Protein AF-0000000082840022 (afdb_homodimer)

Sequence (1026 aa):
MAEKKKILVIGAGASGLPCLRHSQFYPNVDVVCFEKSNDIGGLWNYKPYETELSSVMKSTVINTSKEMTAYSDFPPEDDMANFMHNTEMCRYLKNYAKHHGLLEYIKFNHSVNSIRRDENYAQNGKWIVNYTNEKRETKEEVFDGILLCSGHHAIPYIPKKWPGQDEFKGRIIHAHSYKDHKGYEDKITVVVGIGNSGGDCAVELSRISKQVYLVTRRGSWIFSRLAARGEPLDLSVNTKFSMDYLKFVPLPIVNFVLEQSLNAKFDHERYGLKPKHPVTAAHPTLNDELPNRIASGTVRVKPGIREFTENGIIFDDGSVVDHVDEVILATGYSFNFNIVEDGDLIKVKENDMDAYKYMFPVTTCDHNTIGIIGLVQPTGSIMPLSEMQARVFFEAFVGNIELPSKEEMQKDIDAKKEEMRNRYVASRRHTIQVNYLDYIHELGELIGANPNMKHLWTTDPRLAMKVYFGPCLPYAFRLNGPNPWEGARQAIMDSEFRTIRSTNPKLQRKSRNMAEKKKILVIGAGASGLPCLRHSQFYPNVDVVCFEKSNDIGGLWNYKPYETELSSVMKSTVINTSKEMTAYSDFPPEDDMANFMHNTEMCRYLKNYAKHHGLLEYIKFNHSVNSIRRDENYAQNGKWIVNYTNEKRETKEEVFDGILLCSGHHAIPYIPKKWPGQDEFKGRIIHAHSYKDHKGYEDKITVVVGIGNSGGDCAVELSRISKQVYLVTRRGSWIFSRLAARGEPLDLSVNTKFSMDYLKFVPLPIVNFVLEQSLNAKFDHERYGLKPKHPVTAAHPTLNDELPNRIASGTVRVKPGIREFTENGIIFDDGSVVDHVDEVILATGYSFNFNIVEDGDLIKVKENDMDAYKYMFPVTTCDHNTIGIIGLVQPTGSIMPLSEMQARVFFEAFVGNIELPSKEEMQKDIDAKKEEMRNRYVASRRHTIQVNYLDYIHELGELIGANPNMKHLWTTDPRLAMKVYFGPCLPYAFRLNGPNPWEGARQAIMDSEFRTIRSTNPKLQRKSRN

Solvent-accessible surface area (backbone atoms only — not comparable to full-atom values): 52936 Å² total; per-residue (Å²): 127,83,81,56,42,38,33,38,32,36,24,44,15,71,32,19,49,43,40,57,59,56,43,68,78,37,88,56,49,40,68,38,28,37,17,58,49,88,65,66,28,43,41,43,38,64,52,93,59,90,66,71,64,38,42,43,38,75,70,41,55,51,82,49,33,42,67,53,39,21,51,46,86,49,76,70,61,43,71,46,26,38,22,29,29,34,69,53,47,27,48,52,49,51,48,52,33,60,74,69,60,43,64,83,38,50,40,53,32,19,36,78,63,34,33,40,73,32,97,56,23,96,81,66,36,28,34,35,37,35,29,31,40,72,84,71,43,79,46,74,51,76,28,47,27,40,36,49,17,72,69,55,68,46,37,75,40,78,73,80,82,50,54,46,47,91,57,34,70,45,48,76,44,45,50,78,68,48,39,66,70,79,89,42,65,65,29,31,34,37,29,37,28,62,43,50,67,19,44,50,49,42,52,59,41,28,66,48,25,67,37,23,36,40,24,34,75,58,46,51,60,66,37,51,52,52,31,72,36,49,35,51,30,62,55,73,59,43,18,47,46,49,58,61,53,51,74,74,46,60,64,70,59,54,35,50,55,50,49,50,53,44,28,42,56,36,28,36,62,55,49,60,24,53,40,94,64,60,63,82,24,47,86,71,19,63,48,74,56,50,67,59,35,26,38,28,46,30,32,40,81,38,52,39,78,53,31,33,37,54,42,27,41,33,28,66,86,67,53,71,47,74,66,38,44,35,35,35,38,30,63,55,53,40,56,77,42,46,41,37,55,72,22,70,66,51,52,54,57,76,49,33,67,66,27,37,95,50,28,34,43,59,79,45,56,92,61,52,34,50,36,41,33,51,66,59,48,42,65,58,43,53,42,31,44,11,37,48,46,35,51,46,49,53,37,40,67,75,59,77,39,81,78,74,53,61,68,55,33,49,51,52,38,50,50,52,52,51,51,44,61,72,50,31,58,92,50,67,80,59,55,40,67,40,48,38,70,61,49,48,48,53,52,19,55,72,62,46,16,47,62,59,59,72,58,28,54,74,76,37,49,71,59,32,48,44,52,36,69,29,40,61,40,39,23,51,43,15,69,33,52,67,81,50,40,92,61,17,64,59,54,60,73,42,43,63,56,33,57,41,28,25,38,12,80,81,62,70,84,77,77,82,121,128,84,80,56,41,37,33,38,32,36,25,44,15,72,34,20,48,42,38,56,59,55,42,70,78,38,88,58,48,40,68,39,28,36,18,58,48,87,66,66,28,41,41,42,36,66,53,93,60,90,64,71,63,38,43,43,39,74,70,40,54,50,83,48,34,41,67,55,39,20,50,46,85,49,76,70,60,44,72,46,24,39,22,28,30,34,71,53,48,27,48,51,50,50,48,51,33,60,76,71,58,44,62,85,40,51,40,54,31,18,39,79,62,34,32,39,72,34,96,55,22,95,79,68,38,27,33,36,36,35,29,32,40,73,84,71,43,79,47,73,49,79,27,47,26,39,36,48,17,72,67,56,67,44,38,75,41,78,74,81,81,50,54,46,46,90,57,34,70,42,49,76,44,45,50,79,68,48,38,65,70,81,89,42,64,64,29,30,34,37,28,37,28,62,44,50,68,18,45,51,50,40,53,60,42,28,65,49,24,65,35,24,36,39,23,32,75,56,46,51,60,66,36,52,52,51,32,72,36,50,36,52,30,63,54,72,58,44,18,49,47,49,58,60,52,51,73,74,48,60,64,69,58,53,33,50,54,50,49,51,56,43,27,44,56,36,28,36,64,54,48,61,23,52,39,93,63,60,61,81,23,47,87,71,20,64,50,74,55,50,66,58,34,26,38,29,47,30,32,38,80,40,53,39,78,52,31,34,36,53,44,27,41,32,28,66,86,66,53,72,47,74,64,37,43,36,34,35,38,30,64,56,53,40,56,75,41,46,41,37,56,72,22,68,67,51,52,55,57,76,50,32,65,66,27,37,94,49,26,35,44,61,80,44,57,91,62,51,34,50,37,41,30,50,65,59,48,41,65,58,42,53,42,32,44,12,38,49,44,34,52,46,49,51,38,40,66,75,59,78,38,82,75,74,53,60,67,55,35,50,52,52,37,52,49,51,52,51,52,42,61,72,49,31,59,92,50,67,81,56,55,42,67,41,49,38,70,61,48,47,47,53,52,20,56,72,61,47,17,48,61,58,59,72,59,28,53,72,76,38,48,70,57,33,49,44,51,36,70,28,42,60,41,39,25,50,43,15,69,33,52,66,80,50,40,93,60,17,65,59,52,60,72,44,44,64,56,33,56,40,28,26,37,11,80,82,64,68,84,77,76,82,121

Radius of gyration: 32.86 Å; Cα contacts (8 Å, |Δi|>4): 2160; chains: 2; bounding box: 70×108×83 Å

Foldseek 3Di:
DPAAFEEEEEAQALLRLLLLLLQVQPPSHHYAYEHQAADHHFQLPADLADDLGHHDAQFDWALAFQQQQDAQFQRDDLQAARTHGSVSSSVSSVCSCVVSVRVVRYAYNKAWQAKEADPVCLPQVKIWTWIQHNVRDIDIDIGSFYEYERDFFRFDDDDDAAAANVLAPAAEEALSRHHAQPPQAQAEEEEEDQAQSSVVVLQRNLVGYVAYEYEDAFFFQEAECADPPRFGPQFQQAFLQNVVVVVPPDPVVVQVVVQVVSVVVPNCVVLVRDGPATRQQDDHHYDDCNVVSSVVRSYHYAYAFNHDHHAWTAGPVGDIDGRHRYYYYHPGTGDADCSYVHRPQWPADLNATQAQLQWFHLSSLSQSRYTYAQSADEPTHSSNLSSLSSNLSVCVNVPVAPDDHSVVSRVRRVVVQVVQPVRYDDHSRRRRYDYPNVSSVVSLVRQVQAAPLVVCCVPPVPLSCLRRNTHVGSNRSQCDTPNHHPCSSVSSVCVVSSNVCNVPVVDDDPPDD/DPAAFEEEEEAQALLRLLLLLLQVQPPSHHYAYEHQAADHHFQLPADQADDLGHHDAQFDWALAFQQQQDAQFQRDDLQAAGTHGSVSSSVSSVCSCVVSVRVVRYAYNKAWQAKEADPVCLPQVKIWTWIQHNVRDTDIDIGSFYEYERDFFRFDDDDDAAAANVLAPAAEEALSRHHAQPPQAQAEEEEEDQAQSSVVVLQRNLVGYVAYEYEDAFFFQEAECADPPRFGPQFQQAFLQNVVVVVPPDPVVVQVVVQVVSVVVPNCVVLVRDGPDTRQQDDHHYDDCNVVSSVVRSYHYAYAFNHDHHAWTAGPVGDIDGRHRYYYYHPGTGDADCSYVHRPQWPADLLATQAQLQWFHLSSLSQSRYTYAQSADEPTHSSNLSSLSSVLSVCVNVPVAPDDHSVVSRVRRVVVQVVQPVRYDDHSRRRRYDYPNVSSVVSLVRQVQAAPLVVCCVPPVPLSCLRRNTHVGSNRSQCDTPNHHPCSSVSSVCVVSSNVCNVPVVDDDPPDD

Secondary structure (DSSP, 8-state):
-PPPEEEEEE--STTHHHHHHHHTT-TTEEEEEEESSSSS-GGGS--SS--SS----TT-B-SS-HHHHSBTTBPPPTTS-SS-BHHHHHHHHHHHHHHTT-GGGEEES-EEEEEEE-TTHHHH--EEEEEE-TTS-EEEEEESEEEE---S-SEEPPPPPPTTGGG--SEEEEGGG---STT-TT-EEEEE--SHHHHHHHHHHTTTSSEEEEE-SS--PEEPSB-GGG-BHHHHH-BHHHHHHHTTS-HHHHHHHHHHHHHHHS-TTTTT---SS-GGGSPPEE-SSHHHHHHTTSEEEE--EEEE-SS-EEETTS-EE-S--EEEE---EE---TTBGGGTSS-EETTEE-EETTTEEGGGTTT--EEE-S--EEES-SHHHHHHHHHHHHHHHTTSS-PPPHHHHHHHHHHHHHHHHHHS-SSTTSSSEEEHHHHHHHHHHHHT-S--HHHHHHH-HHHHHHHHHSB--GGGGGSSSSS--TTHHHHHHTHHHHHHHTT-TT-------/-PPPEEEEEE--STTHHHHHHHHTT-TTEEEEEEESSSSS-GGGS--SS--SS----TT-B-SS-HHHHSBTTBPPPTTS-SS-BHHHHHHHHHHHHHHTT-GGGEEES-EEEEEEE-TTHHHH--EEEEEE-TTS-EEEEEESEEEE---S-SEEPPPPPPTTGGG--SEEEEGGG---STT-TT-EEEEE--SHHHHHHHHHHTTTSSEEEEE-SS--PEEPSB-GGG-BHHHHH-BHHHHHHHTTS-HHHHHHHHHHHHHHHS-TTTTT---SS-GGGSPPEE-SSHHHHHHTTSEEEE--EEEE-SS-EEETTS-EE-S--EEEE---EE---TTBGGGTSS-EETTEE-EETTTEEGGGTTT--EEE-S--EEES-SHHHHHHHHHHHHHHHTTSS-PPPHHHHHHHHHHHHHHHHHHS-SSTTSSSEEEHHHHHHHHHHHHT-S--HHHHHHH-HHHHHHHHHSB--GGGGGSSSSS--TTHHHHHHTHHHHHHHTT-TT-------

pLDDT: mean 96.15, std 5.89, range [28.88, 98.88]

InterPro domains:
  IPR000960 Flavin monooxygenase FMO [PIRSF000332] (4-507)
  IPR000960 Flavin monooxygenase FMO [PR00370] (5-21)
  IPR000960 Flavin monooxygenase FMO [PR00370] (30-54)
  IPR000960 Flavin monooxygenase FMO [PR00370] (57-75)
  IPR000960 Flavin monooxygenase FMO [PR00370] (81-96)
  IPR000960 Flavin monooxygenase FMO [PR00370] (106-118)
  IPR000960 Flavin monooxygenase FMO [PR00370] (143-159)
  IPR000960 Flavin monooxygenase FMO [PR00370] (173-187)
  IPR000960 Flavin monooxygenase FMO [PR00370] (200-215)
  IPR000960 Flavin monooxygenase FMO [PR00370] (298-315)
  IPR000960 Flavin monooxygenase FMO [PR00370] (317-344)
  IPR000960 Flavin monooxygenase FMO [PR00370] (367-384)
  IPR000960 Flavin monooxygenase FMO [PR00370] (384-397)
  IPR002257 Flavin monooxygenase (FMO) 5 [PR01125] (89-101)
  IPR002257 Flavin monooxygenase (FMO) 5 [PR01125] (208-218)
  IPR002257 Flavin monooxygenase (FMO) 5 [PR01125] (276-287)
  IPR002257 Flavin monooxygenase (FMO) 5 [PR01125] (405-424)
  IPR002257 Flavin monooxygenase (FMO) 5 [PR01125] (424-435)
  IPR020946 Flavin monooxygenase-like [PF00743] (4-510)
  IPR036188 FAD/NAD(P)-binding domain superfamily [G3DSA:3.50.50.60] (4-186)

Nearest PDB structures (foldseek):
  6sek-assembly1_B  TM=9.794E-01  e=1.180E-64  synthetic construct
  6sf0-assembly2_C-2  TM=9.563E-01  e=5.142E-61  synthetic construct
  6sem-assembly2_A  TM=9.657E-01  e=5.773E-60  synthetic construct
  7al4-assembly1_A  TM=9.546E-01  e=7.723E-57  Felis catus
  7al4-assembly2_C  TM=9.491E-01  e=1.360E-55  Felis catus

Organism: NCBI:txid2654633

Structure (mmCIF, N/CA/C/O backbone):
data_AF-0000000082840022-model_v1
#
loop_
_entity.id
_entity.type
_entity.pdbx_description
1 polymer 'Flavin-containing monooxygenase'
#
loop_
_atom_site.group_PDB
_atom_site.id
_atom_site.type_symbol
_atom_site.label_atom_id
_atom_site.label_alt_id
_atom_site.label_comp_id
_atom_site.label_asym_id
_atom_site.label_entity_id
_atom_site.label_seq_id
_atom_site.pdbx_PDB_ins_code
_atom_site.Cartn_x
_atom_site.Cartn_y
_atom_site.Cartn_z
_atom_site.occupancy
_atom_site.B_iso_or_equiv
_atom_site.auth_seq_id
_atom_site.auth_comp_id
_atom_site.auth_asym_id
_atom_site.auth_atom_id
_atom_site.pdbx_PDB_model_num
ATOM 1 N N . MET A 1 1 ? 14.453 -48.906 -33.969 1 42.19 1 MET A N 1
ATOM 2 C CA . MET A 1 1 ? 14.383 -48 -32.812 1 42.19 1 MET A CA 1
ATOM 3 C C . MET A 1 1 ? 12.969 -47.938 -32.25 1 42.19 1 MET A C 1
ATOM 5 O O . MET A 1 1 ? 11.992 -47.969 -33 1 42.19 1 MET A O 1
ATOM 9 N N . ALA A 1 2 ? 12.727 -48.344 -31.031 1 60.53 2 ALA A N 1
ATOM 10 C CA . ALA A 1 2 ? 11.367 -48.438 -30.516 1 60.53 2 ALA A CA 1
ATOM 11 C C . ALA A 1 2 ? 10.578 -47.156 -30.781 1 60.53 2 ALA A C 1
ATOM 13 O O . ALA A 1 2 ? 11.133 -46.062 -30.734 1 60.53 2 ALA A O 1
ATOM 14 N N . GLU A 1 3 ? 9.43 -47.281 -31.328 1 82.25 3 GLU A N 1
ATOM 15 C CA . GLU A 1 3 ? 8.578 -46.156 -31.734 1 82.25 3 GLU A CA 1
ATOM 16 C C . GLU A 1 3 ? 8.305 -45.219 -30.562 1 82.25 3 GLU A C 1
ATOM 18 O O . GLU A 1 3 ? 7.969 -45.688 -29.469 1 82.25 3 GLU A O 1
ATOM 23 N N . LYS A 1 4 ? 8.695 -43.938 -30.641 1 92.38 4 LYS A N 1
ATOM 24 C CA . LYS A 1 4 ? 8.492 -42.938 -29.609 1 92.38 4 LYS A CA 1
ATOM 25 C C . LYS A 1 4 ? 7.008 -42.656 -29.391 1 92.38 4 LYS A C 1
ATOM 27 O O . LYS A 1 4 ? 6.219 -42.719 -30.328 1 92.38 4 LYS A O 1
ATOM 32 N N . LYS A 1 5 ? 6.652 -42.531 -28.203 1 97 5 LYS A N 1
ATOM 33 C CA . LYS A 1 5 ? 5.293 -42.156 -27.844 1 97 5 LYS A CA 1
ATOM 34 C C . LYS A 1 5 ? 5.098 -40.625 -27.969 1 97 5 LYS A C 1
ATOM 36 O O . LYS A 1 5 ? 5.902 -39.844 -27.469 1 97 5 LYS A O 1
ATOM 41 N N . LYS A 1 6 ? 4.059 -40.281 -28.688 1 98.19 6 LYS A N 1
ATOM 42 C CA . LYS A 1 6 ? 3.789 -38.875 -28.953 1 98.19 6 LYS A CA 1
ATOM 43 C C . LYS A 1 6 ? 2.846 -38.281 -27.906 1 98.19 6 LYS A C 1
ATOM 45 O O . LYS A 1 6 ? 1.733 -38.781 -27.719 1 98.19 6 LYS A O 1
ATOM 50 N N . ILE A 1 7 ? 3.295 -37.25 -27.312 1 98.62 7 ILE A N 1
ATOM 51 C CA . ILE A 1 7 ? 2.492 -36.594 -26.297 1 98.62 7 ILE A CA 1
ATOM 52 C C . ILE A 1 7 ? 2.135 -35.188 -26.75 1 98.62 7 ILE A C 1
ATOM 54 O O . ILE A 1 7 ? 2.973 -34.469 -27.312 1 98.62 7 ILE A O 1
ATOM 58 N N . LEU A 1 8 ? 0.866 -34.719 -26.516 1 98.88 8 LEU A N 1
ATOM 59 C CA . LEU A 1 8 ? 0.416 -33.375 -26.766 1 98.88 8 LEU A CA 1
ATOM 60 C C . LEU A 1 8 ? 0.244 -32.594 -25.469 1 98.88 8 LEU A C 1
ATOM 62 O O . LEU A 1 8 ? -0.421 -33.062 -24.547 1 98.88 8 LEU A O 1
ATOM 66 N N . VAL A 1 9 ? 0.918 -31.516 -25.375 1 98.88 9 VAL A N 1
ATOM 67 C CA . VAL A 1 9 ? 0.68 -30.547 -24.312 1 98.88 9 VAL A CA 1
ATOM 68 C C . VAL A 1 9 ? -0.197 -29.406 -24.828 1 98.88 9 VAL A C 1
ATOM 70 O O . VAL A 1 9 ? 0.099 -28.812 -25.875 1 98.88 9 VAL A O 1
ATOM 73 N N . ILE A 1 10 ? -1.279 -29.141 -24.172 1 98.75 10 ILE A N 1
ATOM 74 C CA . ILE A 1 10 ? -2.191 -28.094 -24.609 1 98.75 10 ILE A CA 1
ATOM 75 C C . ILE A 1 10 ? -2.016 -26.859 -23.719 1 98.75 10 ILE A C 1
ATOM 77 O O . ILE A 1 10 ? -2.516 -26.812 -22.594 1 98.75 10 ILE A O 1
ATOM 81 N N . GLY A 1 11 ? -1.392 -25.812 -24.25 1 98.25 11 GLY A N 1
ATOM 82 C CA . GLY A 1 11 ? -1.111 -24.594 -23.516 1 98.25 11 GLY A CA 1
ATOM 83 C C . GLY A 1 11 ? 0.346 -24.453 -23.109 1 98.25 11 GLY A C 1
ATOM 84 O O . GLY A 1 11 ? 0.922 -25.359 -22.516 1 98.25 11 GLY A O 1
ATOM 85 N N . ALA A 1 12 ? 0.933 -23.328 -23.453 1 98.44 12 ALA A N 1
ATOM 86 C CA . ALA A 1 12 ? 2.336 -23.062 -23.156 1 98.44 12 ALA A CA 1
ATOM 87 C C . ALA A 1 12 ? 2.471 -22.016 -22.047 1 98.44 12 ALA A C 1
ATOM 89 O O . ALA A 1 12 ? 3.26 -21.078 -22.172 1 98.44 12 ALA A O 1
ATOM 90 N N . GLY A 1 13 ? 1.615 -22.172 -21.016 1 97.69 13 GLY A N 1
ATOM 91 C CA . GLY A 1 13 ? 1.712 -21.328 -19.844 1 97.69 13 GLY A CA 1
ATOM 92 C C . GLY A 1 13 ? 2.59 -21.922 -18.75 1 97.69 13 GLY A C 1
ATOM 93 O O . GLY A 1 13 ? 3.492 -22.703 -19.031 1 97.69 13 GLY A O 1
ATOM 94 N N . ALA A 1 14 ? 2.322 -21.516 -17.531 1 97.75 14 ALA A N 1
ATOM 95 C CA . ALA A 1 14 ? 3.131 -21.906 -16.375 1 97.75 14 ALA A CA 1
ATOM 96 C C . ALA A 1 14 ? 3.078 -23.406 -16.141 1 97.75 14 ALA A C 1
ATOM 98 O O . ALA A 1 14 ? 4.02 -23.984 -15.602 1 97.75 14 ALA A O 1
ATOM 99 N N . SER A 1 15 ? 1.992 -24.062 -16.531 1 98.44 15 SER A N 1
ATOM 100 C CA . SER A 1 15 ? 1.85 -25.484 -16.297 1 98.44 15 SER A CA 1
ATOM 101 C C . SER A 1 15 ? 2.363 -26.281 -17.5 1 98.44 15 SER A C 1
ATOM 103 O O . SER A 1 15 ? 2.834 -27.422 -17.344 1 98.44 15 SER A O 1
ATOM 105 N N . GLY A 1 16 ? 2.273 -25.719 -18.703 1 98.75 16 GLY A N 1
ATOM 106 C CA . GLY A 1 16 ? 2.686 -26.422 -19.906 1 98.75 16 GLY A CA 1
ATOM 107 C C . GLY A 1 16 ? 4.191 -26.469 -20.078 1 98.75 16 GLY A C 1
ATOM 108 O O . GLY A 1 16 ? 4.738 -27.484 -20.516 1 98.75 16 GLY A O 1
ATOM 109 N N . LEU A 1 17 ? 4.879 -25.422 -19.75 1 98.88 17 LEU A N 1
ATOM 110 C CA . LEU A 1 17 ? 6.32 -25.328 -19.969 1 98.88 17 LEU A CA 1
ATOM 111 C C . LEU A 1 17 ? 7.066 -26.391 -19.188 1 98.88 17 LEU A C 1
ATOM 113 O O . LEU A 1 17 ? 7.938 -27.078 -19.734 1 98.88 17 LEU A O 1
ATOM 117 N N . PRO A 1 18 ? 6.734 -26.625 -17.922 1 98.62 18 PRO A N 1
ATOM 118 C CA . PRO A 1 18 ? 7.441 -27.703 -17.234 1 98.62 18 PRO A CA 1
ATOM 119 C C . PRO A 1 18 ? 7.121 -29.094 -17.781 1 98.62 18 PRO A C 1
ATOM 121 O O . PRO A 1 18 ? 7.938 -30 -17.688 1 98.62 18 PRO A O 1
ATOM 124 N N . CYS A 1 19 ? 5.934 -29.25 -18.391 1 98.81 19 CYS A N 1
ATOM 125 C CA . CYS A 1 19 ? 5.637 -30.516 -19.047 1 98.81 19 CYS A CA 1
ATOM 126 C C . CYS A 1 19 ? 6.609 -30.766 -20.203 1 98.81 19 CYS A C 1
ATOM 128 O O . CYS A 1 19 ? 7.102 -31.875 -20.375 1 98.81 19 CYS A O 1
ATOM 130 N N . LEU A 1 20 ? 6.848 -29.719 -20.969 1 98.81 20 LEU A N 1
ATOM 131 C CA . LEU A 1 20 ? 7.82 -29.828 -22.062 1 98.81 20 LEU A CA 1
ATOM 132 C C . LEU A 1 20 ? 9.203 -30.156 -21.5 1 98.81 20 LEU A C 1
ATOM 134 O O . LEU A 1 20 ? 9.891 -31.031 -22.016 1 98.81 20 LEU A O 1
ATOM 138 N N . ARG A 1 21 ? 9.633 -29.438 -20.5 1 98.62 21 ARG A N 1
ATOM 139 C CA . ARG A 1 21 ? 10.938 -29.625 -19.875 1 98.62 21 ARG A CA 1
ATOM 140 C C . ARG A 1 21 ? 11.109 -31.062 -19.375 1 98.62 21 ARG A C 1
ATOM 142 O O . ARG A 1 21 ? 12.133 -31.703 -19.641 1 98.62 21 ARG A O 1
ATOM 149 N N . HIS A 1 22 ? 10.102 -31.625 -18.766 1 97.69 22 HIS A N 1
ATOM 150 C CA . HIS A 1 22 ? 10.25 -32.938 -18.125 1 97.69 22 HIS A CA 1
ATOM 151 C C . HIS A 1 22 ? 10.148 -34.062 -19.156 1 97.69 22 HIS A C 1
ATOM 153 O O . HIS A 1 22 ? 10.711 -35.156 -18.953 1 97.69 22 HIS A O 1
ATOM 159 N N . SER A 1 23 ? 9.484 -33.812 -20.281 1 98 23 SER A N 1
ATOM 160 C CA . SER A 1 23 ? 9.453 -34.812 -21.359 1 98 23 SER A CA 1
ATOM 161 C C . SER A 1 23 ? 10.852 -35.094 -21.875 1 98 23 SER A C 1
ATOM 163 O O . SER A 1 23 ? 11.125 -36.219 -22.359 1 98 23 SER A O 1
ATOM 165 N N . GLN A 1 24 ? 11.703 -34.125 -21.734 1 97.5 24 GLN A N 1
ATOM 166 C CA . GLN A 1 24 ? 13.055 -34.25 -22.266 1 97.5 24 GLN A CA 1
ATOM 167 C C . GLN A 1 24 ? 13.844 -35.344 -21.531 1 97.5 24 GLN A C 1
ATOM 169 O O . GLN A 1 24 ? 14.852 -35.844 -22.047 1 97.5 24 GLN A O 1
ATOM 174 N N . PHE A 1 25 ? 13.398 -35.656 -20.359 1 97.38 25 PHE A N 1
ATOM 175 C CA . PHE A 1 25 ? 14.148 -36.625 -19.562 1 97.38 25 PHE A CA 1
ATOM 176 C C . PHE A 1 25 ? 13.852 -38.062 -20.016 1 97.38 25 PHE A C 1
ATOM 178 O O . PHE A 1 25 ? 14.523 -39 -19.594 1 97.38 25 PHE A O 1
ATOM 185 N N . TYR A 1 26 ? 12.906 -38.25 -20.969 1 96.94 26 TYR A N 1
ATOM 186 C CA . TYR A 1 26 ? 12.492 -39.594 -21.406 1 96.94 26 TYR A CA 1
ATOM 187 C C . TYR A 1 26 ? 12.672 -39.75 -22.906 1 96.94 26 TYR A C 1
ATOM 189 O O . TYR A 1 26 ? 11.812 -39.312 -23.688 1 96.94 26 TYR A O 1
ATOM 197 N N . PRO A 1 27 ? 13.688 -40.438 -23.281 1 93.62 27 PRO A N 1
ATOM 198 C CA . PRO A 1 27 ? 14.055 -40.562 -24.703 1 93.62 27 PRO A CA 1
ATOM 199 C C . PRO A 1 27 ? 12.953 -41.156 -25.562 1 93.62 27 PRO A C 1
ATOM 201 O O . PRO A 1 27 ? 12.914 -40.938 -26.766 1 93.62 27 PRO A O 1
ATOM 204 N N . ASN A 1 28 ? 12.086 -41.906 -24.984 1 94.5 28 ASN A N 1
ATOM 205 C CA . ASN A 1 28 ? 11.039 -42.562 -25.766 1 94.5 28 ASN A CA 1
ATOM 206 C C . ASN A 1 28 ? 9.789 -41.688 -25.875 1 94.5 28 ASN A C 1
ATOM 208 O O . ASN A 1 28 ? 8.742 -42.188 -26.312 1 94.5 28 ASN A O 1
ATOM 212 N N . VAL A 1 29 ? 9.891 -40.469 -25.5 1 97.25 29 VAL A N 1
ATOM 213 C CA . VAL A 1 29 ? 8.742 -39.562 -25.547 1 97.25 29 VAL A CA 1
ATOM 214 C C . VAL A 1 29 ? 9.023 -38.438 -26.531 1 97.25 29 VAL A C 1
ATOM 216 O O . VAL A 1 29 ? 10.102 -37.844 -26.516 1 97.25 29 VAL A O 1
ATOM 219 N N . ASP A 1 30 ? 8.156 -38.25 -27.422 1 97.44 30 ASP A N 1
ATOM 220 C CA . ASP A 1 30 ? 8.125 -37.094 -28.297 1 97.44 30 ASP A CA 1
ATOM 221 C C . ASP A 1 30 ? 6.984 -36.156 -27.922 1 97.44 30 ASP A C 1
ATOM 223 O O . ASP A 1 30 ? 5.836 -36.562 -27.812 1 97.44 30 ASP A O 1
ATOM 227 N N . VAL A 1 31 ? 7.332 -34.875 -27.797 1 98.44 31 VAL A N 1
ATOM 228 C CA . VAL A 1 31 ? 6.309 -33.969 -27.281 1 98.44 31 VAL A CA 1
ATOM 229 C C . VAL A 1 31 ? 6.074 -32.844 -28.281 1 98.44 31 VAL A C 1
ATOM 231 O O . VAL A 1 31 ? 6.988 -32.438 -29 1 98.44 31 VAL A O 1
ATOM 234 N N . VAL A 1 32 ? 4.883 -32.406 -28.406 1 98.75 32 VAL A N 1
ATOM 235 C CA . VAL A 1 32 ? 4.496 -31.203 -29.109 1 98.75 32 VAL A CA 1
ATOM 236 C C . VAL A 1 32 ? 3.504 -30.406 -28.266 1 98.75 32 VAL A C 1
ATOM 238 O O . VAL A 1 32 ? 2.684 -30.984 -27.547 1 98.75 32 VAL A O 1
ATOM 241 N N . CYS A 1 33 ? 3.648 -29.141 -28.281 1 98.88 33 CYS A N 1
ATOM 242 C CA . CYS A 1 33 ? 2.748 -28.25 -27.547 1 98.88 33 CYS A CA 1
ATOM 243 C C . CYS A 1 33 ? 1.938 -27.391 -28.5 1 98.88 33 CYS A C 1
ATOM 245 O O . CYS A 1 33 ? 2.496 -26.766 -29.406 1 98.88 33 CYS A O 1
ATOM 247 N N . PHE A 1 34 ? 0.63 -27.391 -28.391 1 98.88 34 PHE A N 1
ATOM 248 C CA . PHE A 1 34 ? -0.229 -26.453 -29.109 1 98.88 34 PHE A CA 1
ATOM 249 C C . PHE A 1 34 ? -0.588 -25.281 -28.219 1 98.88 34 PHE A C 1
ATOM 251 O O . PHE A 1 34 ? -1.17 -25.453 -27.156 1 98.88 34 PHE A O 1
ATOM 258 N N . GLU A 1 35 ? -0.2 -24.141 -28.578 1 98.56 35 GLU A N 1
ATOM 259 C CA . GLU A 1 35 ? -0.511 -22.891 -27.906 1 98.56 35 GLU A CA 1
ATOM 260 C C . GLU A 1 35 ? -1.433 -22.016 -28.766 1 98.56 35 GLU A C 1
ATOM 262 O O . GLU A 1 35 ? -1.092 -21.672 -29.891 1 98.56 35 GLU A O 1
ATOM 267 N N . LYS A 1 36 ? -2.557 -21.75 -28.125 1 96.56 36 LYS A N 1
ATOM 268 C CA . LYS A 1 36 ? -3.584 -20.984 -28.844 1 96.56 36 LYS A CA 1
ATOM 269 C C . LYS A 1 36 ? -3.088 -19.594 -29.203 1 96.56 36 LYS A C 1
ATOM 271 O O . LYS A 1 36 ? -3.447 -19.047 -30.25 1 96.56 36 LYS A O 1
ATOM 276 N N . SER A 1 37 ? -2.344 -18.984 -28.375 1 96 37 SER A N 1
ATOM 277 C CA . SER A 1 37 ? -1.846 -17.625 -28.594 1 96 37 SER A CA 1
ATOM 278 C C . SER A 1 37 ? -0.543 -17.641 -29.375 1 96 37 SER A C 1
ATOM 280 O O . SER A 1 37 ? -0.093 -18.688 -29.828 1 96 37 SER A O 1
ATOM 282 N N . ASN A 1 38 ? 0.108 -16.469 -29.562 1 96.69 38 ASN A N 1
ATOM 283 C CA . ASN A 1 38 ? 1.311 -16.328 -30.375 1 96.69 38 ASN A CA 1
ATOM 284 C C . ASN A 1 38 ? 2.562 -16.219 -29.516 1 96.69 38 ASN A C 1
ATOM 286 O O . ASN A 1 38 ? 3.619 -15.805 -30 1 96.69 38 ASN A O 1
ATOM 290 N N . ASP A 1 39 ? 2.404 -16.469 -28.297 1 97.31 39 ASP A N 1
ATOM 291 C CA . ASP A 1 39 ? 3.529 -16.344 -27.375 1 97.31 39 ASP A CA 1
ATOM 292 C C . ASP A 1 39 ? 3.344 -17.234 -26.156 1 97.31 39 ASP A C 1
ATOM 294 O O . ASP A 1 39 ? 2.301 -17.875 -25.984 1 97.31 39 ASP A O 1
ATOM 298 N N . ILE A 1 40 ? 4.387 -17.438 -25.328 1 98 40 ILE A N 1
ATOM 299 C CA . ILE A 1 40 ? 4.305 -18.25 -24.125 1 98 40 ILE A CA 1
ATOM 300 C C . ILE A 1 40 ? 3.965 -17.375 -22.922 1 98 40 ILE A C 1
ATOM 302 O O . ILE A 1 40 ? 3.945 -16.156 -23.031 1 98 40 ILE A O 1
ATOM 306 N N . GLY A 1 41 ? 3.666 -18.016 -21.797 1 96.5 41 GLY A N 1
ATOM 307 C CA . GLY A 1 41 ? 3.473 -17.312 -20.547 1 96.5 41 GLY A CA 1
ATOM 308 C C . GLY A 1 41 ? 2.051 -17.406 -20.031 1 96.5 41 GLY A C 1
ATOM 309 O O . GLY A 1 41 ? 1.799 -17.156 -18.844 1 96.5 41 GLY A O 1
ATOM 310 N N . GLY A 1 42 ? 1.069 -17.797 -20.953 1 95.88 42 GLY A N 1
ATOM 311 C CA . GLY A 1 42 ? -0.309 -17.969 -20.516 1 95.88 42 GLY A CA 1
ATOM 312 C C . GLY A 1 42 ? -0.889 -16.734 -19.875 1 95.88 42 GLY A C 1
ATOM 313 O O . GLY A 1 42 ? -0.81 -15.641 -20.422 1 95.88 42 GLY A O 1
ATOM 314 N N . LEU A 1 43 ? -1.413 -16.938 -18.719 1 95.62 43 LEU A N 1
ATOM 315 C CA . LEU A 1 43 ? -2.096 -15.883 -17.953 1 95.62 43 LEU A CA 1
ATOM 316 C C . LEU A 1 43 ? -1.134 -14.758 -17.609 1 95.62 43 LEU A C 1
ATOM 318 O O . LEU A 1 43 ? -1.541 -13.594 -17.516 1 95.62 43 LEU A O 1
ATOM 322 N N . TRP A 1 44 ? 0.163 -15 -17.484 1 97.69 44 TRP A N 1
ATOM 323 C CA . TRP A 1 44 ? 1.149 -14.031 -17.031 1 97.69 44 TRP A CA 1
ATOM 324 C C . TRP A 1 44 ? 1.583 -13.117 -18.172 1 97.69 44 TRP A C 1
ATOM 326 O O . TRP A 1 44 ? 2.225 -12.086 -17.938 1 97.69 44 TRP A O 1
ATOM 336 N N . ASN A 1 45 ? 1.273 -13.547 -19.344 1 97 45 ASN A N 1
ATOM 337 C CA . ASN A 1 45 ? 1.5 -12.695 -20.5 1 97 45 ASN A CA 1
ATOM 338 C C . ASN A 1 45 ? 0.358 -11.703 -20.703 1 97 45 ASN A C 1
ATOM 340 O O . ASN A 1 45 ? -0.664 -12.031 -21.312 1 97 45 ASN A O 1
ATOM 344 N N . TYR A 1 46 ? 0.53 -10.508 -20.266 1 96.81 46 TYR A N 1
ATOM 345 C CA . TYR A 1 46 ? -0.49 -9.469 -20.25 1 96.81 46 TYR A CA 1
ATOM 346 C C . TYR A 1 46 ? -0.959 -9.148 -21.672 1 96.81 46 TYR A C 1
ATOM 348 O O . TYR A 1 46 ? -0.143 -9 -22.578 1 96.81 46 TYR A O 1
ATOM 356 N N . LYS A 1 47 ? -2.252 -9.109 -21.797 1 96 47 LYS A N 1
ATOM 357 C CA . LYS A 1 47 ? -2.906 -8.703 -23.047 1 96 47 LYS A CA 1
ATOM 358 C C . LYS A 1 47 ? -3.715 -7.426 -22.844 1 96 47 LYS A C 1
ATOM 360 O O . LYS A 1 47 ? -4.746 -7.434 -22.172 1 96 47 LYS A O 1
ATOM 365 N N . PRO A 1 48 ? -3.375 -6.27 -23.453 1 94.62 48 PRO A N 1
ATOM 366 C CA . PRO A 1 48 ? -4.008 -4.973 -23.203 1 94.62 48 PRO A CA 1
ATOM 367 C C . PRO A 1 48 ? -5.383 -4.848 -23.859 1 94.62 48 PRO A C 1
ATOM 369 O O . PRO A 1 48 ? -6.039 -3.811 -23.734 1 94.62 48 PRO A O 1
ATOM 372 N N . TYR A 1 49 ? -5.859 -5.895 -24.547 1 95.12 49 TYR A N 1
ATOM 373 C CA . TYR A 1 49 ? -7.133 -5.859 -25.266 1 95.12 49 TYR A CA 1
ATOM 374 C C . TYR A 1 49 ? -8.086 -6.918 -24.719 1 95.12 49 TYR A C 1
ATOM 376 O O . TYR A 1 49 ? -7.672 -7.84 -24.031 1 95.12 49 TYR A O 1
ATOM 384 N N . GLU A 1 50 ? -9.367 -6.738 -24.984 1 94.69 50 GLU A N 1
ATOM 385 C CA . GLU A 1 50 ? -10.367 -7.738 -24.609 1 94.69 50 GLU A CA 1
ATOM 386 C C . GLU A 1 50 ? -10.094 -9.07 -25.312 1 94.69 50 GLU A C 1
ATOM 388 O O . GLU A 1 50 ? -9.75 -9.102 -26.484 1 94.69 50 GLU A O 1
ATOM 393 N N . THR A 1 51 ? -10.078 -10.133 -24.594 1 94.44 51 THR A N 1
ATOM 394 C CA . THR A 1 51 ? -9.805 -11.469 -25.109 1 94.44 51 THR A CA 1
ATOM 395 C C . THR A 1 51 ? -10.484 -12.531 -24.25 1 94.44 51 THR A C 1
ATOM 397 O O . THR A 1 51 ? -10.844 -12.273 -23.094 1 94.44 51 THR A O 1
ATOM 400 N N . GLU A 1 52 ? -10.695 -13.672 -24.812 1 92.81 52 GLU A N 1
ATOM 401 C CA . GLU A 1 52 ? -11.234 -14.805 -24.062 1 92.81 52 GLU A CA 1
ATOM 402 C C . GLU A 1 52 ? -10.125 -15.555 -23.328 1 92.81 52 GLU A C 1
ATOM 404 O O . GLU A 1 52 ? -10.398 -16.375 -22.453 1 92.81 52 GLU A O 1
ATOM 409 N N . LEU A 1 53 ? -8.93 -15.25 -23.641 1 94.31 53 LEU A N 1
ATOM 410 C CA . LEU A 1 53 ? -7.789 -15.898 -23 1 94.31 53 LEU A CA 1
ATOM 411 C C . LEU A 1 53 ? -7.57 -15.352 -21.594 1 94.31 53 LEU A C 1
ATOM 413 O O . LEU A 1 53 ? -7.969 -14.219 -21.297 1 94.31 53 LEU A O 1
ATOM 417 N N . SER A 1 54 ? -7.062 -16.172 -20.766 1 94.44 54 SER A N 1
ATOM 418 C CA . SER A 1 54 ? -6.668 -15.703 -19.438 1 94.44 54 SER A CA 1
ATOM 419 C C . SER A 1 54 ? -5.574 -14.648 -19.531 1 94.44 54 SER A C 1
ATOM 421 O O . SER A 1 54 ? -4.645 -14.781 -20.344 1 94.44 54 SER A O 1
ATOM 423 N N . SER A 1 55 ? -5.738 -13.633 -18.766 1 95.56 55 SER A N 1
ATOM 424 C CA . SER A 1 55 ? -4.73 -12.586 -18.703 1 95.56 55 SER A CA 1
ATOM 425 C C . SER A 1 55 ? -4.758 -11.852 -17.375 1 95.56 55 SER A C 1
ATOM 427 O O . SER A 1 55 ? -5.832 -11.586 -16.828 1 95.56 55 SER A O 1
ATOM 429 N N . VAL A 1 56 ? -3.66 -11.578 -16.859 1 96.38 56 VAL A N 1
ATOM 430 C CA . VAL A 1 56 ? -3.539 -10.703 -15.703 1 96.38 56 VAL A CA 1
ATOM 431 C C . VAL A 1 56 ? -3.871 -9.273 -16.094 1 96.38 56 VAL A C 1
ATOM 433 O O . VAL A 1 56 ? -3.99 -8.961 -17.281 1 96.38 56 VAL A O 1
ATOM 436 N N . MET A 1 57 ? -4.07 -8.43 -15.031 1 96.06 57 MET A N 1
ATOM 437 C CA . MET A 1 57 ? -4.125 -6.988 -15.25 1 96.06 57 MET A CA 1
ATOM 438 C C . MET A 1 57 ? -2.725 -6.406 -15.406 1 96.06 57 MET A C 1
ATOM 440 O O . MET A 1 57 ? -1.737 -7.055 -15.047 1 96.06 57 MET A O 1
ATOM 444 N N . LYS A 1 58 ? -2.641 -5.246 -15.875 1 96.62 58 LYS A N 1
ATOM 445 C CA . LYS A 1 58 ? -1.36 -4.621 -16.188 1 96.62 58 LYS A CA 1
ATOM 446 C C . LYS A 1 58 ? -0.502 -4.469 -14.93 1 96.62 58 LYS A C 1
ATOM 448 O O . LYS A 1 58 ? 0.727 -4.523 -15.008 1 96.62 58 LYS A O 1
ATOM 453 N N . SER A 1 59 ? -1.147 -4.34 -13.789 1 95.38 59 SER A N 1
ATOM 454 C CA . SER A 1 59 ? -0.421 -4.016 -12.57 1 95.38 59 SER A CA 1
ATOM 455 C C . SER A 1 59 ? -0.259 -5.246 -11.68 1 95.38 59 SER A C 1
ATOM 457 O O . SER A 1 59 ? 0.222 -5.145 -10.555 1 95.38 59 SER A O 1
ATOM 459 N N . THR A 1 60 ? -0.554 -6.398 -12.117 1 97.19 60 THR A N 1
ATOM 460 C CA . THR A 1 60 ? -0.629 -7.582 -11.266 1 97.19 60 THR A CA 1
ATOM 461 C C . THR A 1 60 ? 0.755 -7.969 -10.758 1 97.19 60 THR A C 1
ATOM 463 O O . THR A 1 60 ? 1.712 -8.039 -11.531 1 97.19 60 THR A O 1
ATOM 466 N N . VAL A 1 61 ? 0.888 -8.133 -9.477 1 97.44 61 VAL A N 1
ATOM 467 C CA . VAL A 1 61 ? 2.041 -8.688 -8.781 1 97.44 61 VAL A CA 1
ATOM 468 C C . VAL A 1 61 ? 1.667 -10.023 -8.148 1 97.44 61 VAL A C 1
ATOM 470 O O . VAL A 1 61 ? 0.602 -10.156 -7.539 1 97.44 61 VAL A O 1
ATOM 473 N N . ILE A 1 62 ? 2.453 -11 -8.375 1 97.75 62 ILE A N 1
ATOM 474 C CA . ILE A 1 62 ? 2.164 -12.336 -7.859 1 97.75 62 ILE A CA 1
ATOM 475 C C . ILE A 1 62 ? 2.148 -12.305 -6.332 1 97.75 62 ILE A C 1
ATOM 477 O O . ILE A 1 62 ? 2.816 -11.477 -5.715 1 97.75 62 ILE A O 1
ATOM 481 N N . ASN A 1 63 ? 1.397 -13.227 -5.719 1 97.25 63 ASN A N 1
ATOM 482 C CA . ASN A 1 63 ? 1.21 -13.25 -4.273 1 97.25 63 ASN A CA 1
ATOM 483 C C . ASN A 1 63 ? 2.234 -14.148 -3.59 1 97.25 63 ASN A C 1
ATOM 485 O O . ASN A 1 63 ? 2.389 -14.102 -2.367 1 97.25 63 ASN A O 1
ATOM 489 N N . THR A 1 64 ? 2.943 -15 -4.344 1 97.81 64 THR A N 1
ATOM 490 C CA . THR A 1 64 ? 3.939 -15.898 -3.781 1 97.81 64 THR A CA 1
ATOM 491 C C . THR A 1 64 ? 5.348 -15.469 -4.176 1 97.81 64 THR A C 1
ATOM 493 O O . THR A 1 64 ? 5.547 -14.875 -5.238 1 97.81 64 THR A O 1
ATOM 496 N N . SER A 1 65 ? 6.312 -15.734 -3.324 1 98.44 65 SER A N 1
ATOM 497 C CA . SER A 1 65 ? 7.684 -15.273 -3.531 1 98.44 65 SER A CA 1
ATOM 498 C C . SER A 1 65 ? 8.336 -15.992 -4.707 1 98.44 65 SER A C 1
ATOM 500 O O . SER A 1 65 ? 7.938 -17.094 -5.062 1 98.44 65 SER A O 1
ATOM 502 N N . LYS A 1 66 ? 9.328 -15.328 -5.273 1 98.56 66 LYS A N 1
ATOM 503 C CA . LYS A 1 66 ? 10 -15.867 -6.449 1 98.56 66 LYS A CA 1
ATOM 504 C C . LYS A 1 66 ? 10.617 -17.234 -6.16 1 98.56 66 LYS A C 1
ATOM 506 O O . LYS A 1 66 ? 10.578 -18.125 -7.004 1 98.56 66 LYS A O 1
ATOM 511 N N . GLU A 1 67 ? 11.148 -17.453 -4.941 1 98.31 67 GLU A N 1
ATOM 512 C CA . GLU A 1 67 ? 11.805 -18.703 -4.594 1 98.31 67 GLU A CA 1
ATOM 513 C C . GLU A 1 67 ? 10.789 -19.844 -4.457 1 98.31 67 GLU A C 1
ATOM 515 O O . GLU A 1 67 ? 11.07 -20.984 -4.84 1 98.31 67 GLU A O 1
ATOM 520 N N . MET A 1 68 ? 9.609 -19.5 -3.932 1 98 68 MET A N 1
ATOM 521 C CA . MET A 1 68 ? 8.562 -20.5 -3.742 1 98 68 MET A CA 1
ATOM 522 C C . MET A 1 68 ? 7.848 -20.797 -5.055 1 98 68 MET A C 1
ATOM 524 O O . MET A 1 68 ? 7.199 -21.828 -5.195 1 98 68 MET A O 1
ATOM 528 N N . THR A 1 69 ? 7.988 -19.938 -6.008 1 98.44 69 THR A N 1
ATOM 529 C CA . THR A 1 69 ? 7.273 -20.047 -7.277 1 98.44 69 THR A CA 1
ATOM 530 C C . THR A 1 69 ? 8.172 -20.641 -8.359 1 98.44 69 THR A C 1
ATOM 532 O O . THR A 1 69 ? 7.691 -21.078 -9.406 1 98.44 69 THR A O 1
ATOM 535 N N . ALA A 1 70 ? 9.461 -20.812 -8.141 1 98.62 70 ALA A N 1
ATOM 536 C CA . ALA A 1 70 ? 10.438 -21.25 -9.133 1 98.62 70 ALA A CA 1
ATOM 537 C C . ALA A 1 70 ? 10.211 -22.703 -9.516 1 98.62 70 ALA A C 1
ATOM 539 O O . ALA A 1 70 ? 9.641 -23.484 -8.742 1 98.62 70 ALA A O 1
ATOM 540 N N . TYR A 1 71 ? 10.602 -23 -10.734 1 98.81 71 TYR A N 1
ATOM 541 C CA . TYR A 1 71 ? 10.688 -24.406 -11.109 1 98.81 71 TYR A CA 1
ATOM 542 C C . TYR A 1 71 ? 11.883 -25.078 -10.438 1 98.81 71 TYR A C 1
ATOM 544 O O . TYR A 1 71 ? 12.891 -24.422 -10.141 1 98.81 71 TYR A O 1
ATOM 552 N N . SER A 1 72 ? 11.789 -26.328 -10.211 1 98.69 72 SER A N 1
ATOM 553 C CA . SER A 1 72 ? 12.656 -27.062 -9.297 1 98.69 72 SER A CA 1
ATOM 554 C C . SER A 1 72 ? 14.102 -27.078 -9.789 1 98.69 72 SER A C 1
ATOM 556 O O . SER A 1 72 ? 15.023 -27.375 -9.031 1 98.69 72 SER A O 1
ATOM 558 N N . ASP A 1 73 ? 14.391 -26.797 -11.023 1 98.44 73 ASP A N 1
ATOM 559 C CA . ASP A 1 73 ? 15.758 -26.844 -11.531 1 98.44 73 ASP A CA 1
ATOM 560 C C . ASP A 1 73 ? 16.141 -25.516 -12.195 1 98.44 73 ASP A C 1
ATOM 562 O O . ASP A 1 73 ? 16.984 -25.484 -13.086 1 98.44 73 ASP A O 1
ATOM 566 N N . PHE A 1 74 ? 15.445 -24.422 -11.844 1 98.69 74 PHE A N 1
ATOM 567 C CA . PHE A 1 74 ? 15.703 -23.125 -12.461 1 98.69 74 PHE A CA 1
ATOM 568 C C . PHE A 1 74 ? 15.453 -22 -11.469 1 98.69 74 PHE A C 1
ATOM 570 O O . PHE A 1 74 ? 14.461 -21.281 -11.578 1 98.69 74 PHE A O 1
ATOM 577 N N . PRO A 1 75 ? 16.375 -21.734 -10.578 1 98.38 75 PRO A N 1
ATOM 578 C CA . PRO A 1 75 ? 16.219 -20.641 -9.617 1 98.38 75 PRO A CA 1
ATOM 579 C C . PRO A 1 75 ? 16.141 -19.281 -10.289 1 98.38 75 PRO A C 1
ATOM 581 O O . PRO A 1 75 ? 16.75 -19.062 -11.336 1 98.38 75 PRO A O 1
ATOM 584 N N . PRO A 1 76 ? 15.344 -18.359 -9.766 1 98.12 76 PRO A N 1
ATOM 585 C CA . PRO A 1 76 ? 15.297 -17.016 -10.32 1 98.12 76 PRO A CA 1
ATOM 586 C C . PRO A 1 76 ? 16.609 -16.266 -10.172 1 98.12 76 PRO A C 1
ATOM 588 O O . PRO A 1 76 ? 17.422 -16.594 -9.289 1 98.12 76 PRO A O 1
ATOM 591 N N . GLU A 1 77 ? 16.781 -15.281 -10.992 1 96.06 77 GLU A N 1
ATOM 592 C CA . GLU A 1 77 ? 17.938 -14.398 -10.859 1 96.06 77 GLU A CA 1
ATOM 593 C C . GLU A 1 77 ? 17.922 -13.648 -9.531 1 96.06 77 GLU A C 1
ATOM 595 O O . GLU A 1 77 ? 16.844 -13.375 -8.984 1 96.06 77 GLU A O 1
ATOM 600 N N . ASP A 1 78 ? 19.078 -13.297 -9.07 1 93.5 78 ASP A N 1
ATOM 601 C CA . ASP A 1 78 ? 19.188 -12.742 -7.723 1 93.5 78 ASP A CA 1
ATOM 602 C C . ASP A 1 78 ? 18.609 -11.336 -7.664 1 93.5 78 ASP A C 1
ATOM 604 O O . ASP A 1 78 ? 18.203 -10.859 -6.598 1 93.5 78 ASP A O 1
ATOM 608 N N . ASP A 1 79 ? 18.531 -10.641 -8.789 1 92.56 79 ASP A N 1
ATOM 609 C CA . ASP A 1 79 ? 18.031 -9.266 -8.773 1 92.56 79 ASP A CA 1
ATOM 610 C C . ASP A 1 79 ? 16.547 -9.227 -9.094 1 92.56 79 ASP A C 1
ATOM 612 O O . ASP A 1 79 ? 15.938 -8.148 -9.102 1 92.56 79 ASP A O 1
ATOM 616 N N . MET A 1 80 ? 15.953 -10.375 -9.406 1 96.94 80 MET A N 1
ATOM 617 C CA . MET A 1 80 ? 14.508 -10.414 -9.609 1 96.94 80 MET A CA 1
ATOM 618 C C . MET A 1 80 ? 13.773 -10.172 -8.297 1 96.94 80 MET A C 1
ATOM 620 O O . MET A 1 80 ? 14.219 -10.617 -7.234 1 96.94 80 MET A O 1
ATOM 624 N N . ALA A 1 81 ? 12.672 -9.547 -8.352 1 97.94 81 ALA A N 1
ATOM 625 C CA . ALA A 1 81 ? 11.906 -9.172 -7.168 1 97.94 81 ALA A CA 1
ATOM 626 C C . ALA A 1 81 ? 11.359 -10.406 -6.457 1 97.94 81 ALA A C 1
ATOM 628 O O . ALA A 1 81 ? 11.102 -11.438 -7.094 1 97.94 81 ALA A O 1
ATOM 629 N N . ASN A 1 82 ? 11.188 -10.32 -5.141 1 98.19 82 ASN A N 1
ATOM 630 C CA . ASN A 1 82 ? 10.594 -11.422 -4.383 1 98.19 82 ASN A CA 1
ATOM 631 C C . ASN A 1 82 ? 9.156 -11.68 -4.809 1 98.19 82 ASN A C 1
ATOM 633 O O . ASN A 1 82 ? 8.742 -12.836 -4.938 1 98.19 82 ASN A O 1
ATOM 637 N N . PHE A 1 83 ? 8.438 -10.602 -4.965 1 98.56 83 PHE A N 1
ATOM 638 C CA . PHE A 1 83 ? 7.105 -10.688 -5.559 1 98.56 83 PHE A CA 1
ATOM 639 C C . PHE A 1 83 ? 7.094 -10.07 -6.949 1 98.56 83 PHE A C 1
ATOM 641 O O . PHE A 1 83 ? 7.039 -8.844 -7.094 1 98.56 83 PHE A O 1
ATOM 648 N N . MET A 1 84 ? 7.055 -10.883 -7.91 1 98.31 84 MET A N 1
ATOM 649 C CA . MET A 1 84 ? 7.328 -10.461 -9.281 1 98.31 84 MET A CA 1
ATOM 650 C C . MET A 1 84 ? 6.098 -9.797 -9.898 1 98.31 84 MET A C 1
ATOM 652 O O . MET A 1 84 ? 4.996 -10.344 -9.836 1 98.31 84 MET A O 1
ATOM 656 N N . HIS A 1 85 ? 6.277 -8.617 -10.414 1 97.69 85 HIS A N 1
ATOM 657 C CA . HIS A 1 85 ? 5.32 -8.055 -11.359 1 97.69 85 HIS A CA 1
ATOM 658 C C . HIS A 1 85 ? 5.098 -9 -12.539 1 97.69 85 HIS A C 1
ATOM 660 O O . HIS A 1 85 ? 5.969 -9.812 -12.867 1 97.69 85 HIS A O 1
ATOM 666 N N . ASN A 1 86 ? 3.949 -8.898 -13.18 1 97.44 86 ASN A N 1
ATOM 667 C CA . ASN A 1 86 ? 3.637 -9.836 -14.258 1 97.44 86 ASN A CA 1
ATOM 668 C C . ASN A 1 86 ? 4.695 -9.797 -15.352 1 97.44 86 ASN A C 1
ATOM 670 O O . ASN A 1 86 ? 5 -10.828 -15.961 1 97.44 86 ASN A O 1
ATOM 674 N N . THR A 1 87 ? 5.316 -8.617 -15.594 1 96.5 87 THR A N 1
ATOM 675 C CA . THR A 1 87 ? 6.363 -8.523 -16.594 1 96.5 87 THR A CA 1
ATOM 676 C C . THR A 1 87 ? 7.578 -9.352 -16.188 1 96.5 87 THR A C 1
ATOM 678 O O . THR A 1 87 ? 8.211 -9.992 -17.031 1 96.5 87 THR A O 1
ATOM 681 N N . GLU A 1 88 ? 7.918 -9.344 -14.961 1 97.12 88 GLU A N 1
ATOM 682 C CA . GLU A 1 88 ? 9.039 -10.141 -14.469 1 97.12 88 GLU A CA 1
ATOM 683 C C . GLU A 1 88 ? 8.695 -11.625 -14.43 1 97.12 88 GLU A C 1
ATOM 685 O O . GLU A 1 88 ? 9.547 -12.469 -14.711 1 97.12 88 GLU A O 1
ATOM 690 N N . MET A 1 89 ? 7.477 -11.938 -14.094 1 97.88 89 MET A N 1
ATOM 691 C CA . MET A 1 89 ? 7.02 -13.32 -14.148 1 97.88 89 MET A CA 1
ATOM 692 C C . MET A 1 89 ? 7.121 -13.867 -15.57 1 97.88 89 MET A C 1
ATOM 694 O O . MET A 1 89 ? 7.59 -14.992 -15.773 1 97.88 89 MET A O 1
ATOM 698 N N . CYS A 1 90 ? 6.672 -13.078 -16.484 1 97.75 90 CYS A N 1
ATOM 699 C CA . CYS A 1 90 ? 6.754 -13.484 -17.875 1 97.75 90 CYS A CA 1
ATOM 700 C C . CYS A 1 90 ? 8.203 -13.664 -18.312 1 97.75 90 CYS A C 1
ATOM 702 O O . CYS A 1 90 ? 8.531 -14.609 -19.031 1 97.75 90 CYS A O 1
ATOM 704 N N . ARG A 1 91 ? 9.047 -12.797 -17.891 1 97.62 91 ARG A N 1
ATOM 705 C CA . ARG A 1 91 ? 10.469 -12.906 -18.188 1 97.62 91 ARG A CA 1
ATOM 706 C C . ARG A 1 91 ? 11.047 -14.203 -17.641 1 97.62 91 ARG A C 1
ATOM 708 O O . ARG A 1 91 ? 11.844 -14.875 -18.297 1 97.62 91 ARG A O 1
ATOM 715 N N . TYR A 1 92 ? 10.719 -14.523 -16.438 1 98.44 92 TYR A N 1
ATOM 716 C CA . TYR A 1 92 ? 11.172 -15.773 -15.836 1 98.44 92 TYR A CA 1
ATOM 717 C C . TYR A 1 92 ? 10.758 -16.969 -16.688 1 98.44 92 TYR A C 1
ATOM 719 O O . TYR A 1 92 ? 11.578 -17.844 -16.969 1 98.44 92 TYR A O 1
ATOM 727 N N . LEU A 1 93 ? 9.492 -17 -17.125 1 98.75 93 LEU A N 1
ATOM 728 C CA . LEU A 1 93 ? 8.977 -18.109 -17.922 1 98.75 93 LEU A CA 1
ATOM 729 C C . LEU A 1 93 ? 9.695 -18.188 -19.266 1 98.75 93 LEU A C 1
ATOM 731 O O . LEU A 1 93 ? 10.039 -19.266 -19.734 1 98.75 93 LEU A O 1
ATOM 735 N N . LYS A 1 94 ? 9.906 -17.078 -19.828 1 98.5 94 LYS A N 1
ATOM 736 C CA . LYS A 1 94 ? 10.594 -17.031 -21.109 1 98.5 94 LYS A CA 1
ATOM 737 C C . LYS A 1 94 ? 12.047 -17.469 -20.969 1 98.5 94 LYS A C 1
ATOM 739 O O . LYS A 1 94 ? 12.57 -18.188 -21.828 1 98.5 94 LYS A O 1
ATOM 744 N N . ASN A 1 95 ? 12.695 -17.031 -19.922 1 98.56 95 ASN A N 1
ATOM 745 C CA . ASN A 1 95 ? 14.055 -17.469 -19.656 1 98.56 95 ASN A CA 1
ATOM 746 C C . ASN A 1 95 ? 14.125 -18.984 -19.453 1 98.56 95 ASN A C 1
ATOM 748 O O . ASN A 1 95 ? 15.07 -19.641 -19.906 1 98.56 95 ASN A O 1
ATOM 752 N N . TYR A 1 96 ? 13.211 -19.5 -18.734 1 98.62 96 TYR A N 1
ATOM 753 C CA . TYR A 1 96 ? 13.133 -20.938 -18.516 1 98.62 96 TYR A CA 1
ATOM 754 C C . TYR A 1 96 ? 13.031 -21.688 -19.844 1 98.62 96 TYR A C 1
ATOM 756 O O . TYR A 1 96 ? 13.766 -22.656 -20.078 1 98.62 96 TYR A O 1
ATOM 764 N N . ALA A 1 97 ? 12.094 -21.234 -20.703 1 98.81 97 ALA A N 1
ATOM 765 C CA . ALA A 1 97 ? 11.875 -21.859 -22 1 98.81 97 ALA A CA 1
ATOM 766 C C . ALA A 1 97 ? 13.125 -21.766 -22.875 1 98.81 97 ALA A C 1
ATOM 768 O O . ALA A 1 97 ? 13.508 -22.75 -23.516 1 98.81 97 ALA A O 1
ATOM 769 N N . LYS A 1 98 ? 13.711 -20.609 -22.859 1 98.56 98 LYS A N 1
ATOM 770 C CA . LYS A 1 98 ? 14.922 -20.406 -23.656 1 98.56 98 LYS A CA 1
ATOM 771 C C . LYS A 1 98 ? 16.062 -21.281 -23.141 1 98.56 98 LYS A C 1
ATOM 773 O O . LYS A 1 98 ? 16.75 -21.938 -23.922 1 98.56 98 LYS A O 1
ATOM 778 N N . HIS A 1 99 ? 16.297 -21.25 -21.875 1 98.44 99 HIS A N 1
ATOM 779 C CA . HIS A 1 99 ? 17.391 -21.984 -21.234 1 98.44 99 HIS A CA 1
ATOM 780 C C . HIS A 1 99 ? 17.312 -23.469 -21.547 1 98.44 99 HIS A C 1
ATOM 782 O O . HIS A 1 99 ? 18.344 -24.125 -21.766 1 98.44 99 HIS A O 1
ATOM 788 N N . HIS A 1 100 ? 16.141 -24.062 -21.578 1 98.44 100 HIS A N 1
ATOM 789 C CA . HIS A 1 100 ? 15.984 -25.5 -21.75 1 98.44 100 HIS A CA 1
ATOM 790 C C . HIS A 1 100 ? 15.586 -25.859 -23.188 1 98.44 100 HIS A C 1
ATOM 792 O O . HIS A 1 100 ? 15.273 -27.016 -23.484 1 98.44 100 HIS A O 1
ATOM 798 N N . GLY A 1 101 ? 15.562 -24.859 -24.047 1 98.44 101 GLY A N 1
ATOM 799 C CA . GLY A 1 101 ? 15.266 -25.109 -25.453 1 98.44 101 GLY A CA 1
ATOM 800 C C . GLY A 1 101 ? 13.852 -25.594 -25.688 1 98.44 101 GLY A C 1
ATOM 801 O O . GLY A 1 101 ? 13.633 -26.5 -26.5 1 98.44 101 GLY A O 1
ATOM 802 N N . LEU A 1 102 ? 12.859 -25.016 -25.031 1 98.81 102 LEU A N 1
ATOM 803 C CA . LEU A 1 102 ? 11.5 -25.547 -25.062 1 98.81 102 LEU A CA 1
ATOM 804 C C . LEU A 1 102 ? 10.727 -24.984 -26.25 1 98.81 102 LEU A C 1
ATOM 806 O O . LEU A 1 102 ? 9.719 -25.562 -26.672 1 98.81 102 LEU A O 1
ATOM 810 N N . LEU A 1 103 ? 11.148 -23.906 -26.812 1 98.56 103 LEU A N 1
ATOM 811 C CA . LEU A 1 103 ? 10.406 -23.219 -27.875 1 98.56 103 LEU A CA 1
ATOM 812 C C . LEU A 1 103 ? 10.273 -24.109 -29.109 1 98.56 103 LEU A C 1
ATOM 814 O O . LEU A 1 103 ? 9.289 -24.016 -29.844 1 98.56 103 LEU A O 1
ATOM 818 N N . GLU A 1 104 ? 11.195 -24.984 -29.312 1 98.12 104 GLU A N 1
ATOM 819 C CA . GLU A 1 104 ? 11.203 -25.828 -30.5 1 98.12 104 GLU A CA 1
ATOM 820 C C . GLU A 1 104 ? 10.047 -26.828 -30.484 1 98.12 104 GLU A C 1
ATOM 822 O O . GLU A 1 104 ? 9.656 -27.359 -31.531 1 98.12 104 GLU A O 1
ATOM 827 N N . TYR A 1 105 ? 9.477 -27.047 -29.328 1 98.62 105 TYR A N 1
ATOM 828 C CA . TYR A 1 105 ? 8.398 -28.016 -29.188 1 98.62 105 TYR A CA 1
ATOM 829 C C . TYR A 1 105 ? 7.039 -27.359 -29.344 1 98.62 105 TYR A C 1
ATOM 831 O O . TYR A 1 105 ? 6.008 -28.031 -29.391 1 98.62 105 TYR A O 1
ATOM 839 N N . ILE A 1 106 ? 6.988 -26.047 -29.422 1 98.88 106 ILE A N 1
ATOM 840 C CA . ILE A 1 106 ? 5.73 -25.312 -29.312 1 98.88 106 ILE A CA 1
ATOM 841 C C . ILE A 1 106 ? 5.27 -24.859 -30.688 1 98.88 106 ILE A C 1
ATOM 843 O O . ILE A 1 106 ? 6.031 -24.25 -31.438 1 98.88 106 ILE A O 1
ATOM 847 N N . LYS A 1 107 ? 4.055 -25.219 -31.016 1 98.81 107 LYS A N 1
ATOM 848 C CA . LYS A 1 107 ? 3.363 -24.672 -32.188 1 98.81 107 LYS A CA 1
ATOM 849 C C . LYS A 1 107 ? 2.391 -23.562 -31.766 1 98.81 107 LYS A C 1
ATOM 851 O O . LYS A 1 107 ? 1.343 -23.844 -31.188 1 98.81 107 LYS A O 1
ATOM 856 N N . PHE A 1 108 ? 2.717 -22.344 -32.125 1 98.44 108 PHE A N 1
ATOM 857 C CA . PHE A 1 108 ? 1.893 -21.188 -31.766 1 98.44 108 PHE A CA 1
ATOM 858 C C . PHE A 1 108 ? 0.7 -21.078 -32.719 1 98.44 108 PHE A C 1
ATOM 860 O O . PHE A 1 108 ? 0.697 -21.672 -33.781 1 98.44 108 PHE A O 1
ATOM 867 N N . ASN A 1 109 ? -0.335 -20.359 -32.281 1 98.06 109 ASN A N 1
ATOM 868 C CA . ASN A 1 109 ? -1.549 -20.156 -33.062 1 98.06 109 ASN A CA 1
ATOM 869 C C . ASN A 1 109 ? -2.164 -21.484 -33.5 1 98.06 109 ASN A C 1
ATOM 871 O O . ASN A 1 109 ? -2.57 -21.641 -34.625 1 98.06 109 ASN A O 1
ATOM 875 N N . HIS A 1 110 ? -2.107 -22.438 -32.688 1 98.56 110 HIS A N 1
ATOM 876 C CA . HIS A 1 110 ? -2.768 -23.734 -32.812 1 98.56 110 HIS A CA 1
ATOM 877 C C . HIS A 1 110 ? -3.812 -23.938 -31.734 1 98.56 110 HIS A C 1
ATOM 879 O O . HIS A 1 110 ? -3.482 -23.938 -30.547 1 98.56 110 HIS A O 1
ATOM 885 N N . SER A 1 111 ? -5.027 -24.078 -32.094 1 97.88 111 SER A N 1
ATOM 886 C CA . SER A 1 111 ? -6.129 -24.219 -31.156 1 97.88 111 SER A CA 1
ATOM 887 C C . SER A 1 111 ? -6.738 -25.609 -31.219 1 97.88 111 SER A C 1
ATOM 889 O O . SER A 1 111 ? -7.168 -26.062 -32.281 1 97.88 111 SER A O 1
ATOM 891 N N . VAL A 1 112 ? -6.785 -26.25 -30.109 1 98.56 112 VAL A N 1
ATOM 892 C CA . VAL A 1 112 ? -7.438 -27.562 -30.047 1 98.56 112 VAL A CA 1
ATOM 893 C C . VAL A 1 112 ? -8.953 -27.375 -30 1 98.56 112 VAL A C 1
ATOM 895 O O . VAL A 1 112 ? -9.477 -26.641 -29.156 1 98.56 112 VAL A O 1
ATOM 898 N N . ASN A 1 113 ? -9.602 -28.062 -30.875 1 98.25 113 ASN A N 1
ATOM 899 C CA . ASN A 1 113 ? -11.055 -27.938 -30.969 1 98.25 113 ASN A CA 1
ATOM 900 C C . ASN A 1 113 ? -11.758 -29.062 -30.203 1 98.25 113 ASN A C 1
ATOM 902 O O . ASN A 1 113 ? -12.789 -28.828 -29.578 1 98.25 113 ASN A O 1
ATOM 906 N N . SER A 1 114 ? -11.211 -30.234 -30.359 1 98.5 114 SER A N 1
ATOM 907 C CA . SER A 1 114 ? -11.82 -31.391 -29.688 1 98.5 114 SER A CA 1
ATOM 908 C C . SER A 1 114 ? -10.82 -32.531 -29.547 1 98.5 114 SER A C 1
ATOM 910 O O . SER A 1 114 ? -9.852 -32.625 -30.297 1 98.5 114 SER A O 1
ATOM 912 N N . ILE A 1 115 ? -11.062 -33.281 -28.609 1 98.81 115 ILE A N 1
ATOM 913 C CA . ILE A 1 115 ? -10.305 -34.5 -28.297 1 98.81 115 ILE A CA 1
ATOM 914 C C . ILE A 1 115 ? -11.266 -35.656 -28.109 1 98.81 115 ILE A C 1
ATOM 916 O O . ILE A 1 115 ? -12.281 -35.562 -27.422 1 98.81 115 ILE A O 1
ATOM 920 N N . ARG A 1 116 ? -10.977 -36.781 -28.734 1 98.38 116 ARG A N 1
ATOM 921 C CA . ARG A 1 116 ? -11.789 -38 -28.547 1 98.38 116 ARG A CA 1
ATOM 922 C C . ARG A 1 116 ? -10.914 -39.219 -28.469 1 98.38 116 ARG A C 1
ATOM 924 O O . ARG A 1 116 ? -9.805 -39.25 -29.016 1 98.38 116 ARG A O 1
ATOM 931 N N . ARG A 1 117 ? -11.344 -40.219 -27.812 1 96.88 117 ARG A N 1
ATOM 932 C CA . ARG A 1 117 ? -10.672 -41.531 -27.766 1 96.88 117 ARG A CA 1
ATOM 933 C C . ARG A 1 117 ? -10.555 -42.125 -29.156 1 96.88 117 ARG A C 1
ATOM 935 O O . ARG A 1 117 ? -11.477 -42.031 -29.969 1 96.88 117 ARG A O 1
ATOM 942 N N . ASP A 1 118 ? -9.445 -42.656 -29.406 1 97.38 118 ASP A N 1
ATOM 943 C CA . ASP A 1 118 ? -9.227 -43.438 -30.609 1 97.38 118 ASP A CA 1
ATOM 944 C C . ASP A 1 118 ? -10.219 -44.594 -30.703 1 97.38 118 ASP A C 1
ATOM 946 O O . ASP A 1 118 ? -10.719 -45.062 -29.688 1 97.38 118 ASP A O 1
ATOM 950 N N . GLU A 1 119 ? -10.398 -45.094 -31.969 1 96.69 119 GLU A N 1
ATOM 951 C CA . GLU A 1 119 ? -11.305 -46.219 -32.188 1 96.69 119 GLU A CA 1
ATOM 952 C C . GLU A 1 119 ? -10.828 -47.469 -31.422 1 96.69 119 GLU A C 1
ATOM 954 O O . GLU A 1 119 ? -11.641 -48.25 -30.953 1 96.69 119 GLU A O 1
ATOM 959 N N . ASN A 1 120 ? -9.555 -47.625 -31.25 1 97.19 120 ASN A N 1
ATOM 960 C CA . ASN A 1 120 ? -8.961 -48.75 -30.547 1 97.19 120 ASN A CA 1
ATOM 961 C C . ASN A 1 120 ? -8.438 -48.312 -29.172 1 97.19 120 ASN A C 1
ATOM 963 O O . ASN A 1 120 ? -7.43 -48.844 -28.703 1 97.19 120 ASN A O 1
ATOM 967 N N . TYR A 1 121 ? -9.016 -47.344 -28.578 1 97.44 121 TYR A N 1
ATOM 968 C CA . TYR A 1 121 ? -8.555 -46.781 -27.312 1 97.44 121 TYR A CA 1
ATOM 969 C C . TYR A 1 121 ? -8.383 -47.844 -26.266 1 97.44 121 TYR A C 1
ATOM 971 O O . TYR A 1 121 ? -7.406 -47.844 -25.516 1 97.44 121 TYR A O 1
ATOM 979 N N . ALA A 1 122 ? -9.328 -48.812 -26.203 1 96.25 122 ALA A N 1
ATOM 980 C CA . ALA A 1 122 ? -9.273 -49.844 -25.203 1 96.25 122 ALA A CA 1
ATOM 981 C C . ALA A 1 122 ? -7.953 -50.625 -25.266 1 96.25 122 ALA A C 1
ATOM 983 O O . ALA A 1 122 ? -7.438 -51.062 -24.25 1 96.25 122 ALA A O 1
ATOM 984 N N . GLN A 1 123 ? -7.383 -50.656 -26.484 1 96.44 123 GLN A N 1
ATOM 985 C CA . GLN A 1 123 ? -6.156 -51.438 -26.672 1 96.44 123 GLN A CA 1
ATOM 986 C C . GLN A 1 123 ? -4.93 -50.531 -26.625 1 96.44 123 GLN A C 1
ATOM 988 O O . GLN A 1 123 ? -3.891 -50.906 -26.078 1 96.44 123 GLN A O 1
ATOM 993 N N . ASN A 1 124 ? -5.082 -49.344 -27.156 1 95.81 124 ASN A N 1
ATOM 994 C CA . ASN A 1 124 ? -3.852 -48.594 -27.375 1 95.81 124 ASN A CA 1
ATOM 995 C C . ASN A 1 124 ? -3.797 -47.344 -26.516 1 95.81 124 ASN A C 1
ATOM 997 O O . ASN A 1 124 ? -2.734 -46.719 -26.344 1 95.81 124 ASN A O 1
ATOM 1001 N N . GLY A 1 125 ? -4.965 -46.938 -25.891 1 97.56 125 GLY A N 1
ATOM 1002 C CA . GLY A 1 125 ? -5.004 -45.781 -25 1 97.56 125 GLY A CA 1
ATOM 1003 C C . GLY A 1 125 ? -4.719 -44.469 -25.703 1 97.56 125 GLY A C 1
ATOM 1004 O O . GLY A 1 125 ? -4.352 -43.5 -25.062 1 97.56 125 GLY A O 1
ATOM 1005 N N . LYS A 1 126 ? -4.926 -44.344 -27.031 1 98.5 126 LYS A N 1
ATOM 1006 C CA . LYS A 1 126 ? -4.539 -43.188 -27.828 1 98.5 126 LYS A CA 1
ATOM 1007 C C . LYS A 1 126 ? -5.707 -42.219 -27.984 1 98.5 126 LYS A C 1
ATOM 1009 O O . LYS A 1 126 ? -6.852 -42.562 -27.688 1 98.5 126 LYS A O 1
ATOM 1014 N N . TRP A 1 127 ? -5.387 -41.031 -28.469 1 98.75 127 TRP A N 1
ATOM 1015 C CA . TRP A 1 127 ? -6.352 -39.938 -28.562 1 98.75 127 TRP A CA 1
ATOM 1016 C C . TRP A 1 127 ? -6.297 -39.312 -29.953 1 98.75 127 TRP A C 1
ATOM 1018 O O . TRP A 1 127 ? -5.215 -39.125 -30.516 1 98.75 127 TRP A O 1
ATOM 1028 N N . ILE A 1 128 ? -7.473 -38.969 -30.484 1 98.81 128 ILE A N 1
ATOM 1029 C CA . ILE A 1 12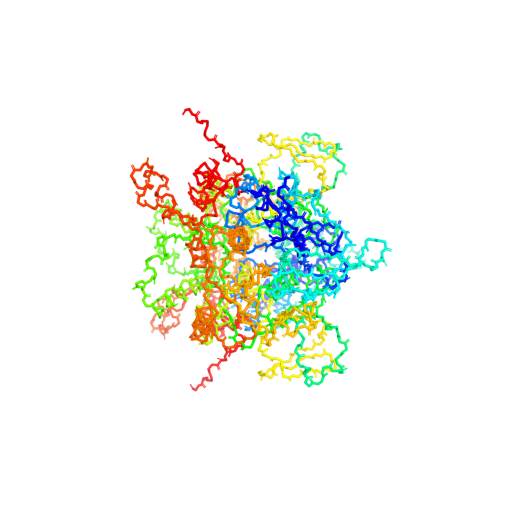8 ? -7.57 -38.188 -31.703 1 98.81 128 ILE A CA 1
ATOM 1030 C C . ILE A 1 128 ? -7.832 -36.719 -31.359 1 98.81 128 ILE A C 1
ATOM 1032 O O . ILE A 1 128 ? -8.805 -36.406 -30.672 1 98.81 128 ILE A O 1
ATOM 1036 N N . VAL A 1 129 ? -6.98 -35.875 -31.859 1 98.81 129 VAL A N 1
ATOM 1037 C CA . VAL A 1 129 ? -7.086 -34.469 -31.578 1 98.81 129 VAL A CA 1
ATOM 1038 C C . VAL A 1 129 ? -7.422 -33.688 -32.844 1 98.81 129 VAL A C 1
ATOM 1040 O O . VAL A 1 129 ? -6.723 -33.812 -33.844 1 98.81 129 VAL A O 1
ATOM 1043 N N . ASN A 1 130 ? -8.516 -33.031 -32.812 1 98.75 130 ASN A N 1
ATOM 1044 C CA . ASN A 1 130 ? -8.891 -32.062 -33.844 1 98.75 130 ASN A CA 1
ATOM 1045 C C . ASN A 1 130 ? -8.438 -30.641 -33.469 1 98.75 130 ASN A C 1
ATOM 1047 O O . ASN A 1 130 ? -8.68 -30.188 -32.344 1 98.75 130 ASN A O 1
ATOM 1051 N N . TYR A 1 131 ? -7.68 -30 -34.312 1 98.69 131 TYR A N 1
ATOM 1052 C CA . TYR A 1 131 ? -7.164 -28.672 -34 1 98.69 131 TYR A CA 1
ATOM 1053 C C . TYR A 1 131 ? -7.141 -27.781 -35.219 1 98.69 131 TYR A C 1
ATOM 1055 O O . TYR A 1 131 ? -7.223 -28.266 -36.375 1 98.69 131 TYR A O 1
ATOM 1063 N N . THR A 1 132 ? -7.18 -26.5 -35 1 98.62 132 THR A N 1
ATOM 1064 C CA . THR A 1 132 ? -7 -25.484 -36.031 1 98.62 132 THR A CA 1
ATOM 1065 C C . THR A 1 132 ? -5.578 -24.922 -36 1 98.62 132 THR A C 1
ATOM 1067 O O . THR A 1 132 ? -5.109 -24.469 -34.938 1 98.62 132 THR A O 1
ATOM 1070 N N . ASN A 1 133 ? -4.867 -25 -37.094 1 98.06 133 ASN A N 1
ATOM 1071 C CA . ASN A 1 133 ? -3.475 -24.578 -37.125 1 98.06 133 ASN A CA 1
ATOM 1072 C C . ASN A 1 133 ? -3.352 -23.094 -37.469 1 98.06 133 ASN A C 1
ATOM 1074 O O . ASN A 1 133 ? -4.352 -22.375 -37.469 1 98.06 133 ASN A O 1
ATOM 1078 N N . GLU A 1 134 ? -2.135 -22.547 -37.531 1 97.19 134 GLU A N 1
ATOM 1079 C CA . GLU A 1 134 ? -1.851 -21.125 -37.719 1 97.19 134 GLU A CA 1
ATOM 1080 C C . GLU A 1 134 ? -2.434 -20.625 -39.031 1 97.19 134 GLU A C 1
ATOM 1082 O O . GLU A 1 134 ? -2.711 -19.438 -39.188 1 97.19 134 GLU A O 1
ATOM 1087 N N . LYS A 1 135 ? -2.646 -21.516 -40.031 1 97.62 135 LYS A N 1
ATOM 1088 C CA . LYS A 1 135 ? -3.238 -21.156 -41.312 1 97.62 135 LYS A CA 1
ATOM 1089 C C . LYS A 1 135 ? -4.758 -21.281 -41.281 1 97.62 135 LYS A C 1
ATOM 1091 O O . LYS A 1 135 ? -5.422 -21.188 -42.312 1 97.62 135 LYS A O 1
ATOM 1096 N N . ARG A 1 136 ? -5.32 -21.547 -40.219 1 95.56 136 ARG A N 1
ATOM 1097 C CA . ARG A 1 136 ? -6.762 -21.672 -40.031 1 95.56 136 ARG A CA 1
ATOM 1098 C C . ARG A 1 136 ? -7.305 -22.922 -40.688 1 95.56 136 ARG A C 1
ATOM 1100 O O . ARG A 1 136 ? -8.445 -22.953 -41.125 1 95.56 136 ARG A O 1
ATOM 1107 N N . GLU A 1 137 ? -6.426 -23.938 -40.75 1 98.19 137 GLU A N 1
ATOM 1108 C CA . GLU A 1 137 ? -6.863 -25.234 -41.25 1 98.19 137 GLU A CA 1
ATOM 1109 C C . GLU A 1 137 ? -7.172 -26.188 -40.125 1 98.19 137 GLU A C 1
ATOM 1111 O O . GLU A 1 137 ? -6.465 -26.219 -39.125 1 98.19 137 GLU A O 1
ATOM 1116 N N . THR A 1 138 ? -8.203 -26.875 -40.312 1 98.19 138 THR A N 1
ATOM 1117 C CA . THR A 1 138 ? -8.547 -27.906 -39.344 1 98.19 138 THR A CA 1
ATOM 1118 C C . THR A 1 138 ? -7.812 -29.203 -39.656 1 98.19 138 THR A C 1
ATOM 1120 O O . THR A 1 138 ? -7.863 -29.703 -40.812 1 98.19 138 THR A O 1
ATOM 1123 N N . LYS A 1 139 ? -7.117 -29.719 -38.688 1 98.38 139 LYS A N 1
ATOM 1124 C CA . LYS A 1 139 ? -6.336 -30.938 -38.844 1 98.38 139 LYS A CA 1
ATOM 1125 C C . LYS A 1 139 ? -6.648 -31.922 -37.719 1 98.38 139 LYS A C 1
ATOM 1127 O O . LYS A 1 139 ? -7.262 -31.547 -36.719 1 98.38 139 LYS A O 1
ATOM 1132 N N . GLU A 1 140 ? -6.352 -33.156 -37.969 1 98.25 140 GLU A N 1
ATOM 1133 C CA . GLU A 1 140 ? -6.465 -34.188 -36.969 1 98.25 140 GLU A CA 1
ATOM 1134 C C . GLU A 1 140 ? -5.156 -34.969 -36.812 1 98.25 140 GLU A C 1
ATOM 1136 O O . GLU A 1 140 ? -4.473 -35.219 -37.812 1 98.25 140 GLU A O 1
ATOM 1141 N N . GLU A 1 141 ? -4.883 -35.281 -35.719 1 98.31 141 GLU A N 1
ATOM 1142 C CA . GLU A 1 141 ? -3.672 -36.031 -35.406 1 98.31 141 GLU A CA 1
ATOM 1143 C C . GLU A 1 141 ? -3.889 -36.969 -34.219 1 98.31 141 GLU A C 1
ATOM 1145 O O . GLU A 1 141 ? -4.711 -36.656 -33.344 1 98.31 141 GLU A O 1
ATOM 1150 N N . VAL A 1 142 ? -3.211 -38.125 -34.188 1 98.44 142 VAL A N 1
ATOM 1151 C CA . VAL A 1 142 ? -3.344 -39.094 -33.094 1 98.44 142 VAL A CA 1
ATOM 1152 C C . VAL A 1 142 ? -2.168 -38.969 -32.156 1 98.44 142 VAL A C 1
ATOM 1154 O O . VAL A 1 142 ? -1.025 -38.781 -32.562 1 98.44 142 VAL A O 1
ATOM 1157 N N . PHE A 1 143 ? -2.432 -39.031 -30.906 1 98.75 143 PHE A N 1
ATOM 1158 C CA . PHE A 1 143 ? -1.405 -38.938 -29.875 1 98.75 143 PHE A CA 1
ATOM 1159 C C . PHE A 1 143 ? -1.506 -40.094 -28.891 1 98.75 143 PHE A C 1
ATOM 1161 O O . PHE A 1 143 ? -2.594 -40.625 -28.656 1 98.75 143 PHE A O 1
ATOM 1168 N N . ASP A 1 144 ? -0.335 -40.469 -28.312 1 98.44 144 ASP A N 1
ATOM 1169 C CA . ASP A 1 144 ? -0.276 -41.531 -27.281 1 98.44 144 ASP A CA 1
ATOM 1170 C C . ASP A 1 144 ? -0.702 -40.969 -25.922 1 98.44 144 ASP A C 1
ATOM 1172 O O . ASP A 1 144 ? -1.111 -41.75 -25.047 1 98.44 144 ASP A O 1
ATOM 1176 N N . GLY A 1 145 ? -0.612 -39.719 -25.656 1 98.44 145 GLY A N 1
ATOM 1177 C CA . GLY A 1 145 ? -0.99 -39.062 -24.406 1 98.44 145 GLY A CA 1
ATOM 1178 C C . GLY A 1 145 ? -1.265 -37.594 -24.578 1 98.44 145 GLY A C 1
ATOM 1179 O O . GLY A 1 145 ? -0.778 -36.969 -25.516 1 98.44 145 GLY A O 1
ATOM 1180 N N . ILE A 1 146 ? -2.064 -37.031 -23.672 1 98.81 146 ILE A N 1
ATOM 1181 C CA . ILE A 1 146 ? -2.453 -35.625 -23.719 1 98.81 146 ILE A CA 1
ATOM 1182 C C . ILE A 1 146 ? -2.312 -35.031 -22.328 1 98.81 146 ILE A C 1
ATOM 1184 O O . ILE A 1 146 ? -2.723 -35.625 -21.328 1 98.81 146 ILE A O 1
ATOM 1188 N N . LEU A 1 147 ? -1.685 -33.875 -22.234 1 98.88 147 LEU A N 1
ATOM 1189 C CA . LEU A 1 147 ? -1.667 -33.062 -21.016 1 98.88 147 LEU A CA 1
ATOM 1190 C C . LEU A 1 147 ? -2.492 -31.797 -21.203 1 98.88 147 LEU A C 1
ATOM 1192 O O . LEU A 1 147 ? -2.189 -30.984 -22.078 1 98.88 147 LEU A O 1
ATOM 1196 N N . LEU A 1 148 ? -3.547 -31.688 -20.422 1 98.62 148 LEU A N 1
ATOM 1197 C CA . LEU A 1 148 ? -4.391 -30.484 -20.406 1 98.62 148 LEU A CA 1
ATOM 1198 C C . LEU A 1 148 ? -3.807 -29.406 -19.5 1 98.62 148 LEU A C 1
ATOM 1200 O O . LEU A 1 148 ? -3.939 -29.484 -18.281 1 98.62 148 LEU A O 1
ATOM 1204 N N . CYS A 1 149 ? -3.209 -28.375 -20.094 1 98.25 149 CYS A N 1
ATOM 1205 C CA . CYS A 1 149 ? -2.52 -27.312 -19.359 1 98.25 149 CYS A CA 1
ATOM 1206 C C . CYS A 1 149 ? -3.104 -25.953 -19.703 1 98.25 149 CYS A C 1
ATOM 1208 O O . CYS A 1 149 ? -2.373 -24.953 -19.781 1 98.25 149 CYS A O 1
ATOM 1210 N N . SER A 1 150 ? -4.391 -25.797 -19.875 1 93.75 150 SER A N 1
ATOM 1211 C CA . SER A 1 150 ? -5.008 -24.578 -20.375 1 93.75 150 SER A CA 1
ATOM 1212 C C . SER A 1 150 ? -5.375 -23.641 -19.219 1 93.75 150 SER A C 1
ATOM 1214 O O . SER A 1 150 ? -5.746 -22.484 -19.453 1 93.75 150 SER A O 1
ATOM 1216 N N . GLY A 1 151 ? -5.27 -24.062 -18.016 1 90.88 151 GLY A N 1
ATOM 1217 C CA . GLY A 1 151 ? -5.562 -23.203 -16.875 1 90.88 151 GLY A CA 1
ATOM 1218 C C . GLY A 1 151 ? -7.047 -23.078 -16.594 1 90.88 151 GLY A C 1
ATOM 1219 O O . GLY A 1 151 ? -7.875 -23.656 -17.297 1 90.88 151 GLY A O 1
ATOM 1220 N N . HIS A 1 152 ? -7.441 -22.297 -15.508 1 89.69 152 HIS A N 1
ATOM 1221 C CA . HIS A 1 152 ? -8.844 -22.281 -15.094 1 89.69 152 HIS A CA 1
ATOM 1222 C C . HIS A 1 152 ? -9.312 -20.859 -14.805 1 89.69 152 HIS A C 1
ATOM 1224 O O . HIS A 1 152 ? -10.297 -20.656 -14.086 1 89.69 152 HIS A O 1
ATOM 1230 N N . HIS A 1 153 ? -8.641 -19.859 -15.336 1 90.5 153 HIS A N 1
ATOM 1231 C CA . HIS A 1 153 ? -9.031 -18.469 -15.117 1 90.5 153 HIS A CA 1
ATOM 1232 C C . HIS A 1 153 ? -9.438 -17.797 -16.422 1 90.5 153 HIS A C 1
ATOM 1234 O O . HIS A 1 153 ? -9.18 -16.609 -16.625 1 90.5 153 HIS A O 1
ATOM 1240 N N . ALA A 1 154 ? -10.023 -18.531 -17.297 1 91.88 154 ALA A N 1
ATOM 1241 C CA . ALA A 1 154 ? -10.375 -17.984 -18.609 1 91.88 154 ALA A CA 1
ATOM 1242 C C . ALA A 1 154 ? -11.875 -17.719 -18.703 1 91.88 154 ALA A C 1
ATOM 1244 O O . ALA A 1 154 ? -12.312 -16.828 -19.438 1 91.88 154 ALA A O 1
ATOM 1245 N N . ILE A 1 155 ? -12.695 -18.469 -17.969 1 96.06 155 ILE A N 1
ATOM 1246 C CA . ILE A 1 155 ? -14.148 -18.375 -18.109 1 96.06 155 ILE A CA 1
ATOM 1247 C C . ILE A 1 155 ? -14.734 -17.656 -16.906 1 96.06 155 ILE A C 1
ATOM 1249 O O . ILE A 1 155 ? -14.945 -18.25 -15.852 1 96.06 155 ILE A O 1
ATOM 1253 N N . PRO A 1 156 ? -15.141 -16.391 -17.109 1 96.81 156 PRO A N 1
ATOM 1254 C CA . PRO A 1 156 ? -15.695 -15.633 -15.977 1 96.81 156 PRO A CA 1
ATOM 1255 C C . PRO A 1 156 ? -17 -16.219 -15.461 1 96.81 156 PRO A C 1
ATOM 1257 O O . PRO A 1 156 ? -17.828 -16.703 -16.25 1 96.81 156 PRO A O 1
ATOM 1260 N N . TYR A 1 157 ? -17.188 -16.203 -14.18 1 97 157 TYR A N 1
ATOM 1261 C CA . TYR A 1 157 ? -18.484 -16.516 -13.586 1 97 157 TYR A CA 1
ATOM 1262 C C . TYR A 1 157 ? -19.312 -15.25 -13.398 1 97 157 TYR A C 1
ATOM 1264 O O . TYR A 1 157 ? -18.938 -14.359 -12.641 1 97 157 TYR A O 1
ATOM 1272 N N . ILE A 1 158 ? -20.422 -15.141 -14.016 1 97 158 ILE A N 1
ATOM 1273 C CA . ILE A 1 158 ? -21.344 -14.016 -13.883 1 97 158 ILE A CA 1
ATOM 1274 C C . ILE A 1 158 ? -22.516 -14.406 -12.992 1 97 158 ILE A C 1
ATOM 1276 O O . ILE A 1 158 ? -23.281 -15.312 -13.328 1 97 158 ILE A O 1
ATOM 1280 N N . PRO A 1 159 ? -22.625 -13.727 -11.867 1 95.81 159 PRO A N 1
ATOM 1281 C CA . PRO A 1 159 ? -23.766 -14.062 -11 1 95.81 159 PRO A CA 1
ATOM 1282 C C . PRO A 1 159 ? -25.109 -13.742 -11.641 1 95.81 159 PRO A C 1
ATOM 1284 O O . PRO A 1 159 ? -25.172 -13.031 -12.641 1 95.81 159 PRO A O 1
ATOM 1287 N N . LYS A 1 160 ? -26.125 -14.367 -10.984 1 96.69 160 LYS A N 1
ATOM 1288 C CA . LYS A 1 160 ? -27.484 -14.008 -11.391 1 96.69 160 LYS A CA 1
ATOM 1289 C C . LYS A 1 160 ? -27.703 -12.5 -11.273 1 96.69 160 LYS A C 1
ATOM 1291 O O . LYS A 1 160 ? -27.234 -11.867 -10.328 1 96.69 160 LYS A O 1
ATOM 1296 N N . LYS A 1 161 ? -28.484 -12.008 -12.18 1 97.94 161 LYS A N 1
ATOM 1297 C CA . LYS A 1 161 ? -28.75 -10.57 -12.18 1 97.94 161 LYS A CA 1
ATOM 1298 C C . LYS A 1 161 ? -29.484 -10.148 -10.914 1 97.94 161 LYS A C 1
ATOM 1300 O O . LYS A 1 161 ? -30.391 -10.844 -10.461 1 97.94 161 LYS A O 1
ATOM 1305 N N . TRP A 1 162 ? -29.062 -9.055 -10.375 1 98.38 162 TRP A N 1
ATOM 1306 C CA . TRP A 1 162 ? -29.797 -8.453 -9.266 1 98.38 162 TRP A CA 1
ATOM 1307 C C . TRP A 1 162 ? -31.047 -7.742 -9.773 1 98.38 162 TRP A C 1
ATOM 1309 O O . TRP A 1 162 ? -31.109 -7.34 -10.938 1 98.38 162 TRP A O 1
ATOM 1319 N N . PRO A 1 163 ? -32.031 -7.621 -8.867 1 98.44 163 PRO A N 1
ATOM 1320 C CA . PRO A 1 163 ? -33.156 -6.766 -9.25 1 98.44 163 PRO A CA 1
ATOM 1321 C C . PRO A 1 163 ? -32.719 -5.371 -9.695 1 98.44 163 PRO A C 1
ATOM 1323 O O . PRO A 1 163 ? -31.812 -4.777 -9.078 1 98.44 163 PRO A O 1
ATOM 1326 N N . GLY A 1 164 ? -33.25 -4.926 -10.836 1 98.5 164 GLY A N 1
ATOM 1327 C CA . GLY A 1 164 ? -33 -3.574 -11.297 1 98.5 164 GLY A CA 1
ATOM 1328 C C . GLY A 1 164 ? -31.734 -3.455 -12.125 1 98.5 164 GLY A C 1
ATOM 1329 O O . GLY A 1 164 ? -31.453 -2.395 -12.688 1 98.5 164 GLY A O 1
ATOM 1330 N N . GLN A 1 165 ? -30.969 -4.461 -12.305 1 98.38 165 GLN A N 1
ATOM 1331 C CA . GLN A 1 165 ? -29.672 -4.41 -12.984 1 98.38 165 GLN A CA 1
ATOM 1332 C C . GLN A 1 165 ? -29.828 -4.031 -14.453 1 98.38 165 GLN A C 1
ATOM 1334 O O . GLN A 1 165 ? -28.984 -3.332 -15.016 1 98.38 165 GLN A O 1
ATOM 1339 N N . ASP A 1 166 ? -30.875 -4.496 -15.109 1 97.94 166 ASP A N 1
ATOM 1340 C CA . ASP A 1 166 ? -31.094 -4.262 -16.531 1 97.94 166 ASP A CA 1
ATOM 1341 C C . ASP A 1 166 ? -31.312 -2.775 -16.812 1 97.94 166 ASP A C 1
ATOM 1343 O O . ASP A 1 166 ? -31.109 -2.311 -17.938 1 97.94 166 ASP A O 1
ATOM 1347 N N . GLU A 1 167 ? -31.766 -2.037 -15.758 1 97.94 167 GLU A N 1
ATOM 1348 C CA . GLU A 1 167 ? -32.062 -0.614 -15.914 1 97.94 167 GLU A CA 1
ATOM 1349 C C . GLU A 1 167 ? -30.812 0.232 -15.602 1 97.94 167 GLU A C 1
ATOM 1351 O O . GLU A 1 167 ? -30.781 1.429 -15.891 1 97.94 167 GLU A O 1
ATOM 1356 N N . PHE A 1 168 ? -29.859 -0.361 -15.016 1 98.25 168 PHE A N 1
ATOM 1357 C CA . PHE A 1 168 ? -28.656 0.355 -14.602 1 98.25 168 PHE A CA 1
ATOM 1358 C C . PHE A 1 168 ? -27.969 0.975 -15.805 1 98.25 168 PHE A C 1
ATOM 1360 O O . PHE A 1 168 ? -27.719 0.296 -16.812 1 98.25 168 PHE A O 1
ATOM 1367 N N . LYS A 1 169 ? -27.578 2.242 -15.742 1 98.44 169 LYS A N 1
ATOM 1368 C CA . LYS A 1 169 ? -27.031 2.977 -16.875 1 98.44 169 LYS A CA 1
ATOM 1369 C C . LYS A 1 169 ? -25.5 2.932 -16.875 1 98.44 169 LYS A C 1
ATOM 1371 O O . LYS A 1 169 ? -24.859 3.289 -17.875 1 98.44 169 LYS A O 1
ATOM 1376 N N . GLY A 1 170 ? -24.922 2.531 -15.719 1 98.25 170 GLY A N 1
ATOM 1377 C CA . GLY A 1 170 ? -23.484 2.391 -15.68 1 98.25 170 GLY A CA 1
ATOM 1378 C C . GLY A 1 170 ? -22.984 1.143 -16.375 1 98.25 170 GLY A C 1
ATOM 1379 O O . GLY A 1 170 ? -23.766 0.417 -17 1 98.25 170 GLY A O 1
ATOM 1380 N N . ARG A 1 171 ? -21.703 0.993 -16.328 1 98 171 ARG A N 1
ATOM 1381 C CA . ARG A 1 171 ? -21.062 -0.138 -17 1 98 171 ARG A CA 1
ATOM 1382 C C . ARG A 1 171 ? -20.766 -1.259 -16 1 98 171 ARG A C 1
ATOM 1384 O O . ARG A 1 171 ? -20.328 -1.003 -14.883 1 98 171 ARG A O 1
ATOM 1391 N N . ILE A 1 172 ? -21.094 -2.453 -16.344 1 98.5 172 ILE A N 1
ATOM 1392 C CA . ILE A 1 172 ? -20.781 -3.631 -15.547 1 98.5 172 ILE A CA 1
ATOM 1393 C C . ILE A 1 172 ? -19.797 -4.523 -16.297 1 98.5 172 ILE A C 1
ATOM 1395 O O . ILE A 1 172 ? -20.078 -4.93 -17.438 1 98.5 172 ILE A O 1
ATOM 1399 N N . ILE A 1 173 ? -18.656 -4.816 -15.734 1 98.12 173 ILE A N 1
ATOM 1400 C CA . ILE A 1 173 ? -17.703 -5.719 -16.359 1 98.12 173 ILE A CA 1
ATOM 1401 C C . ILE A 1 173 ? -17.234 -6.762 -15.344 1 98.12 173 ILE A C 1
ATOM 1403 O O . ILE A 1 173 ? -17.422 -6.582 -14.133 1 98.12 173 ILE A O 1
ATOM 1407 N N . HIS A 1 174 ? -16.719 -7.871 -15.836 1 98.19 174 HIS A N 1
ATOM 1408 C CA . HIS A 1 174 ? -16.016 -8.828 -14.992 1 98.19 174 HIS A CA 1
ATOM 1409 C C . HIS A 1 174 ? -14.539 -8.477 -14.875 1 98.19 174 HIS A C 1
ATOM 1411 O O . HIS A 1 174 ? -13.961 -7.887 -15.789 1 98.19 174 HIS A O 1
ATOM 1417 N N . ALA A 1 175 ? -13.906 -8.883 -13.781 1 97.31 175 ALA A N 1
ATOM 1418 C CA . ALA A 1 175 ? -12.492 -8.609 -13.547 1 97.31 175 ALA A CA 1
ATOM 1419 C C . ALA A 1 175 ? -11.633 -9.188 -14.672 1 97.31 175 ALA A C 1
ATOM 1421 O O . ALA A 1 175 ? -10.539 -8.68 -14.945 1 97.31 175 ALA A O 1
ATOM 1422 N N . HIS A 1 176 ? -12.109 -10.195 -15.312 1 97.12 176 HIS A N 1
ATOM 1423 C CA . HIS A 1 176 ? -11.422 -10.758 -16.469 1 97.12 176 HIS A CA 1
ATOM 1424 C C . HIS A 1 176 ? -11.203 -9.695 -17.547 1 97.12 176 HIS A C 1
ATOM 1426 O O . HIS A 1 176 ? -10.172 -9.703 -18.234 1 97.12 176 HIS A O 1
ATOM 1432 N N . SER A 1 177 ? -12.07 -8.781 -17.641 1 96.62 177 SER A N 1
ATOM 1433 C CA . SER A 1 177 ? -12.031 -7.77 -18.703 1 96.62 177 SER A CA 1
ATOM 1434 C C . SER A 1 177 ? -11.336 -6.5 -18.219 1 96.62 177 SER A C 1
ATOM 1436 O O . SER A 1 177 ? -11.094 -5.582 -19.016 1 96.62 177 SER A O 1
ATOM 1438 N N . TYR A 1 178 ? -11.086 -6.375 -16.969 1 97.06 178 TYR A N 1
ATOM 1439 C CA . TYR A 1 178 ? -10.336 -5.23 -16.469 1 97.06 178 TYR A CA 1
ATOM 1440 C C . TYR A 1 178 ? -8.875 -5.312 -16.875 1 97.06 178 TYR A C 1
ATOM 1442 O O . TYR A 1 178 ? -8.188 -6.281 -16.547 1 97.06 178 TYR A O 1
ATOM 1450 N N . LYS A 1 179 ? -8.336 -4.305 -17.516 1 96.19 179 LYS A N 1
ATOM 1451 C CA . LYS A 1 179 ? -6.988 -4.379 -18.062 1 96.19 179 LYS A CA 1
ATOM 1452 C C . LYS A 1 179 ? -6.047 -3.422 -17.328 1 96.19 179 LYS A C 1
ATOM 1454 O O . LYS A 1 179 ? -4.965 -3.82 -16.891 1 96.19 179 LYS A O 1
ATOM 1459 N N . ASP A 1 180 ? -6.422 -2.203 -17.203 1 95.44 180 ASP A N 1
ATOM 1460 C CA . ASP A 1 180 ? -5.613 -1.21 -16.5 1 95.44 180 ASP A CA 1
ATOM 1461 C C . ASP A 1 180 ? -6.484 -0.074 -15.969 1 95.44 180 ASP A C 1
ATOM 1463 O O . ASP A 1 180 ? -7.707 -0.092 -16.125 1 95.44 180 ASP A O 1
ATOM 1467 N N . HIS A 1 181 ? -5.934 0.883 -15.328 1 95.38 181 HIS A N 1
ATOM 1468 C CA . HIS A 1 181 ? -6.637 1.911 -14.57 1 95.38 181 HIS A CA 1
ATOM 1469 C C . HIS A 1 181 ? -7.262 2.947 -15.492 1 95.38 181 HIS A C 1
ATOM 1471 O O . HIS A 1 181 ? -8.094 3.75 -15.062 1 95.38 181 HIS A O 1
ATOM 1477 N N . LYS A 1 182 ? -6.785 3.062 -16.766 1 94.94 182 LYS A N 1
ATOM 1478 C CA . LYS A 1 182 ? -7.219 4.109 -17.688 1 94.94 182 LYS A CA 1
ATOM 1479 C C . LYS A 1 182 ? -8.727 4.062 -17.906 1 94.94 182 LYS A C 1
ATOM 1481 O O . LYS A 1 182 ? -9.297 2.992 -18.141 1 94.94 182 LYS A O 1
ATOM 1486 N N . GLY A 1 183 ? -9.383 5.168 -17.797 1 95 183 GLY A N 1
ATOM 1487 C CA . GLY A 1 183 ? -10.82 5.254 -18 1 95 183 GLY A CA 1
ATOM 1488 C C . GLY A 1 183 ? -11.602 5.273 -16.703 1 95 183 GLY A C 1
ATOM 1489 O O . GLY A 1 183 ? -12.797 5.574 -16.688 1 95 183 GLY A O 1
ATOM 1490 N N . TYR A 1 184 ? -10.977 5.023 -15.578 1 97 184 TYR A N 1
ATOM 1491 C CA . TYR A 1 184 ? -11.664 4.961 -14.297 1 97 184 TYR A CA 1
ATOM 1492 C C . TYR A 1 184 ? -11.414 6.227 -13.484 1 97 184 TYR A C 1
ATOM 1494 O O . TYR A 1 184 ? -11.938 6.375 -12.375 1 97 184 TYR A O 1
ATOM 1502 N N . GLU A 1 185 ? -10.648 7.172 -13.992 1 96.12 185 GLU A N 1
ATOM 1503 C CA . GLU A 1 185 ? -10.297 8.406 -13.297 1 96.12 185 GLU A CA 1
ATOM 1504 C C . GLU A 1 185 ? -11.539 9.188 -12.891 1 96.12 185 GLU A C 1
ATOM 1506 O O . GLU A 1 185 ? -12.391 9.484 -13.734 1 96.12 185 GLU A O 1
ATOM 1511 N N . ASP A 1 186 ? -11.648 9.484 -11.586 1 96.44 186 ASP A N 1
ATOM 1512 C CA . ASP A 1 186 ? -12.68 10.344 -11.016 1 96.44 186 ASP A CA 1
ATOM 1513 C C . ASP A 1 186 ? -14.062 9.695 -11.141 1 96.44 186 ASP A C 1
ATOM 1515 O O . ASP A 1 186 ? -15.07 10.398 -11.219 1 96.44 186 ASP A O 1
ATOM 1519 N N . LYS A 1 187 ? -14.125 8.398 -11.234 1 98.06 187 LYS A N 1
ATOM 1520 C CA . LYS A 1 187 ? -15.383 7.66 -11.305 1 98.06 187 LYS A CA 1
ATOM 1521 C C . LYS A 1 187 ? -15.75 7.074 -9.945 1 98.06 187 LYS A C 1
ATOM 1523 O O . LYS A 1 187 ? -14.906 6.957 -9.062 1 98.06 187 LYS A O 1
ATOM 1528 N N . ILE A 1 188 ? -17.031 6.875 -9.797 1 98.75 188 ILE A N 1
ATOM 1529 C CA . ILE A 1 188 ? -17.5 6.066 -8.68 1 98.75 188 ILE A CA 1
ATOM 1530 C C . ILE A 1 188 ? -17.594 4.605 -9.109 1 98.75 188 ILE A C 1
ATOM 1532 O O . ILE A 1 188 ? -18.391 4.258 -9.984 1 98.75 188 ILE A O 1
ATOM 1536 N N . THR A 1 189 ? -16.812 3.773 -8.523 1 98.81 189 THR A N 1
ATOM 1537 C CA . THR A 1 189 ? -16.656 2.381 -8.93 1 98.81 189 THR A CA 1
ATOM 1538 C C . THR A 1 189 ? -17.047 1.441 -7.789 1 98.81 189 THR A C 1
ATOM 1540 O O . THR A 1 189 ? -16.656 1.672 -6.637 1 98.81 189 THR A O 1
ATOM 1543 N N . VAL A 1 190 ? -17.812 0.431 -8.078 1 98.88 190 VAL A N 1
ATOM 1544 C CA . VAL A 1 190 ? -18.172 -0.618 -7.121 1 98.88 190 VAL A CA 1
ATOM 1545 C C . VAL A 1 190 ? -17.5 -1.928 -7.527 1 98.88 190 VAL A C 1
ATOM 1547 O O . VAL A 1 190 ? -17.656 -2.395 -8.656 1 98.88 190 VAL A O 1
ATOM 1550 N N . VAL A 1 191 ? -16.719 -2.502 -6.719 1 98.88 191 VAL A N 1
ATOM 1551 C CA . VAL A 1 191 ? -16.078 -3.795 -6.938 1 98.88 191 VAL A CA 1
ATOM 1552 C C . VAL A 1 191 ? -16.781 -4.867 -6.109 1 98.88 191 VAL A C 1
ATOM 1554 O O . VAL A 1 191 ? -16.875 -4.758 -4.887 1 98.88 191 VAL A O 1
ATOM 1557 N N . VAL A 1 192 ? -17.266 -5.906 -6.754 1 98.69 192 VAL A N 1
ATOM 1558 C CA . VAL A 1 192 ? -18.031 -6.949 -6.094 1 98.69 192 VAL A CA 1
ATOM 1559 C C . VAL A 1 192 ? -17.172 -8.188 -5.875 1 98.69 192 VAL A C 1
ATOM 1561 O O . VAL A 1 192 ? -16.797 -8.875 -6.832 1 98.69 192 VAL A O 1
ATOM 1564 N N . GLY A 1 193 ? -16.875 -8.469 -4.648 1 97.44 193 GLY A N 1
ATOM 1565 C CA . GLY A 1 193 ? -16 -9.57 -4.289 1 97.44 193 GLY A CA 1
ATOM 1566 C C . GLY A 1 193 ? -14.688 -9.125 -3.68 1 97.44 193 GLY A C 1
ATOM 1567 O O . GLY A 1 193 ? -14.047 -8.203 -4.184 1 97.44 193 GLY A O 1
ATOM 1568 N N . ILE A 1 194 ? -14.273 -9.828 -2.6 1 96.38 194 ILE A N 1
ATOM 1569 C CA . ILE A 1 194 ? -13.094 -9.375 -1.866 1 96.38 194 ILE A CA 1
ATOM 1570 C C . ILE A 1 194 ? -11.992 -10.422 -1.968 1 96.38 194 ILE A C 1
ATOM 1572 O O . ILE A 1 194 ? -11.133 -10.516 -1.086 1 96.38 194 ILE A O 1
ATOM 1576 N N . GLY A 1 195 ? -11.969 -11.32 -2.986 1 95.88 195 GLY A N 1
ATOM 1577 C CA . GLY A 1 195 ? -10.812 -12.156 -3.273 1 95.88 195 GLY A CA 1
ATOM 1578 C C . GLY A 1 195 ? -9.609 -11.359 -3.756 1 95.88 195 GLY A C 1
ATOM 1579 O O . GLY A 1 195 ? -9.586 -10.133 -3.648 1 95.88 195 GLY A O 1
ATOM 1580 N N . ASN A 1 196 ? -8.648 -12.062 -4.27 1 96.25 196 ASN A N 1
ATOM 1581 C CA . ASN A 1 196 ? -7.41 -11.414 -4.688 1 96.25 196 ASN A CA 1
ATOM 1582 C C . ASN A 1 196 ? -7.656 -10.406 -5.809 1 96.25 196 ASN A C 1
ATOM 1584 O O . ASN A 1 196 ? -7.219 -9.258 -5.723 1 96.25 196 ASN A O 1
ATOM 1588 N N . SER A 1 197 ? -8.367 -10.797 -6.805 1 96.25 197 SER A N 1
ATOM 1589 C CA . SER A 1 197 ? -8.641 -9.914 -7.934 1 96.25 197 SER A CA 1
ATOM 1590 C C . SER A 1 197 ? -9.438 -8.695 -7.5 1 96.25 197 SER A C 1
ATOM 1592 O O . SER A 1 197 ? -9.156 -7.57 -7.922 1 96.25 197 SER A O 1
ATOM 1594 N N . GLY A 1 198 ? -10.508 -8.953 -6.691 1 97.62 198 GLY A N 1
ATOM 1595 C CA . GLY A 1 198 ? -11.32 -7.852 -6.211 1 97.62 198 GLY A CA 1
ATOM 1596 C C . GLY A 1 198 ? -10.555 -6.871 -5.348 1 97.62 198 GLY A C 1
ATOM 1597 O O . GLY A 1 198 ? -10.664 -5.656 -5.527 1 97.62 198 GLY A O 1
ATOM 1598 N N . GLY A 1 199 ? -9.805 -7.406 -4.375 1 97.69 199 GLY A N 1
ATOM 1599 C CA . GLY A 1 199 ? -8.969 -6.562 -3.535 1 97.69 199 GLY A CA 1
ATOM 1600 C C . GLY A 1 199 ? -7.973 -5.734 -4.324 1 97.69 199 GLY A C 1
ATOM 1601 O O . GLY A 1 199 ? -7.809 -4.539 -4.066 1 97.69 199 GLY A O 1
ATOM 1602 N N . ASP A 1 200 ? -7.332 -6.348 -5.312 1 97.38 200 ASP A N 1
ATOM 1603 C CA . ASP A 1 200 ? -6.352 -5.652 -6.137 1 97.38 200 ASP A CA 1
ATOM 1604 C C . ASP A 1 200 ? -7.004 -4.535 -6.945 1 97.38 200 ASP A C 1
ATOM 1606 O O . ASP A 1 200 ? -6.477 -3.424 -7.02 1 97.38 200 ASP A O 1
ATOM 1610 N N . CYS A 1 201 ? -8.141 -4.828 -7.523 1 97.88 201 CYS A N 1
ATOM 1611 C CA . CYS A 1 201 ? -8.859 -3.828 -8.305 1 97.88 201 CYS A CA 1
ATOM 1612 C C . CYS A 1 201 ? -9.273 -2.648 -7.438 1 97.88 201 CYS A C 1
ATOM 1614 O O . CYS A 1 201 ? -9.086 -1.491 -7.816 1 97.88 201 CYS A O 1
ATOM 1616 N N . ALA A 1 202 ? -9.836 -2.982 -6.305 1 98.56 202 ALA A N 1
ATOM 1617 C CA . ALA A 1 202 ? -10.32 -1.941 -5.398 1 98.56 202 ALA A CA 1
ATOM 1618 C C . ALA A 1 202 ? -9.188 -1.012 -4.98 1 98.56 202 ALA A C 1
ATOM 1620 O O . ALA A 1 202 ? -9.32 0.212 -5.047 1 98.56 202 ALA A O 1
ATOM 1621 N N . VAL A 1 203 ? -8.078 -1.608 -4.578 1 98 203 VAL A N 1
ATOM 1622 C CA . VAL A 1 203 ? -6.938 -0.836 -4.098 1 98 203 VAL A CA 1
ATOM 1623 C C . VAL A 1 203 ? -6.359 0.001 -5.238 1 98 203 VAL A C 1
ATOM 1625 O O . VAL A 1 203 ? -6.113 1.198 -5.07 1 98 203 VAL A O 1
ATOM 1628 N N . GLU A 1 204 ? -6.176 -0.607 -6.363 1 97.06 204 GLU A N 1
ATOM 1629 C CA . GLU A 1 204 ? -5.621 0.097 -7.516 1 97.06 204 GLU A CA 1
ATOM 1630 C C . GLU A 1 204 ? -6.496 1.282 -7.91 1 97.06 204 GLU A C 1
ATOM 1632 O O . GLU A 1 204 ? -6 2.4 -8.07 1 97.06 204 GLU A O 1
ATOM 1637 N N . LEU A 1 205 ? -7.77 1.059 -8.016 1 97.88 205 LEU A N 1
ATOM 1638 C CA . LEU A 1 205 ? -8.68 2.082 -8.516 1 97.88 205 LEU A CA 1
ATOM 1639 C C . LEU A 1 205 ? -8.93 3.154 -7.457 1 97.88 205 LEU A C 1
ATOM 1641 O O . LEU A 1 205 ? -9.273 4.289 -7.789 1 97.88 205 LEU A O 1
ATOM 1645 N N . SER A 1 206 ? -8.75 2.789 -6.207 1 97.56 206 SER A N 1
ATOM 1646 C CA . SER A 1 206 ? -8.992 3.74 -5.125 1 97.56 206 SER A CA 1
ATOM 1647 C C . SER A 1 206 ? -8.016 4.906 -5.188 1 97.56 206 SER A C 1
ATOM 1649 O O . SER A 1 206 ? -8.234 5.941 -4.555 1 97.56 206 SER A O 1
ATOM 1651 N N . ARG A 1 207 ? -6.98 4.812 -5.949 1 94.94 207 ARG A N 1
ATOM 1652 C CA . ARG A 1 207 ? -5.957 5.844 -6.066 1 94.94 207 ARG A CA 1
ATOM 1653 C C . ARG A 1 207 ? -6.32 6.855 -7.145 1 94.94 207 ARG A C 1
ATOM 1655 O O . ARG A 1 207 ? -5.762 7.957 -7.188 1 94.94 207 ARG A O 1
ATOM 1662 N N . ILE A 1 208 ? -7.234 6.5 -8.023 1 95.06 208 ILE A N 1
ATOM 1663 C CA . ILE A 1 208 ? -7.457 7.391 -9.156 1 95.06 208 ILE A CA 1
ATOM 1664 C C . ILE A 1 208 ? -8.945 7.707 -9.281 1 95.06 208 ILE A C 1
ATOM 1666 O O . ILE A 1 208 ? -9.328 8.695 -9.914 1 95.06 208 ILE A O 1
ATOM 1670 N N . SER A 1 209 ? -9.812 6.812 -8.727 1 96.69 209 SER A N 1
ATOM 1671 C CA . SER A 1 209 ? -11.25 7.02 -8.773 1 96.69 209 SER A CA 1
ATOM 1672 C C . SER A 1 209 ? -11.695 8.078 -7.766 1 96.69 209 SER A C 1
ATOM 1674 O O . SER A 1 209 ? -10.953 8.414 -6.844 1 96.69 209 SER A O 1
ATOM 1676 N N . LYS A 1 210 ? -12.906 8.625 -8.023 1 97.19 210 LYS A N 1
ATOM 1677 C CA . LYS A 1 210 ? -13.516 9.492 -7.02 1 97.19 210 LYS A CA 1
ATOM 1678 C C . LYS A 1 210 ? -13.805 8.727 -5.734 1 97.19 210 LYS A C 1
ATOM 1680 O O . LYS A 1 210 ? -13.562 9.234 -4.637 1 97.19 210 LYS A O 1
ATOM 1685 N N . GLN A 1 211 ? -14.367 7.594 -5.902 1 98 211 GLN A N 1
ATOM 1686 C CA . GLN A 1 211 ? -14.672 6.73 -4.766 1 98 211 GLN A CA 1
ATOM 1687 C C . GLN A 1 211 ? -14.797 5.273 -5.199 1 98 211 GLN A C 1
ATOM 1689 O O . GLN A 1 211 ? -15.359 4.977 -6.254 1 98 211 GLN A O 1
ATOM 1694 N N . VAL A 1 212 ? -14.203 4.367 -4.414 1 98.75 212 VAL A N 1
ATOM 1695 C CA . VAL A 1 212 ? -14.367 2.934 -4.648 1 98.75 212 VAL A CA 1
ATOM 1696 C C . VAL A 1 212 ? -15.133 2.307 -3.486 1 98.75 212 VAL A C 1
ATOM 1698 O O . VAL A 1 212 ? -14.828 2.557 -2.32 1 98.75 212 VAL A O 1
ATOM 1701 N N . TYR A 1 213 ? -16.156 1.581 -3.807 1 98.69 213 TYR A N 1
ATOM 1702 C CA . TYR A 1 213 ? -16.875 0.757 -2.84 1 98.69 213 TYR A CA 1
ATOM 1703 C C . TYR A 1 213 ? -16.562 -0.72 -3.043 1 98.69 213 TYR A C 1
ATOM 1705 O O . TYR A 1 213 ? -16.672 -1.236 -4.156 1 98.69 213 TYR A O 1
ATOM 1713 N N . LEU A 1 214 ? -16.125 -1.37 -2.029 1 98.62 214 LEU A N 1
ATOM 1714 C CA . LEU A 1 214 ? -15.812 -2.793 -2.061 1 98.62 214 LEU A CA 1
ATOM 1715 C C . LEU A 1 214 ? -16.922 -3.611 -1.401 1 98.62 214 LEU A C 1
ATOM 1717 O O . LEU A 1 214 ? -17.172 -3.473 -0.202 1 98.62 214 LEU A O 1
ATOM 1721 N N . VAL A 1 215 ? -17.562 -4.434 -2.156 1 98.44 215 VAL A N 1
ATOM 1722 C CA . VAL A 1 215 ? -18.719 -5.203 -1.698 1 98.44 215 VAL A CA 1
ATOM 1723 C C . VAL A 1 215 ? -18.266 -6.594 -1.256 1 98.44 215 VAL A C 1
ATOM 1725 O O . VAL A 1 215 ? -17.625 -7.316 -2.016 1 98.44 215 VAL A O 1
ATOM 1728 N N . THR A 1 216 ? -18.562 -6.965 -0.108 1 96.12 216 THR A N 1
ATOM 1729 C CA . THR A 1 216 ? -18.312 -8.312 0.403 1 96.12 216 THR A CA 1
ATOM 1730 C C . THR A 1 216 ? -19.469 -8.766 1.29 1 96.12 216 THR A C 1
ATOM 1732 O O . THR A 1 216 ? -19.906 -8.031 2.176 1 96.12 216 THR A O 1
ATOM 1735 N N . ARG A 1 217 ? -19.953 -9.93 1.04 1 91.75 217 ARG A N 1
ATOM 1736 C CA . ARG A 1 217 ? -21.062 -10.469 1.817 1 91.75 217 ARG A CA 1
ATOM 1737 C C . ARG A 1 217 ? -20.578 -11.055 3.139 1 91.75 217 ARG A C 1
ATOM 1739 O O . ARG A 1 217 ? -21.172 -10.797 4.191 1 91.75 217 ARG A O 1
ATOM 1746 N N . ARG A 1 218 ? -19.484 -11.766 3.143 1 90.81 218 ARG A N 1
ATOM 1747 C CA . ARG A 1 218 ? -19.062 -12.547 4.301 1 90.81 218 ARG A CA 1
ATOM 1748 C C . ARG A 1 218 ? -17.875 -11.883 4.988 1 90.81 218 ARG A C 1
ATOM 1750 O O . ARG A 1 218 ? -17.547 -12.219 6.129 1 90.81 218 ARG A O 1
ATOM 1757 N N . GLY A 1 219 ? -17.203 -10.922 4.359 1 93.69 219 GLY A N 1
ATOM 1758 C CA . GLY A 1 219 ? -15.906 -10.477 4.832 1 93.69 219 GLY A CA 1
ATOM 1759 C C . GLY A 1 219 ? -14.781 -11.422 4.461 1 93.69 219 GLY A C 1
ATOM 1760 O O . GLY A 1 219 ? -14.984 -12.367 3.701 1 93.69 219 GLY A O 1
ATOM 1761 N N . SER A 1 220 ? -13.578 -11.156 4.891 1 96.38 220 SER A N 1
ATOM 1762 C CA . SER A 1 220 ? -12.422 -11.992 4.586 1 96.38 220 SER A CA 1
ATOM 1763 C C . SER A 1 220 ? -11.273 -11.719 5.551 1 96.38 220 SER A C 1
ATOM 1765 O O . SER A 1 220 ? -11.164 -10.617 6.105 1 96.38 220 SER A O 1
ATOM 1767 N N . TRP A 1 221 ? -10.531 -12.75 5.863 1 97.38 221 TRP A N 1
ATOM 1768 C CA . TRP A 1 221 ? -9.234 -12.57 6.52 1 97.38 221 TRP A CA 1
ATOM 1769 C C . TRP A 1 221 ? -8.18 -12.109 5.52 1 97.38 221 TRP A C 1
ATOM 1771 O O . TRP A 1 221 ? -7.918 -12.789 4.523 1 97.38 221 TRP A O 1
ATOM 1781 N N . ILE A 1 222 ? -7.629 -10.914 5.75 1 97.94 222 ILE A N 1
ATOM 1782 C CA . ILE A 1 222 ? -6.68 -10.305 4.82 1 97.94 222 ILE A CA 1
ATOM 1783 C C . ILE A 1 222 ? -5.254 -10.594 5.285 1 97.94 222 ILE A C 1
ATOM 1785 O O . ILE A 1 222 ? -4.871 -10.234 6.402 1 97.94 222 ILE A O 1
ATOM 1789 N N . PHE A 1 223 ? -4.477 -11.211 4.445 1 97 223 PHE A N 1
ATOM 1790 C CA . PHE A 1 223 ? -3.074 -11.5 4.715 1 97 223 PHE A CA 1
ATOM 1791 C C . PHE A 1 223 ? -2.17 -10.5 4.004 1 97 223 PHE A C 1
ATOM 1793 O O . PHE A 1 223 ? -2.564 -9.891 3.006 1 97 223 PHE A O 1
ATOM 1800 N N . SER A 1 224 ? -0.979 -10.305 4.605 1 95.88 224 SER A N 1
ATOM 1801 C CA . SER A 1 224 ? 0.094 -9.562 3.955 1 95.88 224 SER A CA 1
ATOM 1802 C C . SER A 1 224 ? 1.077 -10.5 3.262 1 95.88 224 SER A C 1
ATOM 1804 O O . SER A 1 224 ? 1.31 -11.617 3.727 1 95.88 224 SER A O 1
ATOM 1806 N N . ARG A 1 225 ? 1.597 -10.07 2.162 1 96.88 225 ARG A N 1
ATOM 1807 C CA . ARG A 1 225 ? 2.678 -10.797 1.513 1 96.88 225 ARG A CA 1
ATOM 1808 C C . ARG A 1 225 ? 3.934 -10.805 2.379 1 96.88 225 ARG A C 1
ATOM 1810 O O . ARG A 1 225 ? 4.758 -11.719 2.283 1 96.88 225 ARG A O 1
ATOM 1817 N N . LEU A 1 226 ? 4.055 -9.773 3.182 1 96.5 226 LEU A N 1
ATOM 1818 C CA . LEU A 1 226 ? 5.25 -9.602 4.004 1 96.5 226 LEU A CA 1
ATOM 1819 C C . LEU A 1 226 ? 5 -10.078 5.43 1 96.5 226 LEU A C 1
ATOM 1821 O O . LEU A 1 226 ? 3.975 -9.75 6.027 1 96.5 226 LEU A O 1
ATOM 1825 N N . ALA A 1 227 ? 5.879 -10.883 5.906 1 95.12 227 ALA A N 1
ATOM 1826 C CA . ALA A 1 227 ? 5.91 -11.312 7.305 1 95.12 227 ALA A CA 1
ATOM 1827 C C . ALA A 1 227 ? 6.801 -10.391 8.133 1 95.12 227 ALA A C 1
ATOM 1829 O O . ALA A 1 227 ? 7.035 -9.234 7.762 1 95.12 227 ALA A O 1
ATOM 1830 N N . ALA A 1 228 ? 7.113 -10.844 9.375 1 93.69 228 ALA A N 1
ATOM 1831 C CA . ALA A 1 228 ? 8.016 -10.086 10.234 1 93.69 228 ALA A CA 1
ATOM 1832 C C . ALA A 1 228 ? 9.305 -9.727 9.5 1 93.69 228 ALA A C 1
ATOM 1834 O O . ALA A 1 228 ? 9.828 -10.539 8.727 1 93.69 228 ALA A O 1
ATOM 1835 N N . ARG A 1 229 ? 9.766 -8.477 9.711 1 95.62 229 ARG A N 1
ATOM 1836 C CA . ARG A 1 229 ? 11.016 -7.945 9.172 1 95.62 229 ARG A CA 1
ATOM 1837 C C . ARG A 1 229 ? 10.93 -7.766 7.66 1 95.62 229 ARG A C 1
ATOM 1839 O O . ARG A 1 229 ? 11.953 -7.637 6.988 1 95.62 229 ARG A O 1
ATOM 1846 N N . GLY A 1 230 ? 9.75 -7.875 7.109 1 95.81 230 GLY A N 1
ATOM 1847 C CA . GLY A 1 230 ? 9.539 -7.664 5.688 1 95.81 230 GLY A CA 1
ATOM 1848 C C . GLY A 1 230 ? 9.906 -8.875 4.848 1 95.81 230 GLY A C 1
ATOM 1849 O O . GLY A 1 230 ? 10.086 -8.758 3.633 1 95.81 230 GLY A O 1
ATOM 1850 N N . GLU A 1 231 ? 10.047 -10.047 5.461 1 97 231 GLU A N 1
ATOM 1851 C CA . GLU A 1 231 ? 10.32 -11.281 4.727 1 97 231 GLU A CA 1
ATOM 1852 C C . GLU A 1 231 ? 9.07 -11.797 4.023 1 97 231 GLU A C 1
ATOM 1854 O O . GLU A 1 231 ? 7.957 -11.625 4.516 1 97 231 GLU A O 1
ATOM 1859 N N . PRO A 1 232 ? 9.312 -12.398 2.836 1 97.44 232 PRO A N 1
ATOM 1860 C CA . PRO A 1 232 ? 8.133 -13.016 2.227 1 97.44 232 PRO A CA 1
ATOM 1861 C C . PRO A 1 232 ? 7.441 -14.008 3.158 1 97.44 232 PRO A C 1
ATOM 1863 O O . PRO A 1 232 ? 8.102 -14.875 3.742 1 97.44 232 PRO A O 1
ATOM 1866 N N . LEU A 1 233 ? 6.199 -13.867 3.326 1 96.88 233 LEU A N 1
ATOM 1867 C CA . LEU A 1 233 ? 5.422 -14.68 4.258 1 96.88 233 LEU A CA 1
ATOM 1868 C C . LEU A 1 233 ? 5.562 -16.156 3.938 1 96.88 233 LEU A C 1
ATOM 1870 O O . LEU A 1 233 ? 5.734 -16.984 4.844 1 96.88 233 LEU A O 1
ATOM 1874 N N . ASP A 1 234 ? 5.465 -16.531 2.67 1 96.94 234 ASP A N 1
ATOM 1875 C CA . ASP A 1 234 ? 5.461 -17.938 2.283 1 96.94 234 ASP A CA 1
ATOM 1876 C C . ASP A 1 234 ? 6.809 -18.594 2.584 1 96.94 234 ASP A C 1
ATOM 1878 O O . ASP A 1 234 ? 6.871 -19.797 2.881 1 96.94 234 ASP A O 1
ATOM 1882 N N . LEU A 1 235 ? 7.918 -17.828 2.516 1 97.25 235 LEU A N 1
ATOM 1883 C CA . LEU A 1 235 ? 9.227 -18.375 2.857 1 97.25 235 LEU A CA 1
ATOM 1884 C C . LEU A 1 235 ? 9.328 -18.641 4.355 1 97.25 235 LEU A C 1
ATOM 1886 O O . LEU A 1 235 ? 10.039 -19.562 4.781 1 97.25 235 LEU A O 1
ATOM 1890 N N . SER A 1 236 ? 8.625 -17.828 5.094 1 94.25 236 SER A N 1
ATOM 1891 C CA . SER A 1 236 ? 8.719 -17.922 6.547 1 94.25 236 SER A CA 1
ATOM 1892 C C . SER A 1 236 ? 7.828 -19.031 7.09 1 94.25 236 SER A C 1
ATOM 1894 O O . SER A 1 236 ? 8.18 -19.688 8.07 1 94.25 236 SER A O 1
ATOM 1896 N N . VAL A 1 237 ? 6.742 -19.359 6.449 1 94.06 237 VAL A N 1
ATOM 1897 C CA . VAL A 1 237 ? 5.758 -20.219 7.086 1 94.06 237 VAL A CA 1
ATOM 1898 C C . VAL A 1 237 ? 5.801 -21.609 6.449 1 94.06 237 VAL A C 1
ATOM 1900 O O . VAL A 1 237 ? 5.438 -22.609 7.082 1 94.06 237 VAL A O 1
ATOM 1903 N N . ASN A 1 238 ? 6.16 -21.734 5.168 1 96.69 238 ASN A N 1
ATOM 1904 C CA . ASN A 1 238 ? 6.148 -23 4.461 1 96.69 238 ASN A CA 1
ATOM 1905 C C . ASN A 1 238 ? 7.473 -23.75 4.625 1 96.69 238 ASN A C 1
ATOM 1907 O O . ASN A 1 238 ? 8.289 -23.781 3.705 1 96.69 238 ASN A O 1
ATOM 1911 N N . THR A 1 239 ? 7.609 -24.422 5.785 1 97.56 239 THR A N 1
ATOM 1912 C CA . THR A 1 239 ? 8.773 -25.234 6.09 1 97.56 239 THR A CA 1
ATOM 1913 C C . THR A 1 239 ? 8.359 -26.672 6.418 1 97.56 239 THR A C 1
ATOM 1915 O O . THR A 1 239 ? 7.219 -26.922 6.824 1 97.56 239 THR A O 1
ATOM 1918 N N . LYS A 1 240 ? 9.234 -27.547 6.184 1 97.56 240 LYS A N 1
ATOM 1919 C CA . LYS A 1 240 ? 8.953 -28.922 6.57 1 97.56 240 LYS A CA 1
ATOM 1920 C C . LYS A 1 240 ? 8.703 -29.031 8.07 1 97.56 240 LYS A C 1
ATOM 1922 O O . LYS A 1 240 ? 7.84 -29.797 8.508 1 97.56 240 LYS A O 1
ATOM 1927 N N . PHE A 1 241 ? 9.398 -28.281 8.852 1 97.19 241 PHE A N 1
ATOM 1928 C CA . PHE A 1 241 ? 9.211 -28.234 10.297 1 97.19 241 PHE A CA 1
ATOM 1929 C C . PHE A 1 241 ? 7.789 -27.844 10.648 1 97.19 241 PHE A C 1
ATOM 1931 O O . PHE A 1 241 ? 7.133 -28.5 11.461 1 97.19 241 PHE A O 1
ATOM 1938 N N . SER A 1 242 ? 7.344 -26.734 10.039 1 95.31 242 SER A N 1
ATOM 1939 C CA . SER A 1 242 ? 5.984 -26.281 10.312 1 95.31 242 SER A CA 1
ATOM 1940 C C . SER A 1 242 ? 4.957 -27.328 9.898 1 95.31 242 SER A C 1
ATOM 1942 O O . SER A 1 242 ? 3.945 -27.516 10.57 1 95.31 242 SER A O 1
ATOM 1944 N N . MET A 1 243 ? 5.176 -27.969 8.75 1 95.5 243 MET A N 1
ATOM 1945 C CA . MET A 1 243 ? 4.285 -29.031 8.273 1 95.5 243 MET A CA 1
ATOM 1946 C C . MET A 1 243 ? 4.156 -30.141 9.305 1 95.5 243 MET A C 1
ATOM 1948 O O . MET A 1 243 ? 3.047 -30.594 9.602 1 95.5 243 MET A O 1
ATOM 1952 N N . ASP A 1 244 ? 5.262 -30.609 9.844 1 95.25 244 ASP A N 1
ATOM 1953 C CA . ASP A 1 244 ? 5.285 -31.703 10.805 1 95.25 244 ASP A CA 1
ATOM 1954 C C . ASP A 1 244 ? 4.703 -31.266 12.148 1 95.25 244 ASP A C 1
ATOM 1956 O O . ASP A 1 244 ? 3.949 -32 12.781 1 95.25 244 ASP A O 1
ATOM 1960 N N . TYR A 1 245 ? 5.059 -30.141 12.539 1 94.38 245 TYR A N 1
ATOM 1961 C CA . TYR A 1 245 ? 4.645 -29.609 13.836 1 94.38 245 TYR A CA 1
ATOM 1962 C C . TYR A 1 245 ? 3.139 -29.375 13.883 1 94.38 245 TYR A C 1
ATOM 1964 O O . TYR A 1 245 ? 2.482 -29.688 14.875 1 94.38 245 TYR A O 1
ATOM 1972 N N . LEU A 1 246 ? 2.598 -28.844 12.836 1 93.06 246 LEU A N 1
ATOM 1973 C CA . LEU A 1 246 ? 1.192 -28.453 12.789 1 93.06 246 LEU A CA 1
ATOM 1974 C C . LEU A 1 246 ? 0.288 -29.672 12.781 1 93.06 246 LEU A C 1
ATOM 1976 O O . LEU A 1 246 ? -0.901 -29.578 13.094 1 93.06 246 LEU A O 1
ATOM 1980 N N . LYS A 1 247 ? 0.836 -30.828 12.406 1 90.94 247 LYS A N 1
ATOM 1981 C CA . LYS A 1 247 ? 0.076 -32.062 12.445 1 90.94 247 LYS A CA 1
ATOM 1982 C C . LYS A 1 247 ? -0.343 -32.406 13.875 1 90.94 247 LYS A C 1
ATOM 1984 O O . LYS A 1 247 ? -1.325 -33.125 14.086 1 90.94 247 LYS A O 1
ATOM 1989 N N . PHE A 1 248 ? 0.361 -31.891 14.805 1 94.56 248 PHE A N 1
ATOM 1990 C CA . PHE A 1 248 ? 0.123 -32.219 16.203 1 94.56 248 PHE A CA 1
ATOM 1991 C C . PHE A 1 248 ? -0.645 -31.109 16.906 1 94.56 248 PHE A C 1
ATOM 1993 O O . PHE A 1 248 ? -0.963 -31.219 18.094 1 94.56 248 PHE A O 1
ATOM 2000 N N . VAL A 1 249 ? -0.939 -30.094 16.281 1 96 249 VAL A N 1
ATOM 2001 C CA . VAL A 1 249 ? -1.66 -28.969 16.875 1 96 249 VAL A CA 1
ATOM 2002 C C . VAL A 1 249 ? -3.107 -28.969 16.375 1 96 249 VAL A C 1
ATOM 2004 O O . VAL A 1 249 ? -3.361 -28.969 15.172 1 96 249 VAL A O 1
ATOM 2007 N N . PRO A 1 250 ? -4.07 -28.938 17.344 1 95.56 250 PRO A N 1
ATOM 2008 C CA . PRO A 1 250 ? -5.477 -28.906 16.922 1 95.56 250 PRO A CA 1
ATOM 2009 C C . PRO A 1 250 ? -5.812 -27.672 16.094 1 95.56 250 PRO A C 1
ATOM 2011 O O . PRO A 1 250 ? -5.316 -26.578 16.359 1 95.56 250 PRO A O 1
ATOM 2014 N N . LEU A 1 251 ? -6.605 -27.859 15.078 1 93.81 251 LEU A N 1
ATOM 2015 C CA . LEU A 1 251 ? -6.945 -26.828 14.102 1 93.81 251 LEU A CA 1
ATOM 2016 C C . LEU A 1 251 ? -7.516 -25.594 14.797 1 93.81 251 LEU A C 1
ATOM 2018 O O . LEU A 1 251 ? -7.199 -24.453 14.414 1 93.81 251 LEU A O 1
ATOM 2022 N N . PRO A 1 252 ? -8.391 -25.672 15.812 1 95.56 252 PRO A N 1
ATOM 2023 C CA . PRO A 1 252 ? -8.914 -24.469 16.484 1 95.56 252 PRO A CA 1
ATOM 2024 C C . PRO A 1 252 ? -7.816 -23.609 17.094 1 95.56 252 PRO A C 1
ATOM 2026 O O . PRO A 1 252 ? -7.934 -22.375 17.109 1 95.56 252 PRO A O 1
ATOM 2029 N N . ILE A 1 253 ? -6.77 -24.25 17.609 1 97.31 253 ILE A N 1
ATOM 2030 C CA . ILE A 1 253 ? -5.648 -23.5 18.172 1 97.31 253 ILE A CA 1
ATOM 2031 C C . ILE A 1 253 ? -4.891 -22.781 17.062 1 97.31 253 ILE A C 1
ATOM 2033 O O . ILE A 1 253 ? -4.516 -21.609 17.219 1 97.31 253 ILE A O 1
ATOM 2037 N N . VAL A 1 254 ? -4.676 -23.484 15.953 1 96 254 VAL A N 1
ATOM 2038 C CA . VAL A 1 254 ? -4.039 -22.875 14.797 1 96 254 VAL A CA 1
ATOM 2039 C C . VAL A 1 254 ? -4.836 -21.641 14.359 1 96 254 VAL A C 1
ATOM 2041 O O . VAL A 1 254 ? -4.27 -20.562 14.148 1 96 254 VAL A O 1
ATOM 2044 N N . ASN A 1 255 ? -6.16 -21.781 14.219 1 96.88 255 ASN A N 1
ATOM 2045 C CA . ASN A 1 255 ? -7.035 -20.672 13.82 1 96.88 255 ASN A CA 1
ATOM 2046 C C . ASN A 1 255 ? -6.949 -19.516 14.797 1 96.88 255 ASN A C 1
ATOM 2048 O O . ASN A 1 255 ? -6.867 -18.359 14.383 1 96.88 255 ASN A O 1
ATOM 2052 N N . PHE A 1 256 ? -6.938 -19.828 16.062 1 97.44 256 PHE A N 1
ATOM 2053 C CA . PHE A 1 256 ? -6.883 -18.797 17.094 1 97.44 256 PHE A CA 1
ATOM 2054 C C . PHE A 1 256 ? -5.602 -17.984 16.969 1 97.44 256 PHE A C 1
ATOM 2056 O O . PHE A 1 256 ? -5.645 -16.75 16.953 1 97.44 256 PHE A O 1
ATOM 2063 N N . VAL A 1 257 ? -4.469 -18.641 16.859 1 96.69 257 VAL A N 1
ATOM 2064 C CA . VAL A 1 257 ? -3.168 -17.969 16.797 1 96.69 257 VAL A CA 1
ATOM 2065 C C . VAL A 1 257 ? -3.078 -17.141 15.516 1 96.69 257 VAL A C 1
ATOM 2067 O O . VAL A 1 257 ? -2.615 -15.992 15.555 1 96.69 257 VAL A O 1
ATOM 2070 N N . LEU A 1 258 ? -3.523 -17.703 14.43 1 96.25 258 LEU A N 1
ATOM 2071 C CA . LEU A 1 258 ? -3.49 -16.984 13.156 1 96.25 258 LEU A CA 1
ATOM 2072 C C . LEU A 1 258 ? -4.391 -15.758 13.195 1 96.25 258 LEU A C 1
ATOM 2074 O O . LEU A 1 258 ? -4.012 -14.688 12.719 1 96.25 258 LEU A O 1
ATOM 2078 N N . GLU A 1 259 ? -5.594 -15.938 13.719 1 97.62 259 GLU A N 1
ATOM 2079 C CA . GLU A 1 259 ? -6.531 -14.82 13.82 1 97.62 259 GLU A CA 1
ATOM 2080 C C . GLU A 1 259 ? -5.965 -13.703 14.688 1 97.62 259 GLU A C 1
ATOM 2082 O O . GLU A 1 259 ? -6.102 -12.523 14.352 1 97.62 259 GLU A O 1
ATOM 2087 N N . GLN A 1 260 ? -5.305 -14.062 15.805 1 97.69 260 GLN A N 1
ATOM 2088 C CA . GLN A 1 260 ? -4.676 -13.062 16.656 1 97.69 260 GLN A CA 1
ATOM 2089 C C . GLN A 1 260 ? -3.57 -12.32 15.922 1 97.69 260 GLN A C 1
ATOM 2091 O O . GLN A 1 260 ? -3.455 -11.094 16.031 1 97.69 260 GLN A O 1
ATOM 2096 N N . SER A 1 261 ? -2.812 -13.062 15.219 1 96.12 261 SER A N 1
ATOM 2097 C CA . SER A 1 261 ? -1.711 -12.469 14.469 1 96.12 261 SER A CA 1
ATOM 2098 C C . SER A 1 261 ? -2.225 -11.516 13.398 1 96.12 261 SER A C 1
ATOM 2100 O O . SER A 1 261 ? -1.7 -10.406 13.25 1 96.12 261 SER A O 1
ATOM 2102 N N . LEU A 1 262 ? -3.24 -11.93 12.68 1 97.19 262 LEU A N 1
ATOM 2103 C CA . LEU A 1 262 ? -3.818 -11.102 11.633 1 97.19 262 LEU A CA 1
ATOM 2104 C C . LEU A 1 262 ? -4.453 -9.844 12.219 1 97.19 262 LEU A C 1
ATOM 2106 O O . LEU A 1 262 ? -4.266 -8.742 11.688 1 97.19 262 LEU A O 1
ATOM 2110 N N . ASN A 1 263 ? -5.145 -9.992 13.305 1 97.56 263 ASN A N 1
ATOM 2111 C CA . ASN A 1 263 ? -5.82 -8.867 13.945 1 97.56 263 ASN A CA 1
ATOM 2112 C C . ASN A 1 263 ? -4.828 -7.918 14.609 1 97.56 263 ASN A C 1
ATOM 2114 O O . ASN A 1 263 ? -5.125 -6.734 14.789 1 97.56 263 ASN A O 1
ATOM 2118 N N . ALA A 1 264 ? -3.654 -8.461 15.008 1 95.81 264 ALA A N 1
ATOM 2119 C CA . ALA A 1 264 ? -2.605 -7.605 15.555 1 95.81 264 ALA A CA 1
ATOM 2120 C C . ALA A 1 264 ? -2.086 -6.637 14.492 1 95.81 264 ALA A C 1
ATOM 2122 O O . ALA A 1 264 ? -1.723 -5.5 14.812 1 95.81 264 ALA A O 1
ATOM 2123 N N . LYS A 1 265 ? -2.037 -7.027 13.297 1 93.69 265 LYS A N 1
ATOM 2124 C CA . LYS A 1 265 ? -1.628 -6.145 12.211 1 93.69 265 LYS A CA 1
ATOM 2125 C C . LYS A 1 265 ? -2.713 -5.117 11.898 1 93.69 265 LYS A C 1
ATOM 2127 O O . LYS A 1 265 ? -2.436 -3.92 11.82 1 93.69 265 LYS A O 1
ATOM 2132 N N . PHE A 1 266 ? -3.91 -5.555 11.656 1 94.88 266 PHE A N 1
ATOM 2133 C CA . PHE A 1 266 ? -5.09 -4.699 11.648 1 94.88 266 PHE A CA 1
ATOM 2134 C C . PHE A 1 266 ? -6.332 -5.48 12.047 1 94.88 266 PHE A C 1
ATOM 2136 O O . PHE A 1 266 ? -6.512 -6.629 11.633 1 94.88 266 PHE A O 1
ATOM 2143 N N . ASP A 1 267 ? -7.105 -4.93 12.844 1 97.69 267 ASP A N 1
ATOM 2144 C CA . ASP A 1 267 ? -8.281 -5.578 13.422 1 97.69 267 ASP A CA 1
ATOM 2145 C C . ASP A 1 267 ? -9.414 -5.664 12.406 1 97.69 267 ASP A C 1
ATOM 2147 O O . ASP A 1 267 ? -10 -4.648 12.031 1 97.69 267 ASP A O 1
ATOM 2151 N N . HIS A 1 268 ? -9.812 -6.914 12.039 1 97.81 268 HIS A N 1
ATOM 2152 C CA . HIS A 1 268 ? -10.773 -7.137 10.969 1 97.81 268 HIS A CA 1
ATOM 2153 C C . HIS A 1 268 ? -12.172 -6.688 11.383 1 97.81 268 HIS A C 1
ATOM 2155 O O . HIS A 1 268 ? -12.961 -6.254 10.539 1 97.81 268 HIS A O 1
ATOM 2161 N N . GLU A 1 269 ? -12.453 -6.773 12.625 1 96 269 GLU A N 1
ATOM 2162 C CA . GLU A 1 269 ? -13.734 -6.273 13.102 1 96 269 GLU A CA 1
ATOM 2163 C C . GLU A 1 269 ? -13.805 -4.75 13.016 1 96 269 GLU A C 1
ATOM 2165 O O . GLU A 1 269 ? -14.797 -4.191 12.547 1 96 269 GLU A O 1
ATOM 2170 N N . ARG A 1 270 ? -12.727 -4.121 13.484 1 95.5 270 ARG A N 1
ATOM 2171 C CA . ARG A 1 270 ? -12.625 -2.668 13.438 1 95.5 270 ARG A CA 1
ATOM 2172 C C . ARG A 1 270 ? -12.773 -2.154 12.008 1 95.5 270 ARG A C 1
ATOM 2174 O O . ARG A 1 270 ? -13.328 -1.076 11.789 1 95.5 270 ARG A O 1
ATOM 2181 N N . TYR A 1 271 ? -12.375 -2.887 11.031 1 96.81 271 TYR A N 1
ATOM 2182 C CA . TYR A 1 271 ? -12.359 -2.449 9.641 1 96.81 271 TYR A CA 1
ATOM 2183 C C . TYR A 1 271 ? -13.547 -3.023 8.875 1 96.81 271 TYR A C 1
ATOM 2185 O O . TYR A 1 271 ? -13.633 -2.885 7.656 1 96.81 271 TYR A O 1
ATOM 2193 N N . GLY A 1 272 ? -14.438 -3.742 9.562 1 94.44 272 GLY A N 1
ATOM 2194 C CA . GLY A 1 272 ? -15.672 -4.234 8.969 1 94.44 272 GLY A CA 1
ATOM 2195 C C . GLY A 1 272 ? -15.461 -5.391 8.016 1 94.44 272 GLY A C 1
ATOM 2196 O O . GLY A 1 272 ? -16.219 -5.566 7.062 1 94.44 272 GLY A O 1
ATOM 2197 N N . LEU A 1 273 ? -14.438 -6.195 8.188 1 97.06 273 LEU A N 1
ATOM 2198 C CA . LEU A 1 273 ? -14.086 -7.242 7.23 1 97.06 273 LEU A CA 1
ATOM 2199 C C . LEU A 1 273 ? -14.164 -8.617 7.883 1 97.06 273 LEU A C 1
ATOM 2201 O O . LEU A 1 273 ? -14.031 -9.641 7.203 1 97.06 273 LEU A O 1
ATOM 2205 N N . LYS A 1 274 ? -14.367 -8.695 9.219 1 96.5 274 LYS A N 1
ATOM 2206 C CA . LYS A 1 274 ? -14.281 -9.969 9.93 1 96.5 274 LYS A CA 1
ATOM 2207 C C . LYS A 1 274 ? -15.336 -10.945 9.43 1 96.5 274 LYS A C 1
ATOM 2209 O O . LYS A 1 274 ? -16.531 -10.68 9.523 1 96.5 274 LYS A O 1
ATOM 2214 N N . PRO A 1 275 ? -14.945 -12.055 8.898 1 95.94 275 PRO A N 1
ATOM 2215 C CA . PRO A 1 275 ? -15.914 -13.086 8.516 1 95.94 275 PRO A CA 1
ATOM 2216 C C . PRO A 1 275 ? -16.406 -13.906 9.711 1 95.94 275 PRO A C 1
ATOM 2218 O O . PRO A 1 275 ? -15.891 -13.75 10.82 1 95.94 275 PRO A O 1
ATOM 2221 N N . LYS A 1 276 ? -17.391 -14.773 9.43 1 94 276 LYS A N 1
ATOM 2222 C CA . LYS A 1 276 ? -17.922 -15.656 10.461 1 94 276 LYS A CA 1
ATOM 2223 C C . LYS A 1 276 ? -17.188 -16.984 10.484 1 94 276 LYS A C 1
ATOM 2225 O O . LYS A 1 276 ? -17.375 -17.797 11.398 1 94 276 LYS A O 1
ATOM 2230 N N . HIS A 1 277 ? -16.359 -17.25 9.539 1 94.75 277 HIS A N 1
ATOM 2231 C CA . HIS A 1 277 ? -15.609 -18.5 9.477 1 94.75 277 HIS A CA 1
ATOM 2232 C C . HIS A 1 277 ? -14.164 -18.297 9.938 1 94.75 277 HIS A C 1
ATOM 2234 O O . HIS A 1 277 ? -13.648 -17.172 9.891 1 94.75 277 HIS A O 1
ATOM 2240 N N . PRO A 1 278 ? -13.508 -19.359 10.398 1 95.88 278 PRO A N 1
ATOM 2241 C CA . PRO A 1 278 ? -12.109 -19.234 10.805 1 95.88 278 PRO A CA 1
ATOM 2242 C C . PRO A 1 278 ? -11.172 -19 9.617 1 95.88 278 PRO A C 1
ATOM 2244 O O . PRO A 1 278 ? -11.578 -19.172 8.461 1 95.88 278 PRO A O 1
ATOM 2247 N N . VAL A 1 279 ? -9.977 -18.625 9.93 1 96 279 VAL A N 1
ATOM 2248 C CA . VAL A 1 279 ? -8.984 -18.188 8.945 1 96 279 VAL A CA 1
ATOM 2249 C C . VAL A 1 279 ? -8.703 -19.328 7.969 1 96 279 VAL A C 1
ATOM 2251 O O . VAL A 1 279 ? -8.477 -19.094 6.781 1 96 279 VAL A O 1
ATOM 2254 N N . THR A 1 280 ? -8.68 -20.578 8.352 1 94.31 280 THR A N 1
ATOM 2255 C CA . THR A 1 280 ? -8.258 -21.703 7.508 1 94.31 280 THR A CA 1
ATOM 2256 C C . THR A 1 280 ? -9.43 -22.234 6.695 1 94.31 280 THR A C 1
ATOM 2258 O O . THR A 1 280 ? -9.266 -23.141 5.879 1 94.31 280 THR A O 1
ATOM 2261 N N . ALA A 1 281 ? -10.609 -21.656 6.855 1 94.38 281 ALA A N 1
ATOM 2262 C CA . ALA A 1 281 ? -11.82 -22.219 6.254 1 94.38 281 ALA A CA 1
ATOM 2263 C C . ALA A 1 281 ? -12.117 -21.562 4.91 1 94.38 281 ALA A C 1
ATOM 2265 O O . ALA A 1 281 ? -13.156 -21.812 4.297 1 94.38 281 ALA A O 1
ATOM 2266 N N . ALA A 1 282 ? -11.273 -20.672 4.484 1 91.69 282 ALA A N 1
ATOM 2267 C CA . ALA A 1 282 ? -11.391 -20.062 3.16 1 91.69 282 ALA A CA 1
ATOM 2268 C C . ALA A 1 282 ? -10.023 -19.688 2.607 1 91.69 282 ALA A C 1
ATOM 2270 O O . ALA A 1 282 ? -9.07 -19.5 3.367 1 91.69 282 ALA A O 1
ATOM 2271 N N . HIS A 1 283 ? -9.953 -19.672 1.305 1 89.38 283 HIS A N 1
ATOM 2272 C CA . HIS A 1 283 ? -8.727 -19.172 0.689 1 89.38 283 HIS A CA 1
ATOM 2273 C C . HIS A 1 283 ? -8.445 -17.734 1.116 1 89.38 283 HIS A C 1
ATOM 2275 O O . HIS A 1 283 ? -9.336 -16.875 1.074 1 89.38 283 HIS A O 1
ATOM 2281 N N . PRO A 1 284 ? -7.301 -17.5 1.548 1 87.25 284 PRO A N 1
ATOM 2282 C CA . PRO A 1 284 ? -6.992 -16.156 2.064 1 87.25 284 PRO A CA 1
ATOM 2283 C C . PRO A 1 284 ? -6.945 -15.102 0.969 1 87.25 284 PRO A C 1
ATOM 2285 O O . PRO A 1 284 ? -6.629 -15.414 -0.183 1 87.25 284 PRO A O 1
ATOM 2288 N N . THR A 1 285 ? -7.309 -13.867 1.295 1 94.88 285 THR A N 1
ATOM 2289 C CA . THR A 1 285 ? -7.047 -12.703 0.465 1 94.88 285 THR A CA 1
ATOM 2290 C C . THR A 1 285 ? -5.719 -12.047 0.852 1 94.88 285 THR A C 1
ATOM 2292 O O . THR A 1 285 ? -5.5 -11.727 2.021 1 94.88 285 THR A O 1
ATOM 2295 N N . LEU A 1 286 ? -4.855 -12.023 -0.092 1 97 286 LEU A N 1
ATOM 2296 C CA . LEU A 1 286 ? -3.582 -11.352 0.142 1 97 286 LEU A CA 1
ATOM 2297 C C . LEU A 1 286 ? -3.619 -9.914 -0.378 1 97 286 LEU A C 1
ATOM 2299 O O . LEU A 1 286 ? -3.809 -9.688 -1.576 1 97 286 LEU A O 1
ATOM 2303 N N . ASN A 1 287 ? -3.482 -8.961 0.473 1 97.25 287 ASN A N 1
ATOM 2304 C CA . ASN A 1 287 ? -3.451 -7.551 0.086 1 97.25 287 ASN A CA 1
ATOM 2305 C C . ASN A 1 287 ? -2.799 -6.688 1.162 1 97.25 287 ASN A C 1
ATOM 2307 O O . ASN A 1 287 ? -3.375 -6.48 2.23 1 97.25 287 ASN A O 1
ATOM 2311 N N . ASP A 1 288 ? -1.679 -6.109 0.853 1 95.5 288 ASP A N 1
ATOM 2312 C CA . ASP A 1 288 ? -0.902 -5.352 1.828 1 95.5 288 ASP A CA 1
ATOM 2313 C C . ASP A 1 288 ? -1.448 -3.932 1.983 1 95.5 288 ASP A C 1
ATOM 2315 O O . ASP A 1 288 ? -1.187 -3.268 2.988 1 95.5 288 ASP A O 1
ATOM 2319 N N . GLU A 1 289 ? -2.211 -3.502 1.094 1 96.75 289 GLU A N 1
ATOM 2320 C CA . GLU A 1 289 ? -2.504 -2.074 1.01 1 96.75 289 GLU A CA 1
ATOM 2321 C C . GLU A 1 289 ? -3.955 -1.786 1.385 1 96.75 289 GLU A C 1
ATOM 2323 O O . GLU A 1 289 ? -4.312 -0.642 1.672 1 96.75 289 GLU A O 1
ATOM 2328 N N . LEU A 1 290 ? -4.809 -2.785 1.429 1 97.75 290 LEU A N 1
ATOM 2329 C CA . LEU A 1 290 ? -6.246 -2.609 1.603 1 97.75 290 LEU A CA 1
ATOM 2330 C C . LEU A 1 290 ? -6.555 -1.897 2.914 1 97.75 290 LEU A C 1
ATOM 2332 O O . LEU A 1 290 ? -7.34 -0.948 2.941 1 97.75 290 LEU A O 1
ATOM 2336 N N . PRO A 1 291 ? -5.895 -2.234 4.059 1 97.25 291 PRO A N 1
ATOM 2337 C CA . PRO A 1 291 ? -6.223 -1.562 5.32 1 97.25 291 PRO A CA 1
ATOM 2338 C C . PRO A 1 291 ? -5.988 -0.055 5.262 1 97.25 291 PRO A C 1
ATOM 2340 O O . PRO A 1 291 ? -6.812 0.723 5.75 1 97.25 291 PRO A O 1
ATOM 2343 N N . ASN A 1 292 ? -4.926 0.331 4.629 1 97.19 292 ASN A N 1
ATOM 2344 C CA . ASN A 1 292 ? -4.617 1.753 4.531 1 97.19 292 ASN A CA 1
ATOM 2345 C C . ASN A 1 292 ? -5.617 2.484 3.643 1 97.19 292 ASN A C 1
ATOM 2347 O O . ASN A 1 292 ? -5.949 3.645 3.898 1 97.19 292 ASN A O 1
ATOM 2351 N N . ARG A 1 293 ? -6.066 1.795 2.58 1 98.06 293 ARG A N 1
ATOM 2352 C CA . ARG A 1 293 ? -7.035 2.414 1.682 1 98.06 293 ARG A CA 1
ATOM 2353 C C . ARG A 1 293 ? -8.383 2.602 2.373 1 98.06 293 ARG A C 1
ATOM 2355 O O . ARG A 1 293 ? -9.086 3.576 2.109 1 98.06 293 ARG A O 1
ATOM 2362 N N . ILE A 1 294 ? -8.695 1.671 3.264 1 98.19 294 ILE A N 1
ATOM 2363 C CA . ILE A 1 294 ? -9.906 1.796 4.059 1 98.19 294 ILE A CA 1
ATOM 2364 C C . ILE A 1 294 ? -9.742 2.906 5.094 1 98.19 294 ILE A C 1
ATOM 2366 O O . ILE A 1 294 ? -10.633 3.742 5.266 1 98.19 294 ILE A O 1
ATOM 2370 N N . ALA A 1 295 ? -8.57 2.979 5.73 1 97.94 295 ALA A N 1
ATOM 2371 C CA . ALA A 1 295 ? -8.289 3.982 6.75 1 97.94 295 ALA A CA 1
ATOM 2372 C C . ALA A 1 295 ? -8.305 5.391 6.156 1 97.94 295 ALA A C 1
ATOM 2374 O O . ALA A 1 295 ? -8.617 6.359 6.848 1 97.94 295 ALA A O 1
ATOM 2375 N N . SER A 1 296 ? -8.008 5.508 4.895 1 97.69 296 SER A N 1
ATOM 2376 C CA . SER A 1 296 ? -7.984 6.805 4.223 1 97.69 296 SER A CA 1
ATOM 2377 C C . SER A 1 296 ? -9.32 7.102 3.551 1 97.69 296 SER A C 1
ATOM 2379 O O . SER A 1 296 ? -9.5 8.164 2.957 1 97.69 296 SER A O 1
ATOM 2381 N N . GLY A 1 297 ? -10.227 6.125 3.607 1 97.19 297 GLY A N 1
ATOM 2382 C CA . GLY A 1 297 ? -11.578 6.332 3.115 1 97.19 297 GLY A CA 1
ATOM 2383 C C . GLY A 1 297 ? -11.688 6.215 1.606 1 97.19 297 GLY A C 1
ATOM 2384 O O . GLY A 1 297 ? -12.758 6.43 1.038 1 97.19 297 GLY A O 1
ATOM 2385 N N . THR A 1 298 ? -10.578 5.887 0.943 1 97.75 298 THR A N 1
ATOM 2386 C CA . THR A 1 298 ? -10.625 5.777 -0.51 1 97.75 298 THR A CA 1
ATOM 2387 C C . THR A 1 298 ? -11.266 4.457 -0.932 1 97.75 298 THR A C 1
ATOM 2389 O O . THR A 1 298 ? -11.773 4.332 -2.051 1 97.75 298 THR A O 1
ATOM 2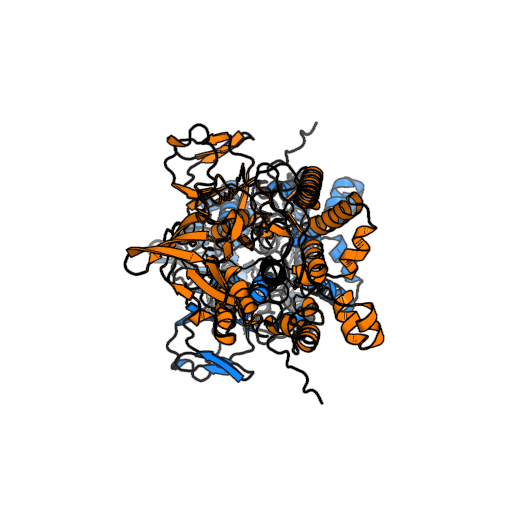392 N N . VAL A 1 299 ? -11.234 3.484 -0.112 1 98.31 299 VAL A N 1
ATOM 2393 C CA . VAL A 1 299 ? -12.055 2.283 -0.232 1 98.31 299 VAL A CA 1
ATOM 2394 C C . VAL A 1 299 ? -13.086 2.244 0.897 1 98.31 299 VAL A C 1
ATOM 2396 O O . VAL A 1 299 ? -12.727 2.371 2.072 1 98.31 299 VAL A O 1
ATOM 2399 N N . ARG A 1 300 ? -14.273 2.168 0.594 1 97.75 300 ARG A N 1
ATOM 2400 C CA . ARG A 1 300 ? -15.344 1.985 1.57 1 97.75 300 ARG A CA 1
ATOM 2401 C C . ARG A 1 300 ? -16 0.619 1.413 1 97.75 300 ARG A C 1
ATOM 2403 O O . ARG A 1 300 ? -16.438 0.255 0.317 1 97.75 300 ARG A O 1
ATOM 2410 N N . VAL A 1 301 ? -16.141 -0.102 2.471 1 97.31 301 VAL A N 1
ATOM 2411 C CA . VAL A 1 301 ? -16.656 -1.469 2.439 1 97.31 301 VAL A CA 1
ATOM 2412 C C . VAL A 1 301 ? -18.188 -1.452 2.525 1 97.31 301 VAL A C 1
ATOM 2414 O O . VAL A 1 301 ? -18.766 -0.692 3.307 1 97.31 301 VAL A O 1
ATOM 2417 N N . LYS A 1 302 ? -18.859 -2.234 1.717 1 97.25 302 LYS A N 1
ATOM 2418 C CA . LYS A 1 302 ? -20.312 -2.381 1.698 1 97.25 302 LYS A CA 1
ATOM 2419 C C . LYS A 1 302 ? -20.719 -3.85 1.78 1 97.25 302 LYS A C 1
ATOM 2421 O O . LYS A 1 302 ? -19.984 -4.73 1.346 1 97.25 302 LYS A O 1
ATOM 2426 N N . PRO A 1 303 ? -21.891 -4.094 2.377 1 96.5 303 PRO A N 1
ATOM 2427 C CA . PRO A 1 303 ? -22.422 -5.461 2.318 1 96.5 303 PRO A CA 1
ATOM 2428 C C . PRO A 1 303 ? -22.922 -5.84 0.929 1 96.5 303 PRO A C 1
ATOM 2430 O O . PRO A 1 303 ? -22.641 -5.141 -0.047 1 96.5 303 PRO A O 1
ATOM 2433 N N . GLY A 1 304 ? -23.594 -6.988 0.81 1 97 304 GLY A N 1
ATOM 2434 C CA . GLY A 1 304 ? -24.094 -7.457 -0.478 1 97 304 GLY A CA 1
ATOM 2435 C C . GLY A 1 304 ? -25.031 -6.477 -1.149 1 97 304 GLY A C 1
ATOM 2436 O O . GLY A 1 304 ? -25.609 -5.613 -0.489 1 97 304 GLY A O 1
ATOM 2437 N N . ILE A 1 305 ? -25.172 -6.613 -2.439 1 98.44 305 ILE A N 1
ATOM 2438 C CA . ILE A 1 305 ? -26.062 -5.777 -3.223 1 98.44 305 ILE A CA 1
ATOM 2439 C C . ILE A 1 305 ? -27.5 -6.305 -3.1 1 98.44 305 ILE A C 1
ATOM 2441 O O . ILE A 1 305 ? -27.75 -7.496 -3.297 1 98.44 305 ILE A O 1
ATOM 2445 N N . ARG A 1 306 ? -28.375 -5.453 -2.75 1 98.38 306 ARG A N 1
ATOM 2446 C CA . ARG A 1 306 ? -29.797 -5.812 -2.727 1 98.38 306 ARG A CA 1
ATOM 2447 C C . ARG A 1 306 ? -30.438 -5.582 -4.09 1 98.38 306 ARG A C 1
ATOM 2449 O O . ARG A 1 306 ? -31.109 -6.469 -4.621 1 98.38 306 ARG A O 1
ATOM 2456 N N . GLU A 1 307 ? -30.219 -4.43 -4.637 1 98.69 307 GLU A N 1
ATOM 2457 C CA . GLU A 1 307 ? -30.781 -4.117 -5.945 1 98.69 307 GLU A CA 1
ATOM 2458 C C . GLU A 1 307 ? -30.078 -2.93 -6.59 1 98.69 307 GLU A C 1
ATOM 2460 O O . GLU A 1 307 ? -29.406 -2.158 -5.906 1 98.69 307 GLU A O 1
ATOM 2465 N N . PHE A 1 308 ? -30.219 -2.836 -7.926 1 98.69 308 PHE A N 1
ATOM 2466 C CA . PHE A 1 308 ? -29.719 -1.703 -8.695 1 98.69 308 PHE A CA 1
ATOM 2467 C C . PHE A 1 308 ? -30.812 -0.671 -8.914 1 98.69 308 PHE A C 1
ATOM 2469 O O . PHE A 1 308 ? -32 -1.015 -8.961 1 98.69 308 PHE A O 1
ATOM 2476 N N . THR A 1 309 ? -30.438 0.537 -8.906 1 98.44 309 THR A N 1
ATOM 2477 C CA . THR A 1 309 ? -31.281 1.589 -9.477 1 98.44 309 THR A CA 1
ATOM 2478 C C . THR A 1 309 ? -30.734 2.029 -10.836 1 98.44 309 THR A C 1
ATOM 2480 O O . THR A 1 309 ? -29.75 1.476 -11.328 1 98.44 309 THR A O 1
ATOM 2483 N N . GLU A 1 310 ? -31.375 3.012 -11.438 1 98.25 310 GLU A N 1
ATOM 2484 C CA . GLU A 1 310 ? -30.969 3.49 -12.758 1 98.25 310 GLU A CA 1
ATOM 2485 C C . GLU A 1 310 ? -29.531 4.031 -12.719 1 98.25 310 GLU A C 1
ATOM 2487 O O . GLU A 1 310 ? -28.797 3.91 -13.703 1 98.25 310 GLU A O 1
ATOM 2492 N N . ASN A 1 311 ? -29.188 4.625 -11.578 1 98.25 311 ASN A N 1
ATOM 2493 C CA . ASN A 1 311 ? -27.875 5.277 -11.531 1 98.25 311 ASN A CA 1
ATOM 2494 C C . ASN A 1 311 ? -27.078 4.855 -10.305 1 98.25 311 ASN A C 1
ATOM 2496 O O . ASN A 1 311 ? -26.062 5.477 -9.977 1 98.25 311 ASN A O 1
ATOM 2500 N N . GLY A 1 312 ? -27.578 3.811 -9.57 1 98.62 312 GLY A N 1
ATOM 2501 C CA . GLY A 1 312 ? -26.891 3.477 -8.336 1 98.62 312 GLY A CA 1
ATOM 2502 C C . GLY A 1 312 ? -27.219 2.088 -7.824 1 98.62 312 GLY A C 1
ATOM 2503 O O . GLY A 1 312 ? -27.625 1.217 -8.594 1 98.62 312 GLY A O 1
ATOM 2504 N N . ILE A 1 313 ? -26.828 1.882 -6.539 1 98.81 313 ILE A N 1
ATOM 2505 C CA . ILE A 1 313 ? -26.969 0.57 -5.914 1 98.81 313 ILE A CA 1
ATOM 2506 C C . ILE A 1 313 ? -27.484 0.729 -4.488 1 98.81 313 ILE A C 1
ATOM 2508 O O . ILE A 1 313 ? -27.047 1.621 -3.758 1 98.81 313 ILE A O 1
ATOM 2512 N N . ILE A 1 314 ? -28.422 -0.044 -4.129 1 98.81 314 ILE A N 1
ATOM 2513 C CA . ILE A 1 314 ? -28.875 -0.214 -2.754 1 98.81 314 ILE A CA 1
ATOM 2514 C C . ILE A 1 314 ? -28.328 -1.514 -2.182 1 98.81 314 ILE A C 1
ATOM 2516 O O . ILE A 1 314 ? -28.438 -2.574 -2.799 1 98.81 314 ILE A O 1
ATOM 2520 N N . PHE A 1 315 ? -27.766 -1.409 -1.055 1 98.12 315 PHE A N 1
ATOM 2521 C CA . PHE A 1 315 ? -27.109 -2.568 -0.462 1 98.12 315 PHE A CA 1
ATOM 2522 C C . PHE A 1 315 ? -28.016 -3.238 0.565 1 98.12 315 PHE A C 1
ATOM 2524 O O . PHE A 1 315 ? -29.062 -2.703 0.911 1 98.12 315 PHE A O 1
ATOM 2531 N N . ASP A 1 316 ? -27.625 -4.375 1.082 1 97.19 316 ASP A N 1
ATOM 2532 C CA . ASP A 1 316 ? -28.438 -5.195 1.969 1 97.19 316 ASP A CA 1
ATOM 2533 C C . ASP A 1 316 ? -28.75 -4.457 3.27 1 97.19 316 ASP A C 1
ATOM 2535 O O . ASP A 1 316 ? -29.797 -4.684 3.885 1 97.19 316 ASP A O 1
ATOM 2539 N N . ASP A 1 317 ? -27.891 -3.555 3.689 1 93.88 317 ASP A N 1
ATOM 2540 C CA . ASP A 1 317 ? -28.094 -2.848 4.949 1 93.88 317 ASP A CA 1
ATOM 2541 C C . ASP A 1 317 ? -28.922 -1.583 4.746 1 93.88 317 ASP A C 1
ATOM 2543 O O . ASP A 1 317 ? -29.094 -0.792 5.672 1 93.88 317 ASP A O 1
ATOM 2547 N N . GLY A 1 318 ? -29.297 -1.305 3.57 1 95.75 318 GLY A N 1
ATOM 2548 C CA . GLY A 1 318 ? -30.156 -0.167 3.27 1 95.75 318 GLY A CA 1
ATOM 2549 C C . GLY A 1 318 ? -29.375 1.047 2.787 1 95.75 318 GLY A C 1
ATOM 2550 O O . GLY A 1 318 ? -29.969 1.996 2.266 1 95.75 318 GLY A O 1
ATOM 2551 N N . SER A 1 319 ? -28.078 1.06 2.934 1 95.12 319 SER A N 1
ATOM 2552 C CA . SER A 1 319 ? -27.297 2.188 2.438 1 95.12 319 SER A CA 1
ATOM 2553 C C . SER A 1 319 ? -27.359 2.279 0.917 1 95.12 319 SER A C 1
ATOM 2555 O O . SER A 1 319 ? -27.578 1.272 0.239 1 95.12 319 SER A O 1
ATOM 2557 N N . VAL A 1 320 ? -27.203 3.469 0.444 1 97.75 320 VAL A N 1
ATOM 2558 C CA . VAL A 1 320 ? -27.359 3.738 -0.981 1 97.75 320 VAL A CA 1
ATOM 2559 C C . VAL A 1 320 ? -26.125 4.477 -1.507 1 97.75 320 VAL A C 1
ATOM 2561 O O . VAL A 1 320 ? -25.578 5.336 -0.819 1 97.75 320 VAL A O 1
ATOM 2564 N N . VAL A 1 321 ? -25.672 4.066 -2.631 1 98 321 VAL A N 1
ATOM 2565 C CA . VAL A 1 321 ? -24.656 4.82 -3.373 1 98 321 VAL A CA 1
ATOM 2566 C C . VAL A 1 321 ? -25.234 5.266 -4.715 1 98 321 VAL A C 1
ATOM 2568 O O . VAL A 1 321 ? -25.656 4.434 -5.523 1 98 321 VAL A O 1
ATOM 2571 N N . ASP A 1 322 ? -25.219 6.559 -4.926 1 97.81 322 ASP A N 1
ATOM 2572 C CA . ASP A 1 322 ? -25.75 7.121 -6.164 1 97.81 322 ASP A CA 1
ATOM 2573 C C . ASP A 1 322 ? -24.609 7.445 -7.141 1 97.81 322 ASP A C 1
ATOM 2575 O O . ASP A 1 322 ? -23.453 7.492 -6.754 1 97.81 322 ASP A O 1
ATOM 2579 N N . HIS A 1 323 ? -24.938 7.535 -8.422 1 98.06 323 HIS A N 1
ATOM 2580 C CA . HIS A 1 323 ? -24.047 7.945 -9.5 1 98.06 323 HIS A CA 1
ATOM 2581 C C . HIS A 1 323 ? -22.891 6.965 -9.656 1 98.06 323 HIS A C 1
ATOM 2583 O O . HIS A 1 323 ? -21.734 7.379 -9.789 1 98.06 323 HIS A O 1
ATOM 2589 N N . VAL A 1 324 ? -23.234 5.715 -9.5 1 98.75 324 VAL A N 1
ATOM 2590 C CA . VAL A 1 324 ? -22.234 4.68 -9.742 1 98.75 324 VAL A CA 1
ATOM 2591 C C . VAL A 1 324 ? -21.922 4.598 -11.234 1 98.75 324 VAL A C 1
ATOM 2593 O O . VAL A 1 324 ? -22.828 4.402 -12.047 1 98.75 324 VAL A O 1
ATOM 2596 N N . ASP A 1 325 ? -20.656 4.738 -11.602 1 98.75 325 ASP A N 1
ATOM 2597 C CA . ASP A 1 325 ? -20.25 4.727 -13 1 98.75 325 ASP A CA 1
ATOM 2598 C C . ASP A 1 325 ? -19.922 3.307 -13.461 1 98.75 325 ASP A C 1
ATOM 2600 O O . ASP A 1 325 ? -20.25 2.928 -14.594 1 98.75 325 ASP A O 1
ATOM 2604 N N . GLU A 1 326 ? -19.219 2.58 -12.625 1 98.19 326 GLU A N 1
ATOM 2605 C CA . GLU A 1 326 ? -18.641 1.292 -12.992 1 98.19 326 GLU A CA 1
ATOM 2606 C C . GLU A 1 326 ? -18.875 0.245 -11.914 1 98.19 326 GLU A C 1
ATOM 2608 O O . GLU A 1 326 ? -18.797 0.547 -10.719 1 98.19 326 GLU A O 1
ATOM 2613 N N . VAL A 1 327 ? -19.219 -0.922 -12.328 1 98.81 327 VAL A N 1
ATOM 2614 C CA . VAL A 1 327 ? -19.281 -2.086 -11.445 1 98.81 327 VAL A CA 1
ATOM 2615 C C . VAL A 1 327 ? -18.359 -3.18 -11.977 1 98.81 327 VAL A C 1
ATOM 2617 O O . VAL A 1 327 ? -18.469 -3.586 -13.141 1 98.81 327 VAL A O 1
ATOM 2620 N N . ILE A 1 328 ? -17.438 -3.627 -11.211 1 98.75 328 ILE A N 1
ATOM 2621 C CA . ILE A 1 328 ? -16.531 -4.707 -11.578 1 98.75 328 ILE A CA 1
ATOM 2622 C C . ILE A 1 328 ? -16.859 -5.957 -10.766 1 98.75 328 ILE A C 1
ATOM 2624 O O . ILE A 1 328 ? -16.766 -5.953 -9.539 1 98.75 328 ILE A O 1
ATOM 2628 N N . LEU A 1 329 ? -17.234 -6.977 -11.469 1 98.69 329 LEU A N 1
ATOM 2629 C CA . LEU A 1 329 ? -17.547 -8.258 -10.844 1 98.69 329 LEU A CA 1
ATOM 2630 C C . LEU A 1 329 ? -16.281 -9.094 -10.672 1 98.69 329 LEU A C 1
ATOM 2632 O O . LEU A 1 329 ? -15.719 -9.586 -11.656 1 98.69 329 LEU A O 1
ATOM 2636 N N . ALA A 1 330 ? -15.805 -9.164 -9.523 1 97.94 330 ALA A N 1
ATOM 2637 C CA . ALA A 1 330 ? -14.742 -10.102 -9.164 1 97.94 330 ALA A CA 1
ATOM 2638 C C . ALA A 1 330 ? -15.312 -11.344 -8.484 1 97.94 330 ALA A C 1
ATOM 2640 O O . ALA A 1 330 ? -14.977 -11.648 -7.34 1 97.94 330 ALA A O 1
ATOM 2641 N N . THR A 1 331 ? -16.062 -12.086 -9.234 1 96.81 331 THR A N 1
ATOM 2642 C CA . THR A 1 331 ? -16.938 -13.117 -8.688 1 96.81 331 THR A CA 1
ATOM 2643 C C . THR A 1 331 ? -16.422 -14.508 -9.055 1 96.81 331 THR A C 1
ATOM 2645 O O . THR A 1 331 ? -17.141 -15.5 -8.914 1 96.81 331 THR A O 1
ATOM 2648 N N . GLY A 1 332 ? -15.203 -14.555 -9.602 1 95.44 332 GLY A N 1
ATOM 2649 C CA . GLY A 1 332 ? -14.555 -15.844 -9.812 1 95.44 332 GLY A CA 1
ATOM 2650 C C . GLY A 1 332 ? -14.695 -16.344 -11.242 1 95.44 332 GLY A C 1
ATOM 2651 O O . GLY A 1 332 ? -15.078 -15.602 -12.141 1 95.44 332 GLY A O 1
ATOM 2652 N N . TYR A 1 333 ? -14.25 -17.609 -11.469 1 96.44 333 TYR A N 1
ATOM 2653 C CA . TYR A 1 333 ? -14.172 -18.234 -12.781 1 96.44 333 TYR A CA 1
ATOM 2654 C C . TYR A 1 333 ? -14.766 -19.641 -12.758 1 96.44 333 TYR A C 1
ATOM 2656 O O . TYR A 1 333 ? -14.953 -20.219 -11.68 1 96.44 333 TYR A O 1
ATOM 2664 N N . SER A 1 334 ? -15.086 -20.094 -13.891 1 96.25 334 SER A N 1
ATOM 2665 C CA . SER A 1 334 ? -15.492 -21.469 -14.117 1 96.25 334 SER A CA 1
ATOM 2666 C C . SER A 1 334 ? -14.477 -22.219 -14.969 1 96.25 334 SER A C 1
ATOM 2668 O O . SER A 1 334 ? -13.672 -21.594 -15.672 1 96.25 334 SER A O 1
ATOM 2670 N N . PHE A 1 335 ? -14.445 -23.484 -14.797 1 95.69 335 PHE A N 1
ATOM 2671 C CA . PHE A 1 335 ? -13.641 -24.297 -15.703 1 95.69 335 PHE A CA 1
ATOM 2672 C C . PHE A 1 335 ? -14.406 -25.531 -16.156 1 95.69 335 PHE A C 1
ATOM 2674 O O . PHE A 1 335 ? -15.352 -25.969 -15.492 1 95.69 335 PHE A O 1
ATOM 2681 N N . ASN A 1 336 ? -14.109 -26.047 -17.328 1 95.31 336 ASN A N 1
ATOM 2682 C CA . ASN A 1 336 ? -14.633 -27.297 -17.875 1 95.31 336 ASN A CA 1
ATOM 2683 C C . ASN A 1 336 ? -13.656 -27.938 -18.859 1 95.31 336 ASN A C 1
ATOM 2685 O O . ASN A 1 336 ? -12.594 -27.375 -19.141 1 95.31 336 ASN A O 1
ATOM 2689 N N . PHE A 1 337 ? -13.945 -29.109 -19.281 1 97 337 PHE A N 1
ATOM 2690 C CA . PHE A 1 337 ? -13.172 -29.844 -20.281 1 97 337 PHE A CA 1
ATOM 2691 C C . PHE A 1 337 ? -14.055 -30.281 -21.438 1 97 337 PHE A C 1
ATOM 2693 O O . PHE A 1 337 ? -14.016 -31.438 -21.844 1 97 337 PHE A O 1
ATOM 2700 N N . ASN A 1 338 ? -14.797 -29.344 -21.922 1 96.25 338 ASN A N 1
ATOM 2701 C CA . ASN A 1 338 ? -15.742 -29.641 -23 1 96.25 338 ASN A CA 1
ATOM 2702 C C . ASN A 1 338 ? -15.031 -30.062 -24.266 1 96.25 338 ASN A C 1
ATOM 2704 O O . ASN A 1 338 ? -15.617 -30.75 -25.109 1 96.25 338 ASN A O 1
ATOM 2708 N N . ILE A 1 339 ? -13.766 -29.734 -24.453 1 97.44 339 ILE A N 1
ATOM 2709 C CA . ILE A 1 339 ? -13.008 -30.109 -25.625 1 97.44 339 ILE A CA 1
ATOM 2710 C C . ILE A 1 339 ? -12.836 -31.625 -25.656 1 97.44 339 ILE A C 1
ATOM 2712 O O . ILE A 1 339 ? -12.516 -32.219 -26.703 1 97.44 339 ILE A O 1
ATOM 2716 N N . VAL A 1 340 ? -12.898 -32.219 -24.484 1 98.25 340 VAL A N 1
ATOM 2717 C CA . VAL A 1 340 ? -12.734 -33.688 -24.391 1 98.25 340 VAL A CA 1
ATOM 2718 C C . VAL A 1 340 ? -14.102 -34.344 -24.484 1 98.25 340 VAL A C 1
ATOM 2720 O O . VAL A 1 340 ? -14.844 -34.406 -23.5 1 98.25 340 VAL A O 1
ATOM 2723 N N . GLU A 1 341 ? -14.477 -34.875 -25.625 1 98.12 341 GLU A N 1
ATOM 2724 C CA . GLU A 1 341 ? -15.727 -35.562 -25.906 1 98.12 341 GLU A CA 1
ATOM 2725 C C . GLU A 1 341 ? -16.922 -34.781 -25.375 1 98.12 341 GLU A C 1
ATOM 2727 O O . GLU A 1 341 ? -17.766 -35.344 -24.672 1 98.12 341 GLU A O 1
ATOM 2732 N N . ASP A 1 342 ? -16.922 -33.469 -25.578 1 96.56 342 ASP A N 1
ATOM 2733 C CA . ASP A 1 342 ? -18.031 -32.562 -25.266 1 96.56 342 ASP A CA 1
ATOM 2734 C C . ASP A 1 342 ? -18.312 -32.531 -23.766 1 96.56 342 ASP A C 1
ATOM 2736 O O . ASP A 1 342 ? -19.453 -32.344 -23.344 1 96.56 342 ASP A O 1
ATOM 2740 N N . GLY A 1 343 ? -17.281 -32.781 -23.031 1 95.94 343 GLY A N 1
ATOM 2741 C CA . GLY A 1 343 ? -17.391 -32.719 -21.594 1 95.94 343 GLY A CA 1
ATOM 2742 C C . GLY A 1 343 ? -17.953 -33.969 -20.969 1 95.94 343 GLY A C 1
ATOM 2743 O O . GLY A 1 343 ? -18.094 -34.062 -19.75 1 95.94 343 GLY A O 1
ATOM 2744 N N . ASP A 1 344 ? -18.156 -35.031 -21.688 1 95.38 344 ASP A N 1
ATOM 2745 C CA . ASP A 1 344 ? -18.812 -36.219 -21.188 1 95.38 344 ASP A CA 1
ATOM 2746 C C . ASP A 1 344 ? -17.828 -37.156 -20.484 1 95.38 344 ASP A C 1
ATOM 2748 O O . ASP A 1 344 ? -18.203 -37.875 -19.562 1 95.38 344 ASP A O 1
ATOM 2752 N N . LEU A 1 345 ? -16.625 -37.094 -20.922 1 96 345 LEU A N 1
ATOM 2753 C CA . LEU A 1 345 ? -15.625 -37.969 -20.359 1 96 345 LEU A CA 1
ATOM 2754 C C . LEU A 1 345 ? -15.086 -37.438 -19.047 1 96 345 LEU A C 1
ATOM 2756 O O . LEU A 1 345 ? -14.898 -38.188 -18.078 1 96 345 LEU A O 1
ATOM 2760 N N . ILE A 1 346 ? -14.789 -36.125 -18.969 1 96.06 346 ILE A N 1
ATOM 2761 C CA . ILE A 1 346 ? -14.352 -35.406 -17.766 1 96.06 346 ILE A CA 1
ATOM 2762 C C . ILE A 1 346 ? -15.422 -34.406 -17.344 1 96.06 346 ILE A C 1
ATOM 2764 O O . ILE A 1 346 ? -15.375 -33.25 -17.734 1 96.06 346 ILE A O 1
ATOM 2768 N N . LYS A 1 347 ? -16.234 -34.812 -16.484 1 95.25 347 LYS A N 1
ATOM 2769 C CA . LYS A 1 347 ? -17.391 -34 -16.078 1 95.25 347 LYS A CA 1
ATOM 2770 C C . LYS A 1 347 ? -17.016 -33 -14.977 1 95.25 347 LYS A C 1
ATOM 2772 O O . LYS A 1 347 ? -16.266 -33.344 -14.062 1 95.25 347 LYS A O 1
ATOM 2777 N N . VAL A 1 348 ? -17.453 -31.812 -15.18 1 95.62 348 VAL A N 1
ATOM 2778 C CA . VAL A 1 348 ? -17.266 -30.766 -14.18 1 95.62 348 VAL A CA 1
ATOM 2779 C C . VAL A 1 348 ? -18.625 -30.172 -13.805 1 95.62 348 VAL A C 1
ATOM 2781 O O . VAL A 1 348 ? -19.422 -29.812 -14.68 1 95.62 348 VAL A O 1
ATOM 2784 N N . LYS A 1 349 ? -18.969 -30.172 -12.57 1 93.62 349 LYS A N 1
ATOM 2785 C CA . LYS A 1 349 ? -20.188 -29.547 -12.055 1 93.62 349 LYS A CA 1
ATOM 2786 C C . LYS A 1 349 ? -19.844 -28.5 -11 1 93.62 349 LYS A C 1
ATOM 2788 O O . LYS A 1 349 ? -19.344 -28.828 -9.93 1 93.62 349 LYS A O 1
ATOM 2793 N N . GLU A 1 350 ? -20.156 -27.25 -11.258 1 93 350 GLU A N 1
ATOM 2794 C CA . GLU A 1 350 ? -19.875 -26.156 -10.344 1 93 350 GLU A CA 1
ATOM 2795 C C . GLU A 1 350 ? -18.422 -26.172 -9.883 1 93 350 GLU A C 1
ATOM 2797 O O . GLU A 1 350 ? -18.156 -26.141 -8.68 1 93 350 GLU A O 1
ATOM 2802 N N . ASN A 1 351 ? -17.547 -26.391 -10.789 1 94.38 351 ASN A N 1
ATOM 2803 C CA . ASN A 1 351 ? -16.094 -26.391 -10.602 1 94.38 351 ASN A CA 1
ATOM 2804 C C . ASN A 1 351 ? -15.641 -27.594 -9.781 1 94.38 351 ASN A C 1
ATOM 2806 O O . ASN A 1 351 ? -14.531 -27.609 -9.25 1 94.38 351 ASN A O 1
ATOM 2810 N N . ASP A 1 352 ? -16.562 -28.578 -9.664 1 93.56 352 ASP A N 1
ATOM 2811 C CA . ASP A 1 352 ? -16.203 -29.844 -9.008 1 93.56 352 ASP A CA 1
ATOM 2812 C C . ASP A 1 352 ? -15.945 -30.938 -10.039 1 93.56 352 ASP A C 1
ATOM 2814 O O . ASP A 1 352 ? -16.656 -31.031 -11.039 1 93.56 352 ASP A O 1
ATOM 2818 N N . MET A 1 353 ? -14.906 -31.703 -9.844 1 92.62 353 MET A N 1
ATOM 2819 C CA . MET A 1 353 ? -14.57 -32.781 -10.758 1 92.62 353 MET A CA 1
ATOM 2820 C C . MET A 1 353 ? -13.938 -33.938 -10.016 1 92.62 353 MET A C 1
ATOM 2822 O O . MET A 1 353 ? -13.508 -33.812 -8.867 1 92.62 353 MET A O 1
ATOM 2826 N N . ASP A 1 354 ? -13.945 -35.125 -10.625 1 94.44 354 ASP A N 1
ATOM 2827 C CA . ASP A 1 354 ? -13.336 -36.312 -10.047 1 94.44 354 ASP A CA 1
ATOM 2828 C C . ASP A 1 354 ? -12.023 -36.656 -10.75 1 94.44 354 ASP A C 1
ATOM 2830 O O . ASP A 1 354 ? -12.031 -37.281 -11.82 1 94.44 354 ASP A O 1
ATOM 2834 N N . ALA A 1 355 ? -11.023 -36.344 -10.078 1 97.12 355 ALA A N 1
ATOM 2835 C CA . ALA A 1 355 ? -9.703 -36.656 -10.602 1 97.12 355 ALA A CA 1
ATOM 2836 C C . ALA A 1 355 ? -8.742 -37.062 -9.477 1 97.12 355 ALA A C 1
ATOM 2838 O O . ALA A 1 355 ? -8.664 -36.375 -8.453 1 97.12 355 ALA A O 1
ATOM 2839 N N . TYR A 1 356 ? -8.086 -38.25 -9.633 1 98.06 356 TYR A N 1
ATOM 2840 C CA . TYR A 1 356 ? -7.074 -38.688 -8.688 1 98.06 356 TYR A CA 1
ATOM 2841 C C . TYR A 1 356 ? -5.926 -37.688 -8.594 1 98.06 356 TYR A C 1
ATOM 2843 O O . TYR A 1 356 ? -5.328 -37.344 -9.609 1 98.06 356 TYR A O 1
ATOM 2851 N N . LYS A 1 357 ? -5.645 -37.188 -7.367 1 98.19 357 LYS A N 1
ATOM 2852 C CA . LYS A 1 357 ? -4.625 -36.188 -7.066 1 98.19 357 LYS A CA 1
ATOM 2853 C C . LYS A 1 357 ? -4.84 -34.906 -7.887 1 98.19 357 LYS A C 1
ATOM 2855 O O . LYS A 1 357 ? -3.885 -34.188 -8.172 1 98.19 357 LYS A O 1
ATOM 2860 N N . TYR A 1 358 ? -6.043 -34.656 -8.43 1 97.19 358 TYR A N 1
ATOM 2861 C CA . TYR A 1 358 ? -6.414 -33.5 -9.227 1 97.19 358 TYR A CA 1
ATOM 2862 C C . TYR A 1 358 ? -5.719 -33.531 -10.586 1 97.19 358 TYR A C 1
ATOM 2864 O O . TYR A 1 358 ? -5.449 -32.469 -11.172 1 97.19 358 TYR A O 1
ATOM 2872 N N . MET A 1 359 ? -5.359 -34.75 -11.086 1 98.12 359 MET A N 1
ATOM 2873 C CA . MET A 1 359 ? -4.613 -34.906 -12.328 1 98.12 359 MET A CA 1
ATOM 2874 C C . MET A 1 359 ? -5.293 -35.875 -13.273 1 98.12 359 MET A C 1
ATOM 2876 O O . MET A 1 359 ? -5.473 -35.594 -14.453 1 98.12 359 MET A O 1
ATOM 2880 N N . PHE A 1 360 ? -5.637 -37.062 -12.688 1 98.25 360 PHE A N 1
ATOM 2881 C CA . PHE A 1 360 ? -6.039 -38.188 -13.516 1 98.25 360 PHE A CA 1
ATOM 2882 C C . PHE A 1 360 ? -7.539 -38.438 -13.391 1 98.25 360 PHE A C 1
ATOM 2884 O O . PHE A 1 360 ? -8.016 -38.875 -12.344 1 98.25 360 PHE A O 1
ATOM 2891 N N . PRO A 1 361 ? -8.297 -38.219 -14.469 1 97.06 361 PRO A N 1
ATOM 2892 C CA . PRO A 1 361 ? -9.719 -38.562 -14.398 1 97.06 361 PRO A CA 1
ATOM 2893 C C . PRO A 1 361 ? -9.945 -40.062 -14.188 1 97.06 361 PRO A C 1
ATOM 2895 O O . PRO A 1 361 ? -9.297 -40.875 -14.828 1 97.06 361 PRO A O 1
ATOM 2898 N N . VAL A 1 362 ? -10.883 -40.375 -13.344 1 95.62 362 VAL A N 1
ATOM 2899 C CA . VAL A 1 362 ? -11.172 -41.781 -13.023 1 95.62 362 VAL A CA 1
ATOM 2900 C C . VAL A 1 362 ? -11.711 -42.5 -14.258 1 95.62 362 VAL A C 1
ATOM 2902 O O . VAL A 1 362 ? -11.469 -43.688 -14.445 1 95.62 362 VAL A O 1
ATOM 2905 N N . THR A 1 363 ? -12.312 -41.781 -15.086 1 95.38 363 THR A N 1
ATOM 2906 C CA . THR A 1 363 ? -12.984 -42.312 -16.266 1 95.38 363 THR A CA 1
ATOM 2907 C C . THR A 1 363 ? -11.961 -42.812 -17.281 1 95.38 363 THR A C 1
ATOM 2909 O O . THR A 1 363 ? -12.312 -43.562 -18.203 1 95.38 363 THR A O 1
ATOM 2912 N N . THR A 1 364 ? -10.719 -42.469 -17.156 1 96 364 THR A N 1
ATOM 2913 C CA . THR A 1 364 ? -9.695 -42.906 -18.109 1 96 364 THR A CA 1
ATOM 2914 C C . THR A 1 364 ? -8.586 -43.656 -17.422 1 96 364 THR A C 1
ATOM 2916 O O . THR A 1 364 ? -7.453 -43.719 -17.906 1 96 364 THR A O 1
ATOM 2919 N N . CYS A 1 365 ? -8.867 -44.312 -16.266 1 95.69 365 CYS A N 1
ATOM 2920 C CA . CYS A 1 365 ? -7.871 -44.938 -15.414 1 95.69 365 CYS A CA 1
ATOM 2921 C C . CYS A 1 365 ? -7.363 -46.219 -16.047 1 95.69 365 CYS A C 1
ATOM 2923 O O . CYS A 1 365 ? -6.359 -46.781 -15.617 1 95.69 365 CYS A O 1
ATOM 2925 N N . ASP A 1 366 ? -7.977 -46.719 -17.125 1 95.06 366 ASP A N 1
ATOM 2926 C CA . ASP A 1 366 ? -7.52 -47.906 -17.828 1 95.06 366 ASP A CA 1
ATOM 2927 C C . ASP A 1 366 ? -6.137 -47.719 -18.438 1 95.06 366 ASP A C 1
ATOM 2929 O O . ASP A 1 366 ? -5.344 -48.656 -18.547 1 95.06 366 ASP A O 1
ATOM 2933 N N . HIS A 1 367 ? -5.902 -46.469 -18.891 1 96.44 367 HIS A N 1
ATOM 2934 C CA . HIS A 1 367 ? -4.621 -46.219 -19.531 1 96.44 367 HIS A CA 1
ATOM 2935 C C . HIS A 1 367 ? -3.885 -45.062 -18.859 1 96.44 367 HIS A C 1
ATOM 2937 O O . HIS A 1 367 ? -2.652 -45.031 -18.875 1 96.44 367 HIS A O 1
ATOM 2943 N N . ASN A 1 368 ? -4.711 -44.094 -18.281 1 97.62 368 ASN A N 1
ATOM 2944 C CA . ASN A 1 368 ? -4.145 -42.906 -17.656 1 97.62 368 ASN A CA 1
ATOM 2945 C C . ASN A 1 368 ? -3.25 -42.125 -18.625 1 97.62 368 ASN A C 1
ATOM 2947 O O . ASN A 1 368 ? -2.156 -41.719 -18.266 1 97.62 368 ASN A O 1
ATOM 2951 N N . THR A 1 369 ? -3.623 -42 -19.891 1 98.38 369 THR A N 1
ATOM 2952 C CA . THR A 1 369 ? -2.824 -41.344 -20.906 1 98.38 369 THR A CA 1
ATOM 2953 C C . THR A 1 369 ? -3.293 -39.906 -21.125 1 98.38 369 THR A C 1
ATOM 2955 O O . THR A 1 369 ? -2.832 -39.219 -22.047 1 98.38 369 THR A O 1
ATOM 2958 N N . ILE A 1 370 ? -4.242 -39.406 -20.312 1 98.5 370 ILE A N 1
ATOM 2959 C CA . ILE A 1 370 ? -4.633 -38 -20.281 1 98.5 370 ILE A CA 1
ATOM 2960 C C . ILE A 1 370 ? -4.465 -37.469 -18.859 1 98.5 370 ILE A C 1
ATOM 2962 O O . ILE A 1 370 ? -4.777 -38.156 -17.891 1 98.5 370 ILE A O 1
ATOM 2966 N N . GLY A 1 371 ? -3.787 -36.375 -18.703 1 98.31 371 GLY A N 1
ATOM 2967 C CA . GLY A 1 371 ? -3.549 -35.75 -17.422 1 98.31 371 GLY A CA 1
ATOM 2968 C C . GLY A 1 371 ? -3.906 -34.281 -17.391 1 98.31 371 GLY A C 1
ATOM 2969 O O . GLY A 1 371 ? -3.674 -33.562 -18.375 1 98.31 371 GLY A O 1
ATOM 2970 N N . ILE A 1 372 ? -4.523 -33.812 -16.328 1 98.38 372 ILE A N 1
ATOM 2971 C CA . ILE A 1 372 ? -4.785 -32.406 -16.062 1 98.38 372 ILE A CA 1
ATOM 2972 C C . ILE A 1 372 ? -3.658 -31.828 -15.211 1 98.38 372 ILE A C 1
ATOM 2974 O O . ILE A 1 372 ? -3.334 -32.375 -14.148 1 98.38 372 ILE A O 1
ATOM 2978 N N . ILE A 1 373 ? -3.053 -30.734 -15.656 1 98.69 373 ILE A N 1
ATOM 2979 C CA . ILE A 1 373 ? -1.916 -30.141 -14.961 1 98.69 373 ILE A CA 1
ATOM 2980 C C . ILE A 1 373 ? -2.262 -28.719 -14.531 1 98.69 373 ILE A C 1
ATOM 2982 O O . ILE A 1 373 ? -2.721 -27.906 -15.344 1 98.69 373 ILE A O 1
ATOM 2986 N N . GLY A 1 374 ? -2.066 -28.438 -13.25 1 97.56 374 GLY A N 1
ATOM 2987 C CA . GLY A 1 374 ? -2.197 -27.094 -12.734 1 97.56 374 GLY A CA 1
ATOM 2988 C C . GLY A 1 374 ? -3.613 -26.75 -12.312 1 97.56 374 GLY A C 1
ATOM 2989 O O . GLY A 1 374 ? -3.91 -25.594 -12 1 97.56 374 GLY A O 1
ATOM 2990 N N . LEU A 1 375 ? -4.52 -27.688 -12.305 1 94.25 375 LEU A N 1
ATOM 2991 C CA . LEU A 1 375 ? -5.891 -27.391 -11.906 1 94.25 375 LEU A CA 1
ATOM 2992 C C . LEU A 1 375 ? -6.062 -27.547 -10.398 1 94.25 375 LEU A C 1
ATOM 2994 O O . LEU A 1 375 ? -6.84 -28.391 -9.945 1 94.25 375 LEU A O 1
ATOM 2998 N N . VAL A 1 376 ? -5.387 -26.797 -9.656 1 95.62 376 VAL A N 1
ATOM 2999 C CA . VAL A 1 376 ? -5.457 -26.734 -8.195 1 95.62 376 VAL A CA 1
ATOM 3000 C C . VAL A 1 376 ? -5.438 -25.281 -7.734 1 95.62 376 VAL A C 1
ATOM 3002 O O . VAL A 1 376 ? -4.973 -24.406 -8.461 1 95.62 376 VAL A O 1
ATOM 3005 N N . GLN A 1 377 ? -5.977 -25.016 -6.652 1 94.69 377 GLN A N 1
ATOM 3006 C CA . GLN A 1 377 ? -5.891 -23.734 -5.957 1 94.69 377 GLN A CA 1
ATOM 3007 C C . GLN A 1 377 ? -5.145 -23.875 -4.633 1 94.69 377 GLN A C 1
ATOM 3009 O O . GLN A 1 377 ? -5.754 -24.109 -3.59 1 94.69 377 GLN A O 1
ATOM 3014 N N . PRO A 1 378 ? -3.922 -23.656 -4.648 1 95.31 378 PRO A N 1
ATOM 3015 C CA . PRO A 1 378 ? -3.127 -23.906 -3.445 1 95.31 378 PRO A CA 1
ATOM 3016 C C . PRO A 1 378 ? -3.061 -22.703 -2.518 1 95.31 378 PRO A C 1
ATOM 3018 O O . PRO A 1 378 ? -3.111 -21.562 -2.984 1 95.31 378 PRO A O 1
ATOM 3021 N N . THR A 1 379 ? -3.027 -22.906 -1.175 1 93.44 379 THR A N 1
ATOM 3022 C CA . THR A 1 379 ? -2.369 -21.953 -0.288 1 93.44 379 THR A CA 1
ATOM 3023 C C . THR A 1 379 ? -0.853 -22.031 -0.434 1 93.44 379 THR A C 1
ATOM 3025 O O . THR A 1 379 ? -0.205 -22.859 0.214 1 93.44 379 THR A O 1
ATOM 3028 N N . GLY A 1 380 ? -0.362 -21.328 -1.228 1 94.69 380 GLY A N 1
ATOM 3029 C CA . GLY A 1 380 ? 1 -21.391 -1.731 1 94.69 380 GLY A CA 1
ATOM 3030 C C . GLY A 1 380 ? 1.085 -21.25 -3.24 1 94.69 380 GLY A C 1
ATOM 3031 O O . GLY A 1 380 ? 0.131 -20.797 -3.883 1 94.69 380 GLY A O 1
ATOM 3032 N N . SER A 1 381 ? 2.229 -21.625 -3.746 1 96.69 381 SER A N 1
ATOM 3033 C CA . SER A 1 381 ? 2.479 -21.359 -5.16 1 96.69 381 SER A CA 1
ATOM 3034 C C . SER A 1 381 ? 2.031 -22.547 -6.023 1 96.69 381 SER A C 1
ATOM 3036 O O . SER A 1 381 ? 2.252 -23.703 -5.664 1 96.69 381 SER A O 1
ATOM 3038 N N . ILE A 1 382 ? 1.466 -22.297 -7.125 1 97.5 382 ILE A N 1
ATOM 3039 C CA . ILE A 1 382 ? 0.925 -23.328 -8 1 97.5 382 ILE A CA 1
ATOM 3040 C C . ILE A 1 382 ? 2.02 -23.844 -8.938 1 97.5 382 ILE A C 1
ATOM 3042 O O . ILE A 1 382 ? 2.002 -25 -9.359 1 97.5 382 ILE A O 1
ATOM 3046 N N . MET A 1 383 ? 3.035 -23.094 -9.289 1 98.25 383 MET A N 1
ATOM 3047 C CA . MET A 1 383 ? 3.975 -23.406 -10.359 1 98.25 383 MET A CA 1
ATOM 3048 C C . MET A 1 383 ? 4.793 -24.656 -10.008 1 98.25 383 MET A C 1
ATOM 3050 O O . MET A 1 383 ? 4.844 -25.609 -10.789 1 98.25 383 MET A O 1
ATOM 3054 N N . PRO A 1 384 ? 5.371 -24.703 -8.805 1 98.44 384 PRO A N 1
ATOM 3055 C CA . PRO A 1 384 ? 6.094 -25.938 -8.484 1 98.44 384 PRO A CA 1
ATOM 3056 C C . PRO A 1 384 ? 5.172 -27.156 -8.359 1 98.44 384 PRO A C 1
ATOM 3058 O O . PRO A 1 384 ? 5.59 -28.281 -8.617 1 98.44 384 PRO A O 1
ATOM 3061 N N . LEU A 1 385 ? 3.928 -26.906 -8 1 98.69 385 LEU A N 1
ATOM 3062 C CA . LEU A 1 385 ? 2.969 -28 -7.898 1 98.69 385 LEU A CA 1
ATOM 3063 C C . LEU A 1 385 ? 2.629 -28.547 -9.281 1 98.69 385 LEU A C 1
ATOM 3065 O O . LEU A 1 385 ? 2.566 -29.766 -9.469 1 98.69 385 LEU A O 1
ATOM 3069 N N . SER A 1 386 ? 2.396 -27.641 -10.211 1 98.5 386 SER A N 1
ATOM 3070 C CA . SER A 1 386 ? 2.133 -28.078 -11.578 1 98.5 386 SER A CA 1
ATOM 3071 C C . SER A 1 386 ? 3.332 -28.812 -12.164 1 98.5 386 SER A C 1
ATOM 3073 O O . SER A 1 386 ? 3.168 -29.781 -12.898 1 98.5 386 SER A O 1
ATOM 3075 N N . GLU A 1 387 ? 4.508 -28.344 -11.852 1 98.81 387 GLU A N 1
ATOM 3076 C CA . GLU A 1 387 ? 5.715 -29.047 -12.273 1 98.81 387 GLU A CA 1
ATOM 3077 C C . GLU A 1 387 ? 5.758 -30.469 -11.695 1 98.81 387 GLU A C 1
ATOM 3079 O O . GLU A 1 387 ? 6.086 -31.422 -12.406 1 98.81 387 GLU A O 1
ATOM 3084 N N . MET A 1 388 ? 5.484 -30.547 -10.414 1 98.81 388 MET A N 1
ATOM 3085 C CA . MET A 1 388 ? 5.504 -31.859 -9.781 1 98.81 388 MET A CA 1
ATOM 3086 C C . MET A 1 388 ? 4.441 -32.781 -10.383 1 98.81 388 MET A C 1
ATOM 3088 O O . MET A 1 388 ? 4.664 -33.969 -10.523 1 98.81 388 MET A O 1
ATOM 3092 N N . GLN A 1 389 ? 3.289 -32.219 -10.727 1 98.88 389 GLN A N 1
ATOM 3093 C CA . GLN A 1 389 ? 2.277 -33 -11.445 1 98.88 389 GLN A CA 1
ATOM 3094 C C . GLN A 1 389 ? 2.826 -33.531 -12.758 1 98.88 389 GLN A C 1
ATOM 3096 O O . GLN A 1 389 ? 2.58 -34.688 -13.117 1 98.88 389 GLN A O 1
ATOM 3101 N N . ALA A 1 390 ? 3.533 -32.688 -13.469 1 98.81 390 ALA A N 1
ATOM 3102 C CA . ALA A 1 390 ? 4.145 -33.094 -14.727 1 98.81 390 ALA A CA 1
ATOM 3103 C C . ALA A 1 390 ? 5.109 -34.281 -14.5 1 98.81 390 ALA A C 1
ATOM 3105 O O . ALA A 1 390 ? 5.105 -35.25 -15.258 1 98.81 390 ALA A O 1
ATOM 3106 N N . ARG A 1 391 ? 5.914 -34.156 -13.461 1 98.75 391 ARG A N 1
ATOM 3107 C CA . ARG A 1 391 ? 6.859 -35.219 -13.133 1 98.75 391 ARG A CA 1
ATOM 3108 C C . ARG A 1 391 ? 6.133 -36.531 -12.859 1 98.75 391 ARG A C 1
ATOM 3110 O O . ARG A 1 391 ? 6.527 -37.594 -13.367 1 98.75 391 ARG A O 1
ATOM 3117 N N . VAL A 1 392 ? 5.07 -36.438 -12.078 1 98.81 392 VAL A N 1
ATOM 3118 C CA . VAL A 1 392 ? 4.293 -37.625 -11.734 1 98.81 392 VAL A CA 1
ATOM 3119 C C . VAL A 1 392 ? 3.689 -38.25 -12.992 1 98.81 392 VAL A C 1
ATOM 3121 O O . VAL A 1 392 ? 3.721 -39.469 -13.188 1 98.81 392 VAL A O 1
ATOM 3124 N N . PHE A 1 393 ? 3.139 -37.438 -13.875 1 98.69 393 PHE A N 1
ATOM 3125 C CA . PHE A 1 393 ? 2.521 -37.938 -15.102 1 98.69 393 PHE A CA 1
ATOM 3126 C C . PHE A 1 393 ? 3.527 -38.719 -15.93 1 98.69 393 PHE A C 1
ATOM 3128 O O . PHE A 1 393 ? 3.242 -39.812 -16.359 1 98.69 393 PHE A O 1
ATOM 3135 N N . PHE A 1 394 ? 4.684 -38.156 -16.188 1 98.56 394 PHE A N 1
ATOM 3136 C CA . PHE A 1 394 ? 5.648 -38.781 -17.094 1 98.56 394 PHE A CA 1
ATOM 3137 C C . PHE A 1 394 ? 6.199 -40.062 -16.484 1 98.56 394 PHE A C 1
ATOM 3139 O O . PHE A 1 394 ? 6.418 -41.031 -17.188 1 98.56 394 PHE A O 1
ATOM 3146 N N . GLU A 1 395 ? 6.441 -40.031 -15.117 1 98.25 395 GLU A N 1
ATOM 3147 C CA . GLU A 1 395 ? 6.871 -41.281 -14.469 1 98.25 395 GLU A CA 1
ATOM 3148 C C . GLU A 1 395 ? 5.836 -42.375 -14.641 1 98.25 395 GLU A C 1
ATOM 3150 O O . GLU A 1 395 ? 6.188 -43.531 -14.852 1 98.25 395 GLU A O 1
ATOM 3155 N N . ALA A 1 396 ? 4.582 -42.031 -14.531 1 97.81 396 ALA A N 1
ATOM 3156 C CA . ALA A 1 396 ? 3.51 -43 -14.727 1 97.81 396 ALA A CA 1
ATOM 3157 C C . ALA A 1 396 ? 3.391 -43.406 -16.188 1 97.81 396 ALA A C 1
ATOM 3159 O O . ALA A 1 396 ? 3.215 -44.562 -16.516 1 97.81 396 ALA A O 1
ATOM 3160 N N . PHE A 1 397 ? 3.508 -42.469 -17.078 1 97.44 397 PHE A N 1
ATOM 3161 C CA . PHE A 1 397 ? 3.295 -42.656 -18.5 1 97.44 397 PHE A CA 1
ATOM 3162 C C . PHE A 1 397 ? 4.328 -43.625 -19.078 1 97.44 397 PHE A C 1
ATOM 3164 O O . PHE A 1 397 ? 4 -44.469 -19.922 1 97.44 397 PHE A O 1
ATOM 3171 N N . VAL A 1 398 ? 5.566 -43.5 -18.609 1 95.81 398 VAL A N 1
ATOM 3172 C CA . VAL A 1 398 ? 6.629 -44.344 -19.172 1 95.81 398 VAL A CA 1
ATOM 3173 C C . VAL A 1 398 ? 6.723 -45.625 -18.375 1 95.81 398 VAL A C 1
ATOM 3175 O O . VAL A 1 398 ? 7.559 -46.5 -18.688 1 95.81 398 VAL A O 1
ATOM 3178 N N . GLY A 1 399 ? 5.977 -45.75 -17.297 1 95.5 399 GLY A N 1
ATOM 3179 C CA . GLY A 1 399 ? 5.844 -47.031 -16.609 1 95.5 399 GLY A CA 1
ATOM 3180 C C . GLY A 1 399 ? 6.793 -47.156 -15.438 1 95.5 399 GLY A C 1
ATOM 3181 O O . GLY A 1 399 ? 6.977 -48.281 -14.914 1 95.5 399 GLY A O 1
ATOM 3182 N N . ASN A 1 400 ? 7.383 -46.094 -15 1 96.69 400 ASN A N 1
ATOM 3183 C CA . ASN A 1 400 ? 8.289 -46.156 -13.859 1 96.69 400 ASN A CA 1
ATOM 3184 C C . ASN A 1 400 ? 7.527 -46.312 -12.547 1 96.69 400 ASN A C 1
ATOM 3186 O O . ASN A 1 400 ? 8.078 -46.781 -11.555 1 96.69 400 ASN A O 1
ATOM 3190 N N . ILE A 1 401 ? 6.266 -45.844 -12.555 1 97 401 ILE A N 1
ATOM 3191 C CA . ILE A 1 401 ? 5.391 -46.031 -11.406 1 97 401 ILE A CA 1
ATOM 3192 C C . ILE A 1 401 ? 4.035 -46.562 -11.883 1 97 401 ILE A C 1
ATOM 3194 O O . ILE A 1 401 ? 3.654 -46.344 -13.031 1 97 401 ILE A O 1
ATOM 3198 N N . GLU A 1 402 ? 3.373 -47.219 -10.938 1 96.56 402 GLU A N 1
ATOM 3199 C CA . GLU A 1 402 ? 2.016 -47.688 -11.203 1 96.56 402 GLU A CA 1
ATOM 3200 C C . GLU A 1 402 ? 0.99 -46.875 -10.406 1 96.56 402 GLU A C 1
ATOM 3202 O O . GLU A 1 402 ? 1.151 -46.688 -9.203 1 96.56 402 GLU A O 1
ATOM 3207 N N . LEU A 1 403 ? 0.017 -46.375 -11.109 1 97.88 403 LEU A N 1
ATOM 3208 C CA . LEU A 1 403 ? -1.077 -45.688 -10.445 1 97.88 403 LEU A CA 1
ATOM 3209 C C . LEU A 1 403 ? -2.061 -46.688 -9.828 1 97.88 403 LEU A C 1
ATOM 3211 O O . LEU A 1 403 ? -2.125 -47.844 -10.234 1 97.88 403 LEU A O 1
ATOM 3215 N N . PRO A 1 404 ? -2.732 -46.25 -8.844 1 97.19 404 PRO A N 1
ATOM 3216 C CA . PRO A 1 404 ? -3.648 -47.188 -8.164 1 97.19 404 PRO A CA 1
ATOM 3217 C C . PRO A 1 404 ? -4.836 -47.594 -9.039 1 97.19 404 PRO A C 1
ATOM 3219 O O . PRO A 1 404 ? -5 -47.062 -10.141 1 97.19 404 PRO A O 1
ATOM 3222 N N . SER A 1 405 ? -5.602 -48.531 -8.508 1 97.12 405 SER A N 1
ATOM 3223 C CA . SER A 1 405 ? -6.801 -49 -9.195 1 97.12 405 SER A CA 1
ATOM 3224 C C . SER A 1 405 ? -7.879 -47.906 -9.203 1 97.12 405 SER A C 1
ATOM 3226 O O . SER A 1 405 ? -7.777 -46.938 -8.477 1 97.12 405 SER A O 1
ATOM 3228 N N . LYS A 1 406 ? -8.836 -48.125 -10.047 1 97.19 406 LYS A N 1
ATOM 3229 C CA . LYS A 1 406 ? -9.969 -47.219 -10.117 1 97.19 406 LYS A CA 1
ATOM 3230 C C . LYS A 1 406 ? -10.609 -47.031 -8.742 1 97.19 406 LYS A C 1
ATOM 3232 O O . LYS A 1 406 ? -10.938 -45.906 -8.359 1 97.19 406 LYS A O 1
ATOM 3237 N N . GLU A 1 407 ? -10.805 -48.156 -8.047 1 97.38 407 GLU A N 1
ATOM 3238 C CA . GLU A 1 407 ? -11.43 -48.094 -6.723 1 97.38 407 GLU A CA 1
ATOM 3239 C C . GLU A 1 407 ? -10.594 -47.281 -5.742 1 97.38 407 GLU A C 1
ATOM 3241 O O . GLU A 1 407 ? -11.133 -46.5 -4.973 1 97.38 407 GLU A O 1
ATOM 3246 N N . GLU A 1 408 ? -9.344 -47.5 -5.805 1 97.75 408 GLU A N 1
ATOM 3247 C CA . GLU A 1 408 ? -8.445 -46.781 -4.922 1 97.75 408 GLU A CA 1
ATOM 3248 C C . GLU A 1 408 ? -8.422 -45.281 -5.266 1 97.75 408 GLU A C 1
ATOM 3250 O O . GLU A 1 408 ? -8.367 -44.438 -4.375 1 97.75 408 GLU A O 1
ATOM 3255 N N . MET A 1 409 ? -8.43 -44.969 -6.562 1 98 409 MET A N 1
ATOM 3256 C CA . MET A 1 409 ? -8.5 -43.594 -6.996 1 98 409 MET A CA 1
ATOM 3257 C C . MET A 1 409 ? -9.773 -42.906 -6.477 1 98 409 MET A C 1
ATOM 3259 O O . MET A 1 409 ? -9.727 -41.781 -5.965 1 98 409 MET A O 1
ATOM 3263 N N . GLN A 1 410 ? -10.852 -43.625 -6.613 1 97.56 410 GLN A N 1
ATOM 3264 C CA . GLN A 1 410 ? -12.133 -43.094 -6.172 1 97.56 410 GLN A CA 1
ATOM 3265 C C . GLN A 1 410 ? -12.141 -42.844 -4.664 1 97.56 410 GLN A C 1
ATOM 3267 O O . GLN A 1 410 ? -12.672 -41.844 -4.195 1 97.56 410 GLN A O 1
ATOM 3272 N N . LYS A 1 411 ? -11.578 -43.781 -3.926 1 97.94 411 LYS A N 1
ATOM 3273 C CA . LYS A 1 411 ? -11.484 -43.625 -2.479 1 97.94 411 LYS A CA 1
ATOM 3274 C C . LYS A 1 411 ? -10.695 -42.375 -2.119 1 97.94 411 LYS A C 1
ATOM 3276 O O . LYS A 1 411 ? -11.07 -41.625 -1.198 1 97.94 411 LYS A O 1
ATOM 3281 N N . ASP A 1 412 ? -9.602 -42.188 -2.752 1 97.44 412 ASP A N 1
ATOM 3282 C CA . ASP A 1 412 ? -8.789 -40.969 -2.537 1 97.44 412 ASP A CA 1
ATOM 3283 C C . ASP A 1 412 ? -9.578 -39.719 -2.854 1 97.44 412 ASP A C 1
ATOM 3285 O O . ASP A 1 412 ? -9.547 -38.75 -2.086 1 97.44 412 ASP A O 1
ATOM 3289 N N . ILE A 1 413 ? -10.258 -39.656 -3.979 1 97.5 413 ILE A N 1
ATOM 3290 C CA . ILE A 1 413 ? -11.055 -38.531 -4.414 1 97.5 413 ILE A CA 1
ATOM 3291 C C . ILE A 1 413 ? -12.125 -38.219 -3.367 1 97.5 413 ILE A C 1
ATOM 3293 O O . ILE A 1 413 ? -12.289 -37.062 -2.963 1 97.5 413 ILE A O 1
ATOM 3297 N N . ASP A 1 414 ? -12.812 -39.25 -2.949 1 97.38 414 ASP A N 1
ATOM 3298 C CA . ASP A 1 414 ? -13.883 -39.094 -1.968 1 97.38 414 ASP A CA 1
ATOM 3299 C C . ASP A 1 414 ? -13.336 -38.531 -0.649 1 97.38 414 ASP A C 1
ATOM 3301 O O . ASP A 1 414 ? -13.961 -37.688 -0.02 1 97.38 414 ASP A O 1
ATOM 3305 N N . ALA A 1 415 ? -12.266 -39.062 -0.273 1 96.94 415 ALA A N 1
ATOM 3306 C CA . ALA A 1 415 ? -11.641 -38.594 0.965 1 96.94 415 ALA A CA 1
ATOM 3307 C C . ALA A 1 415 ? -11.266 -37.125 0.878 1 96.94 415 ALA A C 1
ATOM 3309 O O . ALA A 1 415 ? -11.453 -36.375 1.839 1 96.94 415 ALA A O 1
ATOM 3310 N N . LYS A 1 416 ? -10.711 -36.719 -0.189 1 95.75 416 LYS A N 1
ATOM 3311 C CA . LYS A 1 416 ? -10.328 -35.312 -0.386 1 95.75 416 LYS A CA 1
ATOM 3312 C C . LYS A 1 416 ? -11.547 -34.406 -0.39 1 95.75 416 LYS A C 1
ATOM 3314 O O . LYS A 1 416 ? -11.5 -33.312 0.158 1 95.75 416 LYS A O 1
ATOM 3319 N N . LYS A 1 417 ? -12.547 -34.812 -1.068 1 94.88 417 LYS A N 1
ATOM 3320 C CA . LYS A 1 417 ? -13.781 -34.031 -1.1 1 94.88 417 LYS A CA 1
ATOM 3321 C C . LYS A 1 417 ? -14.375 -33.875 0.299 1 94.88 417 LYS A C 1
ATOM 3323 O O . LYS A 1 417 ? -14.875 -32.812 0.656 1 94.88 417 LYS A O 1
ATOM 3328 N N . GLU A 1 418 ? -14.336 -34.969 1.038 1 95 418 GLU A N 1
ATOM 3329 C CA . GLU A 1 418 ? -14.836 -34.906 2.408 1 95 418 GLU A CA 1
ATOM 3330 C C . GLU A 1 418 ? -14.008 -33.969 3.27 1 95 418 GLU A C 1
ATOM 3332 O O . GLU A 1 418 ? -14.562 -33.188 4.047 1 95 418 GLU A O 1
ATOM 3337 N N . GLU A 1 419 ? -12.75 -34.062 3.105 1 92.94 419 GLU A N 1
ATOM 3338 C CA . GLU A 1 419 ? -11.859 -33.156 3.838 1 92.94 419 GLU A CA 1
ATOM 3339 C C . GLU A 1 419 ? -12.148 -31.703 3.494 1 92.94 419 GLU A C 1
ATOM 3341 O O . GLU A 1 419 ? -12.18 -30.844 4.379 1 92.94 419 GLU A O 1
ATOM 3346 N N . MET A 1 420 ? -12.32 -31.406 2.293 1 92.12 420 MET A N 1
ATOM 3347 C CA . MET A 1 420 ? -12.602 -30.062 1.821 1 92.12 420 MET A CA 1
ATOM 3348 C C . MET A 1 420 ? -13.93 -29.562 2.381 1 92.12 420 MET A C 1
ATOM 3350 O O . MET A 1 420 ? -14.023 -28.422 2.832 1 92.12 420 MET A O 1
ATOM 3354 N N . ARG A 1 421 ? -14.906 -30.406 2.342 1 91.62 421 ARG A N 1
ATOM 3355 C CA . ARG A 1 421 ? -16.219 -30.047 2.848 1 91.62 421 ARG A CA 1
ATOM 3356 C C . ARG A 1 421 ? -16.172 -29.734 4.34 1 91.62 421 ARG A C 1
ATOM 3358 O O . ARG A 1 421 ? -16.891 -28.859 4.824 1 91.62 421 ARG A O 1
ATOM 3365 N N . ASN A 1 422 ? -15.336 -30.406 5.004 1 91.38 422 ASN A N 1
ATOM 3366 C CA . ASN A 1 422 ? -15.242 -30.25 6.449 1 91.38 422 ASN A CA 1
ATOM 3367 C C . ASN A 1 422 ? -14.461 -28.984 6.824 1 91.38 422 ASN A C 1
ATOM 3369 O O . ASN A 1 422 ? -14.703 -28.391 7.875 1 91.38 422 ASN A O 1
ATOM 3373 N N . ARG A 1 423 ? -13.641 -28.625 5.984 1 90.31 423 ARG A N 1
ATOM 3374 C CA . ARG A 1 423 ? -12.711 -27.562 6.34 1 90.31 423 ARG A CA 1
ATOM 3375 C C . ARG A 1 423 ? -13.164 -26.219 5.766 1 90.31 423 ARG A C 1
ATOM 3377 O O . ARG A 1 423 ? -13.164 -25.203 6.465 1 90.31 423 ARG A O 1
ATOM 3384 N N . TYR A 1 424 ? -13.633 -26.219 4.582 1 91.25 424 TYR A N 1
ATOM 3385 C CA . TYR A 1 424 ? -13.867 -24.969 3.867 1 91.25 424 TYR A CA 1
ATOM 3386 C C . TYR A 1 424 ? -15.352 -24.641 3.822 1 91.25 424 TYR A C 1
ATOM 3388 O O . TYR A 1 424 ? -16.188 -25.531 3.791 1 91.25 424 TYR A O 1
ATOM 3396 N N . VAL A 1 425 ? -15.609 -23.359 3.795 1 88.88 425 VAL A N 1
ATOM 3397 C CA . VAL A 1 425 ? -16.969 -22.906 3.533 1 88.88 425 VAL A CA 1
ATOM 3398 C C . VAL A 1 425 ? -17.438 -23.406 2.168 1 88.88 425 VAL A C 1
ATOM 3400 O O . VAL A 1 425 ? -16.656 -23.422 1.212 1 88.88 425 VAL A O 1
ATOM 3403 N N . ALA A 1 426 ? -18.656 -23.781 2.127 1 85.44 426 ALA A N 1
ATOM 3404 C CA . ALA A 1 426 ? -19.203 -24.297 0.869 1 85.44 426 ALA A CA 1
ATOM 3405 C C . ALA A 1 426 ? -19.281 -23.172 -0.174 1 85.44 426 ALA A C 1
ATOM 3407 O O . ALA A 1 426 ? -19.922 -22.141 0.062 1 85.44 426 ALA A O 1
ATOM 3408 N N . SER A 1 427 ? -18.562 -23.344 -1.241 1 87.5 427 SER A N 1
ATOM 3409 C CA . SER A 1 427 ? -18.562 -22.375 -2.336 1 87.5 427 SER A CA 1
ATOM 3410 C C . SER A 1 427 ? -17.969 -22.969 -3.602 1 87.5 427 SER A C 1
ATOM 3412 O O . SER A 1 427 ? -17.266 -23.984 -3.539 1 87.5 427 SER A O 1
ATOM 3414 N N . ARG A 1 428 ? -18.266 -22.391 -4.738 1 87.56 428 ARG A N 1
ATOM 3415 C CA . ARG A 1 428 ? -17.688 -22.812 -6.012 1 87.56 428 ARG A CA 1
ATOM 3416 C C . ARG A 1 428 ? -16.188 -22.531 -6.047 1 87.56 428 ARG A C 1
ATOM 3418 O O . ARG A 1 428 ? -15.477 -23.062 -6.898 1 87.56 428 ARG A O 1
ATOM 3425 N N . ARG A 1 429 ? -15.758 -21.797 -5.109 1 85 429 ARG A N 1
ATOM 3426 C CA . ARG A 1 429 ? -14.344 -21.422 -5.047 1 85 429 ARG A CA 1
ATOM 3427 C C . ARG A 1 429 ? -13.508 -22.516 -4.402 1 85 429 ARG A C 1
ATOM 3429 O O . ARG A 1 429 ? -12.32 -22.656 -4.695 1 85 429 ARG A O 1
ATOM 3436 N N . HIS A 1 430 ? -14.102 -23.25 -3.529 1 90.5 430 HIS A N 1
ATOM 3437 C CA . HIS A 1 430 ? -13.352 -24.203 -2.715 1 90.5 430 HIS A CA 1
ATOM 3438 C C . HIS A 1 430 ? -13.617 -25.625 -3.156 1 90.5 430 HIS A C 1
ATOM 3440 O O . HIS A 1 430 ? -14.195 -26.422 -2.4 1 90.5 430 HIS A O 1
ATOM 3446 N N . THR A 1 431 ? -13.141 -26 -4.402 1 92.44 431 THR A N 1
ATOM 3447 C CA . THR A 1 431 ? -13.414 -27.312 -4.957 1 92.44 431 THR A CA 1
ATOM 3448 C C . THR A 1 431 ? -12.109 -28.031 -5.316 1 92.44 431 THR A C 1
ATOM 3450 O O . THR A 1 431 ? -12.094 -29.266 -5.469 1 92.44 431 THR A O 1
ATOM 3453 N N . ILE A 1 432 ? -11.07 -27.234 -5.383 1 93.88 432 ILE A N 1
ATOM 3454 C CA . ILE A 1 432 ? -9.789 -27.797 -5.785 1 93.88 432 ILE A CA 1
ATOM 3455 C C . ILE A 1 432 ? -8.672 -27.234 -4.914 1 93.88 432 ILE A C 1
ATOM 3457 O O . ILE A 1 432 ? -7.57 -26.969 -5.402 1 93.88 432 ILE A O 1
ATOM 3461 N N . GLN A 1 433 ? -9.008 -26.969 -3.682 1 94.56 433 GLN A N 1
ATOM 3462 C CA . GLN A 1 433 ? -8.055 -26.391 -2.736 1 94.56 433 GLN A CA 1
ATOM 3463 C C . GLN A 1 433 ? -7.031 -27.438 -2.293 1 94.56 433 GLN A C 1
ATOM 3465 O O . GLN A 1 433 ? -7.383 -28.578 -2.029 1 94.56 433 GLN A O 1
ATOM 3470 N N . VAL A 1 434 ? -5.77 -27.031 -2.301 1 95.19 434 VAL A N 1
ATOM 3471 C CA . VAL A 1 434 ? -4.727 -27.875 -1.73 1 95.19 434 VAL A CA 1
ATOM 3472 C C . VAL A 1 434 ? -3.783 -27.016 -0.879 1 95.19 434 VAL A C 1
ATOM 3474 O O . VAL A 1 434 ? -3.717 -25.797 -1.042 1 95.19 434 VAL A O 1
ATOM 3477 N N . ASN A 1 435 ? -3.209 -27.641 0.121 1 94.19 435 ASN A N 1
ATOM 3478 C CA . ASN A 1 435 ? -2.098 -27.031 0.844 1 94.19 435 ASN A CA 1
ATOM 3479 C C . ASN A 1 435 ? -0.768 -27.266 0.139 1 94.19 435 ASN A C 1
ATOM 3481 O O . ASN A 1 435 ? -0.432 -28.406 -0.181 1 94.19 435 ASN A O 1
ATOM 3485 N N . TYR A 1 436 ? -0.028 -26.266 -0.078 1 96.69 436 TYR A N 1
ATOM 3486 C CA . TYR A 1 436 ? 1.221 -26.344 -0.828 1 96.69 436 TYR A CA 1
ATOM 3487 C C . TYR A 1 436 ? 2.113 -27.453 -0.292 1 96.69 436 TYR A C 1
ATOM 3489 O O . TYR A 1 436 ? 2.549 -28.328 -1.045 1 96.69 436 TYR A O 1
ATOM 3497 N N . LEU A 1 437 ? 2.402 -27.516 0.965 1 97.5 437 LEU A N 1
ATOM 3498 C CA . LEU A 1 437 ? 3.348 -28.438 1.573 1 97.5 437 LEU A CA 1
ATOM 3499 C C . LEU A 1 437 ? 2.828 -29.875 1.496 1 97.5 437 LEU A C 1
ATOM 3501 O O . LEU A 1 437 ? 3.541 -30.766 1.05 1 97.5 437 LEU A O 1
ATOM 3505 N N . ASP A 1 438 ? 1.604 -30.016 1.848 1 96.62 438 ASP A N 1
ATOM 3506 C CA . ASP A 1 438 ? 1.022 -31.344 1.859 1 96.62 438 ASP A CA 1
ATOM 3507 C C . ASP A 1 438 ? 0.967 -31.938 0.45 1 96.62 438 ASP A C 1
ATOM 3509 O O . ASP A 1 438 ? 1.336 -33.094 0.239 1 96.62 438 ASP A O 1
ATOM 3513 N N . TYR A 1 439 ? 0.539 -31.156 -0.428 1 98.06 439 TYR A N 1
ATOM 3514 C CA . TYR A 1 439 ? 0.283 -31.641 -1.779 1 98.06 439 TYR A CA 1
ATOM 3515 C C . TYR A 1 439 ? 1.589 -31.938 -2.506 1 98.06 439 TYR A C 1
ATOM 3517 O O . TYR A 1 439 ? 1.704 -32.969 -3.191 1 98.06 439 TYR A O 1
ATOM 3525 N N . ILE A 1 440 ? 2.604 -31.078 -2.389 1 98.62 440 ILE A N 1
ATOM 3526 C CA . ILE A 1 440 ? 3.857 -31.328 -3.096 1 98.62 440 ILE A CA 1
ATOM 3527 C C . ILE A 1 440 ? 4.535 -32.562 -2.543 1 98.62 440 ILE A C 1
ATOM 3529 O O . ILE A 1 440 ? 5.137 -33.344 -3.293 1 98.62 440 ILE A O 1
ATOM 3533 N N . HIS A 1 441 ? 4.453 -32.812 -1.228 1 98.25 441 HIS A N 1
ATOM 3534 C CA . HIS A 1 441 ? 5.027 -34.031 -0.628 1 98.25 441 HIS A CA 1
ATOM 3535 C C . HIS A 1 441 ? 4.234 -35.25 -1.019 1 98.25 441 HIS A C 1
ATOM 3537 O O . HIS A 1 441 ? 4.805 -36.344 -1.178 1 98.25 441 HIS A O 1
ATOM 3543 N N . GLU A 1 442 ? 2.949 -35.062 -1.097 1 98.06 442 GLU A N 1
ATOM 3544 C CA . GLU A 1 442 ? 2.107 -36.156 -1.544 1 98.06 442 GLU A CA 1
ATOM 3545 C C . GLU A 1 442 ? 2.502 -36.625 -2.943 1 98.06 442 GLU A C 1
ATOM 3547 O O . GLU A 1 442 ? 2.656 -37.812 -3.188 1 98.06 442 GLU A O 1
ATOM 3552 N N . LEU A 1 443 ? 2.641 -35.719 -3.859 1 98.62 443 LEU A N 1
ATOM 3553 C CA . LEU A 1 443 ? 3.062 -36.031 -5.219 1 98.62 443 LEU A CA 1
ATOM 3554 C C . LEU A 1 443 ? 4.492 -36.562 -5.23 1 98.62 443 LEU A C 1
ATOM 3556 O O . LEU A 1 443 ? 4.797 -37.531 -5.961 1 98.62 443 LEU A O 1
ATOM 3560 N N . GLY A 1 444 ? 5.363 -35.938 -4.414 1 98.56 444 GLY A N 1
ATOM 3561 C CA . GLY A 1 444 ? 6.742 -36.375 -4.312 1 98.56 444 GLY A CA 1
ATOM 3562 C C . GLY A 1 444 ? 6.867 -37.812 -3.824 1 98.56 444 GLY A C 1
ATOM 3563 O O . GLY A 1 444 ? 7.777 -38.531 -4.234 1 98.56 444 GLY A O 1
ATOM 3564 N N . GLU A 1 445 ? 5.992 -38.125 -2.953 1 98.12 445 GLU A N 1
ATOM 3565 C CA . GLU A 1 445 ? 5.996 -39.5 -2.432 1 98.12 445 GLU A CA 1
ATOM 3566 C C . GLU A 1 445 ? 5.684 -40.5 -3.529 1 98.12 445 GLU A C 1
ATOM 3568 O O . GLU A 1 445 ? 6.285 -41.594 -3.58 1 98.12 445 GLU A O 1
ATOM 3573 N N . LEU A 1 446 ? 4.785 -40.219 -4.414 1 98.19 446 LEU A N 1
ATOM 3574 C CA . LEU A 1 446 ? 4.387 -41.094 -5.496 1 98.19 446 LEU A CA 1
ATOM 3575 C C . LEU A 1 446 ? 5.586 -41.469 -6.359 1 98.19 446 LEU A C 1
ATOM 3577 O O . LEU A 1 446 ? 5.68 -42.625 -6.84 1 98.19 446 LEU A O 1
ATOM 3581 N N . ILE A 1 447 ? 6.496 -40.562 -6.547 1 98.19 447 ILE A N 1
ATOM 3582 C CA . ILE A 1 447 ? 7.559 -40.812 -7.508 1 98.19 447 ILE A CA 1
ATOM 3583 C C . ILE A 1 447 ? 8.898 -40.938 -6.781 1 98.19 447 ILE A C 1
ATOM 3585 O O . ILE A 1 447 ? 9.938 -41.125 -7.41 1 98.19 447 ILE A O 1
ATOM 3589 N N . GLY A 1 448 ? 8.883 -40.781 -5.434 1 97.94 448 GLY A N 1
ATOM 3590 C CA . GLY A 1 448 ? 10.094 -40.906 -4.645 1 97.94 448 GLY A CA 1
ATOM 3591 C C . GLY A 1 448 ? 11 -39.688 -4.723 1 97.94 448 GLY A C 1
ATOM 3592 O O . GLY A 1 448 ? 12.227 -39.812 -4.727 1 97.94 448 GLY A O 1
ATOM 3593 N N . ALA A 1 449 ? 10.383 -38.531 -4.824 1 98.25 449 ALA A N 1
ATOM 3594 C CA . ALA A 1 449 ? 11.172 -37.312 -5.008 1 98.25 449 ALA A CA 1
ATOM 3595 C C . ALA A 1 449 ? 11.297 -36.531 -3.703 1 98.25 449 ALA A C 1
ATOM 3597 O O . ALA A 1 449 ? 12.07 -35.594 -3.615 1 98.25 449 ALA A O 1
ATOM 3598 N N . ASN A 1 450 ? 10.547 -36.875 -2.646 1 98.44 450 ASN A N 1
ATOM 3599 C CA . ASN A 1 450 ? 10.711 -36.219 -1.365 1 98.44 450 ASN A CA 1
ATOM 3600 C C . ASN A 1 450 ? 12.148 -36.281 -0.865 1 98.44 450 ASN A C 1
ATOM 3602 O O . ASN A 1 450 ? 12.805 -37.312 -1.001 1 98.44 450 ASN A O 1
ATOM 3606 N N . PRO A 1 451 ? 12.617 -35.188 -0.292 1 98.19 451 PRO A N 1
ATOM 3607 C CA . PRO A 1 451 ? 13.984 -35.25 0.23 1 98.19 451 PRO A CA 1
ATOM 3608 C C . PRO A 1 451 ? 14.172 -36.344 1.262 1 98.19 451 PRO A C 1
ATOM 3610 O O . PRO A 1 451 ? 13.328 -36.531 2.146 1 98.19 451 PRO A O 1
ATOM 3613 N N . ASN A 1 452 ? 15.234 -37.125 1.099 1 98.06 452 ASN A N 1
ATOM 3614 C CA . ASN A 1 452 ? 15.594 -38.156 2.076 1 98.06 452 ASN A CA 1
ATOM 3615 C C . ASN A 1 452 ? 16.281 -37.562 3.297 1 98.06 452 ASN A C 1
ATOM 3617 O O . ASN A 1 452 ? 17.5 -37.531 3.379 1 98.06 452 ASN A O 1
ATOM 3621 N N . MET A 1 453 ? 15.477 -37.281 4.301 1 97.69 453 MET A N 1
ATOM 3622 C CA . MET A 1 453 ? 15.977 -36.5 5.441 1 97.69 453 MET A CA 1
ATOM 3623 C C . MET A 1 453 ? 17.016 -37.312 6.223 1 97.69 453 MET A C 1
ATOM 3625 O O . MET A 1 453 ? 18 -36.75 6.699 1 97.69 453 MET A O 1
ATOM 3629 N N . LYS A 1 454 ? 16.766 -38.594 6.395 1 97.81 454 LYS A N 1
ATOM 3630 C CA . LYS A 1 454 ? 17.734 -39.438 7.094 1 97.81 454 LYS A CA 1
ATOM 3631 C C . LYS A 1 454 ? 19.109 -39.375 6.418 1 97.81 454 LYS A C 1
ATOM 3633 O O . LYS A 1 454 ? 20.125 -39.219 7.086 1 97.81 454 LYS A O 1
ATOM 3638 N N . HIS A 1 455 ? 19.047 -39.531 5.203 1 97.88 455 HIS A N 1
ATOM 3639 C CA . HIS A 1 455 ? 20.281 -39.469 4.43 1 97.88 455 HIS A CA 1
ATOM 3640 C C . HIS A 1 455 ? 20.953 -38.094 4.547 1 97.88 455 HIS A C 1
ATOM 3642 O O . HIS A 1 455 ? 22.156 -38 4.711 1 97.88 455 HIS A O 1
ATOM 3648 N N . LEU A 1 456 ? 20.156 -37.031 4.441 1 98.12 456 LEU A N 1
ATOM 3649 C CA . LEU A 1 456 ? 20.688 -35.688 4.5 1 98.12 456 LEU A CA 1
ATOM 3650 C C . LEU A 1 456 ? 21.344 -35.406 5.852 1 98.12 456 LEU A C 1
ATOM 3652 O O . LEU A 1 456 ? 22.438 -34.844 5.922 1 98.12 456 LEU A O 1
ATOM 3656 N N . TRP A 1 457 ? 20.688 -35.875 6.953 1 98.06 457 TRP A N 1
ATOM 3657 C CA . TRP A 1 457 ? 21.219 -35.625 8.289 1 98.06 457 TRP A CA 1
ATOM 3658 C C . TRP A 1 457 ? 22.578 -36.281 8.484 1 98.06 457 TRP A C 1
ATOM 3660 O O . TRP A 1 457 ? 23.422 -35.781 9.203 1 98.06 457 TRP A O 1
ATOM 3670 N N . THR A 1 458 ? 22.781 -37.375 7.777 1 98.12 458 THR A N 1
ATOM 3671 C CA . THR A 1 458 ? 24 -38.156 7.961 1 98.12 458 THR A CA 1
ATOM 3672 C C . THR A 1 458 ? 25.109 -37.688 7.031 1 98.12 458 THR A C 1
ATOM 3674 O O . THR A 1 458 ? 26.281 -37.656 7.414 1 98.12 458 THR A O 1
ATOM 3677 N N . THR A 1 459 ? 24.812 -37.219 5.895 1 97.88 459 THR A N 1
ATOM 3678 C CA . THR A 1 459 ? 25.828 -36.969 4.883 1 97.88 459 THR A CA 1
ATOM 3679 C C . THR A 1 459 ? 26.078 -35.469 4.762 1 97.88 459 THR A C 1
ATOM 3681 O O . THR A 1 459 ? 27.188 -35.031 4.387 1 97.88 459 THR A O 1
ATOM 3684 N N . ASP A 1 460 ? 25.094 -34.594 4.996 1 98.19 460 ASP A N 1
ATOM 3685 C CA . ASP A 1 460 ? 25.188 -33.125 4.844 1 98.19 460 ASP A CA 1
ATOM 3686 C C . ASP A 1 460 ? 24.25 -32.438 5.828 1 98.19 460 ASP A C 1
ATOM 3688 O O . ASP A 1 460 ? 23.25 -31.844 5.426 1 98.19 460 ASP A O 1
ATOM 3692 N N . PRO A 1 461 ? 24.625 -32.344 7.086 1 98.06 461 PRO A N 1
ATOM 3693 C CA . PRO A 1 461 ? 23.766 -31.781 8.133 1 98.06 461 PRO A CA 1
ATOM 3694 C C . PRO A 1 461 ? 23.406 -30.328 7.883 1 98.06 461 PRO A C 1
ATOM 3696 O O . PRO A 1 461 ? 22.312 -29.875 8.25 1 98.06 461 PRO A O 1
ATOM 3699 N N . ARG A 1 462 ? 24.328 -29.578 7.25 1 97.94 462 ARG A N 1
ATOM 3700 C CA . ARG A 1 462 ? 24.047 -28.188 6.93 1 97.94 462 ARG A CA 1
ATOM 3701 C C . ARG A 1 462 ? 22.875 -28.078 5.949 1 97.94 462 ARG A C 1
ATOM 3703 O O . ARG A 1 462 ? 21.984 -27.234 6.129 1 97.94 462 ARG A O 1
ATOM 3710 N N . LEU A 1 463 ? 22.922 -28.844 4.93 1 98.44 463 LEU A N 1
ATOM 3711 C CA . LEU A 1 463 ? 21.828 -28.875 3.967 1 98.44 463 LEU A CA 1
ATOM 3712 C C . LEU A 1 463 ? 20.547 -29.375 4.617 1 98.44 463 LEU A C 1
ATOM 3714 O O . LEU A 1 463 ? 19.469 -28.859 4.34 1 98.44 463 LEU A O 1
ATOM 3718 N N . ALA A 1 464 ? 20.672 -30.391 5.477 1 98.62 464 ALA A N 1
ATOM 3719 C CA . ALA A 1 464 ? 19.516 -30.938 6.176 1 98.62 464 ALA A CA 1
ATOM 3720 C C . ALA A 1 464 ? 18.781 -29.859 6.969 1 98.62 464 ALA A C 1
ATOM 3722 O O . ALA A 1 464 ? 17.547 -29.828 6.98 1 98.62 464 ALA A O 1
ATOM 3723 N N . MET A 1 465 ? 19.562 -29.031 7.629 1 98.38 465 MET A N 1
ATOM 3724 C CA . MET A 1 465 ? 18.984 -27.938 8.422 1 98.38 465 MET A CA 1
ATOM 3725 C C . MET A 1 465 ? 18.219 -26.984 7.531 1 98.38 465 MET A C 1
ATOM 3727 O O . MET A 1 465 ? 17.125 -26.531 7.895 1 98.38 465 MET A O 1
ATOM 3731 N N . LYS A 1 466 ? 18.734 -26.641 6.359 1 98.38 466 LYS A N 1
ATOM 3732 C CA . LYS A 1 466 ? 18.078 -25.734 5.426 1 98.38 466 LYS A CA 1
ATOM 3733 C C . LYS A 1 466 ? 16.797 -26.344 4.855 1 98.38 466 LYS A C 1
ATOM 3735 O O . LYS A 1 466 ? 15.789 -25.656 4.695 1 98.38 466 LYS A O 1
ATOM 3740 N N . VAL A 1 467 ? 16.859 -27.594 4.598 1 98.69 467 VAL A N 1
ATOM 3741 C CA . VAL A 1 467 ? 15.734 -28.281 3.984 1 98.69 467 VAL A CA 1
ATOM 3742 C C . VAL A 1 467 ? 14.617 -28.469 5.016 1 98.69 467 VAL A C 1
ATOM 3744 O O . VAL A 1 467 ? 13.438 -28.359 4.684 1 98.69 467 VAL A O 1
ATOM 3747 N N . TYR A 1 468 ? 14.977 -28.719 6.258 1 98.38 468 TYR A N 1
ATOM 3748 C CA . TYR A 1 468 ? 13.977 -29.062 7.27 1 98.38 468 TYR A CA 1
ATOM 3749 C C . TYR A 1 468 ? 13.414 -27.812 7.922 1 98.38 468 TYR A C 1
ATOM 3751 O O . TYR A 1 468 ? 12.203 -27.703 8.117 1 98.38 468 TYR A O 1
ATOM 3759 N N . PHE A 1 469 ? 14.281 -26.828 8.289 1 97.81 469 PHE A N 1
ATOM 3760 C CA . PHE A 1 469 ? 13.852 -25.672 9.055 1 97.81 469 PHE A CA 1
ATOM 3761 C C . PHE A 1 469 ? 13.648 -24.469 8.141 1 97.81 469 PHE A C 1
ATOM 3763 O O . PHE A 1 469 ? 12.977 -23.5 8.516 1 97.81 469 PHE A O 1
ATOM 3770 N N . GLY A 1 470 ? 14.289 -24.453 6.938 1 97.88 470 GLY A N 1
ATOM 3771 C CA . GLY A 1 470 ? 14.125 -23.375 5.973 1 97.88 470 GLY A CA 1
ATOM 3772 C C . GLY A 1 470 ? 12.891 -23.531 5.105 1 97.88 470 GLY A C 1
ATOM 3773 O O . GLY A 1 470 ? 12.102 -24.453 5.309 1 97.88 470 GLY A O 1
ATOM 3774 N N . PRO A 1 471 ? 12.734 -22.594 4.199 1 98.12 471 PRO A N 1
ATOM 3775 C CA . PRO A 1 471 ? 11.578 -22.672 3.311 1 98.12 471 PRO A CA 1
ATOM 3776 C C . PRO A 1 471 ? 11.578 -23.938 2.451 1 98.12 471 PRO A C 1
ATOM 3778 O O . PRO A 1 471 ? 12.633 -24.375 1.979 1 98.12 471 PRO A O 1
ATOM 3781 N N . CYS A 1 472 ? 10.414 -24.547 2.27 1 98.12 472 CYS A N 1
ATOM 3782 C CA . CYS A 1 472 ? 10.266 -25.703 1.402 1 98.12 472 CYS A CA 1
ATOM 3783 C C . CYS A 1 472 ? 10.367 -25.312 -0.065 1 98.12 472 CYS A C 1
ATOM 3785 O O . CYS A 1 472 ? 9.367 -25.281 -0.776 1 98.12 472 CYS A O 1
ATOM 3787 N N . LEU A 1 473 ? 11.586 -25.109 -0.509 1 98.62 473 LEU A N 1
ATOM 3788 C CA . LEU A 1 473 ? 11.867 -24.688 -1.875 1 98.62 473 LEU A CA 1
ATOM 3789 C C . LEU A 1 473 ? 11.688 -25.828 -2.855 1 98.62 473 LEU A C 1
ATOM 3791 O O . LEU A 1 473 ? 12 -26.984 -2.529 1 98.62 473 LEU A O 1
ATOM 3795 N N . PRO A 1 474 ? 11.25 -25.547 -4.07 1 98.62 474 PRO A N 1
ATOM 3796 C CA . PRO A 1 474 ? 11.07 -26.625 -5.059 1 98.62 474 PRO A CA 1
ATOM 3797 C C . PRO A 1 474 ? 12.359 -27.375 -5.348 1 98.62 474 PRO A C 1
ATOM 3799 O O . PRO A 1 474 ? 12.32 -28.562 -5.703 1 98.62 474 PRO A O 1
ATOM 3802 N N . TYR A 1 475 ? 13.523 -26.812 -5.09 1 98.75 475 TYR A N 1
ATOM 3803 C CA . TYR A 1 475 ? 14.828 -27.391 -5.387 1 98.75 475 TYR A CA 1
ATOM 3804 C C . TYR A 1 475 ? 15.062 -28.656 -4.551 1 98.75 475 TYR A C 1
ATOM 3806 O O . TYR A 1 475 ? 15.82 -29.531 -4.953 1 98.75 475 TYR A O 1
ATOM 3814 N N . ALA A 1 476 ? 14.453 -28.688 -3.4 1 98.69 476 ALA A N 1
ATOM 3815 C CA . ALA A 1 476 ? 14.648 -29.797 -2.467 1 98.69 476 ALA A CA 1
ATOM 3816 C C . ALA A 1 476 ? 14.164 -31.109 -3.068 1 98.69 476 ALA A C 1
ATOM 3818 O O . ALA A 1 476 ? 14.68 -32.188 -2.732 1 98.69 476 ALA A O 1
ATOM 3819 N N . PHE A 1 477 ? 13.266 -31.094 -4.008 1 98.75 477 PHE A N 1
ATOM 3820 C CA . PHE A 1 477 ? 12.672 -32.281 -4.602 1 98.75 477 PHE A CA 1
ATOM 3821 C C . PHE A 1 477 ? 13.508 -32.781 -5.781 1 98.75 477 PHE A C 1
ATOM 3823 O O . PHE A 1 477 ? 13.086 -33.688 -6.512 1 98.75 477 PHE A O 1
ATOM 3830 N N . ARG A 1 478 ? 14.695 -32.156 -5.953 1 98.62 478 ARG A N 1
ATOM 3831 C CA . ARG A 1 478 ? 15.648 -32.562 -6.98 1 98.62 478 ARG A CA 1
ATOM 3832 C C . ARG A 1 478 ? 16.906 -33.156 -6.355 1 98.62 478 ARG A C 1
ATOM 3834 O O . ARG A 1 478 ? 17.859 -33.531 -7.062 1 98.62 478 ARG A O 1
ATOM 3841 N N . LEU A 1 479 ? 16.906 -33.25 -5.039 1 98.56 479 LEU A N 1
ATOM 3842 C CA . LEU A 1 479 ? 18.094 -33.75 -4.332 1 98.56 479 LEU A CA 1
ATOM 3843 C C . LEU A 1 479 ? 18.25 -35.25 -4.539 1 98.56 479 LEU A C 1
ATOM 3845 O O . LEU A 1 479 ? 19.375 -35.75 -4.508 1 98.56 479 LEU A O 1
ATOM 3849 N N . ASN A 1 480 ? 17.172 -35.969 -4.672 1 97.69 480 ASN A N 1
ATOM 3850 C CA . ASN A 1 480 ? 17.141 -37.406 -4.922 1 97.69 480 ASN A CA 1
ATOM 3851 C C . ASN A 1 480 ? 15.93 -37.781 -5.754 1 97.69 480 ASN A C 1
ATOM 3853 O O . ASN A 1 480 ? 15.188 -36.938 -6.227 1 97.69 480 ASN A O 1
ATOM 3857 N N . GLY A 1 481 ? 15.781 -39.094 -6.031 1 96.75 481 GLY A N 1
ATOM 3858 C CA . GLY A 1 481 ? 14.648 -39.531 -6.824 1 96.75 481 GLY A CA 1
ATOM 3859 C C . GLY A 1 481 ? 14.875 -39.406 -8.32 1 96.75 481 GLY A C 1
ATOM 3860 O O . GLY A 1 481 ? 16.016 -39.312 -8.773 1 96.75 481 GLY A O 1
ATOM 3861 N N . PRO A 1 482 ? 13.758 -39.375 -9.023 1 97.06 482 PRO A N 1
ATOM 3862 C CA . PRO A 1 482 ? 13.906 -39.25 -10.477 1 97.06 482 PRO A CA 1
ATOM 3863 C C . PRO A 1 482 ? 14.352 -37.844 -10.906 1 97.06 482 PRO A C 1
ATOM 3865 O O . PRO A 1 482 ? 13.922 -36.844 -10.32 1 97.06 482 PRO A O 1
ATOM 3868 N N . ASN A 1 483 ? 15.281 -37.875 -11.891 1 96.38 483 ASN A N 1
ATOM 3869 C CA . ASN A 1 483 ? 15.766 -36.656 -12.531 1 96.38 483 ASN A CA 1
ATOM 3870 C C . ASN A 1 483 ? 16.328 -35.656 -11.508 1 96.38 483 ASN A C 1
ATOM 3872 O O . ASN A 1 483 ? 15.922 -34.5 -11.469 1 96.38 483 ASN A O 1
ATOM 3876 N N . PRO A 1 484 ? 17.203 -36.125 -10.656 1 97.69 484 PRO A N 1
ATOM 3877 C CA . PRO A 1 484 ? 17.875 -35.188 -9.75 1 97.69 484 PRO A CA 1
ATOM 3878 C C . PRO A 1 484 ? 18.609 -34.062 -10.484 1 97.69 484 PRO A C 1
ATOM 3880 O O . PRO A 1 484 ? 18.844 -34.156 -11.695 1 97.69 484 PRO A O 1
ATOM 3883 N N . TRP A 1 485 ? 18.859 -32.969 -9.82 1 98.12 485 TRP A N 1
ATOM 3884 C CA . TRP A 1 485 ? 19.516 -31.797 -10.406 1 98.12 485 TRP A CA 1
ATOM 3885 C C . TRP A 1 485 ? 20.797 -31.453 -9.641 1 98.12 485 TRP A C 1
ATOM 3887 O O . TRP A 1 485 ? 20.766 -31.234 -8.422 1 98.12 485 TRP A O 1
ATOM 3897 N N . GLU A 1 486 ? 21.922 -31.406 -10.305 1 97.31 486 GLU A N 1
ATOM 3898 C CA . GLU A 1 486 ? 23.234 -31.188 -9.688 1 97.31 486 GLU A CA 1
ATOM 3899 C C . GLU A 1 486 ? 23.281 -29.844 -8.969 1 97.31 486 GLU A C 1
ATOM 3901 O O . GLU A 1 486 ? 24 -29.688 -7.984 1 97.31 486 GLU A O 1
ATOM 3906 N N . GLY A 1 487 ? 22.469 -28.859 -9.445 1 98 487 GLY A N 1
ATOM 3907 C CA . GLY A 1 487 ? 22.5 -27.531 -8.875 1 98 487 GLY A CA 1
ATOM 3908 C C . GLY A 1 487 ? 21.578 -27.375 -7.684 1 98 487 GLY A C 1
ATOM 3909 O O . GLY A 1 487 ? 21.5 -26.297 -7.086 1 98 487 GLY A O 1
ATOM 3910 N N . ALA A 1 488 ? 20.922 -28.438 -7.25 1 98.62 488 ALA A N 1
ATOM 3911 C CA . ALA A 1 488 ? 19.875 -28.344 -6.238 1 98.62 488 ALA A CA 1
ATOM 3912 C C . ALA A 1 488 ? 20.438 -27.859 -4.902 1 98.62 488 ALA A C 1
ATOM 3914 O O . ALA A 1 488 ? 19.891 -26.953 -4.289 1 98.62 488 ALA A O 1
ATOM 3915 N N . ARG A 1 489 ? 21.531 -28.5 -4.449 1 98.5 489 ARG A N 1
ATOM 3916 C CA . ARG A 1 489 ? 22.141 -28.109 -3.176 1 98.5 489 ARG A CA 1
ATOM 3917 C C . ARG A 1 489 ? 22.484 -26.625 -3.154 1 98.5 489 ARG A C 1
ATOM 3919 O O . ARG A 1 489 ? 22.125 -25.922 -2.211 1 98.5 489 ARG A O 1
ATOM 3926 N N . GLN A 1 490 ? 23.188 -26.203 -4.168 1 97.88 490 GLN A N 1
ATOM 3927 C CA . GLN A 1 490 ? 23.625 -24.812 -4.227 1 97.88 490 GLN A CA 1
ATOM 3928 C C . GLN A 1 490 ? 22.422 -23.859 -4.262 1 97.88 490 GLN A C 1
ATOM 3930 O O . GLN A 1 490 ? 22.438 -22.797 -3.639 1 97.88 490 GLN A O 1
ATOM 3935 N N . ALA A 1 491 ? 21.391 -24.188 -5.074 1 98.44 491 ALA A N 1
ATOM 3936 C CA . ALA A 1 491 ? 20.188 -23.359 -5.164 1 98.44 491 ALA A CA 1
ATOM 3937 C C . ALA A 1 491 ? 19.547 -23.172 -3.791 1 98.44 491 ALA A C 1
ATOM 3939 O O . ALA A 1 491 ? 19.094 -22.078 -3.455 1 98.44 491 ALA A O 1
ATOM 3940 N N . ILE A 1 492 ? 19.5 -24.234 -2.977 1 98.62 492 ILE A N 1
ATOM 3941 C CA . ILE A 1 492 ? 18.922 -24.203 -1.641 1 98.62 492 ILE A CA 1
ATOM 3942 C C . ILE A 1 492 ? 19.781 -23.328 -0.726 1 98.62 492 ILE A C 1
ATOM 3944 O O . ILE A 1 492 ? 19.266 -22.453 -0.032 1 98.62 492 ILE A O 1
ATOM 3948 N N . MET A 1 493 ? 21.062 -23.516 -0.78 1 97.69 493 MET A N 1
ATOM 3949 C CA . MET A 1 493 ? 21.984 -22.812 0.103 1 97.69 493 MET A CA 1
ATOM 3950 C C . MET A 1 493 ? 22 -21.328 -0.205 1 97.69 493 MET A C 1
ATOM 3952 O O . MET A 1 493 ? 22.203 -20.5 0.69 1 97.69 493 MET A O 1
ATOM 3956 N N . ASP A 1 494 ? 21.734 -20.953 -1.461 1 96.56 494 ASP A N 1
ATOM 3957 C CA . ASP A 1 494 ? 21.859 -19.562 -1.901 1 96.56 494 ASP A CA 1
ATOM 3958 C C . ASP A 1 494 ? 20.531 -18.844 -1.831 1 96.56 494 ASP A C 1
ATOM 3960 O O . ASP A 1 494 ? 20.453 -17.641 -2.104 1 96.56 494 ASP A O 1
ATOM 3964 N N . SER A 1 495 ? 19.484 -19.469 -1.453 1 97.25 495 SER A N 1
ATOM 3965 C CA . SER A 1 495 ? 18.141 -18.906 -1.547 1 97.25 495 SER A CA 1
ATOM 3966 C C . SER A 1 495 ? 18 -17.672 -0.661 1 97.25 495 SER A C 1
ATOM 3968 O O . SER A 1 495 ? 17.344 -16.703 -1.033 1 97.25 495 SER A O 1
ATOM 3970 N N . GLU A 1 496 ? 18.562 -17.656 0.524 1 95.38 496 GLU A N 1
ATOM 3971 C CA . GLU A 1 496 ? 18.5 -16.5 1.412 1 95.38 496 GLU A CA 1
ATOM 3972 C C . GLU A 1 496 ? 19.172 -15.273 0.788 1 95.38 496 GLU A C 1
ATOM 3974 O O . GLU A 1 496 ? 18.641 -14.164 0.845 1 95.38 496 GLU A O 1
ATOM 3979 N N . PHE A 1 497 ? 20.375 -15.484 0.226 1 96.25 497 PHE A N 1
ATOM 3980 C CA . PHE A 1 497 ? 21.078 -14.406 -0.457 1 96.25 497 PHE A CA 1
ATOM 3981 C C . PHE A 1 497 ? 20.219 -13.82 -1.575 1 96.25 497 PHE A C 1
ATOM 3983 O O . PHE A 1 497 ? 20.078 -12.602 -1.688 1 96.25 497 PHE A O 1
ATOM 3990 N N . ARG A 1 498 ? 19.609 -14.703 -2.438 1 96.81 498 ARG A N 1
ATOM 3991 C CA . ARG A 1 498 ? 18.797 -14.242 -3.561 1 96.81 498 ARG A CA 1
ATOM 3992 C C . ARG A 1 498 ? 17.594 -13.445 -3.076 1 96.81 498 ARG A C 1
ATOM 3994 O O . ARG A 1 498 ? 17.172 -12.492 -3.73 1 96.81 498 ARG A O 1
ATOM 4001 N N . THR A 1 499 ? 17.062 -13.844 -1.905 1 96.88 499 THR A N 1
ATOM 4002 C CA . THR A 1 499 ? 15.891 -13.18 -1.351 1 96.88 499 THR A CA 1
ATOM 4003 C C . THR A 1 499 ? 16.25 -11.773 -0.874 1 96.88 499 THR A C 1
ATOM 4005 O O . THR A 1 499 ? 15.516 -10.82 -1.145 1 96.88 499 THR A O 1
ATOM 4008 N N . ILE A 1 500 ? 17.375 -11.562 -0.211 1 96.38 500 ILE A N 1
ATOM 4009 C CA . ILE A 1 500 ? 17.766 -10.273 0.355 1 96.38 500 ILE A CA 1
ATOM 4010 C C . ILE A 1 500 ? 18.312 -9.375 -0.747 1 96.38 500 ILE A C 1
ATOM 4012 O O . ILE A 1 500 ? 18.062 -8.164 -0.751 1 96.38 500 ILE A O 1
ATOM 4016 N N . ARG A 1 501 ? 19.016 -9.953 -1.716 1 95.5 501 ARG A N 1
ATOM 4017 C CA . ARG A 1 501 ? 19.656 -9.211 -2.795 1 95.5 501 ARG A CA 1
ATOM 4018 C C . ARG A 1 501 ? 18.625 -8.445 -3.621 1 95.5 501 ARG A C 1
ATOM 4020 O O . ARG A 1 501 ? 18.906 -7.359 -4.125 1 95.5 501 ARG A O 1
ATOM 4027 N N . SER A 1 502 ? 17.453 -8.984 -3.721 1 93.81 502 SER A N 1
ATOM 4028 C CA . SER A 1 502 ? 16.406 -8.375 -4.523 1 93.81 502 SER A CA 1
ATOM 4029 C C . SER A 1 502 ? 15.961 -7.043 -3.926 1 93.81 502 SER A C 1
ATOM 4031 O O . SER A 1 502 ? 15.5 -6.152 -4.648 1 93.81 502 SER A O 1
ATOM 4033 N N . THR A 1 503 ? 16.031 -6.812 -2.621 1 94.94 503 THR A N 1
ATOM 4034 C CA . THR A 1 503 ? 15.562 -5.602 -1.955 1 94.94 503 THR A CA 1
ATOM 4035 C C . THR A 1 503 ? 16.75 -4.719 -1.547 1 94.94 503 THR A C 1
ATOM 4037 O O . THR A 1 503 ? 16.578 -3.529 -1.277 1 94.94 503 THR A O 1
ATOM 4040 N N . ASN A 1 504 ? 17.938 -5.285 -1.453 1 94.19 504 ASN A N 1
ATOM 4041 C CA . ASN A 1 504 ? 19.156 -4.566 -1.087 1 94.19 504 ASN A CA 1
ATOM 4042 C C . ASN A 1 504 ? 20.25 -4.766 -2.119 1 94.19 504 ASN A C 1
ATOM 4044 O O . ASN A 1 504 ? 21.094 -5.652 -1.968 1 94.19 504 ASN A O 1
ATOM 4048 N N . PRO A 1 505 ? 20.344 -3.908 -3.041 1 86.94 505 PRO A N 1
ATOM 4049 C CA . PRO A 1 505 ? 21.328 -4.078 -4.113 1 86.94 505 PRO A CA 1
ATOM 4050 C C . PRO A 1 505 ? 22.766 -3.945 -3.619 1 86.94 505 PRO A C 1
ATOM 4052 O O . PRO A 1 505 ? 23.703 -4.27 -4.348 1 86.94 505 PRO A O 1
ATOM 4055 N N . LYS A 1 506 ? 22.969 -3.523 -2.441 1 86 506 LYS A N 1
ATOM 4056 C CA . LYS A 1 506 ? 24.312 -3.346 -1.893 1 86 506 LYS A CA 1
ATOM 4057 C C . LYS A 1 506 ? 24.906 -4.676 -1.432 1 86 506 LYS A C 1
ATOM 4059 O O . LYS A 1 506 ? 26.109 -4.781 -1.198 1 86 506 LYS A O 1
ATOM 4064 N N . LEU A 1 507 ? 24.031 -5.629 -1.237 1 88.88 507 LEU A N 1
ATOM 4065 C CA . LEU A 1 507 ? 24.5 -6.934 -0.778 1 88.88 507 LEU A CA 1
ATOM 4066 C C . LEU A 1 507 ? 25.328 -7.625 -1.859 1 88.88 507 LEU A C 1
ATOM 4068 O O . LEU A 1 507 ? 24.891 -7.727 -3.008 1 88.88 507 LEU A O 1
ATOM 4072 N N . GLN A 1 508 ? 26.547 -7.98 -1.566 1 85.5 508 GLN A N 1
ATOM 4073 C CA . GLN A 1 508 ? 27.422 -8.68 -2.496 1 85.5 508 GLN A CA 1
ATOM 4074 C C . GLN A 1 508 ? 27.641 -10.133 -2.07 1 85.5 508 GLN A C 1
ATOM 4076 O O . GLN A 1 508 ? 27.547 -10.453 -0.884 1 85.5 508 GLN A O 1
ATOM 4081 N N . ARG A 1 509 ? 27.734 -10.977 -3.113 1 81.75 509 ARG A N 1
ATOM 4082 C CA . ARG A 1 509 ? 28.016 -12.383 -2.822 1 81.75 509 ARG A CA 1
ATOM 4083 C C . ARG A 1 509 ? 29.375 -12.539 -2.174 1 81.75 509 ARG A C 1
ATOM 4085 O O . ARG A 1 509 ? 30.344 -11.906 -2.594 1 81.75 509 ARG A O 1
ATOM 4092 N N . LYS A 1 510 ? 29.562 -13.086 -0.917 1 65.88 510 LYS A N 1
ATOM 4093 C CA . LYS A 1 510 ? 30.859 -13.367 -0.302 1 65.88 510 LYS A CA 1
ATOM 4094 C C . LYS A 1 510 ? 31.688 -14.336 -1.151 1 65.88 510 LYS A C 1
ATOM 4096 O O . LYS A 1 510 ? 31.172 -15.367 -1.593 1 65.88 510 LYS A O 1
ATOM 4101 N N . SER A 1 511 ? 32.844 -13.867 -1.807 1 49 511 SER A N 1
ATOM 4102 C CA . SER A 1 511 ? 33.75 -14.75 -2.525 1 49 511 SER A CA 1
ATOM 4103 C C . SER A 1 511 ? 34 -16.047 -1.751 1 49 511 SER A C 1
ATOM 4105 O O . SER A 1 511 ? 34.062 -16.031 -0.521 1 49 511 SER A O 1
ATOM 4107 N N . ARG A 1 512 ? 33.438 -17.156 -2.221 1 44.84 512 ARG A N 1
ATOM 4108 C CA . ARG A 1 512 ? 33.906 -18.438 -1.722 1 44.84 512 ARG A CA 1
ATOM 4109 C C . ARG A 1 512 ? 35.406 -18.5 -1.711 1 44.84 512 ARG A C 1
ATOM 4111 O O . ARG A 1 512 ? 36.062 -18.359 -2.756 1 44.84 512 ARG A O 1
ATOM 4118 N N . ASN A 1 513 ? 35.969 -18.031 -0.617 1 28.89 513 ASN A N 1
ATOM 4119 C CA . ASN A 1 513 ? 37.25 -18.688 -0.453 1 28.89 513 ASN A CA 1
ATOM 4120 C C . ASN A 1 513 ? 37.094 -20.188 -0.223 1 28.89 513 ASN A C 1
ATOM 4122 O O . ASN A 1 513 ? 36.219 -20.609 0.521 1 28.89 513 ASN A O 1
ATOM 4126 N N . MET B 1 1 ? -17.25 54.375 21.703 1 42.22 1 MET B N 1
ATOM 4127 C CA . MET B 1 1 ? -16.891 52.938 21.672 1 42.22 1 MET B CA 1
ATOM 4128 C C . MET B 1 1 ? -15.414 52.781 21.375 1 42.22 1 MET B C 1
ATOM 4130 O O . MET B 1 1 ? -14.836 53.5 20.578 1 42.22 1 MET B O 1
ATOM 4134 N N . ALA B 1 2 ? -14.625 52.188 22.234 1 60.44 2 ALA B N 1
ATOM 4135 C CA . ALA B 1 2 ? -13.18 52.125 22.062 1 60.44 2 ALA B CA 1
ATOM 4136 C C . ALA B 1 2 ? -12.82 51.625 20.672 1 60.44 2 ALA B C 1
ATOM 4138 O O . ALA B 1 2 ? -13.508 50.75 20.109 1 60.44 2 ALA B O 1
ATOM 4139 N N . GLU B 1 3 ? -11.984 52.281 19.984 1 82.06 3 GLU B N 1
ATOM 4140 C CA . GLU B 1 3 ? -11.602 52 18.609 1 82.06 3 GLU B CA 1
ATOM 4141 C C . GLU B 1 3 ? -11.062 50.562 18.469 1 82.06 3 GLU B C 1
ATOM 4143 O O . GLU B 1 3 ? -10.234 50.125 19.281 1 82.06 3 GLU B O 1
ATOM 4148 N N . LYS B 1 4 ? -11.68 49.688 17.672 1 92.38 4 LYS B N 1
ATOM 4149 C CA . LYS B 1 4 ? -11.273 48.312 17.453 1 92.38 4 LYS B CA 1
ATOM 4150 C C . LYS B 1 4 ? -9.906 48.25 16.781 1 92.38 4 LYS B C 1
ATOM 4152 O O . LYS B 1 4 ? -9.555 49.094 15.969 1 92.38 4 LYS B O 1
ATOM 4157 N N . LYS B 1 5 ? -9.141 47.375 17.219 1 97 5 LYS B N 1
ATOM 4158 C CA . LYS B 1 5 ? -7.844 47.125 16.594 1 97 5 LYS B CA 1
ATOM 4159 C C . LYS B 1 5 ? -7.996 46.219 15.359 1 97 5 LYS B C 1
ATOM 4161 O O . LYS B 1 5 ? -8.664 45.188 15.406 1 97 5 LYS B O 1
ATOM 4166 N N . LYS B 1 6 ? -7.414 46.688 14.297 1 98.19 6 LYS B N 1
ATOM 4167 C CA . LYS B 1 6 ? -7.535 46 13.016 1 98.19 6 LYS B CA 1
ATOM 4168 C C . LYS B 1 6 ? -6.383 45.031 12.805 1 98.19 6 LYS B C 1
ATOM 4170 O O . LYS B 1 6 ? -5.215 45.438 12.828 1 98.19 6 LYS B O 1
ATOM 4175 N N . ILE B 1 7 ? -6.738 43.812 12.578 1 98.62 7 ILE B N 1
ATOM 4176 C CA . ILE B 1 7 ? -5.73 42.781 12.359 1 98.62 7 ILE B CA 1
ATOM 4177 C C . ILE B 1 7 ? -5.848 42.25 10.938 1 98.62 7 ILE B C 1
ATOM 4179 O O . ILE B 1 7 ? -6.957 42.031 10.438 1 98.62 7 ILE B O 1
ATOM 4183 N N . LEU B 1 8 ? -4.688 42.031 10.25 1 98.88 8 LEU B N 1
ATOM 4184 C CA . LEU B 1 8 ? -4.637 41.375 8.938 1 98.88 8 LEU B CA 1
ATOM 4185 C C . LEU B 1 8 ? -4.109 39.969 9.047 1 98.88 8 LEU B C 1
ATOM 4187 O O . LEU B 1 8 ? -3.057 39.719 9.648 1 98.88 8 LEU B O 1
ATOM 4191 N N . VAL B 1 9 ? -4.883 39.031 8.586 1 98.88 9 VAL B N 1
ATOM 4192 C CA . VAL B 1 9 ? -4.426 37.656 8.391 1 98.88 9 VAL B CA 1
ATOM 4193 C C . VAL B 1 9 ? -4.047 37.438 6.93 1 98.88 9 VAL B C 1
ATOM 4195 O O . VAL B 1 9 ? -4.836 37.75 6.031 1 98.88 9 VAL B O 1
ATOM 4198 N N . ILE B 1 10 ? -2.85 37 6.688 1 98.75 10 ILE B N 1
ATOM 4199 C CA . ILE B 1 10 ? -2.393 36.781 5.32 1 98.75 10 ILE B CA 1
ATOM 4200 C C . ILE B 1 10 ? -2.424 35.281 5 1 98.75 10 ILE B C 1
ATOM 4202 O O . ILE B 1 10 ? -1.529 34.531 5.402 1 98.75 10 ILE B O 1
ATOM 4206 N N . GLY B 1 11 ? -3.391 34.844 4.199 1 98.25 11 GLY B N 1
ATOM 4207 C CA . GLY B 1 11 ? -3.574 33.438 3.842 1 98.25 11 GLY B CA 1
ATOM 4208 C C . GLY B 1 11 ? -4.754 32.812 4.543 1 98.25 11 GLY B C 1
ATOM 4209 O O . GLY B 1 11 ? -4.879 32.875 5.766 1 98.25 11 GLY B O 1
ATOM 4210 N N . ALA B 1 12 ? -5.617 32.188 3.775 1 98.44 12 ALA B N 1
ATOM 4211 C CA . ALA B 1 12 ? -6.812 31.531 4.301 1 98.44 12 ALA B CA 1
ATOM 4212 C C . ALA B 1 12 ? -6.688 30.016 4.227 1 98.44 12 ALA B C 1
ATOM 4214 O O . ALA B 1 12 ? -7.617 29.328 3.791 1 98.44 12 ALA B O 1
ATOM 4215 N N . GLY B 1 13 ? -5.473 29.531 4.59 1 97.69 13 GLY B N 1
ATOM 4216 C CA . GLY B 1 13 ? -5.246 28.109 4.688 1 97.69 13 GLY B CA 1
ATOM 4217 C C . GLY B 1 13 ? -5.504 27.547 6.078 1 97.69 13 GLY B C 1
ATOM 4218 O O . GLY B 1 13 ? -6.289 28.125 6.84 1 97.69 13 GLY B O 1
ATOM 4219 N N . ALA B 1 14 ? -4.852 26.453 6.379 1 97.75 14 ALA B N 1
ATOM 4220 C CA . ALA B 1 14 ? -5.059 25.719 7.633 1 97.75 14 ALA B CA 1
ATOM 4221 C C . ALA B 1 14 ? -4.641 26.578 8.828 1 97.75 14 ALA B C 1
ATOM 4223 O O . ALA B 1 14 ? -5.172 26.406 9.93 1 97.75 14 ALA B O 1
ATOM 4224 N N . SER B 1 15 ? -3.697 27.469 8.648 1 98.44 15 SER B N 1
ATOM 4225 C CA . SER B 1 15 ? -3.219 28.297 9.758 1 98.44 15 SER B CA 1
ATOM 4226 C C . SER B 1 15 ? -4.004 29.609 9.852 1 98.44 15 SER B C 1
ATOM 4228 O O . SER B 1 15 ? -4.152 30.156 10.945 1 98.44 15 SER B O 1
ATOM 4230 N N . GLY B 1 16 ? -4.512 30.094 8.719 1 98.75 16 GLY B N 1
ATOM 4231 C CA . GLY B 1 16 ? -5.23 31.359 8.703 1 98.75 16 GLY B CA 1
ATOM 4232 C C . GLY B 1 16 ? -6.648 31.25 9.234 1 98.75 16 GLY B C 1
ATOM 4233 O O . GLY B 1 16 ? -7.129 32.156 9.93 1 98.75 16 GLY B O 1
ATOM 4234 N N . LEU B 1 17 ? -7.328 30.188 8.953 1 98.81 17 LEU B N 1
ATOM 4235 C CA . LEU B 1 17 ? -8.727 30.016 9.32 1 98.81 17 LEU B CA 1
ATOM 4236 C C . LEU B 1 17 ? -8.891 30.031 10.836 1 98.81 17 LEU B C 1
ATOM 4238 O O . LEU B 1 17 ? -9.773 30.719 11.367 1 98.81 17 LEU B O 1
ATOM 4242 N N . PRO B 1 18 ? -8.055 29.344 11.594 1 98.62 18 PRO B N 1
ATOM 4243 C CA . PRO B 1 18 ? -8.219 29.422 13.047 1 98.62 18 PRO B CA 1
ATOM 4244 C C . PRO B 1 18 ? -7.895 30.812 13.602 1 98.62 18 PRO B C 1
ATOM 4246 O O . PRO B 1 18 ? -8.422 31.203 14.648 1 98.62 18 PRO B O 1
ATOM 4249 N N . CYS B 1 19 ? -7.035 31.562 12.914 1 98.81 19 CYS B N 1
ATOM 4250 C CA . CYS B 1 19 ? -6.805 32.938 13.328 1 98.81 19 CYS B CA 1
ATOM 4251 C C . CYS B 1 19 ? -8.086 33.75 13.242 1 98.81 19 CYS B C 1
ATOM 4253 O O . CYS B 1 19 ? -8.398 34.531 14.148 1 98.81 19 CYS B O 1
ATOM 4255 N N . LEU B 1 20 ? -8.797 33.562 12.133 1 98.81 20 LEU B N 1
ATOM 4256 C CA . LEU B 1 20 ? -10.086 34.25 11.992 1 98.81 20 LEU B CA 1
ATOM 4257 C C . LEU B 1 20 ? -11.055 33.812 13.078 1 98.81 20 LEU B C 1
ATOM 4259 O O . LEU B 1 20 ? -11.719 34.656 13.703 1 98.81 20 LEU B O 1
ATOM 4263 N N . ARG B 1 21 ? -11.164 32.531 13.312 1 98.62 21 ARG B N 1
ATOM 4264 C CA . ARG B 1 21 ? -12.062 31.984 14.32 1 98.62 21 ARG B CA 1
ATOM 4265 C C . ARG B 1 21 ? -11.75 32.531 15.703 1 98.62 21 ARG B C 1
ATOM 4267 O O . ARG B 1 21 ? -12.664 32.969 16.422 1 98.62 21 ARG B O 1
ATOM 4274 N N . HIS B 1 22 ? -10.5 32.656 16.062 1 97.69 22 HIS B N 1
ATOM 4275 C CA . HIS B 1 22 ? -10.148 33.062 17.422 1 97.69 22 HIS B CA 1
ATOM 4276 C C . HIS B 1 22 ? -10.266 34.562 17.609 1 97.69 22 HIS B C 1
ATOM 4278 O O . HIS B 1 22 ? -10.508 35.031 18.719 1 97.69 22 HIS B O 1
ATOM 4284 N N . SER B 1 23 ? -10.148 35.344 16.547 1 98 23 SER B N 1
ATOM 4285 C CA . SER B 1 23 ? -10.367 36.781 16.641 1 98 23 SER B CA 1
ATOM 4286 C C . SER B 1 23 ? -11.781 37.094 17.109 1 98 23 SER B C 1
ATOM 4288 O O . SER B 1 23 ? -12.016 38.125 17.75 1 98 23 SER B O 1
ATOM 4290 N N . GLN B 1 24 ? -12.672 36.188 16.828 1 97.44 24 GLN B N 1
ATOM 4291 C CA . GLN B 1 24 ? -14.078 36.406 17.141 1 97.44 24 GLN B CA 1
ATOM 4292 C C . GLN B 1 24 ? -14.297 36.438 18.656 1 97.44 24 GLN B C 1
ATOM 4294 O O . GLN B 1 24 ? -15.312 36.969 19.125 1 97.44 24 GLN B O 1
ATOM 4299 N N . PHE B 1 25 ? -13.375 35.906 19.391 1 97.38 25 PHE B N 1
ATOM 4300 C CA . PHE B 1 25 ? -13.547 35.844 20.828 1 97.38 25 PHE B CA 1
ATOM 4301 C C . PHE B 1 25 ? -13.195 37.156 21.484 1 97.38 25 PHE B C 1
ATOM 4303 O O . PHE B 1 25 ? -13.461 37.375 22.672 1 97.38 25 PHE B O 1
ATOM 4310 N N . TYR B 1 26 ? -12.688 38.156 20.719 1 96.88 26 TYR B N 1
ATOM 4311 C CA . TYR B 1 26 ? -12.242 39.438 21.266 1 96.88 26 TYR B CA 1
ATOM 4312 C C . TYR B 1 26 ? -12.969 40.594 20.609 1 96.88 26 TYR B C 1
ATOM 4314 O O . TYR B 1 26 ? -12.586 41.031 19.516 1 96.88 26 TYR B O 1
ATOM 4322 N N . PRO B 1 27 ? -13.898 41.156 21.297 1 93.62 27 PRO B N 1
ATOM 4323 C CA . PRO B 1 27 ? -14.773 42.188 20.719 1 93.62 27 PRO B CA 1
ATOM 4324 C C . PRO B 1 27 ? -14.008 43.406 20.25 1 93.62 27 PRO B C 1
ATOM 4326 O O . PRO B 1 27 ? -14.492 44.156 19.391 1 93.62 27 PRO B O 1
ATOM 4329 N N . ASN B 1 28 ? -12.859 43.656 20.75 1 94.5 28 ASN B N 1
ATOM 4330 C CA . ASN B 1 28 ? -12.109 44.844 20.375 1 94.5 28 ASN B CA 1
ATOM 4331 C C . ASN B 1 28 ? -11.188 44.562 19.188 1 94.5 28 ASN B C 1
ATOM 4333 O O . ASN B 1 28 ? -10.336 45.406 18.859 1 94.5 28 ASN B O 1
ATOM 4337 N N . VAL B 1 29 ? -11.344 43.469 18.562 1 97.31 29 VAL B N 1
ATOM 4338 C CA . VAL B 1 29 ? -10.508 43.094 17.438 1 97.31 29 VAL B CA 1
ATOM 4339 C C . VAL B 1 29 ? -11.359 43 16.172 1 97.31 29 VAL B C 1
ATOM 4341 O O . VAL B 1 29 ? -12.43 42.406 16.172 1 97.31 29 VAL B O 1
ATOM 4344 N N . ASP B 1 30 ? -10.969 43.688 15.18 1 97.44 30 ASP B N 1
ATOM 4345 C CA . ASP B 1 30 ? -11.5 43.531 13.828 1 97.44 30 ASP B CA 1
ATOM 4346 C C . ASP B 1 30 ? -10.5 42.844 12.914 1 97.44 30 ASP B C 1
ATOM 4348 O O . ASP B 1 30 ? -9.336 43.25 12.844 1 97.44 30 ASP B O 1
ATOM 4352 N N . VAL B 1 31 ? -11 41.844 12.188 1 98.44 31 VAL B N 1
ATOM 4353 C CA . VAL B 1 31 ? -10.039 41.062 11.422 1 98.44 31 VAL B CA 1
ATOM 4354 C C . VAL B 1 31 ? -10.43 41.062 9.945 1 98.44 31 VAL B C 1
ATOM 4356 O O . VAL B 1 31 ? -11.609 41.156 9.609 1 98.44 31 VAL B O 1
ATOM 4359 N N . VAL B 1 32 ? -9.484 41.094 9.094 1 98.75 32 VAL B N 1
ATOM 4360 C CA . VAL B 1 32 ? -9.633 40.875 7.66 1 98.75 32 VAL B CA 1
ATOM 4361 C C . VAL B 1 32 ? -8.555 39.906 7.176 1 98.75 32 VAL B C 1
ATOM 4363 O O . VAL B 1 32 ? -7.43 39.938 7.68 1 98.75 32 VAL B O 1
ATOM 4366 N N . CYS B 1 33 ? -8.93 39.062 6.297 1 98.88 33 CYS B N 1
ATOM 4367 C CA . CYS B 1 33 ? -7.984 38.094 5.719 1 98.88 33 CYS B CA 1
ATOM 4368 C C . CYS B 1 33 ? -7.793 38.375 4.227 1 98.88 33 CYS B C 1
ATOM 4370 O O . CYS B 1 33 ? -8.773 38.5 3.486 1 98.88 33 CYS B O 1
ATOM 4372 N N . PHE B 1 34 ? -6.57 38.531 3.779 1 98.88 34 PHE B N 1
ATOM 4373 C CA . PHE B 1 34 ? -6.25 38.562 2.357 1 98.88 34 PHE B CA 1
ATOM 4374 C C . PHE B 1 34 ? -5.793 37.219 1.861 1 98.88 34 PHE B C 1
ATOM 4376 O O . PHE B 1 34 ? -4.812 36.656 2.367 1 98.88 34 PHE B O 1
ATOM 4383 N N . GLU B 1 35 ? -6.492 36.656 0.999 1 98.56 35 GLU B N 1
ATOM 4384 C CA . GLU B 1 35 ? -6.172 35.375 0.351 1 98.56 35 GLU B CA 1
ATOM 4385 C C . GLU B 1 35 ? -5.84 35.562 -1.125 1 98.56 35 GLU B C 1
ATOM 4387 O O . GLU B 1 35 ? -6.66 36.094 -1.886 1 98.56 35 GLU B O 1
ATOM 4392 N N . LYS B 1 36 ? -4.621 35.156 -1.411 1 96.62 36 LYS B N 1
ATOM 4393 C CA . LYS B 1 36 ? -4.117 35.344 -2.768 1 96.62 36 LYS B CA 1
ATOM 4394 C C . LYS B 1 36 ? -4.961 34.594 -3.783 1 96.62 36 LYS B C 1
ATOM 4396 O O . LYS B 1 36 ? -5.152 35.062 -4.91 1 96.62 36 LYS B O 1
ATOM 4401 N N . SER B 1 37 ? -5.414 33.438 -3.455 1 96.06 37 SER B N 1
ATOM 4402 C CA . SER B 1 37 ? -6.195 32.594 -4.359 1 96.06 37 SER B CA 1
ATOM 4403 C C . SER B 1 37 ? -7.68 32.938 -4.281 1 96.06 37 SER B C 1
ATOM 4405 O O . SER B 1 37 ? -8.07 33.875 -3.6 1 96.06 37 SER B O 1
ATOM 4407 N N . ASN B 1 38 ? -8.555 32.188 -4.973 1 96.75 38 ASN B N 1
ATOM 4408 C CA . ASN B 1 38 ? -9.984 32.438 -5.051 1 96.75 38 ASN B CA 1
ATOM 4409 C C . ASN B 1 38 ? -10.789 31.516 -4.145 1 96.75 38 ASN B C 1
ATOM 4411 O O . ASN B 1 38 ? -12 31.391 -4.293 1 96.75 38 ASN B O 1
ATOM 4415 N N . ASP B 1 39 ? -10.109 30.828 -3.326 1 97.25 39 ASP B N 1
ATOM 4416 C CA . ASP B 1 39 ? -10.781 29.875 -2.451 1 97.25 39 ASP B CA 1
ATOM 4417 C C . ASP B 1 39 ? -9.969 29.625 -1.182 1 97.25 39 ASP B C 1
ATOM 4419 O O . ASP B 1 39 ? -8.859 30.141 -1.042 1 97.25 39 ASP B O 1
ATOM 4423 N N . ILE B 1 40 ? -10.547 28.969 -0.163 1 98 40 ILE B N 1
ATOM 4424 C CA . ILE B 1 40 ? -9.844 28.672 1.08 1 98 40 ILE B CA 1
ATOM 4425 C C . ILE B 1 40 ? -9.219 27.281 0.995 1 98 40 ILE B C 1
ATOM 4427 O O . ILE B 1 40 ? -9.461 26.531 0.04 1 98 40 ILE B O 1
ATOM 4431 N N . GLY B 1 41 ? -8.375 26.953 1.976 1 96.44 41 GLY B N 1
ATOM 4432 C CA . GLY B 1 41 ? -7.832 25.625 2.105 1 96.44 41 GLY B CA 1
ATOM 4433 C C . GLY B 1 41 ? -6.328 25.562 1.892 1 96.44 41 GLY B C 1
ATOM 4434 O O . GLY B 1 41 ? -5.676 24.594 2.285 1 96.44 41 GLY B O 1
ATOM 4435 N N . GLY B 1 42 ? -5.75 26.688 1.244 1 95.88 42 GLY B N 1
ATOM 4436 C CA . GLY B 1 42 ? -4.309 26.75 1.064 1 95.88 42 GLY B CA 1
ATOM 4437 C C . GLY B 1 42 ? -3.75 25.547 0.314 1 95.88 42 GLY B C 1
ATOM 4438 O O . GLY B 1 42 ? -4.238 25.203 -0.761 1 95.88 42 GLY B O 1
ATOM 4439 N N . LEU B 1 43 ? -2.789 24.938 0.914 1 95.56 43 LEU B N 1
ATOM 4440 C CA . LEU B 1 43 ? -2.068 23.828 0.328 1 95.56 43 LEU B CA 1
ATOM 4441 C C . LEU B 1 43 ? -3.002 22.641 0.089 1 95.56 43 LEU B C 1
ATOM 4443 O O . LEU B 1 43 ? -2.809 21.875 -0.856 1 95.56 43 LEU B O 1
ATOM 4447 N N . TRP B 1 44 ? -4.066 22.469 0.847 1 97.62 44 TRP B N 1
ATOM 4448 C CA . TRP B 1 44 ? -4.949 21.312 0.798 1 97.62 44 TRP B CA 1
ATOM 4449 C C . TRP B 1 44 ? -5.961 21.453 -0.337 1 97.62 44 TRP B C 1
ATOM 4451 O O . TRP B 1 44 ? -6.637 20.469 -0.693 1 97.62 44 TRP B O 1
ATOM 4461 N N . ASN B 1 45 ? -6.078 22.641 -0.809 1 96.94 45 ASN B N 1
ATOM 4462 C CA . ASN B 1 45 ? -6.891 22.859 -1.998 1 96.94 45 ASN B CA 1
ATOM 4463 C C . ASN B 1 45 ? -6.117 22.547 -3.275 1 96.94 45 ASN B C 1
ATOM 4465 O O . ASN B 1 45 ? -5.371 23.391 -3.777 1 96.94 45 ASN B O 1
ATOM 4469 N N . TYR B 1 46 ? -6.328 21.391 -3.824 1 96.81 46 TYR B N 1
ATOM 4470 C CA . TYR B 1 46 ? -5.598 20.875 -4.977 1 96.81 46 TYR B CA 1
ATOM 4471 C C . TYR B 1 46 ? -5.789 21.781 -6.191 1 96.81 46 TYR B C 1
ATOM 4473 O O . TYR B 1 46 ? -6.914 22.188 -6.496 1 96.81 46 TYR B O 1
ATOM 4481 N N . LYS B 1 47 ? -4.684 22.094 -6.805 1 96 47 LYS B N 1
ATOM 4482 C CA . LYS B 1 47 ? -4.656 22.844 -8.055 1 96 47 LYS B CA 1
ATOM 4483 C C . LYS B 1 47 ? -4.086 22 -9.188 1 96 47 LYS B C 1
ATOM 4485 O O . LYS B 1 47 ? -2.883 21.734 -9.227 1 96 47 LYS B O 1
ATOM 4490 N N . PRO B 1 48 ? -4.844 21.594 -10.234 1 94.81 48 PRO B N 1
ATOM 4491 C CA . PRO B 1 48 ? -4.414 20.672 -11.281 1 94.81 48 PRO B CA 1
ATOM 4492 C C . PRO B 1 48 ? -3.471 21.312 -12.297 1 94.81 48 PRO B C 1
ATOM 4494 O O . PRO B 1 48 ? -3.049 20.656 -13.258 1 94.81 48 PRO B O 1
ATOM 4497 N N . TYR B 1 49 ? -3.092 22.594 -12.109 1 95.31 49 TYR B N 1
ATOM 4498 C CA . TYR B 1 49 ? -2.242 23.312 -13.047 1 95.31 49 TYR B CA 1
ATOM 4499 C C . TYR B 1 49 ? -0.972 23.812 -12.367 1 95.31 49 TYR B C 1
ATOM 4501 O O . TYR B 1 49 ? -0.889 23.828 -11.133 1 95.31 49 TYR B O 1
ATOM 4509 N N . GLU B 1 50 ? 0.033 24.109 -13.156 1 95 50 GLU B N 1
ATOM 4510 C CA . GLU B 1 50 ? 1.26 24.688 -12.625 1 95 50 GLU B CA 1
ATOM 4511 C C . GLU B 1 50 ? 0.982 26.031 -11.945 1 95 50 GLU B C 1
ATOM 4513 O O . GLU B 1 50 ? 0.209 26.844 -12.453 1 95 50 GLU B O 1
ATOM 4518 N N . THR B 1 51 ? 1.445 26.219 -10.758 1 94.69 51 THR B N 1
ATOM 4519 C CA . THR B 1 51 ? 1.233 27.422 -9.969 1 94.69 51 THR B CA 1
ATOM 4520 C C . THR B 1 51 ? 2.385 27.641 -8.992 1 94.69 51 THR B C 1
ATOM 4522 O O . THR B 1 51 ? 3.121 26.703 -8.672 1 94.69 51 THR B O 1
ATOM 4525 N N . GLU B 1 52 ? 2.543 28.844 -8.57 1 93.06 52 GLU B N 1
ATOM 4526 C CA . GLU B 1 52 ? 3.529 29.172 -7.543 1 93.06 52 GLU B CA 1
ATOM 4527 C C . GLU B 1 52 ? 2.965 28.938 -6.145 1 93.06 52 GLU B C 1
ATOM 4529 O O . GLU B 1 52 ? 3.713 28.891 -5.168 1 93.06 52 GLU B O 1
ATOM 4534 N N . LEU B 1 53 ? 1.707 28.734 -6.07 1 94.56 53 LEU B N 1
ATOM 4535 C CA . LEU B 1 53 ? 1.058 28.5 -4.785 1 94.56 53 LEU B CA 1
ATOM 4536 C C . LEU B 1 53 ? 1.315 27.078 -4.297 1 94.56 53 LEU B C 1
ATOM 4538 O O . LEU B 1 53 ? 1.571 26.188 -5.102 1 94.56 53 LEU B O 1
ATOM 4542 N N . SER B 1 54 ? 1.345 26.953 -3.029 1 94.56 54 SER B N 1
ATOM 4543 C CA . SER B 1 54 ? 1.429 25.609 -2.465 1 94.56 54 SER B CA 1
ATOM 4544 C C . SER B 1 54 ? 0.213 24.766 -2.848 1 94.56 54 SER B C 1
ATOM 4546 O O . SER B 1 54 ? -0.913 25.266 -2.865 1 94.56 54 SER B O 1
ATOM 4548 N N . SER B 1 55 ? 0.493 23.547 -3.176 1 95.56 55 SER B N 1
ATOM 4549 C CA . SER B 1 55 ? -0.586 22.625 -3.512 1 95.56 55 SER B CA 1
ATOM 4550 C C . SER B 1 55 ? -0.169 21.172 -3.275 1 95.56 55 SER B C 1
ATOM 4552 O O . SER B 1 55 ? 0.97 20.797 -3.561 1 95.56 55 SER B O 1
ATOM 4554 N N . VAL B 1 56 ? -1.029 20.438 -2.768 1 96.38 56 VAL B N 1
ATOM 4555 C CA . VAL B 1 56 ? -0.843 18.984 -2.697 1 96.38 56 VAL B CA 1
ATOM 4556 C C . VAL B 1 56 ? -0.957 18.391 -4.094 1 96.38 56 VAL B C 1
ATOM 4558 O O . VAL B 1 56 ? -1.375 19.062 -5.039 1 96.38 56 VAL B O 1
ATOM 4561 N N . MET B 1 57 ? -0.497 17.094 -4.168 1 96.12 57 MET B N 1
ATOM 4562 C CA . MET B 1 57 ? -0.798 16.297 -5.359 1 96.12 57 MET B CA 1
ATOM 4563 C C . MET B 1 57 ? -2.225 15.766 -5.309 1 96.12 57 MET B C 1
ATOM 4565 O O . MET B 1 57 ? -2.855 15.758 -4.25 1 96.12 57 MET B O 1
ATOM 4569 N N . LYS B 1 58 ? -2.699 15.312 -6.387 1 96.69 58 LYS B N 1
ATOM 4570 C CA . LYS B 1 58 ? -4.09 14.883 -6.508 1 96.69 58 LYS B CA 1
ATOM 4571 C C . LYS B 1 58 ? -4.391 13.719 -5.566 1 96.69 58 LYS B C 1
ATOM 4573 O O . LYS B 1 58 ? -5.516 13.586 -5.078 1 96.69 58 LYS B O 1
ATOM 4578 N N . SER B 1 59 ? -3.381 12.93 -5.27 1 95.56 59 SER B N 1
ATOM 4579 C CA . SER B 1 59 ? -3.605 11.703 -4.523 1 95.56 59 SER B CA 1
ATOM 4580 C C . SER B 1 59 ? -3.184 11.852 -3.066 1 95.56 59 SER B C 1
ATOM 4582 O O . SER B 1 59 ? -3.199 10.883 -2.305 1 95.56 59 SER B O 1
ATOM 4584 N N . THR B 1 60 ? -2.875 12.984 -2.596 1 97.19 60 THR B N 1
ATOM 4585 C CA . THR B 1 60 ? -2.258 13.18 -1.288 1 97.19 60 THR B CA 1
ATOM 4586 C C . THR B 1 60 ? -3.234 12.82 -0.172 1 97.19 60 THR B C 1
ATOM 4588 O O . THR B 1 60 ? -4.387 13.25 -0.183 1 97.19 60 THR B O 1
ATOM 4591 N N . VAL B 1 61 ? -2.816 11.977 0.725 1 97.38 61 VAL B N 1
ATOM 4592 C CA . VAL B 1 61 ? -3.48 11.633 1.978 1 97.38 61 VAL B CA 1
ATOM 4593 C C . VAL B 1 61 ? -2.652 12.133 3.158 1 97.38 61 VAL B C 1
ATOM 4595 O O . VAL B 1 61 ? -1.429 11.977 3.176 1 97.38 61 VAL B O 1
ATOM 4598 N N . ILE B 1 62 ? -3.275 12.805 4.043 1 97.69 62 ILE B N 1
ATOM 4599 C CA . ILE B 1 62 ? -2.57 13.375 5.188 1 97.69 62 ILE B CA 1
ATOM 4600 C C . ILE B 1 62 ? -1.958 12.258 6.023 1 97.69 62 ILE B C 1
ATOM 4602 O O . ILE B 1 62 ? -2.467 11.133 6.035 1 97.69 62 ILE B O 1
ATOM 4606 N N . ASN B 1 63 ? -0.868 12.555 6.734 1 97.19 63 ASN B N 1
ATOM 4607 C CA . ASN B 1 63 ? -0.124 11.555 7.496 1 97.19 63 ASN B CA 1
ATOM 4608 C C . ASN B 1 63 ? -0.609 11.477 8.945 1 97.19 63 ASN B C 1
ATOM 4610 O O . ASN B 1 63 ? -0.272 10.539 9.664 1 97.19 63 ASN B O 1
ATOM 4614 N N . THR B 1 64 ? -1.393 12.469 9.406 1 97.81 64 THR B N 1
ATOM 4615 C CA . THR B 1 64 ? -1.903 12.484 10.773 1 97.81 64 THR B CA 1
ATOM 4616 C C . THR B 1 64 ? -3.406 12.219 10.789 1 97.81 64 THR B C 1
ATOM 4618 O O . THR B 1 64 ? -4.113 12.555 9.836 1 97.81 64 THR B O 1
ATOM 4621 N N . SER B 1 65 ? -3.893 11.602 11.844 1 98.38 65 SER B N 1
ATOM 4622 C CA . SER B 1 65 ? -5.293 11.195 11.938 1 98.38 65 SER B CA 1
ATOM 4623 C C . SER B 1 65 ? -6.215 12.406 12.047 1 98.38 65 SER B C 1
ATOM 4625 O O . SER B 1 65 ? -5.789 13.477 12.492 1 98.38 65 SER B O 1
ATOM 4627 N N . LYS B 1 66 ? -7.453 12.188 11.648 1 98.5 66 LYS B N 1
ATOM 4628 C CA . LYS B 1 66 ? -8.43 13.273 11.633 1 98.5 66 LYS B CA 1
ATOM 4629 C C . LYS B 1 66 ? -8.617 13.867 13.023 1 98.5 66 LYS B C 1
ATOM 4631 O O . LYS B 1 66 ? -8.75 15.086 13.172 1 98.5 66 LYS B O 1
ATOM 4636 N N . GLU B 1 67 ? -8.57 13.039 14.078 1 98.31 67 GLU B N 1
ATOM 4637 C CA . GLU B 1 67 ? -8.789 13.5 15.445 1 98.31 67 GLU B CA 1
ATOM 4638 C C . GLU B 1 67 ? -7.621 14.352 15.938 1 98.31 67 GLU B C 1
ATOM 4640 O O . GLU B 1 67 ? -7.816 15.336 16.656 1 98.31 67 GLU B O 1
ATOM 4645 N N . MET B 1 68 ? -6.418 13.969 15.523 1 97.88 68 MET B N 1
ATOM 4646 C CA . MET B 1 68 ? -5.215 14.688 15.938 1 97.88 68 MET B CA 1
ATOM 4647 C C . MET B 1 68 ? -5.027 15.953 15.109 1 97.88 68 MET B C 1
ATOM 4649 O O . MET B 1 68 ? -4.289 16.859 15.508 1 97.88 68 MET B O 1
ATOM 4653 N N . THR B 1 69 ? -5.699 16.062 14.016 1 98.44 69 THR B N 1
ATOM 4654 C CA . THR B 1 69 ? -5.543 17.172 13.086 1 98.44 69 THR B CA 1
ATOM 4655 C C . THR B 1 69 ? -6.672 18.172 13.25 1 98.44 69 THR B C 1
ATOM 4657 O O . THR B 1 69 ? -6.57 19.312 12.789 1 98.44 69 THR B O 1
ATOM 4660 N N . ALA B 1 70 ? -7.719 17.891 14.016 1 98.62 70 ALA B N 1
ATOM 4661 C CA . ALA B 1 70 ? -8.914 18.719 14.164 1 98.62 70 ALA B CA 1
ATOM 4662 C C . ALA B 1 70 ? -8.586 20.016 14.906 1 98.62 70 ALA B C 1
ATOM 4664 O O . ALA B 1 70 ? -7.629 20.078 15.68 1 98.62 70 ALA B O 1
ATOM 4665 N N . TYR B 1 71 ? -9.367 21.031 14.586 1 98.81 71 TYR B N 1
ATOM 4666 C CA . TYR B 1 71 ? -9.336 22.219 15.43 1 98.81 71 TYR B CA 1
ATOM 4667 C C . TYR B 1 71 ? -10.023 21.969 16.766 1 98.81 71 TYR B C 1
ATOM 4669 O O . TYR B 1 71 ? -10.93 21.141 16.859 1 98.81 71 TYR B O 1
ATOM 4677 N N . SER B 1 72 ? -9.617 22.656 17.75 1 98.69 72 SER B N 1
ATOM 4678 C CA . SER B 1 72 ? -9.898 22.328 19.141 1 98.69 72 SER B CA 1
ATOM 4679 C C . SER B 1 72 ? -11.391 22.438 19.453 1 98.69 72 SER B C 1
ATOM 4681 O O . SER B 1 72 ? -11.867 21.906 20.453 1 98.69 72 SER B O 1
ATOM 4683 N N . ASP B 1 73 ? -12.195 23.078 18.672 1 98.38 73 ASP B N 1
ATOM 4684 C CA . ASP B 1 73 ? -13.617 23.234 18.953 1 98.38 73 ASP B CA 1
ATOM 4685 C C . ASP B 1 73 ? -14.461 22.766 17.766 1 98.38 73 ASP B C 1
ATOM 4687 O O . ASP B 1 73 ? -15.578 23.234 17.562 1 98.38 73 ASP B O 1
ATOM 4691 N N . PHE B 1 74 ? -13.898 21.891 16.906 1 98.69 74 PHE B N 1
ATOM 4692 C CA . PHE B 1 74 ? -14.609 21.438 15.711 1 98.69 74 PHE B CA 1
ATOM 4693 C C . PHE B 1 74 ? -14.211 20.016 15.359 1 98.69 74 PHE B C 1
ATOM 4695 O O . PHE B 1 74 ? -13.484 19.781 14.391 1 98.69 74 PHE B O 1
ATOM 4702 N N . PRO B 1 75 ? -14.727 19.031 16.047 1 98.38 75 PRO B N 1
ATOM 4703 C CA . PRO B 1 75 ? -14.406 17.625 15.742 1 98.38 75 PRO B CA 1
ATOM 4704 C C . PRO B 1 75 ? -14.844 17.219 14.336 1 98.38 75 PRO B C 1
ATOM 4706 O O . PRO B 1 75 ? -15.852 17.719 13.828 1 98.38 75 PRO B O 1
ATOM 4709 N N . PRO B 1 76 ? -14.094 16.359 13.672 1 98.06 76 PRO B N 1
ATOM 4710 C CA . PRO B 1 76 ? -14.508 15.875 12.359 1 98.06 76 PRO B CA 1
ATOM 4711 C C . PRO B 1 76 ? -15.773 15.023 12.422 1 98.06 76 PRO B C 1
ATOM 4713 O O . PRO B 1 76 ? -16.094 14.461 13.477 1 98.06 76 PRO B O 1
ATOM 4716 N N . GLU B 1 77 ? -16.422 14.93 11.312 1 95.94 77 GLU B N 1
ATOM 4717 C CA . GLU B 1 77 ? -17.562 14.031 11.203 1 95.94 77 GLU B CA 1
ATOM 4718 C C . GLU B 1 77 ? -17.156 12.578 11.414 1 95.94 77 GLU B C 1
ATOM 4720 O O . GLU B 1 77 ? -16.031 12.195 11.102 1 95.94 77 GLU B O 1
ATOM 4725 N N . ASP B 1 78 ? -18.094 11.797 11.875 1 93.31 78 ASP B N 1
ATOM 4726 C CA . ASP B 1 78 ? -17.75 10.43 12.281 1 93.31 78 ASP B CA 1
ATOM 4727 C C . ASP B 1 78 ? -17.453 9.562 11.062 1 93.31 78 ASP B C 1
ATOM 4729 O O . ASP B 1 78 ? -16.75 8.555 11.164 1 93.31 78 ASP B O 1
ATOM 4733 N N . ASP B 1 79 ? -17.969 9.914 9.891 1 92.44 79 ASP B N 1
ATOM 4734 C CA . ASP B 1 79 ? -17.75 9.078 8.711 1 92.44 79 ASP B CA 1
ATOM 4735 C C . ASP B 1 79 ? -16.547 9.562 7.91 1 92.44 79 ASP B C 1
ATOM 4737 O O . ASP B 1 79 ? -16.188 8.961 6.895 1 92.44 79 ASP B O 1
ATOM 4741 N N . MET B 1 80 ? -15.938 10.664 8.344 1 96.88 80 MET B N 1
ATOM 4742 C CA . MET B 1 80 ? -14.711 11.102 7.688 1 96.88 80 MET B CA 1
ATOM 4743 C C . MET B 1 80 ? -13.57 10.125 7.965 1 96.88 80 MET B C 1
ATOM 4745 O O . MET B 1 80 ? -13.469 9.578 9.062 1 96.88 80 MET B O 1
ATOM 4749 N N . ALA B 1 81 ? -12.727 9.953 7.043 1 97.94 81 ALA B N 1
ATOM 4750 C CA . ALA B 1 81 ? -11.633 8.984 7.141 1 97.94 81 ALA B CA 1
ATOM 4751 C C . ALA B 1 81 ? -10.633 9.398 8.219 1 97.94 81 ALA B C 1
ATOM 4753 O O . ALA B 1 81 ? -10.461 10.586 8.5 1 97.94 81 ALA B O 1
ATOM 4754 N N . ASN B 1 82 ? -9.969 8.422 8.836 1 98.19 82 ASN B N 1
ATOM 4755 C CA . ASN B 1 82 ? -8.93 8.711 9.82 1 98.19 82 ASN B CA 1
ATOM 4756 C C . ASN B 1 82 ? -7.758 9.461 9.195 1 98.19 82 ASN B C 1
ATOM 4758 O O . ASN B 1 82 ? -7.227 10.398 9.789 1 98.19 82 ASN B O 1
ATOM 4762 N N . PHE B 1 83 ? -7.375 8.984 8.039 1 98.56 83 PHE B N 1
ATOM 4763 C CA . PHE B 1 83 ? -6.398 9.711 7.238 1 98.56 83 PHE B CA 1
ATOM 4764 C C . PHE B 1 83 ? -7.051 10.305 5.996 1 98.56 83 PHE B C 1
ATOM 4766 O O . PHE B 1 83 ? -7.281 9.602 5.012 1 98.56 83 PHE B O 1
ATOM 4773 N N . MET B 1 84 ? -7.25 11.547 6.031 1 98.31 84 MET B N 1
ATOM 4774 C CA . MET B 1 84 ? -8.117 12.203 5.055 1 98.31 84 MET B CA 1
ATOM 4775 C C . MET B 1 84 ? -7.375 12.438 3.742 1 98.31 84 MET B C 1
ATOM 4777 O O . MET B 1 84 ? -6.258 12.961 3.736 1 98.31 84 MET B O 1
ATOM 4781 N N . HIS B 1 85 ? -7.953 11.977 2.66 1 97.69 85 HIS B N 1
ATOM 4782 C CA . HIS B 1 85 ? -7.57 12.469 1.34 1 97.69 85 HIS B CA 1
ATOM 4783 C C . HIS B 1 85 ? -7.672 13.984 1.265 1 97.69 85 HIS B C 1
ATOM 4785 O O . HIS B 1 85 ? -8.438 14.602 2.01 1 97.69 85 HIS B O 1
ATOM 4791 N N . ASN B 1 86 ? -6.902 14.594 0.387 1 97.5 86 ASN B N 1
ATOM 4792 C CA . ASN B 1 86 ? -6.883 16.047 0.332 1 97.5 86 ASN B CA 1
ATOM 4793 C C . ASN B 1 86 ? -8.273 16.625 0.103 1 97.5 86 ASN B C 1
ATOM 4795 O O . ASN B 1 86 ? -8.609 17.688 0.619 1 97.5 86 ASN B O 1
ATOM 4799 N N . THR B 1 87 ? -9.141 15.891 -0.641 1 96.5 87 THR B N 1
ATOM 4800 C CA . THR B 1 87 ? -10.5 16.359 -0.867 1 96.5 87 THR B CA 1
ATOM 4801 C C . THR B 1 87 ? -11.281 16.406 0.441 1 96.5 87 THR B C 1
ATOM 4803 O O . THR B 1 87 ? -12.07 17.328 0.673 1 96.5 87 THR B O 1
ATOM 4806 N N . GLU B 1 88 ? -11.094 15.445 1.273 1 97.06 88 GLU B N 1
ATOM 4807 C CA . GLU B 1 88 ? -11.766 15.414 2.568 1 97.06 88 GLU B CA 1
ATOM 4808 C C . GLU B 1 88 ? -11.172 16.438 3.523 1 97.06 88 GLU B C 1
ATOM 4810 O O . GLU B 1 88 ? -11.898 17.047 4.32 1 97.06 88 GLU B O 1
ATOM 4815 N N . MET B 1 89 ? -9.883 16.641 3.451 1 97.81 89 MET B N 1
ATOM 4816 C CA . MET B 1 89 ? -9.242 17.688 4.238 1 97.81 89 MET B CA 1
ATOM 4817 C C . MET B 1 89 ? -9.797 19.062 3.871 1 97.81 89 MET B C 1
ATOM 4819 O O . MET B 1 89 ? -10.094 19.859 4.75 1 97.81 89 MET B O 1
ATOM 4823 N N . CYS B 1 90 ? -9.898 19.266 2.613 1 97.69 90 CYS B N 1
ATOM 4824 C CA . CYS B 1 90 ? -10.453 20.531 2.145 1 97.69 90 CYS B CA 1
ATOM 4825 C C . CYS B 1 90 ? -11.898 20.688 2.596 1 97.69 90 CYS B C 1
ATOM 4827 O O . CYS B 1 90 ? -12.305 21.781 3.008 1 97.69 90 CYS B O 1
ATOM 4829 N N . ARG B 1 91 ? -12.641 19.656 2.545 1 97.56 91 ARG B N 1
ATOM 4830 C CA . ARG B 1 91 ? -14.023 19.688 3.02 1 97.56 91 ARG B CA 1
ATOM 4831 C C . ARG B 1 91 ? -14.086 20.047 4.5 1 97.56 91 ARG B C 1
ATOM 4833 O O . ARG B 1 91 ? -14.945 20.828 4.918 1 97.56 91 ARG B O 1
ATOM 4840 N N . TYR B 1 92 ? -13.266 19.469 5.277 1 98.44 92 TYR B N 1
ATOM 4841 C CA . TYR B 1 92 ? -13.203 19.781 6.699 1 98.44 92 TYR B CA 1
ATOM 4842 C C . TYR B 1 92 ? -12.953 21.266 6.918 1 98.44 92 TYR B C 1
ATOM 4844 O O . TYR B 1 92 ? -13.641 21.906 7.719 1 98.44 92 TYR B O 1
ATOM 4852 N N . LEU B 1 93 ? -11.984 21.828 6.195 1 98.75 93 LEU B N 1
ATOM 4853 C CA . LEU B 1 93 ? -11.633 23.234 6.336 1 98.75 93 LEU B CA 1
ATOM 4854 C C . LEU B 1 93 ? -12.797 24.125 5.906 1 98.75 93 LEU B C 1
ATOM 4856 O O . LEU B 1 93 ? -13.086 25.125 6.562 1 98.75 93 LEU B O 1
ATOM 4860 N N . LYS B 1 94 ? -13.406 23.75 4.863 1 98.5 94 LYS B N 1
ATOM 4861 C CA . LYS B 1 94 ? -14.547 24.531 4.375 1 98.5 94 LYS B CA 1
ATOM 4862 C C . LYS B 1 94 ? -15.719 24.453 5.348 1 98.5 94 LYS B C 1
ATOM 4864 O O . LYS B 1 94 ? -16.391 25.453 5.582 1 98.5 94 LYS B O 1
ATOM 4869 N N . ASN B 1 95 ? -15.961 23.297 5.887 1 98.56 95 ASN B N 1
ATOM 4870 C CA . ASN B 1 95 ? -17 23.141 6.898 1 98.56 95 ASN B CA 1
ATOM 4871 C C . ASN B 1 95 ? -16.703 23.984 8.133 1 98.56 95 ASN B C 1
ATOM 4873 O O . ASN B 1 95 ? -17.609 24.594 8.719 1 98.56 95 ASN B O 1
ATOM 4877 N N . TYR B 1 96 ? -15.516 24 8.555 1 98.56 96 TYR B N 1
ATOM 4878 C CA . TYR B 1 96 ? -15.086 24.812 9.688 1 98.56 96 TYR B CA 1
ATOM 4879 C C . TYR B 1 96 ? -15.383 26.281 9.438 1 98.56 96 TYR B C 1
ATOM 4881 O O . TYR B 1 96 ? -15.953 26.969 10.289 1 98.56 96 TYR B O 1
ATOM 4889 N N . ALA B 1 97 ? -14.953 26.766 8.242 1 98.81 97 ALA B N 1
ATOM 4890 C CA . ALA B 1 97 ? -15.164 28.172 7.867 1 98.81 97 ALA B CA 1
ATOM 4891 C C . ALA B 1 97 ? -16.641 28.5 7.809 1 98.81 97 ALA B C 1
ATOM 4893 O O . ALA B 1 97 ? -17.062 29.562 8.289 1 98.81 97 ALA B O 1
ATOM 4894 N N . LYS B 1 98 ? -17.375 27.625 7.203 1 98.56 98 LYS B N 1
ATOM 4895 C CA . LYS B 1 98 ? -18.812 27.828 7.086 1 98.56 98 LYS B CA 1
ATOM 4896 C C . LYS B 1 98 ? -19.484 27.828 8.453 1 98.56 98 LYS B C 1
ATOM 4898 O O . LYS B 1 98 ? -20.297 28.719 8.758 1 98.56 98 LYS B O 1
ATOM 4903 N N . HIS B 1 99 ? -19.203 26.859 9.258 1 98.44 99 HIS B N 1
ATOM 4904 C CA . HIS B 1 99 ? -19.812 26.688 10.578 1 98.44 99 HIS B CA 1
ATOM 4905 C C . HIS B 1 99 ? -19.594 27.922 11.445 1 98.44 99 HIS B C 1
ATOM 4907 O O . HIS B 1 99 ? -20.484 28.328 12.195 1 98.44 99 HIS B O 1
ATOM 4913 N N . HIS B 1 100 ? -18.438 28.562 11.383 1 98.44 100 HIS B N 1
ATOM 4914 C CA . HIS B 1 100 ? -18.109 29.672 12.273 1 98.44 100 HIS B CA 1
ATOM 4915 C C . HIS B 1 100 ? -18.25 31.016 11.555 1 98.44 100 HIS B C 1
ATOM 4917 O O . HIS B 1 100 ? -17.875 32.062 12.094 1 98.44 100 HIS B O 1
ATOM 4923 N N . GLY B 1 101 ? -18.75 30.984 10.336 1 98.44 101 GLY B N 1
ATOM 4924 C CA . GLY B 1 101 ? -19 32.219 9.594 1 98.44 101 GLY B CA 1
ATOM 4925 C C . GLY B 1 101 ? -17.734 32.969 9.258 1 98.44 101 GLY B C 1
ATOM 4926 O O . GLY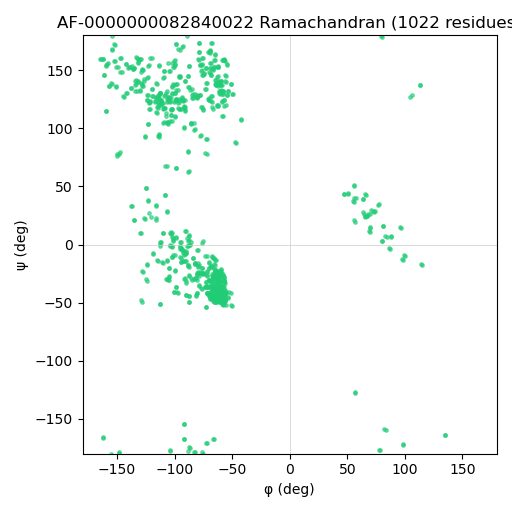 B 1 101 ? -17.688 34.188 9.367 1 98.44 101 GLY B O 1
ATOM 4927 N N . LEU B 1 102 ? -16.688 32.281 8.812 1 98.81 102 LEU B N 1
ATOM 4928 C CA . LEU B 1 102 ? -15.375 32.906 8.648 1 98.81 102 LEU B CA 1
ATOM 4929 C C . LEU B 1 102 ? -15.242 33.531 7.262 1 98.81 102 LEU B C 1
ATOM 4931 O O . LEU B 1 102 ? -14.398 34.406 7.043 1 98.81 102 LEU B O 1
ATOM 4935 N N . LEU B 1 103 ? -16.047 33.156 6.332 1 98.5 103 LEU B N 1
ATOM 4936 C CA . LEU B 1 103 ? -15.914 33.594 4.945 1 98.5 103 LEU B CA 1
ATOM 4937 C C . LEU B 1 103 ? -16.125 35.094 4.828 1 98.5 103 LEU B C 1
ATOM 4939 O O . LEU B 1 103 ? -15.539 35.719 3.955 1 98.5 103 LEU B O 1
ATOM 4943 N N . GLU B 1 104 ? -16.875 35.656 5.707 1 98.12 104 GLU B N 1
ATOM 4944 C CA . GLU B 1 104 ? -17.203 37.062 5.656 1 98.12 104 GLU B CA 1
ATOM 4945 C C . GLU B 1 104 ? -15.969 37.938 5.926 1 98.12 104 GLU B C 1
ATOM 4947 O O . GLU B 1 104 ? -15.938 39.125 5.562 1 98.12 104 GLU B O 1
ATOM 4952 N N . TYR B 1 105 ? -14.953 37.344 6.52 1 98.62 105 TYR B N 1
ATOM 4953 C CA . TYR B 1 105 ? -13.75 38.094 6.875 1 98.62 105 TYR B CA 1
ATOM 4954 C C . TYR B 1 105 ? -12.711 38 5.762 1 98.62 105 TYR B C 1
ATOM 4956 O O . TYR B 1 105 ? -11.688 38.688 5.812 1 98.62 105 TYR B O 1
ATOM 4964 N N . ILE B 1 106 ? -12.938 37.219 4.742 1 98.88 106 ILE B N 1
ATOM 4965 C CA . ILE B 1 106 ? -11.898 36.875 3.783 1 98.88 106 ILE B CA 1
ATOM 4966 C C . ILE B 1 106 ? -12.109 37.656 2.488 1 98.88 106 ILE B C 1
ATOM 4968 O O . ILE B 1 106 ? -13.211 37.625 1.923 1 98.88 106 ILE B O 1
ATOM 4972 N N . LYS B 1 107 ? -11.086 38.344 2.082 1 98.81 107 LYS B N 1
ATOM 4973 C CA . LYS B 1 107 ? -11.023 38.938 0.748 1 98.81 107 LYS B CA 1
ATOM 4974 C C . LYS B 1 107 ? -10.188 38.094 -0.196 1 98.81 107 LYS B C 1
ATOM 4976 O O . LYS B 1 107 ? -8.961 38.062 -0.081 1 98.81 107 LYS B O 1
ATOM 4981 N N . PHE B 1 108 ? -10.844 37.469 -1.151 1 98.44 108 PHE B N 1
ATOM 4982 C CA . PHE B 1 108 ? -10.18 36.594 -2.115 1 98.44 108 PHE B CA 1
ATOM 4983 C C . PHE B 1 108 ? -9.5 37.406 -3.203 1 98.44 108 PHE B C 1
ATOM 4985 O O . PHE B 1 108 ? -9.812 38.594 -3.391 1 98.44 108 PHE B O 1
ATOM 4992 N N . ASN B 1 109 ? -8.508 36.812 -3.885 1 98.12 109 ASN B N 1
ATOM 4993 C CA . ASN B 1 109 ? -7.766 37.469 -4.953 1 98.12 109 ASN B CA 1
ATOM 4994 C C . ASN B 1 109 ? -7.145 38.781 -4.484 1 98.12 109 ASN B C 1
ATOM 4996 O O . ASN B 1 109 ? -7.199 39.781 -5.191 1 98.12 109 ASN B O 1
ATOM 5000 N N . HIS B 1 110 ? -6.707 38.812 -3.318 1 98.56 110 HIS B N 1
ATOM 5001 C CA . HIS B 1 110 ? -5.93 39.906 -2.727 1 98.56 110 HIS B CA 1
ATOM 5002 C C . HIS B 1 110 ? -4.52 39.438 -2.373 1 98.56 110 HIS B C 1
ATOM 5004 O O . HIS B 1 110 ? -4.348 38.531 -1.564 1 98.56 110 HIS B O 1
ATOM 5010 N N . SER B 1 111 ? -3.547 40.031 -2.963 1 97.88 111 SER B N 1
ATOM 5011 C CA . SER B 1 111 ? -2.154 39.625 -2.764 1 97.88 111 SER B CA 1
ATOM 5012 C C . SER B 1 111 ? -1.377 40.719 -2.031 1 97.88 111 SER B C 1
ATOM 5014 O O . SER B 1 111 ? -1.33 41.875 -2.482 1 97.88 111 SER B O 1
ATOM 5016 N N . VAL B 1 112 ? -0.784 40.344 -0.946 1 98.56 112 VAL B N 1
ATOM 5017 C CA . VAL B 1 112 ? 0.066 41.312 -0.23 1 98.56 112 VAL B CA 1
ATOM 5018 C C . VAL B 1 112 ? 1.413 41.438 -0.939 1 98.56 112 VAL B C 1
ATOM 5020 O O . VAL B 1 112 ? 2.08 40.406 -1.199 1 98.56 112 VAL B O 1
ATOM 5023 N N . ASN B 1 113 ? 1.786 42.625 -1.207 1 98.25 113 ASN B N 1
ATOM 5024 C CA . ASN B 1 113 ? 3.031 42.875 -1.922 1 98.25 113 ASN B CA 1
ATOM 5025 C C . ASN B 1 113 ? 4.172 43.219 -0.962 1 98.25 113 ASN B C 1
ATOM 5027 O O . ASN B 1 113 ? 5.309 42.781 -1.18 1 98.25 113 ASN B O 1
ATOM 5031 N N . SER B 1 114 ? 3.842 44 0.028 1 98.5 114 SER B N 1
ATOM 5032 C CA . SER B 1 114 ? 4.859 44.406 0.995 1 98.5 114 SER B CA 1
ATOM 5033 C C . SER B 1 114 ? 4.23 44.875 2.299 1 98.5 114 SER B C 1
ATOM 5035 O O . SER B 1 114 ? 3.074 45.312 2.316 1 98.5 114 SER B O 1
ATOM 5037 N N . ILE B 1 115 ? 4.949 44.75 3.281 1 98.75 115 ILE B N 1
ATOM 5038 C CA . ILE B 1 115 ? 4.613 45.188 4.629 1 98.75 115 ILE B CA 1
ATOM 5039 C C . ILE B 1 115 ? 5.762 46 5.199 1 98.75 115 ILE B C 1
ATOM 5041 O O . ILE B 1 115 ? 6.926 45.625 5.105 1 98.75 115 ILE B O 1
ATOM 5045 N N . ARG B 1 116 ? 5.473 47.156 5.773 1 98.38 116 ARG B N 1
ATOM 5046 C CA . ARG B 1 116 ? 6.496 47.969 6.422 1 98.38 116 ARG B CA 1
ATOM 5047 C C . ARG B 1 116 ? 5.965 48.594 7.707 1 98.38 116 ARG B C 1
ATOM 5049 O O . ARG B 1 116 ? 4.758 48.812 7.855 1 98.38 116 ARG B O 1
ATOM 5056 N N . ARG B 1 117 ? 6.785 48.844 8.625 1 96.88 117 ARG B N 1
ATOM 5057 C CA . ARG B 1 117 ? 6.441 49.562 9.859 1 96.88 117 ARG B CA 1
ATOM 5058 C C . ARG B 1 117 ? 5.891 50.938 9.555 1 96.88 117 ARG B C 1
ATOM 5060 O O . ARG B 1 117 ? 6.383 51.625 8.656 1 96.88 117 ARG B O 1
ATOM 5067 N N . ASP B 1 118 ? 4.898 51.281 10.227 1 97.38 118 ASP B N 1
ATOM 5068 C CA . ASP B 1 118 ? 4.363 52.656 10.188 1 97.38 118 ASP B CA 1
ATOM 5069 C C . ASP B 1 118 ? 5.434 53.656 10.578 1 97.38 118 ASP B C 1
ATOM 5071 O O . ASP B 1 118 ? 6.375 53.344 11.297 1 97.38 118 ASP B O 1
ATOM 5075 N N . GLU B 1 119 ? 5.18 54.938 10.164 1 96.69 119 GLU B N 1
ATOM 5076 C CA . GLU B 1 119 ? 6.117 56 10.5 1 96.69 119 GLU B CA 1
ATOM 5077 C C . GLU B 1 119 ? 6.219 56.188 12.008 1 96.69 119 GLU B C 1
ATOM 5079 O O . GLU B 1 119 ? 7.289 56.531 12.531 1 96.69 119 GLU B O 1
ATOM 5084 N N . ASN B 1 120 ? 5.16 55.938 12.711 1 97.19 120 ASN B N 1
ATOM 5085 C CA . ASN B 1 120 ? 5.121 56.062 14.164 1 97.19 120 ASN B CA 1
ATOM 5086 C C . ASN B 1 120 ? 5.113 54.719 14.852 1 97.19 120 ASN B C 1
ATOM 5088 O O . ASN B 1 120 ? 4.48 54.531 15.891 1 97.19 120 ASN B O 1
ATOM 5092 N N . TYR B 1 121 ? 5.68 53.719 14.234 1 97.44 121 TYR B N 1
ATOM 5093 C CA . TYR B 1 121 ? 5.664 52.344 14.727 1 97.44 121 TYR B CA 1
ATOM 5094 C C . TYR B 1 121 ? 6.125 52.281 16.172 1 97.44 121 TYR B C 1
ATOM 5096 O O . TYR B 1 121 ? 5.547 51.562 16.984 1 97.44 121 TYR B O 1
ATOM 5104 N N . ALA B 1 122 ? 7.172 53.031 16.531 1 96.31 122 ALA B N 1
ATOM 5105 C CA . ALA B 1 122 ? 7.719 53 17.875 1 96.31 122 ALA B CA 1
ATOM 5106 C C . ALA B 1 122 ? 6.641 53.344 18.906 1 96.31 122 ALA B C 1
ATOM 5108 O O . ALA B 1 122 ? 6.668 52.812 20.031 1 96.31 122 ALA B O 1
ATOM 5109 N N . GLN B 1 123 ? 5.66 54.125 18.484 1 96.44 123 GLN B N 1
ATOM 5110 C CA . GLN B 1 123 ? 4.621 54.562 19.422 1 96.44 123 GLN B CA 1
ATOM 5111 C C . GLN B 1 123 ? 3.371 53.688 19.281 1 96.44 123 GLN B C 1
ATOM 5113 O O . GLN B 1 123 ? 2.723 53.375 20.281 1 96.44 123 GLN B O 1
ATOM 5118 N N . ASN B 1 124 ? 3.08 53.312 18.078 1 95.75 124 ASN B N 1
ATOM 5119 C CA . ASN B 1 124 ? 1.748 52.75 17.891 1 95.75 124 ASN B CA 1
ATOM 5120 C C . ASN B 1 124 ? 1.813 51.281 17.5 1 95.75 124 ASN B C 1
ATOM 5122 O O . ASN B 1 124 ? 0.811 50.562 17.578 1 95.75 124 ASN B O 1
ATOM 5126 N N . GLY B 1 125 ? 3.037 50.781 17.094 1 97.5 125 GLY B N 1
ATOM 5127 C CA . GLY B 1 125 ? 3.213 49.375 16.75 1 97.5 125 GLY B CA 1
ATOM 5128 C C . GLY B 1 125 ? 2.432 48.969 15.523 1 97.5 125 GLY B C 1
ATOM 5129 O O . GLY B 1 125 ? 2.176 47.781 15.312 1 97.5 125 GLY B O 1
ATOM 5130 N N . LYS B 1 126 ? 2.08 49.875 14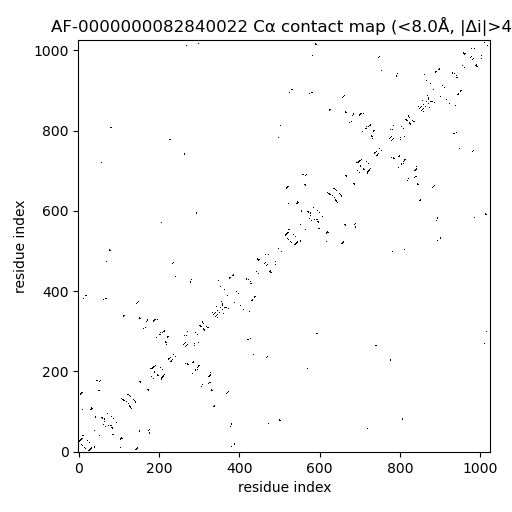.594 1 98.5 126 LYS B N 1
ATOM 5131 C CA . LYS B 1 126 ? 1.202 49.594 13.461 1 98.5 126 LYS B CA 1
ATOM 5132 C C . LYS B 1 126 ? 2.01 49.281 12.203 1 98.5 126 LYS B C 1
ATOM 5134 O O . LYS B 1 126 ? 3.221 49.5 12.164 1 98.5 126 LYS B O 1
ATOM 5139 N N . TRP B 1 127 ? 1.312 48.781 11.203 1 98.75 127 TRP B N 1
ATOM 5140 C CA . TRP B 1 127 ? 1.938 48.312 9.977 1 98.75 127 TRP B CA 1
ATOM 5141 C C . TRP B 1 127 ? 1.223 48.875 8.75 1 98.75 127 TRP B C 1
ATOM 5143 O O . TRP B 1 127 ? -0.008 48.938 8.727 1 98.75 127 TRP B O 1
ATOM 5153 N N . ILE B 1 128 ? 2.006 49.25 7.734 1 98.81 128 ILE B N 1
ATOM 5154 C CA . ILE B 1 128 ? 1.464 49.625 6.434 1 98.81 128 ILE B CA 1
ATOM 5155 C C . ILE B 1 128 ? 1.57 48.438 5.469 1 98.81 128 ILE B C 1
ATOM 5157 O O . ILE B 1 128 ? 2.66 47.906 5.25 1 98.81 128 ILE B O 1
ATOM 5161 N N . VAL B 1 129 ? 0.451 48.094 4.926 1 98.81 129 VAL B N 1
ATOM 5162 C CA . VAL B 1 129 ? 0.4 46.938 4.02 1 98.81 129 VAL B CA 1
ATOM 5163 C C . VAL B 1 129 ? 0.056 47.406 2.609 1 98.81 129 VAL B C 1
ATOM 5165 O O . VAL B 1 129 ? -0.948 48.094 2.404 1 98.81 129 VAL B O 1
ATOM 5168 N N . ASN B 1 130 ? 0.942 47.156 1.717 1 98.75 130 ASN B N 1
ATOM 5169 C CA . ASN B 1 130 ? 0.691 47.312 0.289 1 98.75 130 ASN B CA 1
ATOM 5170 C C . ASN B 1 130 ? 0.172 46.031 -0.343 1 98.75 130 ASN B C 1
ATOM 5172 O O . ASN B 1 130 ? 0.749 44.938 -0.143 1 98.75 130 ASN B O 1
ATOM 5176 N N . TYR B 1 131 ? -0.974 46.062 -0.997 1 98.69 131 TYR B N 1
ATOM 5177 C CA . TYR B 1 131 ? -1.552 44.844 -1.566 1 98.69 131 TYR B CA 1
ATOM 5178 C C . TYR B 1 131 ? -2.221 45.125 -2.904 1 98.69 131 TYR B C 1
ATOM 5180 O O . TYR B 1 131 ? -2.508 46.312 -3.223 1 98.69 131 TYR B O 1
ATOM 5188 N N . THR B 1 132 ? -2.311 44.125 -3.701 1 98.56 132 THR B N 1
ATOM 5189 C CA . THR B 1 132 ? -3.068 44.156 -4.949 1 98.56 132 THR B CA 1
ATOM 5190 C C . THR B 1 132 ? -4.434 43.5 -4.766 1 98.56 132 THR B C 1
ATOM 5192 O O . THR B 1 132 ? -4.527 42.344 -4.32 1 98.56 132 THR B O 1
ATOM 5195 N N . ASN B 1 133 ? -5.508 44.219 -5.055 1 98.06 133 ASN B N 1
ATOM 5196 C CA . ASN B 1 133 ? -6.855 43.688 -4.828 1 98.06 133 ASN B CA 1
ATOM 5197 C C . ASN B 1 133 ? -7.367 42.906 -6.039 1 98.06 133 ASN B C 1
ATOM 5199 O O . ASN B 1 133 ? -6.609 42.625 -6.969 1 98.06 133 ASN B O 1
ATOM 5203 N N . GLU B 1 134 ? -8.586 42.406 -5.996 1 97.19 134 GLU B N 1
ATOM 5204 C CA . GLU B 1 134 ? -9.18 41.531 -7.02 1 97.19 134 GLU B CA 1
ATOM 5205 C C . GLU B 1 134 ? -9.266 42.25 -8.359 1 97.19 134 GLU B C 1
ATOM 5207 O O . GLU B 1 134 ? -9.289 41.625 -9.414 1 97.19 134 GLU B O 1
ATOM 5212 N N . LYS B 1 135 ? -9.312 43.594 -8.367 1 97.62 135 LYS B N 1
ATOM 5213 C CA . LYS B 1 135 ? -9.352 44.406 -9.586 1 97.62 135 LYS B CA 1
ATOM 5214 C C . LYS B 1 135 ? -7.945 44.719 -10.078 1 97.62 135 LYS B C 1
ATOM 5216 O O . LYS B 1 135 ? -7.773 45.531 -10.992 1 97.62 135 LYS B O 1
ATOM 5221 N N . ARG B 1 136 ? -6.973 44.25 -9.5 1 95.5 136 ARG B N 1
ATOM 5222 C CA . ARG B 1 136 ? -5.574 44.438 -9.867 1 95.5 136 ARG B CA 1
ATOM 5223 C C . ARG B 1 136 ? -5.117 45.875 -9.547 1 95.5 136 ARG B C 1
ATOM 5225 O O . ARG B 1 136 ? -4.262 46.406 -10.242 1 95.5 136 ARG B O 1
ATOM 5232 N N . GLU B 1 137 ? -5.758 46.438 -8.523 1 98.19 137 GLU B N 1
ATOM 5233 C CA . GLU B 1 137 ? -5.324 47.75 -8.039 1 98.19 137 GLU B CA 1
ATOM 5234 C C . GLU B 1 137 ? -4.414 47.625 -6.824 1 98.19 137 GLU B C 1
ATOM 5236 O O . GLU B 1 137 ? -4.648 46.781 -5.957 1 98.19 137 GLU B O 1
ATOM 5241 N N . THR B 1 138 ? -3.443 48.406 -6.863 1 98.19 138 THR B N 1
ATOM 5242 C CA . THR B 1 138 ? -2.562 48.469 -5.703 1 98.19 138 THR B CA 1
A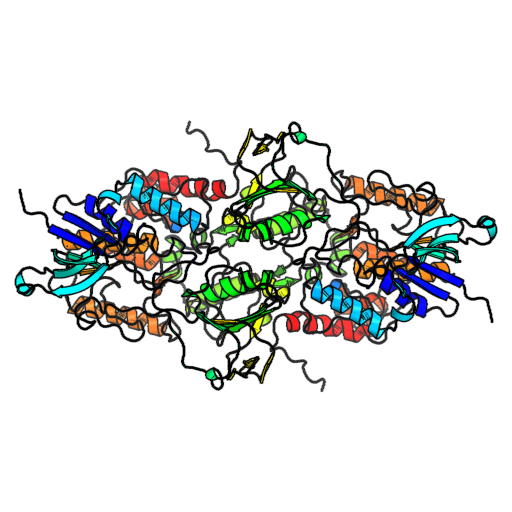TOM 5243 C C . THR B 1 138 ? -3.111 49.406 -4.648 1 98.19 138 THR B C 1
ATOM 5245 O O . THR B 1 138 ? -3.428 50.562 -4.953 1 98.19 138 THR B O 1
ATOM 5248 N N . LYS B 1 139 ? -3.26 48.938 -3.449 1 98.38 139 LYS B N 1
ATOM 5249 C CA . LYS B 1 139 ? -3.793 49.719 -2.332 1 98.38 139 LYS B CA 1
ATOM 5250 C C . LYS B 1 139 ? -2.885 49.625 -1.11 1 98.38 139 LYS B C 1
ATOM 5252 O O . LYS B 1 139 ? -2.002 48.75 -1.054 1 98.38 139 LYS B O 1
ATOM 5257 N N . GLU B 1 140 ? -3.037 50.562 -0.257 1 98.25 140 GLU B N 1
ATOM 5258 C CA . GLU B 1 140 ? -2.344 50.562 1.026 1 98.25 140 GLU B CA 1
ATOM 5259 C C . GLU B 1 140 ? -3.322 50.719 2.186 1 98.25 140 GLU B C 1
ATOM 5261 O O . GLU B 1 140 ? -4.285 51.469 2.09 1 98.25 140 GLU B O 1
ATOM 5266 N N . GLU B 1 141 ? -3.082 50.062 3.139 1 98.31 141 GLU B N 1
ATOM 5267 C CA . GLU B 1 141 ? -3.908 50.125 4.34 1 98.31 141 GLU B CA 1
ATOM 5268 C C . GLU B 1 141 ? -3.068 49.938 5.598 1 98.31 141 GLU B C 1
ATOM 5270 O O . GLU B 1 141 ? -2.037 49.25 5.559 1 98.31 141 GLU B O 1
ATOM 5275 N N . VAL B 1 142 ? -3.447 50.562 6.723 1 98.44 142 VAL B N 1
ATOM 5276 C CA . VAL B 1 142 ? -2.721 50.469 7.984 1 98.44 142 VAL B CA 1
ATOM 5277 C C . VAL B 1 142 ? -3.42 49.469 8.906 1 98.44 142 VAL B C 1
ATOM 5279 O O . VAL B 1 142 ? -4.648 49.438 8.984 1 98.44 142 VAL B O 1
ATOM 5282 N N . PHE B 1 143 ? -2.672 48.656 9.555 1 98.75 143 PHE B N 1
ATOM 5283 C CA . PHE B 1 143 ? -3.203 47.656 10.469 1 98.75 143 PHE B CA 1
ATOM 5284 C C . PHE B 1 143 ? -2.51 47.719 11.82 1 98.75 143 PHE B C 1
ATOM 5286 O O . PHE B 1 143 ? -1.341 48.125 11.906 1 98.75 143 PHE B O 1
ATOM 5293 N N . ASP B 1 144 ? -3.273 47.375 12.898 1 98.44 144 ASP B N 1
ATOM 5294 C CA . ASP B 1 144 ? -2.73 47.312 14.25 1 98.44 144 ASP B CA 1
ATOM 5295 C C . ASP B 1 144 ? -1.903 46.062 14.469 1 98.44 144 ASP B C 1
ATOM 5297 O O . ASP B 1 144 ? -1.044 46 15.352 1 98.44 144 ASP B O 1
ATOM 5301 N N . GLY B 1 145 ? -2.105 45 13.742 1 98.44 145 GLY B N 1
ATOM 5302 C CA . GLY B 1 145 ? -1.391 43.75 13.828 1 98.44 145 GLY B CA 1
ATOM 5303 C C . GLY B 1 145 ? -1.479 42.906 12.555 1 98.44 145 GLY B C 1
ATOM 5304 O O . GLY B 1 145 ? -2.408 43.094 11.766 1 98.44 145 GLY B O 1
ATOM 5305 N N . ILE B 1 146 ? -0.503 42.062 12.359 1 98.81 146 ILE B N 1
ATOM 5306 C CA . ILE B 1 146 ? -0.427 41.219 11.164 1 98.81 146 ILE B CA 1
ATOM 5307 C C . ILE B 1 146 ? -0.114 39.781 11.57 1 98.81 146 ILE B C 1
ATOM 5309 O O . ILE B 1 146 ? 0.757 39.531 12.406 1 98.81 146 ILE B O 1
ATOM 5313 N N . LEU B 1 147 ? -0.853 38.844 11.047 1 98.88 147 LEU B N 1
ATOM 5314 C CA . LEU B 1 147 ? -0.538 37.406 11.156 1 98.88 147 LEU B CA 1
ATOM 5315 C C . LEU B 1 147 ? -0.101 36.844 9.805 1 98.88 147 LEU B C 1
ATOM 5317 O O . LEU B 1 147 ? -0.869 36.875 8.844 1 98.88 147 LEU B O 1
ATOM 5321 N N . LEU B 1 148 ? 1.14 36.375 9.742 1 98.62 148 LEU B N 1
ATOM 5322 C CA . LEU B 1 148 ? 1.684 35.75 8.555 1 98.62 148 LEU B CA 1
ATOM 5323 C C . LEU B 1 148 ? 1.32 34.25 8.531 1 98.62 148 LEU B C 1
ATOM 5325 O O . LEU B 1 148 ? 1.945 33.438 9.219 1 98.62 148 LEU B O 1
ATOM 5329 N N . CYS B 1 149 ? 0.354 33.875 7.68 1 98.25 149 CYS B N 1
ATOM 5330 C CA . CYS B 1 149 ? -0.172 32.531 7.609 1 98.25 149 CYS B CA 1
ATOM 5331 C C . CYS B 1 149 ? -0.032 31.953 6.199 1 98.25 149 CYS B C 1
ATOM 5333 O O . CYS B 1 149 ? -0.898 31.203 5.738 1 98.25 149 CYS B O 1
ATOM 5335 N N . SER B 1 150 ? 1.03 32.219 5.477 1 93.69 150 SER B N 1
ATOM 5336 C CA . SER B 1 150 ? 1.167 31.859 4.07 1 93.69 150 SER B CA 1
ATOM 5337 C C . SER B 1 150 ? 1.792 30.484 3.904 1 93.69 150 SER B C 1
ATOM 5339 O O . SER B 1 150 ? 1.829 29.938 2.799 1 93.69 150 SER B O 1
ATOM 5341 N N . GLY B 1 151 ? 2.244 29.875 4.926 1 90.88 151 GLY B N 1
ATOM 5342 C CA . GLY B 1 151 ? 2.811 28.531 4.852 1 90.88 151 GLY B CA 1
ATOM 5343 C C . GLY B 1 151 ? 4.234 28.516 4.328 1 90.88 151 GLY B C 1
ATOM 5344 O O . GLY B 1 151 ? 4.793 29.562 4 1 90.88 151 GLY B O 1
ATOM 5345 N N . HIS B 1 152 ? 4.883 27.281 4.234 1 89.75 152 HIS B N 1
ATOM 5346 C CA . HIS B 1 152 ? 6.301 27.234 3.9 1 89.75 152 HIS B CA 1
ATOM 5347 C C . HIS B 1 152 ? 6.582 26.172 2.854 1 89.75 152 HIS B C 1
ATOM 5349 O O . HIS B 1 152 ? 7.711 25.688 2.74 1 89.75 152 HIS B O 1
ATOM 5355 N N . HIS B 1 153 ? 5.582 25.75 2.088 1 90.25 153 HIS B N 1
ATOM 5356 C CA . HIS B 1 153 ? 5.758 24.75 1.055 1 90.25 153 HIS B CA 1
ATOM 5357 C C . HIS B 1 153 ? 5.484 25.312 -0.332 1 90.25 153 HIS B C 1
ATOM 5359 O O . HIS B 1 153 ? 4.961 24.609 -1.203 1 90.25 153 HIS B O 1
ATOM 5365 N N . ALA B 1 154 ? 5.789 26.547 -0.529 1 91.81 154 ALA B N 1
ATOM 5366 C CA . ALA B 1 154 ? 5.484 27.172 -1.808 1 91.81 154 ALA B CA 1
ATOM 5367 C C . ALA B 1 154 ? 6.742 27.344 -2.652 1 91.81 154 ALA B C 1
ATOM 5369 O O . ALA B 1 154 ? 6.676 27.344 -3.885 1 91.81 154 ALA B O 1
ATOM 5370 N N . ILE B 1 155 ? 7.91 27.469 -2.029 1 96.06 155 ILE B N 1
ATOM 5371 C CA . ILE B 1 155 ? 9.141 27.766 -2.75 1 96.06 155 ILE B CA 1
ATOM 5372 C C . ILE B 1 155 ? 10.016 26.516 -2.828 1 96.06 155 ILE B C 1
ATOM 5374 O O . ILE B 1 155 ? 10.734 26.203 -1.879 1 96.06 155 ILE B O 1
ATOM 5378 N N . PRO B 1 156 ? 10.07 25.891 -4.016 1 96.88 156 PRO B N 1
ATOM 5379 C CA . PRO B 1 156 ? 10.875 24.688 -4.145 1 96.88 156 PRO B CA 1
ATOM 5380 C C . PRO B 1 156 ? 12.367 24.938 -3.939 1 96.88 156 PRO B C 1
ATOM 5382 O O . PRO B 1 156 ? 12.883 25.969 -4.359 1 96.88 156 PRO B O 1
ATOM 5385 N N . TYR B 1 157 ? 13.031 24.031 -3.299 1 97 157 TYR B N 1
ATOM 5386 C CA . TYR B 1 157 ? 14.492 24.047 -3.244 1 97 157 TYR B CA 1
ATOM 5387 C C . TYR B 1 157 ? 15.086 23.219 -4.379 1 97 157 TYR B C 1
ATOM 5389 O O . TYR B 1 157 ? 14.883 22.016 -4.445 1 97 157 TYR B O 1
ATOM 5397 N N . ILE B 1 158 ? 15.82 23.797 -5.25 1 96.94 158 ILE B N 1
ATOM 5398 C CA . ILE B 1 158 ? 16.484 23.125 -6.352 1 96.94 158 ILE B CA 1
ATOM 5399 C C . ILE B 1 158 ? 17.969 22.953 -6.035 1 96.94 158 ILE B C 1
ATOM 5401 O O . ILE B 1 158 ? 18.688 23.938 -5.871 1 96.94 158 ILE B O 1
ATOM 5405 N N . PRO B 1 159 ? 18.391 21.719 -5.934 1 95.69 159 PRO B N 1
ATOM 5406 C CA . PRO B 1 159 ? 19.812 21.516 -5.648 1 95.69 159 PRO B CA 1
ATOM 5407 C C . PRO B 1 159 ? 20.719 22.016 -6.773 1 95.69 159 PRO B C 1
ATOM 5409 O O . PRO B 1 159 ? 20.234 22.281 -7.883 1 95.69 159 PRO B O 1
ATOM 5412 N N . LYS B 1 160 ? 22 22.156 -6.359 1 96.69 160 LYS B N 1
ATOM 5413 C CA . LYS B 1 160 ? 23 22.453 -7.387 1 96.69 160 LYS B CA 1
ATOM 5414 C C . LYS B 1 160 ? 22.969 21.406 -8.492 1 96.69 160 LYS B C 1
ATOM 5416 O O . LYS B 1 160 ? 22.812 20.203 -8.227 1 96.69 160 LYS B O 1
ATOM 5421 N N . LYS B 1 161 ? 23.219 21.859 -9.672 1 97.94 161 LYS B N 1
ATOM 5422 C CA . LYS B 1 161 ? 23.188 20.953 -10.812 1 97.94 161 LYS B CA 1
ATOM 5423 C C . LYS B 1 161 ? 24.281 19.891 -10.695 1 97.94 161 LYS B C 1
ATOM 5425 O O . LYS B 1 161 ? 25.406 20.188 -10.289 1 97.94 161 LYS B O 1
ATOM 5430 N N . TRP B 1 162 ? 23.922 18.703 -11.008 1 98.38 162 TRP B N 1
ATOM 5431 C CA . TRP B 1 162 ? 24.906 17.625 -11.109 1 98.38 162 TRP B CA 1
ATOM 5432 C C . TRP B 1 162 ? 25.703 17.75 -12.406 1 98.38 162 TRP B C 1
ATOM 5434 O O . TRP B 1 162 ? 25.234 18.328 -13.383 1 98.38 162 TRP B O 1
ATOM 5444 N N . PRO B 1 163 ? 26.922 17.188 -12.367 1 98.44 163 PRO B N 1
ATOM 5445 C CA . PRO B 1 163 ? 27.625 17.094 -13.648 1 98.44 163 PRO B CA 1
ATOM 5446 C C . PRO B 1 163 ? 26.797 16.406 -14.727 1 98.44 163 PRO B C 1
ATOM 5448 O O . PRO B 1 163 ? 26.125 15.406 -14.461 1 98.44 163 PRO B O 1
ATOM 5451 N N . GLY B 1 164 ? 26.75 17.031 -15.914 1 98.5 164 GLY B N 1
ATOM 5452 C CA . GLY B 1 164 ? 26.094 16.422 -17.062 1 98.5 164 GLY B CA 1
ATOM 5453 C C . GLY B 1 164 ? 24.609 16.703 -17.109 1 98.5 164 GLY B C 1
ATOM 5454 O O . GLY B 1 164 ? 23.938 16.359 -18.094 1 98.5 164 GLY B O 1
ATOM 5455 N N . GLN B 1 165 ? 24.016 17.359 -16.188 1 98.38 165 GLN B N 1
ATOM 5456 C CA . GLN B 1 165 ? 22.578 17.578 -16.094 1 98.38 165 GLN B CA 1
ATOM 5457 C C . GLN B 1 165 ? 22.078 18.422 -17.266 1 98.38 165 GLN B C 1
ATOM 5459 O O . GLN B 1 165 ? 20.953 18.203 -17.75 1 98.38 165 GLN B O 1
ATOM 5464 N N . ASP B 1 166 ? 22.828 19.391 -17.719 1 98 166 ASP B N 1
ATOM 5465 C CA . ASP B 1 166 ? 22.422 20.297 -18.781 1 98 166 ASP B CA 1
ATOM 5466 C C . ASP B 1 166 ? 22.25 19.562 -20.109 1 98 166 ASP B C 1
ATOM 5468 O O . ASP B 1 166 ? 21.531 20.016 -20.984 1 98 166 ASP B O 1
ATOM 5472 N N . GLU B 1 167 ? 22.938 18.375 -20.219 1 97.94 167 GLU B N 1
ATOM 5473 C CA . GLU B 1 167 ? 22.875 17.594 -21.438 1 97.94 167 GLU B CA 1
ATOM 5474 C C . GLU B 1 167 ? 21.734 16.578 -21.375 1 97.94 167 GLU B C 1
ATOM 5476 O O . GLU B 1 167 ? 21.375 15.977 -22.391 1 97.94 167 GLU B O 1
ATOM 5481 N N . PHE B 1 168 ? 21.219 16.375 -20.234 1 98.25 168 PHE B N 1
ATOM 5482 C CA . PHE B 1 168 ? 20.172 15.383 -20.047 1 98.25 168 PHE B CA 1
ATOM 5483 C C . PHE B 1 168 ? 18.938 15.703 -20.891 1 98.25 168 PHE B C 1
ATOM 5485 O O . PHE B 1 168 ? 18.453 16.828 -20.875 1 98.25 168 PHE B O 1
ATOM 5492 N N . LYS B 1 169 ? 18.391 14.742 -21.625 1 98.44 169 LYS B N 1
ATOM 5493 C CA . LYS B 1 169 ? 17.312 14.977 -22.578 1 98.44 169 LYS B CA 1
ATOM 5494 C C . LYS B 1 169 ? 15.945 14.719 -21.938 1 98.44 169 LYS B C 1
ATOM 5496 O O . LYS B 1 169 ? 14.906 15.078 -22.516 1 98.44 169 LYS B O 1
ATOM 5501 N N . GLY B 1 170 ? 15.953 14.031 -20.766 1 98.25 170 GLY B N 1
ATOM 5502 C CA . GLY B 1 170 ? 14.695 13.836 -20.062 1 98.25 170 GLY B CA 1
ATOM 5503 C C . GLY B 1 170 ? 14.203 15.086 -19.359 1 98.25 170 GLY B C 1
ATOM 5504 O O . GLY B 1 170 ? 14.781 16.156 -19.516 1 98.25 170 GLY B O 1
ATOM 5505 N N . ARG B 1 171 ? 13.102 14.93 -18.734 1 98 171 ARG B N 1
ATOM 5506 C CA . ARG B 1 171 ? 12.477 16.047 -18.031 1 98 171 ARG B CA 1
ATOM 5507 C C . ARG B 1 171 ? 12.805 16.031 -16.547 1 98 171 ARG B C 1
ATOM 5509 O O . ARG B 1 171 ? 12.789 14.969 -15.922 1 98 171 ARG B O 1
ATOM 5516 N N . ILE B 1 172 ? 13.188 17.125 -16 1 98.5 172 ILE B N 1
ATOM 5517 C CA . ILE B 1 172 ? 13.43 17.281 -14.57 1 98.5 172 ILE B CA 1
ATOM 5518 C C . ILE B 1 172 ? 12.406 18.25 -13.977 1 98.5 172 ILE B C 1
ATOM 5520 O O . ILE B 1 172 ? 12.273 19.375 -14.438 1 98.5 172 ILE B O 1
ATOM 5524 N N . ILE B 1 173 ? 11.656 17.828 -12.984 1 98.12 173 ILE B N 1
ATOM 5525 C CA . ILE B 1 173 ? 10.711 18.703 -12.305 1 98.12 173 ILE B CA 1
ATOM 5526 C C . ILE B 1 173 ? 10.891 18.594 -10.797 1 98.12 173 ILE B C 1
ATOM 5528 O O . ILE B 1 173 ? 11.508 17.641 -10.312 1 98.12 173 ILE B O 1
ATOM 5532 N N . HIS B 1 174 ? 10.438 19.594 -10.07 1 98.19 174 HIS B N 1
ATOM 5533 C CA . HIS B 1 174 ? 10.312 19.5 -8.617 1 98.19 174 HIS B CA 1
ATOM 5534 C C . HIS B 1 174 ? 8.969 18.906 -8.219 1 98.19 174 HIS B C 1
ATOM 5536 O O . HIS B 1 174 ? 7.977 19.062 -8.938 1 98.19 174 HIS B O 1
ATOM 5542 N N . ALA B 1 175 ? 8.914 18.266 -7.051 1 97.38 175 ALA B N 1
ATOM 5543 C CA . ALA B 1 175 ? 7.684 17.656 -6.555 1 97.38 175 ALA B CA 1
ATOM 5544 C C . ALA B 1 175 ? 6.57 18.703 -6.434 1 97.38 175 ALA B C 1
ATOM 5546 O O . ALA B 1 175 ? 5.387 18.359 -6.523 1 97.38 175 ALA B O 1
ATOM 5547 N N . HIS B 1 176 ? 6.93 19.922 -6.262 1 97.12 176 HIS B N 1
ATOM 5548 C CA . HIS B 1 176 ? 5.957 21.016 -6.25 1 97.12 176 HIS B CA 1
ATOM 5549 C C . HIS B 1 176 ? 5.137 21.031 -7.535 1 97.12 176 HIS B C 1
ATOM 5551 O O . HIS B 1 176 ? 3.947 21.359 -7.512 1 97.12 176 HIS B O 1
ATOM 5557 N N . SER B 1 177 ? 5.723 20.656 -8.602 1 96.69 177 SER B N 1
ATOM 5558 C CA . SER B 1 177 ? 5.086 20.734 -9.914 1 96.69 177 SER B CA 1
ATOM 5559 C C . SER B 1 177 ? 4.414 19.406 -10.273 1 96.69 177 SER B C 1
ATOM 5561 O O . SER B 1 177 ? 3.721 19.312 -11.289 1 96.69 177 SER B O 1
ATOM 5563 N N . TYR B 1 178 ? 4.664 18.375 -9.562 1 97.12 178 TYR B N 1
ATOM 5564 C CA . TYR B 1 178 ? 3.98 17.109 -9.805 1 97.12 178 TYR B CA 1
ATOM 5565 C C . TYR B 1 178 ? 2.516 17.203 -9.391 1 97.12 178 TYR B C 1
ATOM 5567 O O . TYR B 1 178 ? 2.207 17.469 -8.227 1 97.12 178 TYR B O 1
ATOM 5575 N N . LYS B 1 179 ? 1.606 16.891 -10.258 1 96.25 179 LYS B N 1
ATOM 5576 C CA . LYS B 1 179 ? 0.187 17.078 -9.977 1 96.25 179 LYS B CA 1
ATOM 5577 C C . LYS B 1 179 ? -0.543 15.75 -9.875 1 96.25 179 LYS B C 1
ATOM 5579 O O . LYS B 1 179 ? -1.282 15.508 -8.922 1 96.25 179 LYS B O 1
ATOM 5584 N N . ASP B 1 180 ? -0.384 14.914 -10.836 1 95.56 180 ASP B N 1
ATOM 5585 C CA . ASP B 1 180 ? -1.017 13.602 -10.844 1 95.56 180 ASP B CA 1
ATOM 5586 C C . ASP B 1 180 ? -0.23 12.609 -11.703 1 95.56 180 ASP B C 1
ATOM 5588 O O . ASP B 1 180 ? 0.813 12.961 -12.258 1 95.56 180 ASP B O 1
ATOM 5592 N N . HIS B 1 181 ? -0.651 11.406 -11.812 1 95.44 181 HIS B N 1
ATOM 5593 C CA . HIS B 1 181 ? 0.094 10.305 -12.398 1 95.44 181 HIS B CA 1
ATOM 5594 C C . HIS B 1 181 ? 0.105 10.398 -13.922 1 95.44 181 HIS B C 1
ATOM 5596 O O . HIS B 1 181 ? 0.88 9.703 -14.586 1 95.44 181 HIS B O 1
ATOM 5602 N N . LYS B 1 182 ? -0.857 11.164 -14.539 1 95 182 LYS B N 1
ATOM 5603 C CA . LYS B 1 182 ? -1.021 11.203 -15.992 1 95 182 LYS B CA 1
ATOM 5604 C C . LYS B 1 182 ? 0.26 11.672 -16.672 1 95 182 LYS B C 1
ATOM 5606 O O . LYS B 1 182 ? 0.869 12.656 -16.266 1 95 182 LYS B O 1
ATOM 5611 N N . GLY B 1 183 ? 0.688 10.977 -17.672 1 95.06 183 GLY B N 1
ATOM 5612 C CA . GLY B 1 183 ? 1.887 11.328 -18.422 1 95.06 183 GLY B CA 1
ATOM 5613 C C . GLY B 1 183 ? 3.102 10.516 -18 1 95.06 183 GLY B C 1
ATOM 5614 O O . GLY B 1 183 ? 4.125 10.531 -18.688 1 95.06 183 GLY B O 1
ATOM 5615 N N . TYR B 1 184 ? 3.031 9.758 -16.953 1 97.06 184 TYR B N 1
ATOM 5616 C CA . TYR B 1 184 ? 4.172 8.992 -16.453 1 97.06 184 TYR B CA 1
ATOM 5617 C C . TYR B 1 184 ? 4.035 7.52 -16.812 1 97.06 184 TYR B C 1
ATOM 5619 O O . TYR B 1 184 ? 4.922 6.715 -16.5 1 97.06 184 TYR B O 1
ATOM 5627 N N . GLU B 1 185 ? 2.959 7.113 -17.469 1 96.12 185 GLU B N 1
ATOM 5628 C CA . GLU B 1 185 ? 2.689 5.723 -17.828 1 96.12 185 GLU B CA 1
ATOM 5629 C C . GLU B 1 185 ? 3.826 5.137 -18.656 1 96.12 185 GLU B C 1
ATOM 5631 O O . GLU B 1 185 ? 4.199 5.695 -19.688 1 96.12 185 GLU B O 1
ATOM 5636 N N . ASP B 1 186 ? 4.395 4.012 -18.172 1 96.44 186 ASP B N 1
ATOM 5637 C CA . ASP B 1 186 ? 5.395 3.215 -18.875 1 96.44 186 ASP B CA 1
ATOM 5638 C C . ASP B 1 186 ? 6.703 3.986 -19.031 1 96.44 186 ASP B C 1
ATOM 5640 O O . ASP B 1 186 ? 7.453 3.756 -19.984 1 96.44 186 ASP B O 1
ATOM 5644 N N . LYS B 1 187 ? 6.957 4.938 -18.172 1 98.12 187 LYS B N 1
ATOM 5645 C CA . LYS B 1 187 ? 8.195 5.715 -18.188 1 98.12 187 LYS B CA 1
ATOM 5646 C C . LYS B 1 187 ? 9.172 5.195 -17.141 1 98.12 187 LYS B C 1
ATOM 5648 O O . LYS B 1 187 ? 8.781 4.48 -16.203 1 98.12 187 LYS B O 1
ATOM 5653 N N . ILE B 1 188 ? 10.414 5.449 -17.406 1 98.75 188 ILE B N 1
ATOM 5654 C CA . ILE B 1 188 ? 11.43 5.27 -16.375 1 98.75 188 ILE B CA 1
ATOM 5655 C C . ILE B 1 188 ? 11.609 6.574 -15.602 1 98.75 188 ILE B C 1
ATOM 5657 O O . ILE B 1 188 ? 12.031 7.582 -16.156 1 98.75 188 ILE B O 1
ATOM 5661 N N . THR B 1 189 ? 11.281 6.559 -14.352 1 98.81 189 THR B N 1
ATOM 5662 C CA . THR B 1 189 ? 11.242 7.758 -13.523 1 98.81 189 THR B CA 1
ATOM 5663 C C . THR B 1 189 ? 12.211 7.629 -12.352 1 98.81 189 THR B C 1
ATOM 5665 O O . THR B 1 189 ? 12.281 6.578 -11.703 1 98.81 189 THR B O 1
ATOM 5668 N N . VAL B 1 190 ? 12.977 8.648 -12.094 1 98.88 190 VAL B N 1
ATOM 5669 C CA . VAL B 1 190 ? 13.859 8.727 -10.93 1 98.88 190 VAL B CA 1
ATOM 5670 C C . VAL B 1 190 ? 13.336 9.773 -9.945 1 98.88 190 VAL B C 1
ATOM 5672 O O . VAL B 1 190 ? 13.125 10.93 -10.32 1 98.88 190 VAL B O 1
ATOM 5675 N N . VAL B 1 191 ? 13.07 9.422 -8.766 1 98.88 191 VAL B N 1
ATOM 5676 C CA . VAL B 1 191 ? 12.648 10.328 -7.707 1 98.88 191 VAL B CA 1
ATOM 5677 C C . VAL B 1 191 ? 13.805 10.578 -6.746 1 98.88 191 VAL B C 1
ATOM 5679 O O . VAL B 1 191 ? 14.352 9.633 -6.168 1 98.88 191 VAL B O 1
ATOM 5682 N N . VAL B 1 192 ? 14.172 11.82 -6.543 1 98.69 192 VAL B N 1
ATOM 5683 C CA . VAL B 1 192 ? 15.32 12.188 -5.727 1 98.69 192 VAL B CA 1
ATOM 5684 C C . VAL B 1 192 ? 14.852 12.695 -4.367 1 98.69 192 VAL B C 1
ATOM 5686 O O . VAL B 1 192 ? 14.281 13.789 -4.27 1 98.69 192 VAL B O 1
ATOM 5689 N N . GLY B 1 193 ? 15.125 11.945 -3.352 1 97.44 193 GLY B N 1
ATOM 5690 C CA . GLY B 1 193 ? 14.68 12.266 -2.004 1 97.44 193 GLY B CA 1
ATOM 5691 C C . GLY B 1 193 ? 13.656 11.289 -1.462 1 97.44 193 GLY B C 1
ATOM 5692 O O . GLY B 1 193 ? 12.711 10.914 -2.164 1 97.44 193 GLY B O 1
ATOM 5693 N N . ILE B 1 194 ? 13.836 10.906 -0.174 1 96.25 194 ILE B N 1
ATOM 5694 C CA . ILE B 1 194 ? 12.992 9.852 0.378 1 96.25 194 ILE B CA 1
ATOM 5695 C C . ILE B 1 194 ? 12.133 10.422 1.509 1 96.25 194 ILE B C 1
ATOM 5697 O O . ILE B 1 194 ? 11.711 9.688 2.404 1 96.25 194 ILE B O 1
ATOM 5701 N N . GLY B 1 195 ? 11.883 11.758 1.602 1 95.88 195 GLY B N 1
ATOM 5702 C CA . GLY B 1 195 ? 10.875 12.312 2.498 1 95.88 195 GLY B CA 1
ATOM 5703 C C . GLY B 1 195 ? 9.461 11.906 2.129 1 95.88 195 GLY B C 1
ATOM 5704 O O . GLY B 1 195 ? 9.258 11.008 1.311 1 95.88 195 GLY B O 1
ATOM 5705 N N . ASN B 1 196 ? 8.523 12.555 2.717 1 96.25 196 ASN B N 1
ATOM 5706 C CA . ASN B 1 196 ? 7.125 12.195 2.502 1 96.25 196 ASN B CA 1
ATOM 5707 C C . ASN B 1 196 ? 6.719 12.375 1.043 1 96.25 196 ASN B C 1
ATOM 5709 O O . ASN B 1 196 ? 6.145 11.469 0.436 1 96.25 196 ASN B O 1
ATOM 5713 N N . SER B 1 197 ? 7.031 13.5 0.485 1 96.25 197 SER B N 1
ATOM 5714 C CA . SER B 1 197 ? 6.664 13.766 -0.901 1 96.25 197 SER B CA 1
ATOM 5715 C C . SER B 1 197 ? 7.34 12.789 -1.854 1 96.25 197 SER B C 1
ATOM 5717 O O . SER B 1 197 ? 6.711 12.289 -2.791 1 96.25 197 SER B O 1
ATOM 5719 N N . GLY B 1 198 ? 8.672 12.57 -1.629 1 97.62 198 GLY B N 1
ATOM 5720 C CA . GLY B 1 198 ? 9.391 11.641 -2.477 1 97.62 198 GLY B CA 1
ATOM 5721 C C . GLY B 1 198 ? 8.867 10.219 -2.393 1 97.62 198 GLY B C 1
ATOM 5722 O O . GLY B 1 198 ? 8.672 9.562 -3.416 1 97.62 198 GLY B O 1
ATOM 5723 N N . GLY B 1 199 ? 8.68 9.742 -1.164 1 97.69 199 GLY B N 1
ATOM 5724 C CA . GLY B 1 199 ? 8.109 8.422 -0.965 1 97.69 199 GLY B CA 1
ATOM 5725 C C . GLY B 1 199 ? 6.746 8.25 -1.616 1 97.69 199 GLY B C 1
ATOM 5726 O O . GLY B 1 199 ? 6.484 7.238 -2.264 1 97.69 199 GLY B O 1
ATOM 5727 N N . ASP B 1 200 ? 5.895 9.258 -1.47 1 97.38 200 ASP B N 1
ATOM 5728 C CA . ASP B 1 200 ? 4.555 9.203 -2.047 1 97.38 200 ASP B CA 1
ATOM 5729 C C . ASP B 1 200 ? 4.613 9.164 -3.572 1 97.38 200 ASP B C 1
ATOM 5731 O O . ASP B 1 200 ? 3.906 8.375 -4.207 1 97.38 200 ASP B O 1
ATOM 5735 N N . CYS B 1 201 ? 5.461 9.992 -4.145 1 97.88 201 CYS B N 1
ATOM 5736 C CA . CYS B 1 201 ? 5.613 10.016 -5.594 1 97.88 201 CYS B CA 1
ATOM 5737 C C . CYS B 1 201 ? 6.117 8.68 -6.117 1 97.88 201 CYS B C 1
ATOM 5739 O O . CYS B 1 201 ? 5.582 8.148 -7.094 1 97.88 201 CYS B O 1
ATOM 5741 N N . ALA B 1 202 ? 7.129 8.18 -5.457 1 98.56 202 ALA B N 1
ATOM 5742 C CA . ALA B 1 202 ? 7.73 6.922 -5.887 1 98.56 202 ALA B CA 1
ATOM 5743 C C . ALA B 1 202 ? 6.707 5.789 -5.871 1 98.56 202 ALA B C 1
ATOM 5745 O O . ALA B 1 202 ? 6.578 5.047 -6.844 1 98.56 202 ALA B O 1
ATOM 5746 N N . VAL B 1 203 ? 5.973 5.699 -4.781 1 98 203 VAL B N 1
ATOM 5747 C CA . VAL B 1 203 ? 4.996 4.629 -4.613 1 98 203 VAL B CA 1
ATOM 5748 C C . VAL B 1 203 ? 3.875 4.789 -5.637 1 98 203 VAL B C 1
ATOM 5750 O O . VAL B 1 203 ? 3.5 3.824 -6.309 1 98 203 VAL B O 1
ATOM 5753 N N . GLU B 1 204 ? 3.379 5.98 -5.758 1 97.12 204 GLU B N 1
ATOM 5754 C CA . GLU B 1 204 ? 2.293 6.238 -6.699 1 97.12 204 GLU B CA 1
ATOM 5755 C C . GLU B 1 204 ? 2.707 5.891 -8.125 1 97.12 204 GLU B C 1
ATOM 5757 O O . GLU B 1 204 ? 1.996 5.164 -8.828 1 97.12 204 GLU B O 1
ATOM 5762 N N . LEU B 1 205 ? 3.852 6.34 -8.523 1 97.94 205 LEU B N 1
ATOM 5763 C CA . LEU B 1 205 ? 4.285 6.184 -9.906 1 97.94 205 LEU B CA 1
ATOM 5764 C C . LEU B 1 205 ? 4.73 4.75 -10.18 1 97.94 205 LEU B C 1
ATOM 5766 O O . LEU B 1 205 ? 4.699 4.289 -11.32 1 97.94 205 LEU B O 1
ATOM 5770 N N . SER B 1 206 ? 5.137 4.059 -9.141 1 97.56 206 SER B N 1
ATOM 5771 C CA . SER B 1 206 ? 5.605 2.688 -9.305 1 97.56 206 SER B CA 1
ATOM 5772 C C . SER B 1 206 ? 4.484 1.773 -9.789 1 97.56 206 SER B C 1
ATOM 5774 O O . SER B 1 206 ? 4.742 0.665 -10.266 1 97.56 206 SER B O 1
ATOM 5776 N N . ARG B 1 207 ? 3.275 2.199 -9.75 1 94.94 207 ARG B N 1
ATOM 5777 C CA . ARG B 1 207 ? 2.117 1.407 -10.156 1 94.94 207 ARG B CA 1
ATOM 5778 C C . ARG B 1 207 ? 1.832 1.575 -11.641 1 94.94 207 ARG B C 1
ATOM 5780 O O . ARG B 1 207 ? 1.113 0.769 -12.234 1 94.94 207 ARG B O 1
ATOM 5787 N N . ILE B 1 208 ? 2.369 2.617 -12.242 1 95.12 208 ILE B N 1
ATOM 5788 C CA . ILE B 1 208 ? 1.96 2.885 -13.617 1 95.12 208 ILE B CA 1
ATOM 5789 C C . ILE B 1 208 ? 3.195 3.027 -14.5 1 95.12 208 ILE B C 1
ATOM 5791 O O . ILE B 1 208 ? 3.105 2.896 -15.727 1 95.12 208 ILE B O 1
ATOM 5795 N N . SER B 1 209 ? 4.359 3.389 -13.891 1 96.69 209 SER B N 1
ATOM 5796 C CA . SER B 1 209 ? 5.602 3.553 -14.641 1 96.69 209 SER B CA 1
ATOM 5797 C C . SER B 1 209 ? 6.207 2.201 -15.008 1 96.69 209 SER B C 1
ATOM 5799 O O . SER B 1 209 ? 5.84 1.174 -14.438 1 96.69 209 SER B O 1
ATOM 5801 N N . LYS B 1 210 ? 7.094 2.24 -16.031 1 97.19 210 LYS B N 1
ATOM 5802 C CA . LYS B 1 210 ? 7.887 1.052 -16.328 1 97.19 210 LYS B CA 1
ATOM 5803 C C . LYS B 1 210 ? 8.797 0.685 -15.164 1 97.19 210 LYS B C 1
ATOM 5805 O O . LYS B 1 210 ? 8.906 -0.489 -14.805 1 97.19 210 LYS B O 1
ATOM 5810 N N . GLN B 1 211 ? 9.438 1.665 -14.664 1 98.06 211 GLN B N 1
ATOM 5811 C CA . GLN B 1 211 ? 10.328 1.479 -13.523 1 98.06 211 GLN B CA 1
ATOM 5812 C C . GLN B 1 211 ? 10.523 2.785 -12.758 1 98.06 211 GLN B C 1
ATOM 5814 O O . GLN B 1 211 ? 10.664 3.85 -13.367 1 98.06 211 GLN B O 1
ATOM 5819 N N . VAL B 1 212 ? 10.469 2.715 -11.43 1 98.75 212 VAL B N 1
ATOM 5820 C CA . VAL B 1 212 ? 10.781 3.867 -10.594 1 98.75 212 VAL B CA 1
ATOM 5821 C C . VAL B 1 212 ? 12.047 3.592 -9.781 1 98.75 212 VAL B C 1
ATOM 5823 O O . VAL B 1 212 ? 12.188 2.523 -9.18 1 98.75 212 VAL B O 1
ATOM 5826 N N . TYR B 1 213 ? 12.984 4.496 -9.836 1 98.75 213 TYR B N 1
ATOM 5827 C CA . TYR B 1 213 ? 14.164 4.48 -8.984 1 98.75 213 TYR B CA 1
ATOM 5828 C C . TYR B 1 213 ? 14.062 5.555 -7.902 1 98.75 213 TYR B C 1
ATOM 5830 O O . TYR B 1 213 ? 13.805 6.723 -8.203 1 98.75 213 TYR B O 1
ATOM 5838 N N . LEU B 1 214 ? 14.195 5.176 -6.688 1 98.62 214 LEU B N 1
ATOM 5839 C CA . LEU B 1 214 ? 14.156 6.09 -5.551 1 98.62 214 LEU B CA 1
ATOM 5840 C C . LEU B 1 214 ? 15.562 6.363 -5.027 1 98.62 214 LEU B C 1
ATOM 5842 O O . LEU B 1 214 ? 16.234 5.453 -4.543 1 98.62 214 LEU B O 1
ATOM 5846 N N . VAL B 1 215 ? 15.992 7.578 -5.121 1 98.44 215 VAL B N 1
ATOM 5847 C CA . VAL B 1 215 ? 17.359 7.973 -4.766 1 98.44 215 VAL B CA 1
ATOM 5848 C C . VAL B 1 215 ? 17.375 8.5 -3.332 1 98.44 215 VAL B C 1
ATOM 5850 O O . VAL B 1 215 ? 16.625 9.414 -2.986 1 98.44 215 VAL B O 1
ATOM 5853 N N . THR B 1 216 ? 18.156 7.969 -2.525 1 96.12 216 THR B N 1
ATOM 5854 C CA . THR B 1 216 ? 18.391 8.453 -1.168 1 96.12 216 THR B CA 1
ATOM 5855 C C . THR B 1 216 ? 19.859 8.328 -0.79 1 96.12 216 THR B C 1
ATOM 5857 O O . THR B 1 216 ? 20.469 7.273 -0.985 1 96.12 216 THR B O 1
ATOM 5860 N N . ARG B 1 217 ? 20.406 9.375 -0.285 1 91.62 217 ARG B N 1
ATOM 5861 C CA . ARG B 1 217 ? 21.812 9.375 0.103 1 91.62 217 ARG B CA 1
ATOM 5862 C C . ARG B 1 217 ? 22 8.727 1.468 1 91.62 217 ARG B C 1
ATOM 5864 O O . ARG B 1 217 ? 22.891 7.898 1.645 1 91.62 217 ARG B O 1
ATOM 5871 N N . ARG B 1 218 ? 21.156 9 2.416 1 90.62 218 ARG B N 1
ATOM 5872 C CA . ARG B 1 218 ? 21.375 8.609 3.805 1 90.62 218 ARG B CA 1
ATOM 5873 C C . ARG B 1 218 ? 20.453 7.453 4.191 1 90.62 218 ARG B C 1
ATOM 5875 O O . ARG B 1 218 ? 20.672 6.793 5.211 1 90.62 218 ARG B O 1
ATOM 5882 N N . GLY B 1 219 ? 19.438 7.141 3.396 1 93.69 219 GLY B N 1
ATOM 5883 C CA . GLY B 1 219 ? 18.375 6.262 3.861 1 93.69 219 GLY B CA 1
ATOM 5884 C C . GLY B 1 219 ? 17.391 6.953 4.781 1 93.69 219 GLY B C 1
ATOM 5885 O O . GLY B 1 219 ? 17.453 8.172 4.961 1 93.69 219 GLY B O 1
ATOM 5886 N N . SER B 1 220 ? 16.422 6.246 5.309 1 96.38 220 SER B N 1
ATOM 5887 C CA . SER B 1 220 ? 15.422 6.809 6.203 1 96.38 220 SER B CA 1
ATOM 5888 C C . SER B 1 220 ? 14.719 5.719 7.004 1 96.38 220 SER B C 1
ATOM 5890 O O . SER B 1 220 ? 14.648 4.57 6.566 1 96.38 220 SER B O 1
ATOM 5892 N N . TRP B 1 221 ? 14.367 6.055 8.227 1 97.31 221 TRP B N 1
ATOM 5893 C CA . TRP B 1 221 ? 13.438 5.227 8.984 1 97.31 221 TRP B CA 1
ATOM 5894 C C . TRP B 1 221 ? 12.008 5.445 8.5 1 97.31 221 TRP B C 1
ATOM 5896 O O . TRP B 1 221 ? 11.5 6.57 8.531 1 97.31 221 TRP B O 1
ATOM 5906 N N . ILE B 1 222 ? 11.383 4.375 7.988 1 97.94 222 ILE B N 1
ATOM 5907 C CA . ILE B 1 222 ? 10.047 4.469 7.402 1 97.94 222 ILE B CA 1
ATOM 5908 C C . ILE B 1 222 ? 9 4.062 8.438 1 97.94 222 ILE B C 1
ATOM 5910 O O . ILE B 1 222 ? 9.031 2.947 8.969 1 97.94 222 ILE B O 1
ATOM 5914 N N . PHE B 1 223 ? 8.086 4.945 8.719 1 97.06 223 PHE B N 1
ATOM 5915 C CA . PHE B 1 223 ? 6.984 4.688 9.633 1 97.06 223 PHE B CA 1
ATOM 5916 C C . PHE B 1 223 ? 5.707 4.363 8.875 1 97.06 223 PHE B C 1
ATOM 5918 O O . PHE B 1 223 ? 5.547 4.762 7.719 1 97.06 223 PHE B O 1
ATOM 5925 N N . SER B 1 224 ? 4.84 3.572 9.555 1 95.88 224 SER B N 1
ATOM 5926 C CA . SER B 1 224 ? 3.48 3.35 9.078 1 95.88 224 SER B CA 1
ATOM 5927 C C . SER B 1 224 ? 2.496 4.309 9.742 1 95.88 224 SER B C 1
ATOM 5929 O O . SER B 1 224 ? 2.688 4.695 10.898 1 95.88 224 SER B O 1
ATOM 5931 N N . ARG B 1 225 ? 1.51 4.715 9.008 1 96.81 225 ARG B N 1
ATOM 5932 C CA . ARG B 1 225 ? 0.415 5.48 9.594 1 96.81 225 ARG B CA 1
ATOM 5933 C C . ARG B 1 225 ? -0.371 4.633 10.594 1 96.81 225 ARG B C 1
ATOM 5935 O O . ARG B 1 225 ? -0.987 5.168 11.516 1 96.81 225 ARG B O 1
ATOM 5942 N N . LEU B 1 226 ? -0.349 3.344 10.359 1 96.5 226 LEU B N 1
ATOM 5943 C CA . LEU B 1 226 ? -1.128 2.422 11.18 1 96.5 226 LEU B CA 1
ATOM 5944 C C . LEU B 1 226 ? -0.25 1.76 12.234 1 96.5 226 LEU B C 1
ATOM 5946 O O . LEU B 1 226 ? 0.859 1.312 11.93 1 96.5 226 LEU B O 1
ATOM 5950 N N . ALA B 1 227 ? -0.699 1.786 13.43 1 95.12 227 ALA B N 1
ATOM 5951 C CA . ALA B 1 227 ? -0.099 1.049 14.539 1 95.12 227 ALA B CA 1
ATOM 5952 C C . ALA B 1 227 ? -0.738 -0.328 14.695 1 95.12 227 ALA B C 1
ATOM 5954 O O . ALA B 1 227 ? -1.301 -0.868 13.734 1 95.12 227 ALA B O 1
ATOM 5955 N N . ALA B 1 228 ? -0.448 -0.977 15.844 1 93.75 228 ALA B N 1
ATOM 5956 C CA . ALA B 1 228 ? -1.059 -2.271 16.141 1 93.75 228 ALA B CA 1
ATOM 5957 C C . ALA B 1 228 ? -2.574 -2.211 15.977 1 93.75 228 ALA B C 1
ATOM 5959 O O . ALA B 1 228 ? -3.205 -1.214 16.328 1 93.75 228 ALA B O 1
ATOM 5960 N N . ARG B 1 229 ? -3.137 -3.285 15.375 1 95.69 229 ARG B N 1
ATOM 5961 C CA . ARG B 1 229 ? -4.57 -3.48 15.188 1 95.69 229 ARG B CA 1
ATOM 5962 C C . ARG B 1 229 ? -5.125 -2.494 14.164 1 95.69 229 ARG B C 1
ATOM 5964 O O . ARG B 1 229 ? -6.336 -2.281 14.094 1 95.69 229 ARG B O 1
ATOM 5971 N N . GLY B 1 230 ? -4.258 -1.81 13.461 1 95.88 230 GLY B N 1
ATOM 5972 C CA . GLY B 1 230 ? -4.676 -0.882 12.414 1 95.88 230 GLY B CA 1
ATOM 5973 C C . GLY B 1 230 ? -5.113 0.464 12.961 1 95.88 230 GLY B C 1
ATOM 5974 O O . GLY B 1 230 ? -5.781 1.232 12.266 1 95.88 230 GLY B O 1
ATOM 5975 N N . GLU B 1 231 ? -4.785 0.786 14.211 1 97 231 GLU B N 1
ATOM 5976 C CA . GLU B 1 231 ? -5.105 2.084 14.797 1 97 231 GLU B CA 1
ATOM 5977 C C . GLU B 1 231 ? -4.168 3.17 14.273 1 97 231 GLU B C 1
ATOM 5979 O O . GLU B 1 231 ? -3 2.904 13.984 1 97 231 GLU B O 1
ATOM 5984 N N . PRO B 1 232 ? -4.746 4.375 14.133 1 97.44 232 PRO B N 1
ATOM 5985 C CA . PRO B 1 232 ? -3.816 5.445 13.766 1 97.44 232 PRO B CA 1
ATOM 5986 C C . PRO B 1 232 ? -2.643 5.566 14.734 1 97.44 232 PRO B C 1
ATOM 5988 O O . PRO B 1 232 ? -2.844 5.602 15.953 1 97.44 232 PRO B O 1
ATOM 5991 N N . LEU B 1 233 ? -1.484 5.578 14.234 1 96.88 233 LEU B N 1
ATOM 5992 C CA . LEU B 1 233 ? -0.267 5.59 15.031 1 96.88 233 LEU B CA 1
ATOM 5993 C C . LEU B 1 233 ? -0.248 6.785 15.977 1 96.88 233 LEU B C 1
ATOM 5995 O O . LEU B 1 233 ? 0.11 6.652 17.156 1 96.88 233 LEU B O 1
ATOM 5999 N N . ASP B 1 234 ? -0.591 7.965 15.484 1 96.94 234 ASP B N 1
ATOM 6000 C CA . ASP B 1 234 ? -0.488 9.188 16.281 1 96.94 234 ASP B CA 1
ATOM 6001 C C . ASP B 1 234 ? -1.46 9.156 17.453 1 96.94 234 ASP B C 1
ATOM 6003 O O . ASP B 1 234 ? -1.173 9.719 18.516 1 96.94 234 ASP B O 1
ATOM 6007 N N . LEU B 1 235 ? -2.621 8.508 17.312 1 97.19 235 LEU B N 1
ATOM 6008 C CA . LEU B 1 235 ? -3.561 8.383 18.422 1 97.19 235 LEU B CA 1
ATOM 6009 C C . LEU B 1 235 ? -3.01 7.461 19.5 1 97.19 235 LEU B C 1
ATOM 6011 O O . LEU B 1 235 ? -3.307 7.637 20.688 1 97.19 235 LEU B O 1
ATOM 6015 N N . SER B 1 236 ? -2.242 6.504 19.047 1 94.25 236 SER B N 1
ATOM 6016 C CA . SER B 1 236 ? -1.728 5.496 19.969 1 94.25 236 SER B CA 1
ATOM 6017 C C . SER B 1 236 ? -0.511 6.016 20.734 1 94.25 236 SER B C 1
ATOM 6019 O O . SER B 1 236 ? -0.322 5.691 21.906 1 94.25 236 SER B O 1
ATOM 6021 N N . VAL B 1 237 ? 0.273 6.883 20.172 1 94.06 237 VAL B N 1
ATOM 6022 C CA . VAL B 1 237 ? 1.57 7.184 20.766 1 94.06 237 VAL B CA 1
ATOM 6023 C C . VAL B 1 237 ? 1.531 8.555 21.422 1 94.06 237 VAL B C 1
ATOM 6025 O O . VAL B 1 237 ? 2.289 8.828 22.359 1 94.06 237 VAL B O 1
ATOM 6028 N N . ASN B 1 238 ? 0.713 9.5 20.922 1 96.69 238 ASN B N 1
ATOM 6029 C CA . ASN B 1 238 ? 0.678 10.867 21.438 1 96.69 238 ASN B CA 1
ATOM 6030 C C . ASN B 1 238 ? -0.311 11.008 22.594 1 96.69 238 ASN B C 1
ATOM 6032 O O . ASN B 1 238 ? -1.403 11.547 22.422 1 96.69 238 ASN B O 1
ATOM 6036 N N . THR B 1 239 ? 0.139 10.578 23.797 1 97.56 239 THR B N 1
ATOM 6037 C CA . THR B 1 239 ? -0.641 10.703 25.016 1 97.56 239 THR B CA 1
ATOM 6038 C C . THR B 1 239 ? 0.126 11.5 26.062 1 97.56 239 THR B C 1
ATOM 6040 O O . THR B 1 239 ? 1.355 11.57 26.031 1 97.56 239 THR B O 1
ATOM 6043 N N . LYS B 1 240 ? -0.595 12.086 26.906 1 97.56 240 LYS B N 1
ATOM 6044 C CA . LYS B 1 240 ? 0.064 12.781 28.016 1 97.56 240 LYS B CA 1
ATOM 6045 C C . LYS B 1 240 ? 0.903 11.812 28.844 1 97.56 240 LYS B C 1
ATOM 6047 O O . LYS B 1 240 ? 1.993 12.172 29.312 1 97.56 240 LYS B O 1
ATOM 6052 N N . PHE B 1 241 ? 0.451 10.625 29.016 1 97.25 241 PHE B N 1
ATOM 6053 C CA . PHE B 1 241 ? 1.182 9.586 29.734 1 97.25 241 PHE B CA 1
ATOM 6054 C C . PHE B 1 241 ? 2.531 9.32 29.078 1 97.25 241 PHE B C 1
ATOM 6056 O O . PHE B 1 241 ? 3.562 9.297 29.766 1 97.25 241 PHE B O 1
ATOM 6063 N N . SER B 1 242 ? 2.488 9.125 27.766 1 95.31 242 SER B N 1
ATOM 6064 C CA . SER B 1 242 ? 3.734 8.867 27.062 1 95.31 242 SER B CA 1
ATOM 6065 C C . SER B 1 242 ? 4.688 10.055 27.172 1 95.31 242 SER B C 1
ATOM 6067 O O . SER B 1 242 ? 5.902 9.875 27.297 1 95.31 242 SER B O 1
ATOM 6069 N N . MET B 1 243 ? 4.156 11.273 27.062 1 95.5 243 MET B N 1
ATOM 6070 C CA . MET B 1 243 ? 4.961 12.484 27.203 1 95.5 243 MET B CA 1
ATOM 6071 C C . MET B 1 243 ? 5.691 12.508 28.531 1 95.5 243 MET B C 1
ATOM 6073 O O . MET B 1 243 ? 6.887 12.797 28.594 1 95.5 243 MET B O 1
ATOM 6077 N N . ASP B 1 244 ? 4.992 12.227 29.625 1 95.25 244 ASP B N 1
ATOM 6078 C CA . ASP B 1 244 ? 5.555 12.258 30.969 1 95.25 244 ASP B CA 1
ATOM 6079 C C . ASP B 1 244 ? 6.527 11.102 31.188 1 95.25 244 ASP B C 1
ATOM 6081 O O . ASP B 1 244 ? 7.59 11.281 31.781 1 95.25 244 ASP B O 1
ATOM 6085 N N . TYR B 1 245 ? 6.156 10 30.734 1 94.44 245 TYR B N 1
ATOM 6086 C CA . TYR B 1 245 ? 6.949 8.789 30.938 1 94.44 245 TYR B CA 1
ATOM 6087 C C . TYR B 1 245 ? 8.273 8.875 30.188 1 94.44 245 TYR B C 1
ATOM 6089 O O . TYR B 1 245 ? 9.32 8.484 30.719 1 94.44 245 TYR B O 1
ATOM 6097 N N . LEU B 1 246 ? 8.25 9.375 28.984 1 93.19 246 LEU B N 1
ATOM 6098 C CA . LEU B 1 246 ? 9.43 9.398 28.125 1 93.19 246 LEU B CA 1
ATOM 6099 C C . LEU B 1 246 ? 10.461 10.391 28.641 1 93.19 246 LEU B C 1
ATOM 6101 O O . LEU B 1 246 ? 11.633 10.32 28.281 1 93.19 246 LEU B O 1
ATOM 6105 N N . LYS B 1 247 ? 10.023 11.336 29.469 1 90.94 247 LYS B N 1
ATOM 6106 C CA . LYS B 1 247 ? 10.953 12.273 30.094 1 90.94 247 LYS B CA 1
ATOM 6107 C C . LYS B 1 247 ? 11.961 11.547 30.969 1 90.94 247 LYS B C 1
ATOM 6109 O O . LYS B 1 247 ? 13.055 12.055 31.219 1 90.94 247 LYS B O 1
ATOM 6114 N N . PHE B 1 248 ? 11.602 10.406 31.406 1 94.62 248 PHE B N 1
ATOM 6115 C CA . PHE B 1 248 ? 12.438 9.672 32.344 1 94.62 248 PHE B CA 1
ATOM 6116 C C . PHE B 1 248 ? 13.203 8.562 31.641 1 94.62 248 PHE B C 1
ATOM 6118 O O . PHE B 1 248 ? 13.984 7.844 32.281 1 94.62 248 PHE B O 1
ATOM 6125 N N . VAL B 1 249 ? 13.039 8.383 30.438 1 96 249 VAL B N 1
ATOM 6126 C CA . VAL B 1 249 ? 13.719 7.336 29.672 1 96 249 VAL B CA 1
ATOM 6127 C C . VAL B 1 249 ? 14.828 7.949 28.828 1 96 249 VAL B C 1
ATOM 6129 O O . VAL B 1 249 ? 14.578 8.859 28.031 1 96 249 VAL B O 1
ATOM 6132 N N . PRO B 1 250 ? 16.062 7.41 28.969 1 95.62 250 PRO B N 1
ATOM 6133 C CA . PRO B 1 250 ? 17.156 7.938 28.156 1 95.62 250 PRO B CA 1
ATOM 6134 C C . PRO B 1 250 ? 16.906 7.785 26.656 1 95.62 250 PRO B C 1
ATOM 6136 O O . PRO B 1 250 ? 16.375 6.762 26.219 1 95.62 250 PRO B O 1
ATOM 6139 N N . LEU B 1 251 ? 17.25 8.781 25.891 1 93.81 251 LEU B N 1
ATOM 6140 C CA . LEU B 1 251 ? 16.984 8.852 24.453 1 93.81 251 LEU B CA 1
ATOM 6141 C C . LEU B 1 251 ? 17.547 7.637 23.734 1 93.81 251 LEU B C 1
ATOM 6143 O O . LEU B 1 251 ? 16.906 7.098 22.828 1 93.81 251 LEU B O 1
ATOM 6147 N N . PRO B 1 252 ? 18.75 7.121 24.047 1 95.56 252 PRO B N 1
ATOM 6148 C CA . PRO B 1 252 ? 19.266 5.938 23.344 1 95.56 252 PRO B CA 1
ATOM 6149 C C . PRO B 1 252 ? 18.375 4.719 23.5 1 95.56 252 PRO B C 1
ATOM 6151 O O . PRO B 1 252 ? 18.266 3.904 22.594 1 95.56 252 PRO B O 1
ATOM 6154 N N . ILE B 1 253 ? 17.75 4.582 24.672 1 97.31 253 ILE B N 1
ATOM 6155 C CA . ILE B 1 253 ? 16.828 3.469 24.906 1 97.31 253 ILE B CA 1
ATOM 6156 C C . ILE B 1 253 ? 15.578 3.646 24.047 1 97.31 253 ILE B C 1
ATOM 6158 O O . ILE B 1 253 ? 15.086 2.689 23.438 1 97.31 253 ILE B O 1
ATOM 6162 N N . VAL B 1 254 ? 15.078 4.879 24.016 1 96 254 VAL B N 1
ATOM 6163 C CA . VAL B 1 254 ? 13.93 5.18 23.156 1 96 254 VAL B CA 1
ATOM 6164 C C . VAL B 1 254 ? 14.25 4.824 21.703 1 96 254 VAL B C 1
ATOM 6166 O O . VAL B 1 254 ? 13.461 4.152 21.047 1 96 254 VAL B O 1
ATOM 6169 N N . ASN B 1 255 ? 15.406 5.27 21.203 1 96.88 255 ASN B N 1
ATOM 6170 C CA . ASN B 1 255 ? 15.836 4.98 19.844 1 96.88 255 ASN B CA 1
ATOM 6171 C C . ASN B 1 255 ? 15.938 3.479 19.594 1 96.88 255 ASN B C 1
ATOM 6173 O O . ASN B 1 255 ? 15.492 2.988 18.547 1 96.88 255 ASN B O 1
ATOM 6177 N N . PHE B 1 256 ? 16.484 2.779 20.531 1 97.44 256 PHE B N 1
ATOM 6178 C CA . PHE B 1 256 ? 16.656 1.338 20.406 1 97.44 256 PHE B CA 1
ATOM 6179 C C . PHE B 1 256 ? 15.312 0.644 20.25 1 97.44 256 PHE B C 1
ATOM 6181 O O . PHE B 1 256 ? 15.125 -0.165 19.344 1 97.44 256 PHE B O 1
ATOM 6188 N N . VAL B 1 257 ? 14.367 0.951 21.109 1 96.69 257 VAL B N 1
ATOM 6189 C CA . VAL B 1 257 ? 13.055 0.319 21.109 1 96.69 257 VAL B CA 1
ATOM 6190 C C . VAL B 1 257 ? 12.312 0.658 19.828 1 96.69 257 VAL B C 1
ATOM 6192 O O . VAL B 1 257 ? 11.703 -0.215 19.203 1 96.69 257 VAL B O 1
ATOM 6195 N N . LEU B 1 258 ? 12.375 1.897 19.422 1 96.25 258 LEU B N 1
ATOM 6196 C CA . LEU B 1 258 ? 11.711 2.33 18.203 1 96.25 258 LEU B CA 1
ATOM 6197 C C . LEU B 1 258 ? 12.312 1.646 16.984 1 96.25 258 LEU B C 1
ATOM 6199 O O . LEU B 1 258 ? 11.586 1.202 16.094 1 96.25 258 LEU B O 1
ATOM 6203 N N . GLU B 1 259 ? 13.633 1.612 16.938 1 97.62 259 GLU B N 1
ATOM 6204 C CA . GLU B 1 259 ? 14.312 0.966 15.812 1 97.62 259 GLU B CA 1
ATOM 6205 C C . GLU B 1 259 ? 13.945 -0.512 15.719 1 97.62 259 GLU B C 1
ATOM 6207 O O . GLU B 1 259 ? 13.719 -1.035 14.625 1 97.62 259 GLU B O 1
ATOM 6212 N N . GLN B 1 260 ? 13.859 -1.189 16.891 1 97.69 260 GLN B N 1
ATOM 6213 C CA . GLN B 1 260 ? 13.461 -2.592 16.906 1 97.69 260 GLN B CA 1
ATOM 6214 C C . GLN B 1 260 ? 12.031 -2.758 16.375 1 97.69 260 GLN B C 1
ATOM 6216 O O . GLN B 1 260 ? 11.758 -3.676 15.602 1 97.69 260 GLN B O 1
ATOM 6221 N N . SER B 1 261 ? 11.203 -1.896 16.828 1 96.12 261 SER B N 1
ATOM 6222 C CA . SER B 1 261 ? 9.812 -1.957 16.406 1 96.12 261 SER B CA 1
ATOM 6223 C C . SER B 1 261 ? 9.672 -1.731 14.906 1 96.12 261 SER B C 1
ATOM 6225 O O . SER B 1 261 ? 8.945 -2.457 14.227 1 96.12 261 SER B O 1
ATOM 6227 N N . LEU B 1 262 ? 10.375 -0.755 14.391 1 97.19 262 LEU B N 1
ATOM 6228 C CA . LEU B 1 262 ? 10.328 -0.444 12.969 1 97.19 262 LEU B CA 1
ATOM 6229 C C . LEU B 1 262 ? 10.906 -1.59 12.141 1 97.19 262 LEU B C 1
ATOM 6231 O O . LEU B 1 262 ? 10.328 -1.977 11.125 1 97.19 262 LEU B O 1
ATOM 6235 N N . ASN B 1 263 ? 11.984 -2.145 12.594 1 97.56 263 ASN B N 1
ATOM 6236 C CA . ASN B 1 263 ? 12.641 -3.227 11.875 1 97.56 263 ASN B CA 1
ATOM 6237 C C . ASN B 1 263 ? 11.844 -4.523 11.953 1 97.56 263 ASN B C 1
ATOM 6239 O O . ASN B 1 263 ? 11.969 -5.395 11.094 1 97.56 263 ASN B O 1
ATOM 6243 N N . ALA B 1 264 ? 11.047 -4.664 13.047 1 95.81 26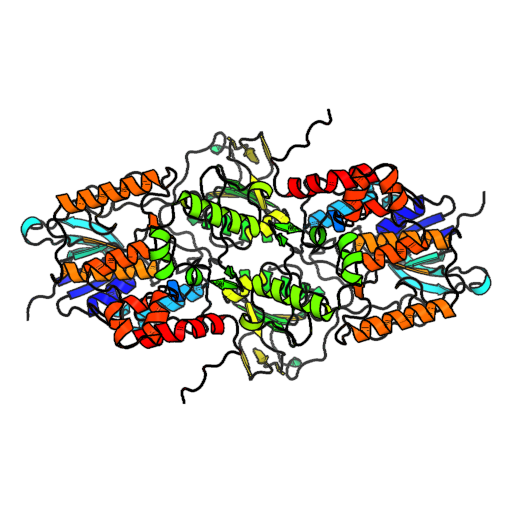4 ALA B N 1
ATOM 6244 C CA . ALA B 1 264 ? 10.164 -5.824 13.156 1 95.81 264 ALA B CA 1
ATOM 6245 C C . ALA B 1 264 ? 9.102 -5.812 12.062 1 95.81 264 ALA B C 1
ATOM 6247 O O . ALA B 1 264 ? 8.695 -6.867 11.562 1 95.81 264 ALA B O 1
ATOM 6248 N N . LYS B 1 265 ? 8.648 -4.695 11.672 1 93.69 265 LYS B N 1
ATOM 6249 C CA . LYS B 1 265 ? 7.691 -4.578 10.578 1 93.69 265 LYS B CA 1
ATOM 6250 C C . LYS B 1 265 ? 8.359 -4.84 9.227 1 93.69 265 LYS B C 1
ATOM 6252 O O . LYS B 1 265 ? 7.863 -5.641 8.43 1 93.69 265 LYS B O 1
ATOM 6257 N N . PHE B 1 266 ? 9.414 -4.148 8.938 1 94.81 266 PHE B N 1
ATOM 6258 C CA . PHE B 1 266 ? 10.32 -4.5 7.848 1 94.81 266 PHE B CA 1
ATOM 6259 C C . PHE B 1 266 ? 11.742 -4.039 8.148 1 94.81 266 PHE B C 1
ATOM 6261 O O . PHE B 1 266 ? 11.938 -2.939 8.672 1 94.81 266 PHE B O 1
ATOM 6268 N N . ASP B 1 267 ? 12.641 -4.84 7.906 1 97.62 267 ASP B N 1
ATOM 6269 C CA . ASP B 1 267 ? 14.047 -4.609 8.234 1 97.62 267 ASP B CA 1
ATOM 6270 C C . ASP B 1 267 ? 14.68 -3.607 7.27 1 97.62 267 ASP B C 1
ATOM 6272 O O . ASP B 1 267 ? 14.875 -3.912 6.09 1 97.62 267 ASP B O 1
ATOM 6276 N N . HIS B 1 268 ? 15.109 -2.441 7.793 1 97.81 268 HIS B N 1
ATOM 6277 C CA . HIS B 1 268 ? 15.586 -1.344 6.957 1 97.81 268 HIS B CA 1
ATOM 6278 C C . HIS B 1 268 ? 16.922 -1.688 6.312 1 97.81 268 HIS B C 1
ATOM 6280 O O . HIS B 1 268 ? 17.219 -1.232 5.203 1 97.81 268 HIS B O 1
ATOM 6286 N N . GLU B 1 269 ? 17.688 -2.469 6.977 1 95.94 269 GLU B N 1
ATOM 6287 C CA . GLU B 1 269 ? 18.953 -2.91 6.371 1 95.94 269 GLU B CA 1
ATOM 6288 C C . GLU B 1 269 ? 18.688 -3.855 5.199 1 95.94 269 GLU B C 1
ATOM 6290 O O . GLU B 1 269 ? 19.297 -3.713 4.137 1 95.94 269 GLU B O 1
ATOM 6295 N N . ARG B 1 270 ? 17.797 -4.809 5.445 1 95.44 270 ARG B N 1
ATOM 6296 C CA . ARG B 1 270 ? 17.422 -5.766 4.406 1 95.44 270 ARG B CA 1
ATOM 6297 C C . ARG B 1 270 ? 16.891 -5.051 3.17 1 95.44 270 ARG B C 1
ATOM 6299 O O . ARG B 1 270 ? 17.109 -5.508 2.043 1 95.44 270 ARG B O 1
ATOM 6306 N N . TYR B 1 271 ? 16.281 -3.932 3.303 1 96.75 271 TYR B N 1
ATOM 6307 C CA . TYR B 1 271 ? 15.633 -3.221 2.203 1 96.75 271 TYR B CA 1
ATOM 6308 C C . TYR B 1 271 ? 16.516 -2.074 1.708 1 96.75 271 TYR B C 1
ATOM 6310 O O . TYR B 1 271 ? 16.078 -1.271 0.877 1 96.75 271 TYR B O 1
ATOM 6318 N N . GLY B 1 272 ? 17.703 -1.926 2.268 1 94.38 272 GLY B N 1
ATOM 6319 C CA . GLY B 1 272 ? 18.672 -0.944 1.796 1 94.38 272 GLY B CA 1
ATOM 6320 C C . GLY B 1 272 ? 18.297 0.479 2.172 1 94.38 272 GLY B C 1
ATOM 6321 O O . GLY B 1 272 ? 18.641 1.423 1.453 1 94.38 272 GLY B O 1
ATOM 6322 N N . LEU B 1 273 ? 17.594 0.704 3.258 1 97 273 LEU B N 1
ATOM 6323 C CA . LEU B 1 273 ? 17.094 2.029 3.605 1 97 273 LEU B CA 1
ATOM 6324 C C . LEU B 1 273 ? 17.672 2.496 4.938 1 97 273 LEU B C 1
ATOM 6326 O O . LEU B 1 273 ? 17.469 3.646 5.336 1 97 273 LEU B O 1
ATOM 6330 N N . LYS B 1 274 ? 18.406 1.628 5.672 1 96.56 274 LYS B N 1
ATOM 6331 C CA . LYS B 1 274 ? 18.828 1.954 7.027 1 96.56 274 LYS B CA 1
ATOM 6332 C C . LYS B 1 274 ? 19.766 3.162 7.031 1 96.56 274 LYS B C 1
ATOM 6334 O O . LYS B 1 274 ? 20.828 3.133 6.414 1 96.56 274 LYS B O 1
ATOM 6339 N N . PRO B 1 275 ? 19.406 4.211 7.684 1 95.88 275 PRO B N 1
ATOM 6340 C CA . PRO B 1 275 ? 20.312 5.355 7.816 1 95.88 275 PRO B CA 1
ATOM 6341 C C . PRO B 1 275 ? 21.375 5.141 8.883 1 95.88 275 PRO B C 1
ATOM 6343 O O . PRO B 1 275 ? 21.344 4.141 9.609 1 95.88 275 PRO B O 1
ATOM 6346 N N . LYS B 1 276 ? 22.312 6.094 8.945 1 93.75 276 LYS B N 1
ATOM 6347 C CA . LYS B 1 276 ? 23.375 6.039 9.945 1 93.75 276 LYS B CA 1
ATOM 6348 C C . LYS B 1 276 ? 22.984 6.801 11.211 1 93.75 276 LYS B C 1
ATOM 6350 O O . LYS B 1 276 ? 23.719 6.789 12.203 1 93.75 276 LYS B O 1
ATOM 6355 N N . HIS B 1 277 ? 21.891 7.453 11.227 1 94.62 277 HIS B N 1
ATOM 6356 C CA . HIS B 1 277 ? 21.422 8.195 12.391 1 94.62 277 HIS B CA 1
ATOM 6357 C C . HIS B 1 277 ? 20.266 7.469 13.078 1 94.62 277 HIS B C 1
ATOM 6359 O O . HIS B 1 277 ? 19.562 6.668 12.453 1 94.62 277 HIS B O 1
ATOM 6365 N N . PRO B 1 278 ? 20.062 7.738 14.375 1 95.81 278 PRO B N 1
ATOM 6366 C CA . PRO B 1 278 ? 18.938 7.109 15.078 1 95.81 278 PRO B CA 1
ATOM 6367 C C . PRO B 1 278 ? 17.594 7.641 14.609 1 95.81 278 PRO B C 1
ATOM 6369 O O . PRO B 1 278 ? 17.516 8.648 13.906 1 95.81 278 PRO B O 1
ATOM 6372 N N . VAL B 1 279 ? 16.547 6.945 14.984 1 95.94 279 VAL B N 1
ATOM 6373 C CA . VAL B 1 279 ? 15.195 7.184 14.516 1 95.94 279 VAL B CA 1
ATOM 6374 C C . VAL B 1 279 ? 14.766 8.602 14.891 1 95.94 279 VAL B C 1
ATOM 6376 O O . VAL B 1 279 ? 14.062 9.266 14.125 1 95.94 279 VAL B O 1
ATOM 6379 N N . THR B 1 280 ? 15.117 9.164 16.031 1 94.25 280 THR B N 1
ATOM 6380 C CA . THR B 1 280 ? 14.617 10.438 16.516 1 94.25 280 THR B CA 1
ATOM 6381 C C . THR B 1 280 ? 15.445 11.594 15.977 1 94.25 280 THR B C 1
ATOM 6383 O O . THR B 1 280 ? 15.148 12.766 16.234 1 94.25 280 THR B O 1
ATOM 6386 N N . ALA B 1 281 ? 16.469 11.305 15.172 1 94.25 281 ALA B N 1
ATOM 6387 C CA . ALA B 1 281 ? 17.422 12.328 14.742 1 94.25 281 ALA B CA 1
ATOM 6388 C C . ALA B 1 281 ? 17.031 12.922 13.391 1 94.25 281 ALA B C 1
ATOM 6390 O O . ALA B 1 281 ? 17.75 13.734 12.828 1 94.25 281 ALA B O 1
ATOM 6391 N N . ALA B 1 282 ? 15.93 12.484 12.859 1 91.62 282 ALA B N 1
ATOM 6392 C CA . ALA B 1 282 ? 15.398 13.055 11.625 1 91.62 282 ALA B CA 1
ATOM 6393 C C . ALA B 1 282 ? 13.875 12.945 11.586 1 91.62 282 ALA B C 1
ATOM 6395 O O . ALA B 1 282 ? 13.289 12.117 12.273 1 91.62 282 ALA B O 1
ATOM 6396 N N . HIS B 1 283 ? 13.289 13.875 10.867 1 89.31 283 HIS B N 1
ATOM 6397 C CA . HIS B 1 283 ? 11.852 13.766 10.648 1 89.31 283 HIS B CA 1
ATOM 6398 C C . HIS B 1 283 ? 11.5 12.445 9.969 1 89.31 283 HIS B C 1
ATOM 6400 O O . HIS B 1 283 ? 12.125 12.07 8.977 1 89.31 283 HIS B O 1
ATOM 6406 N N . PRO B 1 284 ? 10.602 11.766 10.5 1 87.12 284 PRO B N 1
ATOM 6407 C CA . PRO B 1 284 ? 10.281 10.445 9.961 1 87.12 284 PRO B CA 1
ATOM 6408 C C . PRO B 1 284 ? 9.617 10.516 8.586 1 87.12 284 PRO B C 1
ATOM 6410 O O . PRO B 1 284 ? 8.93 11.492 8.273 1 87.12 284 PRO B O 1
ATOM 6413 N N . THR B 1 285 ? 9.859 9.523 7.73 1 94.75 285 THR B N 1
ATOM 6414 C CA . THR B 1 285 ? 9.086 9.289 6.516 1 94.75 285 THR B CA 1
ATOM 6415 C C . THR B 1 285 ? 7.93 8.328 6.789 1 94.75 285 THR B C 1
ATOM 6417 O O . THR B 1 285 ? 8.141 7.227 7.301 1 94.75 285 THR B O 1
ATOM 6420 N N . LEU B 1 286 ? 6.766 8.828 6.59 1 97 286 LEU B N 1
ATOM 6421 C CA . LEU B 1 286 ? 5.59 7.98 6.738 1 97 286 LEU B CA 1
ATOM 6422 C C . LEU B 1 286 ? 5.16 7.402 5.395 1 97 286 LEU B C 1
ATOM 6424 O O . LEU B 1 286 ? 4.82 8.148 4.473 1 97 286 LEU B O 1
ATOM 6428 N N . ASN B 1 287 ? 5.203 6.129 5.23 1 97.25 287 ASN B N 1
ATOM 6429 C CA . ASN B 1 287 ? 4.773 5.461 4.008 1 97.25 287 ASN B CA 1
ATOM 6430 C C . ASN B 1 287 ? 4.457 3.988 4.25 1 97.25 287 ASN B C 1
ATOM 6432 O O . ASN B 1 287 ? 5.363 3.186 4.477 1 97.25 287 ASN B O 1
ATOM 6436 N N . ASP B 1 288 ? 3.229 3.613 4.098 1 95.5 288 ASP B N 1
ATOM 6437 C CA . ASP B 1 288 ? 2.783 2.26 4.41 1 95.5 288 ASP B CA 1
ATOM 6438 C C . ASP B 1 288 ? 3.07 1.306 3.254 1 95.5 288 ASP B C 1
ATOM 6440 O O . ASP B 1 288 ? 3.117 0.089 3.443 1 95.5 288 ASP B O 1
ATOM 6444 N N . GLU B 1 289 ? 3.309 1.803 2.137 1 96.81 289 GLU B N 1
ATOM 6445 C CA . GLU B 1 289 ? 3.277 0.968 0.938 1 96.81 289 GLU B CA 1
ATOM 6446 C C . GLU B 1 289 ? 4.68 0.764 0.372 1 96.81 289 GLU B C 1
ATOM 6448 O O . GLU B 1 289 ? 4.906 -0.146 -0.429 1 96.81 289 GLU B O 1
ATOM 6453 N N . LEU B 1 290 ? 5.645 1.555 0.778 1 97.75 290 LEU B N 1
ATOM 6454 C CA . LEU B 1 290 ? 6.977 1.574 0.18 1 97.75 290 LEU B CA 1
ATOM 6455 C C . LEU B 1 290 ? 7.641 0.207 0.29 1 97.75 290 LEU B C 1
ATOM 6457 O O . LEU B 1 290 ? 8.188 -0.305 -0.692 1 97.75 290 LEU B O 1
ATOM 6461 N N . PRO B 1 291 ? 7.57 -0.512 1.448 1 97.25 291 PRO B N 1
ATOM 6462 C CA . PRO B 1 291 ? 8.242 -1.81 1.548 1 97.25 291 PRO B CA 1
ATOM 6463 C C . PRO B 1 291 ? 7.73 -2.82 0.523 1 97.25 291 PRO B C 1
ATOM 6465 O O . PRO B 1 291 ? 8.523 -3.541 -0.088 1 97.25 291 PRO B O 1
ATOM 6468 N N . ASN B 1 292 ? 6.449 -2.814 0.311 1 97.19 292 ASN B N 1
ATOM 6469 C CA . ASN B 1 292 ? 5.871 -3.752 -0.647 1 97.19 292 ASN B CA 1
ATOM 6470 C C . ASN B 1 292 ? 6.285 -3.416 -2.078 1 97.19 292 ASN B C 1
ATOM 6472 O O . ASN B 1 292 ? 6.477 -4.312 -2.9 1 97.19 292 ASN B O 1
ATOM 6476 N N . ARG B 1 293 ? 6.383 -2.109 -2.365 1 98.06 293 ARG B N 1
ATOM 6477 C CA . ARG B 1 293 ? 6.781 -1.696 -3.707 1 98.06 293 ARG B CA 1
ATOM 6478 C C . ARG B 1 293 ? 8.234 -2.074 -3.986 1 98.06 293 ARG B C 1
ATOM 6480 O O . ARG B 1 293 ? 8.586 -2.406 -5.121 1 98.06 293 ARG B O 1
ATOM 6487 N N . ILE B 1 294 ? 9.047 -2.039 -2.934 1 98.19 294 ILE B N 1
ATOM 6488 C CA . ILE B 1 294 ? 10.43 -2.469 -3.059 1 98.19 294 ILE B CA 1
ATOM 6489 C C . ILE B 1 294 ? 10.492 -3.988 -3.205 1 98.19 294 ILE B C 1
ATOM 6491 O O . ILE B 1 294 ? 11.203 -4.508 -4.066 1 98.19 294 ILE B O 1
ATOM 6495 N N . ALA B 1 295 ? 9.68 -4.715 -2.428 1 97.88 295 ALA B N 1
ATOM 6496 C CA . ALA B 1 295 ? 9.656 -6.172 -2.465 1 97.88 295 ALA B CA 1
ATOM 6497 C C . ALA B 1 295 ? 9.172 -6.68 -3.82 1 97.88 295 ALA B C 1
ATOM 6499 O O . ALA B 1 295 ? 9.555 -7.773 -4.254 1 97.88 295 ALA B O 1
ATOM 6500 N N . SER B 1 296 ? 8.383 -5.902 -4.5 1 97.69 296 SER B N 1
ATOM 6501 C CA . SER B 1 296 ? 7.855 -6.289 -5.805 1 97.69 296 SER B CA 1
ATOM 6502 C C . SER B 1 296 ? 8.734 -5.762 -6.934 1 97.69 296 SER B C 1
ATOM 6504 O O . SER B 1 296 ? 8.461 -6.016 -8.109 1 97.69 296 SER B O 1
ATOM 6506 N N . GLY B 1 297 ? 9.75 -4.977 -6.566 1 97.19 297 GLY B N 1
ATOM 6507 C CA . GLY B 1 297 ? 10.734 -4.508 -7.531 1 97.19 297 GLY B CA 1
ATOM 6508 C C . GLY B 1 297 ? 10.25 -3.322 -8.344 1 97.19 297 GLY B C 1
ATOM 6509 O O . GLY B 1 297 ? 10.945 -2.855 -9.25 1 97.19 297 GLY B O 1
ATOM 6510 N N . THR B 1 298 ? 9.047 -2.832 -8.039 1 97.81 298 THR B N 1
ATOM 6511 C CA . THR B 1 298 ? 8.531 -1.701 -8.805 1 97.81 298 THR B CA 1
ATOM 6512 C C . THR B 1 298 ? 9.18 -0.398 -8.344 1 97.81 298 THR B C 1
ATOM 6514 O O . THR B 1 298 ? 9.203 0.585 -9.086 1 97.81 298 THR B O 1
ATOM 6517 N N . VAL B 1 299 ? 9.664 -0.344 -7.164 1 98.31 299 VAL B N 1
ATOM 6518 C CA . VAL B 1 299 ? 10.57 0.695 -6.695 1 98.31 299 VAL B CA 1
ATOM 6519 C C . VAL B 1 299 ? 11.953 0.096 -6.434 1 98.31 299 VAL B C 1
ATOM 6521 O O . VAL B 1 299 ? 12.078 -0.902 -5.719 1 98.31 299 VAL B O 1
ATOM 6524 N N . ARG B 1 300 ? 12.914 0.58 -7.016 1 97.81 300 ARG B N 1
ATOM 6525 C CA . ARG B 1 300 ? 14.297 0.193 -6.758 1 97.81 300 ARG B CA 1
ATOM 6526 C C . ARG B 1 300 ? 15.078 1.339 -6.121 1 97.81 300 ARG B C 1
ATOM 6528 O O . ARG B 1 300 ? 15.102 2.451 -6.652 1 97.81 300 ARG B O 1
ATOM 6535 N N . VAL B 1 301 ? 15.766 1.083 -5.062 1 97.31 301 VAL B N 1
ATOM 6536 C CA . VAL B 1 301 ? 16.453 2.111 -4.301 1 97.31 301 VAL B CA 1
ATOM 6537 C C . VAL B 1 301 ? 17.859 2.318 -4.867 1 97.31 301 VAL B C 1
ATOM 6539 O O . VAL B 1 301 ? 18.547 1.354 -5.203 1 97.31 301 VAL B O 1
ATOM 6542 N N . LYS B 1 302 ? 18.297 3.551 -5.031 1 97.25 302 LYS B N 1
ATOM 6543 C CA . LYS B 1 302 ? 19.625 3.928 -5.512 1 97.25 302 LYS B CA 1
ATOM 6544 C C . LYS B 1 302 ? 20.297 4.922 -4.562 1 97.25 302 LYS B C 1
ATOM 6546 O O . LYS B 1 302 ? 19.609 5.688 -3.877 1 97.25 302 LYS B O 1
ATOM 6551 N N . PRO B 1 303 ? 21.625 4.875 -4.52 1 96.44 303 PRO B N 1
ATOM 6552 C CA . PRO B 1 303 ? 22.328 5.922 -3.77 1 96.44 303 PRO B CA 1
ATOM 6553 C C . PRO B 1 303 ? 22.297 7.27 -4.484 1 96.44 303 PRO B C 1
ATOM 6555 O O . PRO B 1 303 ? 21.531 7.457 -5.434 1 96.44 303 PRO B O 1
ATOM 6558 N N . GLY B 1 304 ? 23.062 8.242 -3.99 1 97.06 304 GLY B N 1
ATOM 6559 C CA . GLY B 1 304 ? 23.078 9.57 -4.574 1 97.06 304 GLY B CA 1
ATOM 6560 C C . GLY B 1 304 ? 23.484 9.578 -6.035 1 97.06 304 GLY B C 1
ATOM 6561 O O . GLY B 1 304 ? 24.109 8.633 -6.516 1 97.06 304 GLY B O 1
ATOM 6562 N N . ILE B 1 305 ? 23.109 10.625 -6.727 1 98.44 305 ILE B N 1
ATOM 6563 C CA . ILE B 1 305 ? 23.469 10.805 -8.133 1 98.44 305 ILE B CA 1
ATOM 6564 C C . ILE B 1 305 ? 24.891 11.32 -8.242 1 98.44 305 ILE B C 1
ATOM 6566 O O . ILE B 1 305 ? 25.266 12.305 -7.594 1 98.44 305 ILE B O 1
ATOM 6570 N N . ARG B 1 306 ? 25.672 10.656 -9.016 1 98.38 306 ARG B N 1
ATOM 6571 C CA . ARG B 1 306 ? 27.016 11.133 -9.305 1 98.38 306 ARG B CA 1
ATOM 6572 C C . ARG B 1 306 ? 27.016 12.086 -10.5 1 98.38 306 ARG B C 1
ATOM 6574 O O . ARG B 1 306 ? 27.578 13.18 -10.43 1 98.38 306 ARG B O 1
ATOM 6581 N N . GLU B 1 307 ? 26.391 11.68 -11.555 1 98.62 307 GLU B N 1
ATOM 6582 C CA . GLU B 1 307 ? 26.328 12.516 -12.742 1 98.62 307 GLU B CA 1
ATOM 6583 C C . GLU B 1 307 ? 25.219 12.062 -13.688 1 98.62 307 GLU B C 1
ATOM 6585 O O . GLU B 1 307 ? 24.734 10.93 -13.586 1 98.62 307 GLU B O 1
ATOM 6590 N N . PHE B 1 308 ? 24.797 12.984 -14.57 1 98.69 308 PHE B N 1
ATOM 6591 C CA . PHE B 1 308 ? 23.828 12.688 -15.625 1 98.69 308 PHE B CA 1
ATOM 6592 C C . PHE B 1 308 ? 24.547 12.367 -16.938 1 98.69 308 PHE B C 1
ATOM 6594 O O . PHE B 1 308 ? 25.641 12.844 -17.188 1 98.69 308 PHE B O 1
ATOM 6601 N N . THR B 1 309 ? 23.984 11.484 -17.641 1 98.5 309 THR B N 1
ATOM 6602 C CA . THR B 1 309 ? 24.312 11.344 -19.062 1 98.5 309 THR B CA 1
ATOM 6603 C C . THR B 1 309 ? 23.219 11.93 -19.938 1 98.5 309 THR B C 1
ATOM 6605 O O . THR B 1 309 ? 22.234 12.477 -19.422 1 98.5 309 THR B O 1
ATOM 6608 N N . GLU B 1 310 ? 23.375 11.812 -21.25 1 98.31 310 GLU B N 1
ATOM 6609 C CA . GLU B 1 310 ? 22.391 12.367 -22.172 1 98.31 310 GLU B CA 1
ATOM 6610 C C . GLU B 1 310 ? 21.016 11.727 -21.969 1 98.31 310 GLU B C 1
ATOM 6612 O O . GLU B 1 310 ? 19.984 12.383 -22.141 1 98.31 310 GLU B O 1
ATOM 6617 N N . ASN B 1 311 ? 21.047 10.445 -21.625 1 98.25 311 ASN B N 1
ATOM 6618 C CA . ASN B 1 311 ? 19.766 9.742 -21.547 1 98.25 311 ASN B CA 1
ATOM 6619 C C . ASN B 1 311 ? 19.609 8.992 -20.219 1 98.25 311 ASN B C 1
ATOM 6621 O O . ASN B 1 311 ? 18.719 8.156 -20.078 1 98.25 311 ASN B O 1
ATOM 6625 N N . GLY B 1 312 ? 20.547 9.258 -19.25 1 98.62 312 GLY B N 1
ATOM 6626 C CA . GLY B 1 312 ? 20.469 8.461 -18.031 1 98.62 312 GLY B CA 1
ATOM 6627 C C . GLY B 1 312 ? 21.234 9.078 -16.875 1 98.62 312 GLY B C 1
ATOM 6628 O O . GLY B 1 312 ? 21.453 10.297 -16.844 1 98.62 312 GLY B O 1
ATOM 6629 N N . ILE B 1 313 ? 21.438 8.219 -15.844 1 98.81 313 ILE B N 1
ATOM 6630 C CA . ILE B 1 313 ? 22.047 8.664 -14.602 1 98.81 313 ILE B CA 1
ATOM 6631 C C . ILE B 1 313 ? 23.062 7.625 -14.109 1 98.81 313 ILE B C 1
ATOM 6633 O O . ILE B 1 313 ? 22.797 6.422 -14.164 1 98.81 313 ILE B O 1
ATOM 6637 N N . ILE B 1 314 ? 24.172 8.055 -13.719 1 98.81 314 ILE B N 1
ATOM 6638 C CA . ILE B 1 314 ? 25.172 7.262 -13 1 98.81 314 ILE B CA 1
ATOM 6639 C C . ILE B 1 314 ? 25.125 7.613 -11.508 1 98.81 314 ILE B C 1
ATOM 6641 O O . ILE B 1 314 ? 25.188 8.789 -11.141 1 98.81 314 ILE B O 1
ATOM 6645 N N . PHE B 1 315 ? 25.047 6.621 -10.727 1 98.12 315 PHE B N 1
ATOM 6646 C CA . PHE B 1 315 ? 24.906 6.844 -9.297 1 98.12 315 PHE B CA 1
ATOM 6647 C C . PHE B 1 315 ? 26.25 6.715 -8.594 1 98.12 315 PHE B C 1
ATOM 6649 O O . PHE B 1 315 ? 27.234 6.305 -9.203 1 98.12 315 PHE B O 1
ATOM 6656 N N . ASP B 1 316 ? 26.312 7.035 -7.324 1 97.19 316 ASP B N 1
ATOM 6657 C CA . ASP B 1 316 ? 27.562 7.094 -6.551 1 97.19 316 ASP B CA 1
ATOM 6658 C C . ASP B 1 316 ? 28.219 5.719 -6.469 1 97.19 316 ASP B C 1
ATOM 6660 O O . ASP B 1 316 ? 29.438 5.613 -6.371 1 97.19 316 ASP B O 1
ATOM 6664 N N . ASP B 1 317 ? 27.438 4.656 -6.535 1 93.94 317 ASP B N 1
ATOM 6665 C CA . ASP B 1 317 ? 27.984 3.309 -6.41 1 93.94 317 ASP B CA 1
ATOM 6666 C C . ASP B 1 317 ? 28.422 2.764 -7.77 1 93.94 317 ASP B C 1
ATOM 6668 O O . ASP B 1 317 ? 28.812 1.599 -7.883 1 93.94 317 ASP B O 1
ATOM 6672 N N . GLY B 1 318 ? 28.25 3.488 -8.781 1 95.75 318 GLY B N 1
ATOM 6673 C CA . GLY B 1 318 ? 28.688 3.104 -10.117 1 95.75 318 GLY B CA 1
ATOM 6674 C C . GLY B 1 318 ? 27.594 2.504 -10.961 1 95.75 318 GLY B C 1
ATOM 6675 O O . GLY B 1 318 ? 27.734 2.365 -12.18 1 95.75 318 GLY B O 1
ATOM 6676 N N . SER B 1 319 ? 26.469 2.154 -10.375 1 95.12 319 SER B N 1
ATOM 6677 C CA . SER B 1 319 ? 25.359 1.619 -11.164 1 95.12 319 SER B CA 1
ATOM 6678 C C . SER B 1 319 ? 24.797 2.67 -12.109 1 95.12 319 SER B C 1
ATOM 6680 O O . SER B 1 319 ? 24.906 3.871 -11.859 1 95.12 319 SER B O 1
ATOM 6682 N N . VAL B 1 320 ? 24.25 2.191 -13.172 1 97.81 320 VAL B N 1
ATOM 6683 C CA . VAL B 1 320 ? 23.766 3.07 -14.234 1 97.81 320 VAL B CA 1
ATOM 6684 C C . VAL B 1 320 ? 22.328 2.729 -14.578 1 97.81 320 VAL B C 1
ATOM 6686 O O . VAL B 1 320 ? 21.938 1.558 -14.586 1 97.81 320 VAL B O 1
ATOM 6689 N N . VAL B 1 321 ? 21.531 3.725 -14.742 1 98 321 VAL B N 1
ATOM 6690 C CA . VAL B 1 321 ? 20.203 3.572 -15.312 1 98 321 VAL B CA 1
ATOM 6691 C C . VAL B 1 321 ? 20.109 4.348 -16.625 1 98 321 VAL B C 1
ATOM 6693 O O . VAL B 1 321 ? 20.312 5.562 -16.641 1 98 321 VAL B O 1
ATOM 6696 N N . ASP B 1 322 ? 19.766 3.641 -17.656 1 97.81 322 ASP B N 1
ATOM 6697 C CA . ASP B 1 322 ? 19.641 4.258 -18.984 1 97.81 322 ASP B CA 1
ATOM 6698 C C . ASP B 1 322 ? 18.188 4.535 -19.328 1 97.81 322 ASP B C 1
ATOM 6700 O O . ASP B 1 322 ? 17.281 4.016 -18.672 1 97.81 322 ASP B O 1
ATOM 6704 N N . HIS B 1 323 ? 17.953 5.457 -20.25 1 98.06 323 HIS B N 1
ATOM 6705 C CA . HIS B 1 323 ? 16.641 5.793 -20.797 1 98.06 323 HIS B CA 1
ATOM 6706 C C . HIS B 1 323 ? 15.719 6.348 -19.719 1 98.06 323 HIS B C 1
ATOM 6708 O O . HIS B 1 323 ? 14.555 5.953 -19.641 1 98.06 323 HIS B O 1
ATOM 6714 N N . VAL B 1 324 ? 16.312 7.137 -18.875 1 98.75 324 VAL B N 1
ATOM 6715 C CA . VAL B 1 324 ? 15.516 7.82 -17.875 1 98.75 324 VAL B CA 1
ATOM 6716 C C . VAL B 1 324 ? 14.656 8.891 -18.531 1 98.75 324 VAL B C 1
ATOM 6718 O O . VAL B 1 324 ? 15.172 9.773 -19.219 1 98.75 324 VAL B O 1
ATOM 6721 N N . ASP B 1 325 ? 13.352 8.828 -18.328 1 98.75 325 ASP B N 1
ATOM 6722 C CA . ASP B 1 325 ? 12.43 9.773 -18.953 1 98.75 325 ASP B CA 1
ATOM 6723 C C . ASP B 1 325 ? 12.211 11 -18.062 1 98.75 325 ASP B C 1
ATOM 6725 O O . ASP B 1 325 ? 12.117 12.125 -18.562 1 98.75 325 ASP B O 1
ATOM 6729 N N . GLU B 1 326 ? 12.031 10.742 -16.781 1 98.25 326 GLU B N 1
ATOM 6730 C CA . GLU B 1 326 ? 11.602 11.766 -15.828 1 98.25 326 GLU B CA 1
ATOM 6731 C C . GLU B 1 326 ? 12.445 11.727 -14.562 1 98.25 326 GLU B C 1
ATOM 6733 O O . GLU B 1 326 ? 12.797 10.648 -14.07 1 98.25 326 GLU B O 1
ATOM 6738 N N . VAL B 1 327 ? 12.805 12.867 -14.078 1 98.81 327 VAL B N 1
ATOM 6739 C CA . VAL B 1 327 ? 13.422 13.023 -12.773 1 98.81 327 VAL B CA 1
ATOM 6740 C C . VAL B 1 327 ? 12.586 13.969 -11.914 1 98.81 327 VAL B C 1
ATOM 6742 O O . VAL B 1 327 ? 12.297 15.102 -12.32 1 98.81 327 VAL B O 1
ATOM 6745 N N . ILE B 1 328 ? 12.133 13.555 -10.797 1 98.75 328 ILE B N 1
ATOM 6746 C CA . ILE B 1 328 ? 11.367 14.367 -9.859 1 98.75 328 ILE B CA 1
ATOM 6747 C C . ILE B 1 328 ? 12.219 14.68 -8.625 1 98.75 328 ILE B C 1
ATOM 6749 O O . ILE B 1 328 ? 12.617 13.773 -7.895 1 98.75 328 ILE B O 1
ATOM 6753 N N . LEU B 1 329 ? 12.469 15.938 -8.438 1 98.69 329 LEU B N 1
ATOM 6754 C CA . LEU B 1 329 ? 13.227 16.391 -7.277 1 98.69 329 LEU B CA 1
ATOM 6755 C C . LEU B 1 329 ? 12.312 16.594 -6.074 1 98.69 329 LEU B C 1
ATOM 6757 O O . LEU B 1 329 ? 11.5 17.531 -6.059 1 98.69 329 LEU B O 1
ATOM 6761 N N . ALA B 1 330 ? 12.352 15.734 -5.188 1 97.94 330 ALA B N 1
ATOM 6762 C CA . ALA B 1 330 ? 11.711 15.906 -3.883 1 97.94 330 ALA B CA 1
ATOM 6763 C C . ALA B 1 330 ? 12.727 16.344 -2.832 1 97.94 330 ALA B C 1
ATOM 6765 O O . ALA B 1 330 ? 12.93 15.656 -1.828 1 97.94 330 ALA B O 1
ATOM 6766 N N . THR B 1 331 ? 13.242 17.516 -3.016 1 96.75 331 THR B N 1
ATOM 6767 C CA . THR B 1 331 ? 14.43 17.969 -2.305 1 96.75 331 THR B CA 1
ATOM 6768 C C . THR B 1 331 ? 14.078 19.062 -1.305 1 96.75 331 THR B C 1
ATOM 6770 O O . THR B 1 331 ? 14.961 19.766 -0.794 1 96.75 331 THR B O 1
ATOM 6773 N N . GLY B 1 332 ? 12.773 19.266 -1.102 1 95.44 332 GLY B N 1
ATOM 6774 C CA . GLY B 1 332 ? 12.336 20.156 -0.039 1 95.44 332 GLY B CA 1
ATOM 6775 C C . GLY B 1 332 ? 11.992 21.547 -0.534 1 95.44 332 GLY B C 1
ATOM 6776 O O . GLY B 1 332 ? 11.844 21.766 -1.739 1 95.44 332 GLY B O 1
ATOM 6777 N N . TYR B 1 333 ? 11.742 22.484 0.412 1 96.5 333 TYR B N 1
ATOM 6778 C CA . TYR B 1 333 ? 11.266 23.828 0.15 1 96.5 333 TYR B CA 1
ATOM 6779 C C . TYR B 1 333 ? 12.07 24.859 0.941 1 96.5 333 TYR B C 1
ATOM 6781 O O . TYR B 1 333 ? 12.781 24.5 1.886 1 96.5 333 TYR B O 1
ATOM 6789 N N . SER B 1 334 ? 11.984 26.047 0.501 1 96.25 334 SER B N 1
ATOM 6790 C CA . SER B 1 334 ? 12.516 27.203 1.21 1 96.25 334 SER B CA 1
ATOM 6791 C C . SER B 1 334 ? 11.398 28.125 1.669 1 96.25 334 SER B C 1
ATOM 6793 O O . SER B 1 334 ? 10.281 28.078 1.142 1 96.25 334 SER B O 1
ATOM 6795 N N . PHE B 1 335 ? 11.672 28.844 2.691 1 95.75 335 PHE B N 1
ATOM 6796 C CA . PHE B 1 335 ? 10.734 29.891 3.088 1 95.75 335 PHE B CA 1
ATOM 6797 C C . PHE B 1 335 ? 11.469 31.188 3.42 1 95.75 335 PHE B C 1
ATOM 6799 O O . PHE B 1 335 ? 12.664 31.172 3.729 1 95.75 335 PHE B O 1
ATOM 6806 N N . ASN B 1 336 ? 10.836 32.312 3.246 1 95.25 336 ASN B N 1
ATOM 6807 C CA . ASN B 1 336 ? 11.312 33.656 3.623 1 95.25 336 ASN B CA 1
ATOM 6808 C C . ASN B 1 336 ? 10.156 34.594 3.916 1 95.25 336 ASN B C 1
ATOM 6810 O O . ASN B 1 336 ? 8.992 34.25 3.773 1 95.25 336 ASN B O 1
ATOM 6814 N N . PHE B 1 337 ? 10.469 35.75 4.422 1 97 337 PHE B N 1
ATOM 6815 C CA . PHE B 1 337 ? 9.508 36.812 4.684 1 97 337 PHE B CA 1
ATOM 6816 C C . PHE B 1 337 ? 9.914 38.094 3.996 1 97 337 PHE B C 1
ATOM 6818 O O . PHE B 1 337 ? 9.93 39.156 4.617 1 97 337 PHE B O 1
ATOM 6825 N N . ASN B 1 338 ? 10.234 37.969 2.764 1 96.25 338 ASN B N 1
ATOM 6826 C CA . ASN B 1 338 ? 10.711 39.094 1.987 1 96.25 338 ASN B CA 1
ATOM 6827 C C . ASN B 1 338 ? 9.641 40.188 1.86 1 96.25 338 ASN B C 1
ATOM 6829 O O . ASN B 1 338 ? 9.953 41.344 1.636 1 96.25 338 ASN B O 1
ATOM 6833 N N . ILE B 1 339 ? 8.375 39.875 2.014 1 97.44 339 ILE B N 1
ATOM 6834 C CA . ILE B 1 339 ? 7.297 40.844 1.922 1 97.44 339 ILE B CA 1
ATOM 6835 C C . ILE B 1 339 ? 7.402 41.844 3.072 1 97.44 339 ILE B C 1
ATOM 6837 O O . ILE B 1 339 ? 6.816 42.906 3.018 1 97.44 339 ILE B O 1
ATOM 6841 N N . VAL B 1 340 ? 8.031 41.406 4.141 1 98.25 340 VAL B N 1
ATOM 6842 C CA . VAL B 1 340 ? 8.188 42.281 5.297 1 98.25 340 VAL B CA 1
ATOM 6843 C C . VAL B 1 340 ? 9.5 43.031 5.188 1 98.25 340 VAL B C 1
ATOM 6845 O O . VAL B 1 340 ? 10.57 42.5 5.504 1 98.25 340 VAL B O 1
ATOM 6848 N N . GLU B 1 341 ? 9.492 44.281 4.766 1 98.12 341 GLU B N 1
ATOM 6849 C CA . GLU B 1 341 ? 10.625 45.188 4.602 1 98.12 341 GLU B CA 1
ATOM 6850 C C . GLU B 1 341 ? 11.773 44.5 3.867 1 98.12 341 GLU B C 1
ATOM 6852 O O . GLU B 1 341 ? 12.914 44.5 4.336 1 98.12 341 GLU B O 1
ATOM 6857 N N . ASP B 1 342 ? 11.445 43.75 2.807 1 96.56 342 ASP B N 1
ATOM 6858 C CA . ASP B 1 342 ? 12.391 43.125 1.886 1 96.56 342 ASP B CA 1
ATOM 6859 C C . ASP B 1 342 ? 13.234 42.062 2.6 1 96.56 342 ASP B C 1
ATOM 6861 O O . ASP B 1 342 ? 14.398 41.844 2.252 1 96.56 342 ASP B O 1
ATOM 6865 N N . GLY B 1 343 ? 12.656 41.531 3.625 1 95.94 343 GLY B N 1
ATOM 6866 C CA . GLY B 1 343 ? 13.32 40.469 4.34 1 95.94 343 GLY B CA 1
ATOM 6867 C C . GLY B 1 343 ? 14.305 40.969 5.383 1 95.94 343 GLY B C 1
ATOM 6868 O O . GLY B 1 343 ? 14.938 40.156 6.078 1 95.94 343 GLY B O 1
ATOM 6869 N N . ASP B 1 344 ? 14.383 42.219 5.648 1 95.31 344 ASP B N 1
ATOM 6870 C CA . ASP B 1 344 ? 15.391 42.781 6.531 1 95.31 344 ASP B CA 1
ATOM 6871 C C . ASP B 1 344 ? 14.953 42.688 7.992 1 95.31 344 ASP B C 1
ATOM 6873 O O . ASP B 1 344 ? 15.789 42.594 8.891 1 95.31 344 ASP B O 1
ATOM 6877 N N . LEU B 1 345 ? 13.688 42.75 8.172 1 95.88 345 LEU B N 1
ATOM 6878 C CA . LEU B 1 345 ? 13.172 42.75 9.531 1 95.88 345 LEU B CA 1
ATOM 6879 C C . LEU B 1 345 ? 13.109 41.344 10.094 1 95.88 345 LEU B C 1
ATOM 6881 O O . LEU B 1 345 ? 13.453 41.125 11.258 1 95.88 345 LEU B O 1
ATOM 6885 N N . ILE B 1 346 ? 12.633 40.344 9.305 1 96 346 ILE B N 1
ATOM 6886 C CA . ILE B 1 346 ? 12.586 38.938 9.656 1 96 346 ILE B CA 1
ATOM 6887 C C . ILE B 1 346 ? 13.531 38.156 8.75 1 96 346 ILE B C 1
ATOM 6889 O O . ILE B 1 346 ? 13.125 37.625 7.711 1 96 346 ILE B O 1
ATOM 6893 N N . LYS B 1 347 ? 14.68 37.938 9.211 1 95.19 347 LYS B N 1
ATOM 6894 C CA . LYS B 1 347 ? 15.727 37.344 8.398 1 95.19 347 LYS B CA 1
ATOM 6895 C C . LYS B 1 347 ? 15.648 35.812 8.461 1 95.19 347 LYS B C 1
ATOM 6897 O O . LYS B 1 347 ? 15.406 35.25 9.523 1 95.19 347 LYS B O 1
ATOM 6902 N N . VAL B 1 348 ? 15.734 35.25 7.305 1 95.62 348 VAL B N 1
ATOM 6903 C CA . VAL B 1 348 ? 15.773 33.781 7.184 1 95.62 348 VAL B CA 1
ATOM 6904 C C . VAL B 1 348 ? 17.031 33.375 6.426 1 95.62 348 VAL B C 1
ATOM 6906 O O . VAL B 1 348 ? 17.328 33.906 5.352 1 95.62 348 VAL B O 1
ATOM 6909 N N . LYS B 1 349 ? 17.844 32.531 6.996 1 93.56 349 LYS B N 1
ATOM 6910 C CA . LYS B 1 349 ? 19.031 31.969 6.355 1 93.56 349 LYS B CA 1
ATOM 6911 C C . LYS B 1 349 ? 18.953 30.453 6.316 1 93.56 349 LYS B C 1
ATOM 6913 O O . LYS B 1 349 ? 18.984 29.797 7.363 1 93.56 349 LYS B O 1
ATOM 6918 N N . GLU B 1 350 ? 18.906 29.875 5.156 1 93 350 GLU B N 1
ATOM 6919 C CA . GLU B 1 350 ? 18.828 28.422 4.984 1 93 350 GLU B CA 1
ATOM 6920 C C . GLU B 1 350 ? 17.703 27.844 5.84 1 93 350 GLU B C 1
ATOM 6922 O O . GLU B 1 350 ? 17.922 26.891 6.598 1 93 350 GLU B O 1
ATOM 6927 N N . ASN B 1 351 ? 16.594 28.469 5.828 1 94.38 351 ASN B N 1
ATOM 6928 C CA . ASN B 1 351 ? 15.367 28.062 6.504 1 94.38 351 ASN B CA 1
ATOM 6929 C C . ASN B 1 351 ? 15.492 28.188 8.016 1 94.38 351 ASN B C 1
ATOM 6931 O O . ASN B 1 351 ? 14.711 27.594 8.766 1 94.38 351 ASN B O 1
ATOM 6935 N N . ASP B 1 352 ? 16.547 28.922 8.438 1 93.56 352 ASP B N 1
ATOM 6936 C CA . ASP B 1 352 ? 16.719 29.219 9.859 1 93.56 352 ASP B CA 1
ATOM 6937 C C . ASP B 1 352 ? 16.281 30.656 10.172 1 93.56 352 ASP B C 1
ATOM 6939 O O . ASP B 1 352 ? 16.547 31.578 9.398 1 93.56 352 ASP B O 1
ATOM 6943 N N . MET B 1 353 ? 15.555 30.828 11.242 1 92.69 353 MET B N 1
ATOM 6944 C CA . MET B 1 353 ? 15.086 32.156 11.641 1 92.69 353 MET B CA 1
ATOM 6945 C C . MET B 1 353 ? 15.023 32.281 13.164 1 92.69 353 MET B C 1
ATOM 6947 O O . MET B 1 353 ? 15.055 31.266 13.875 1 92.69 353 MET B O 1
ATOM 6951 N N . ASP B 1 354 ? 15 33.5 13.656 1 94.38 354 ASP B N 1
ATOM 6952 C CA . ASP B 1 354 ? 14.906 33.75 15.086 1 94.38 354 ASP B CA 1
ATOM 6953 C C . ASP B 1 354 ? 13.508 34.25 15.453 1 94.38 354 ASP B C 1
ATOM 6955 O O . ASP B 1 354 ? 13.203 35.438 15.281 1 94.38 354 ASP B O 1
ATOM 6959 N N . ALA B 1 355 ? 12.805 33.375 16.016 1 97.06 355 ALA B N 1
ATOM 6960 C CA . ALA B 1 355 ? 11.469 33.75 16.469 1 97.06 355 ALA B CA 1
ATOM 6961 C C . ALA B 1 355 ? 11.125 33.031 17.766 1 97.06 355 ALA B C 1
ATOM 6963 O O . ALA B 1 355 ? 11.336 31.812 17.891 1 97.06 355 ALA B O 1
ATOM 6964 N N . TYR B 1 356 ? 10.695 33.812 18.797 1 98.06 356 TYR B N 1
ATOM 6965 C CA . TYR B 1 356 ? 10.242 33.25 20.062 1 98.06 356 TYR B CA 1
ATOM 6966 C C . TYR B 1 356 ? 9.062 32.312 19.844 1 98.06 356 TYR B C 1
ATOM 6968 O O . TYR B 1 356 ? 8.055 32.688 19.25 1 98.06 356 TYR B O 1
ATOM 6976 N N . LYS B 1 357 ? 9.195 31.016 20.281 1 98.19 357 LYS B N 1
ATOM 6977 C CA . LYS B 1 357 ? 8.211 29.938 20.125 1 98.19 357 LYS B CA 1
ATOM 6978 C C . LYS B 1 357 ? 7.848 29.734 18.672 1 98.19 357 LYS B C 1
ATOM 6980 O O . LYS B 1 357 ? 6.746 29.281 18.359 1 98.19 357 LYS B O 1
ATOM 6985 N N . TYR B 1 358 ? 8.68 30.172 17.703 1 97.19 358 TYR B N 1
ATOM 6986 C CA . TYR B 1 358 ? 8.484 30.047 16.266 1 97.19 358 TYR B CA 1
ATOM 6987 C C . TYR B 1 358 ? 7.328 30.906 15.789 1 97.19 358 TYR B C 1
ATOM 6989 O O . TYR B 1 358 ? 6.66 30.578 14.805 1 97.19 358 TYR B O 1
ATOM 6997 N N . MET B 1 359 ? 7.031 32.031 16.547 1 98.12 359 MET B N 1
ATOM 6998 C CA . MET B 1 359 ? 5.891 32.875 16.219 1 98.12 359 MET B CA 1
ATOM 6999 C C . MET B 1 359 ? 6.309 34.344 16.141 1 98.12 359 MET B C 1
ATOM 7001 O O . MET B 1 359 ? 5.941 35.062 15.195 1 98.12 359 MET B O 1
ATOM 7005 N N . PHE B 1 360 ? 7.059 34.781 17.172 1 98.25 360 PHE B N 1
ATOM 7006 C CA . PHE B 1 360 ? 7.301 36.188 17.375 1 98.25 360 PHE B CA 1
ATOM 7007 C C . PHE B 1 360 ? 8.742 36.562 17.031 1 98.25 360 PHE B C 1
ATOM 7009 O O . PHE B 1 360 ? 9.664 36.188 17.75 1 98.25 360 PHE B O 1
ATOM 7016 N N . PRO B 1 361 ? 8.969 37.312 15.953 1 97 361 PRO B N 1
ATOM 7017 C CA . PRO B 1 361 ? 10.336 37.781 15.688 1 97 361 PRO B CA 1
ATOM 7018 C C . PRO B 1 361 ? 10.898 38.656 16.797 1 97 361 PRO B C 1
ATOM 7020 O O . PRO B 1 361 ? 10.203 39.531 17.297 1 97 361 PRO B O 1
ATOM 7023 N N . VAL B 1 362 ? 12.141 38.438 17.141 1 95.62 362 VAL B N 1
ATOM 7024 C CA . VAL B 1 362 ? 12.773 39.188 18.219 1 95.62 362 VAL B CA 1
ATOM 7025 C C . VAL B 1 362 ? 12.898 40.656 17.812 1 95.62 362 VAL B C 1
ATOM 7027 O O . VAL B 1 362 ? 12.82 41.562 18.672 1 95.62 362 VAL B O 1
ATOM 7030 N N . THR B 1 363 ? 12.977 40.875 16.594 1 95.25 363 THR B N 1
ATOM 7031 C CA . THR B 1 363 ? 13.211 42.219 16.047 1 95.25 363 THR B CA 1
ATOM 7032 C C . THR B 1 363 ? 11.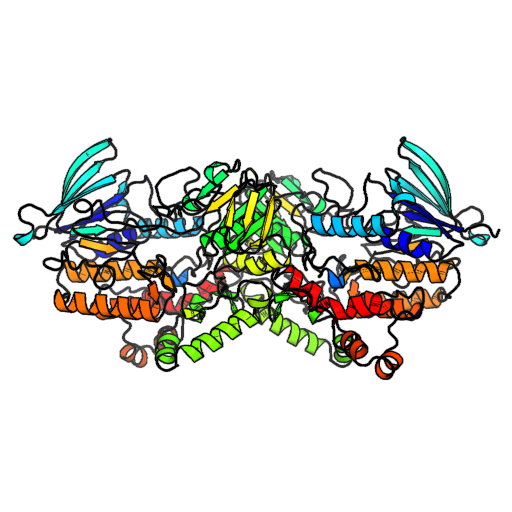977 43.094 16.25 1 95.25 363 THR B C 1
ATOM 7034 O O . THR B 1 363 ? 12.062 44.344 16.125 1 95.25 363 THR B O 1
ATOM 7037 N N . THR B 1 364 ? 10.844 42.562 16.547 1 95.94 364 THR B N 1
ATOM 7038 C CA . THR B 1 364 ? 9.617 43.344 16.719 1 95.94 364 THR B CA 1
ATOM 7039 C C . THR B 1 364 ? 9.039 43.156 18.109 1 95.94 364 THR B C 1
ATOM 7041 O O . THR B 1 364 ? 7.836 43.312 18.312 1 95.94 364 THR B O 1
ATOM 7044 N N . CYS B 1 365 ? 9.859 42.781 19.109 1 95.62 365 CYS B N 1
ATOM 7045 C CA . CYS B 1 365 ? 9.414 42.406 20.453 1 95.62 365 CYS B CA 1
ATOM 7046 C C . CYS B 1 365 ? 8.938 43.656 21.219 1 95.62 365 CYS B C 1
ATOM 7048 O O . CYS B 1 365 ? 8.312 43.531 22.266 1 95.62 365 CYS B O 1
ATOM 7050 N N . ASP B 1 366 ? 9.156 44.875 20.719 1 94.94 366 ASP B N 1
ATOM 7051 C CA . ASP B 1 366 ? 8.688 46.094 21.359 1 94.94 366 ASP B CA 1
ATOM 7052 C C . ASP B 1 366 ? 7.164 46.125 21.422 1 94.94 366 ASP B C 1
ATOM 7054 O O . ASP B 1 366 ? 6.582 46.688 22.344 1 94.94 366 ASP B O 1
ATOM 7058 N N . HIS B 1 367 ? 6.551 45.594 20.375 1 96.38 367 HIS B N 1
ATOM 7059 C CA . HIS B 1 367 ? 5.094 45.656 20.328 1 96.38 367 HIS B CA 1
ATOM 7060 C C . HIS B 1 367 ? 4.488 44.25 20.172 1 96.38 367 HIS B C 1
ATOM 7062 O O . HIS B 1 367 ? 3.371 44 20.625 1 96.38 367 HIS B O 1
ATOM 7068 N N . ASN B 1 368 ? 5.289 43.344 19.453 1 97.62 368 ASN B N 1
ATOM 7069 C CA . ASN B 1 368 ? 4.809 42 19.188 1 97.62 368 ASN B CA 1
ATOM 7070 C C . ASN B 1 368 ? 3.482 42.031 18.422 1 97.62 368 ASN B C 1
ATOM 7072 O O . ASN B 1 368 ? 2.562 41.281 18.766 1 97.62 368 ASN B O 1
ATOM 7076 N N . THR B 1 369 ? 3.297 42.906 17.469 1 98.38 369 THR B N 1
ATOM 7077 C CA . THR B 1 369 ? 2.051 43.062 16.719 1 98.38 369 THR B CA 1
ATOM 7078 C C . THR B 1 369 ? 2.129 42.344 15.383 1 98.38 369 THR B C 1
ATOM 7080 O O . THR B 1 369 ? 1.224 42.469 14.555 1 98.38 369 THR B O 1
ATOM 7083 N N . ILE B 1 370 ? 3.213 41.594 15.117 1 98.5 370 ILE B N 1
ATOM 7084 C CA . ILE B 1 370 ? 3.32 40.719 13.969 1 98.5 370 ILE B CA 1
ATOM 7085 C C . ILE B 1 370 ? 3.631 39.281 14.445 1 98.5 370 ILE B C 1
ATOM 7087 O O . ILE B 1 370 ? 4.422 39.094 15.367 1 98.5 370 ILE B O 1
ATOM 7091 N N . GLY B 1 371 ? 2.881 38.344 14 1 98.31 371 GLY B N 1
ATOM 7092 C CA . GLY B 1 371 ? 3.064 36.938 14.375 1 98.31 371 GLY B CA 1
ATOM 7093 C C . GLY B 1 371 ? 3.127 36 13.18 1 98.31 371 GLY B C 1
ATOM 7094 O O . GLY B 1 371 ? 2.4 36.188 12.203 1 98.31 371 GLY B O 1
ATOM 7095 N N . ILE B 1 372 ? 4.031 35.031 13.227 1 98.38 372 ILE B N 1
ATOM 7096 C CA . ILE B 1 372 ? 4.113 33.938 12.258 1 98.38 372 ILE B CA 1
ATOM 7097 C C . ILE B 1 372 ? 3.328 32.75 12.766 1 98.38 372 ILE B C 1
ATOM 7099 O O . ILE B 1 372 ? 3.559 32.281 13.883 1 98.38 372 ILE B O 1
ATOM 7103 N N . ILE B 1 373 ? 2.395 32.25 11.961 1 98.69 373 ILE B N 1
ATOM 7104 C CA . ILE B 1 373 ? 1.542 31.125 12.383 1 98.69 373 ILE B CA 1
ATOM 7105 C C . ILE B 1 373 ? 1.766 29.938 11.461 1 98.69 373 ILE B C 1
ATOM 7107 O O . ILE B 1 373 ? 1.71 30.062 10.234 1 98.69 373 ILE B O 1
ATOM 7111 N N . GLY B 1 374 ? 2.045 28.781 12.07 1 97.62 374 GLY B N 1
ATOM 7112 C CA . GLY B 1 374 ? 2.123 27.531 11.328 1 97.62 374 GLY B CA 1
ATOM 7113 C C . GLY B 1 374 ? 3.504 27.266 10.766 1 97.62 374 GLY B C 1
ATOM 7114 O O . GLY B 1 374 ? 3.689 26.312 9.992 1 97.62 374 GLY B O 1
ATOM 7115 N N . LEU B 1 375 ? 4.488 28.062 11.094 1 94.44 375 LEU B N 1
ATOM 7116 C CA . LEU B 1 375 ? 5.832 27.828 10.578 1 94.44 375 LEU B CA 1
ATOM 7117 C C . LEU B 1 375 ? 6.602 26.859 11.484 1 94.44 375 LEU B C 1
ATOM 7119 O O . LEU B 1 375 ? 7.617 27.25 12.078 1 94.44 375 LEU B O 1
ATOM 7123 N N . VAL B 1 376 ? 6.16 25.688 11.602 1 95.62 376 VAL B N 1
ATOM 7124 C CA . VAL B 1 376 ? 6.785 24.609 12.359 1 95.62 376 VAL B CA 1
ATOM 7125 C C . VAL B 1 376 ? 6.684 23.297 11.578 1 95.62 376 VAL B C 1
ATOM 7127 O O . VAL B 1 376 ? 5.824 23.156 10.703 1 95.62 376 VAL B O 1
ATOM 7130 N N . GLN B 1 377 ? 7.555 22.438 11.773 1 94.69 377 GLN B N 1
ATOM 7131 C CA . GLN B 1 377 ? 7.52 21.062 11.281 1 94.69 377 GLN B CA 1
ATOM 7132 C C . GLN B 1 377 ? 7.398 20.062 12.438 1 94.69 377 GLN B C 1
ATOM 7134 O O . GLN B 1 377 ? 8.406 19.594 12.953 1 94.69 377 GLN B O 1
ATOM 7139 N N . PRO B 1 378 ? 6.25 19.719 12.75 1 95.31 378 PRO B N 1
ATOM 7140 C CA . PRO B 1 378 ? 6.055 18.875 13.93 1 95.31 378 PRO B CA 1
ATOM 7141 C C . PRO B 1 378 ? 6.137 17.375 13.609 1 95.31 378 PRO B C 1
ATOM 7143 O O . PRO B 1 378 ? 5.785 16.969 12.5 1 95.31 378 PRO B O 1
ATOM 7146 N N . THR B 1 379 ? 6.68 16.547 14.539 1 93.44 379 THR B N 1
ATOM 7147 C CA . THR B 1 379 ? 6.266 15.148 14.617 1 93.44 379 THR B CA 1
ATOM 7148 C C . THR B 1 379 ? 4.859 15.031 15.195 1 93.44 379 THR B C 1
ATOM 7150 O O . THR B 1 379 ? 4.684 15.016 16.406 1 93.44 379 THR B O 1
ATOM 7153 N N . GLY B 1 380 ? 3.973 15.039 14.422 1 94.62 380 GLY B N 1
ATOM 7154 C CA . GLY B 1 380 ? 2.559 15.195 14.719 1 94.62 380 GLY B CA 1
ATOM 7155 C C . GLY B 1 380 ? 1.859 16.172 13.797 1 94.62 380 GLY B C 1
ATOM 7156 O O . GLY B 1 380 ? 2.383 16.516 12.734 1 94.62 380 GLY B O 1
ATOM 7157 N N . SER B 1 381 ? 0.694 16.594 14.234 1 96.62 381 SER B N 1
ATOM 7158 C CA . SER B 1 381 ? -0.139 17.391 13.344 1 96.62 381 SER B CA 1
ATOM 7159 C C . SER B 1 381 ? 0.139 18.875 13.523 1 96.62 381 SER B C 1
ATOM 7161 O O . SER B 1 381 ? 0.296 19.359 14.648 1 96.62 381 SER B O 1
ATOM 7163 N N . ILE B 1 382 ? 0.168 19.609 12.5 1 97.5 382 ILE B N 1
ATOM 7164 C CA . ILE B 1 382 ? 0.497 21.031 12.531 1 97.5 382 ILE B CA 1
ATOM 7165 C C . ILE B 1 382 ? -0.764 21.859 12.797 1 97.5 382 ILE B C 1
ATOM 7167 O O . ILE B 1 382 ? -0.697 22.938 13.391 1 97.5 382 ILE B O 1
ATOM 7171 N N . MET B 1 383 ? -1.956 21.422 12.469 1 98.25 383 MET B N 1
ATOM 7172 C CA . MET B 1 383 ? -3.164 22.234 12.461 1 98.25 383 MET B CA 1
ATOM 7173 C C . MET B 1 383 ? -3.541 22.656 13.875 1 98.25 383 MET B C 1
ATOM 7175 O O . MET B 1 383 ? -3.725 23.844 14.141 1 98.25 383 MET B O 1
ATOM 7179 N N . PRO B 1 384 ? -3.57 21.734 14.836 1 98.44 384 PRO B N 1
ATOM 7180 C CA . PRO B 1 384 ? -3.869 22.188 16.188 1 98.44 384 PRO B CA 1
ATOM 7181 C C . PRO B 1 384 ? -2.764 23.078 16.766 1 98.44 384 PRO B C 1
ATOM 7183 O O . PRO B 1 384 ? -3.035 23.938 17.609 1 98.44 384 PRO B O 1
ATOM 7186 N N . LEU B 1 385 ? -1.552 22.875 16.297 1 98.69 385 LEU B N 1
ATOM 7187 C CA . LEU B 1 385 ? -0.447 23.703 16.766 1 98.69 385 LEU B CA 1
ATOM 7188 C C . LEU B 1 385 ? -0.586 25.125 16.25 1 98.69 385 LEU B C 1
ATOM 7190 O O . LEU B 1 385 ? -0.378 26.094 16.984 1 98.69 385 LEU B O 1
ATOM 7194 N N . SER B 1 386 ? -0.919 25.234 14.969 1 98.5 386 SER B N 1
ATOM 7195 C CA . SER B 1 386 ? -1.144 26.562 14.406 1 98.5 386 SER B CA 1
ATOM 7196 C C . SER B 1 386 ? -2.318 27.266 15.078 1 98.5 386 SER B C 1
ATOM 7198 O O . SER B 1 386 ? -2.285 28.469 15.305 1 98.5 386 SER B O 1
ATOM 7200 N N . GLU B 1 387 ? -3.338 26.5 15.391 1 98.81 387 GLU B N 1
ATOM 7201 C CA . GLU B 1 387 ? -4.461 27.062 16.141 1 98.81 387 GLU B CA 1
ATOM 7202 C C . GLU B 1 387 ? -4.012 27.578 17.5 1 98.81 387 GLU B C 1
ATOM 7204 O O . GLU B 1 387 ? -4.414 28.656 17.922 1 98.81 387 GLU B O 1
ATOM 7209 N N . MET B 1 388 ? -3.24 26.766 18.172 1 98.81 388 MET B N 1
ATOM 7210 C CA . MET B 1 388 ? -2.764 27.172 19.5 1 98.81 388 MET B CA 1
ATOM 7211 C C . MET B 1 388 ? -1.88 28.422 19.391 1 98.81 388 MET B C 1
ATOM 7213 O O . MET B 1 388 ? -1.91 29.281 20.266 1 98.81 388 MET B O 1
ATOM 7217 N N . GLN B 1 389 ? -1.077 28.5 18.344 1 98.88 389 GLN B N 1
ATOM 7218 C CA . GLN B 1 389 ? -0.307 29.719 18.094 1 98.88 389 GLN B CA 1
ATOM 7219 C C . GLN B 1 389 ? -1.223 30.922 17.953 1 98.88 389 GLN B C 1
ATOM 7221 O O . GLN B 1 389 ? -0.928 32 18.484 1 98.88 389 GLN B O 1
ATOM 7226 N N . ALA B 1 390 ? -2.301 30.75 17.219 1 98.81 390 ALA B N 1
ATOM 7227 C CA . ALA B 1 390 ? -3.266 31.828 17.062 1 98.81 390 ALA B CA 1
ATOM 7228 C C . ALA B 1 390 ? -3.832 32.25 18.406 1 98.81 390 ALA B C 1
ATOM 7230 O O . ALA B 1 390 ? -3.955 33.469 18.672 1 98.81 390 ALA B O 1
ATOM 7231 N N . ARG B 1 391 ? -4.172 31.297 19.234 1 98.75 391 ARG B N 1
ATOM 7232 C CA . ARG B 1 391 ? -4.695 31.594 20.562 1 98.75 391 ARG B CA 1
ATOM 7233 C C . ARG B 1 391 ? -3.695 32.406 21.375 1 98.75 391 ARG B C 1
ATOM 7235 O O . ARG B 1 391 ? -4.059 33.406 22 1 98.75 391 ARG B O 1
ATOM 7242 N N . VAL B 1 392 ? -2.443 31.969 21.328 1 98.81 392 VAL B N 1
ATOM 7243 C CA . VAL B 1 392 ? -1.392 32.656 22.078 1 98.81 392 VAL B CA 1
ATOM 7244 C C . VAL B 1 392 ? -1.235 34.094 21.562 1 98.81 392 VAL B C 1
ATOM 7246 O O . VAL B 1 392 ? -1.11 35.031 22.344 1 98.81 392 VAL B O 1
ATOM 7249 N N . PHE B 1 393 ? -1.236 34.281 20.266 1 98.69 393 PHE B N 1
ATOM 7250 C CA . PHE B 1 393 ? -1.075 35.594 19.672 1 98.69 393 PHE B CA 1
ATOM 7251 C C . PHE B 1 393 ? -2.166 36.531 20.172 1 98.69 393 PHE B C 1
ATOM 7253 O O . PHE B 1 393 ? -1.878 37.656 20.609 1 98.69 393 PHE B O 1
ATOM 7260 N N . PHE B 1 394 ? -3.414 36.156 20.078 1 98.56 394 PHE B N 1
ATOM 7261 C CA . PHE B 1 394 ? -4.523 37.031 20.406 1 98.56 394 PHE B CA 1
ATOM 7262 C C . PHE B 1 394 ? -4.543 37.344 21.891 1 98.56 394 PHE B C 1
ATOM 7264 O O . PHE B 1 394 ? -4.84 38.5 22.281 1 98.56 394 PHE B O 1
ATOM 7271 N N . GLU B 1 395 ? -4.223 36.312 22.75 1 98.25 395 GLU B N 1
ATOM 7272 C CA . GLU B 1 395 ? -4.121 36.594 24.188 1 98.25 395 GLU B CA 1
ATOM 7273 C C . GLU B 1 395 ? -3.055 37.656 24.469 1 98.25 395 GLU B C 1
ATOM 7275 O O . GLU B 1 395 ? -3.244 38.5 25.328 1 98.25 395 GLU B O 1
ATOM 7280 N N . ALA B 1 396 ? -1.954 37.562 23.781 1 97.75 396 ALA B N 1
ATOM 7281 C CA . ALA B 1 396 ? -0.886 38.531 23.938 1 97.75 396 ALA B CA 1
ATOM 7282 C C . ALA B 1 396 ? -1.287 39.875 23.344 1 97.75 396 ALA B C 1
ATOM 7284 O O . ALA B 1 396 ? -1.034 40.938 23.953 1 97.75 396 ALA B O 1
ATOM 7285 N N . PHE B 1 397 ? -1.91 39.875 22.234 1 97.38 397 PHE B N 1
ATOM 7286 C CA . PHE B 1 397 ? -2.252 41.062 21.469 1 97.38 397 PHE B CA 1
ATOM 7287 C C . PHE B 1 397 ? -3.234 41.938 22.25 1 97.38 397 PHE B C 1
ATOM 7289 O O . PHE B 1 397 ? -3.123 43.156 22.25 1 97.38 397 PHE B O 1
ATOM 7296 N N . VAL B 1 398 ? -4.184 41.312 22.922 1 95.81 398 VAL B N 1
ATOM 7297 C CA . VAL B 1 398 ? -5.207 42.062 23.625 1 95.81 398 VAL B CA 1
ATOM 7298 C C . VAL B 1 398 ? -4.742 42.344 25.047 1 95.81 398 VAL B C 1
ATOM 7300 O O . VAL B 1 398 ? -5.457 43 25.828 1 95.81 398 VAL B O 1
ATOM 7303 N N . GLY B 1 399 ? -3.623 41.781 25.453 1 95.44 399 GLY B N 1
ATOM 7304 C CA . GLY B 1 399 ? -2.996 42.156 26.703 1 95.44 399 GLY B CA 1
ATOM 7305 C C . GLY B 1 399 ? -3.355 41.25 27.859 1 95.44 399 GLY B C 1
ATOM 7306 O O . GLY B 1 399 ? -3.109 41.562 29.016 1 95.44 399 GLY B O 1
ATOM 7307 N N . ASN B 1 400 ? -3.916 40.094 27.547 1 96.69 400 ASN B N 1
ATOM 7308 C CA . ASN B 1 400 ? -4.266 39.156 28.609 1 96.69 400 ASN B CA 1
ATOM 7309 C C . ASN B 1 400 ? -3.033 38.438 29.156 1 96.69 400 ASN B C 1
ATOM 7311 O O . ASN B 1 400 ? -3.049 37.938 30.281 1 96.69 400 ASN B O 1
ATOM 7315 N N . ILE B 1 401 ? -1.994 38.344 28.297 1 97 401 ILE B N 1
ATOM 7316 C CA . ILE B 1 401 ? -0.712 37.844 28.766 1 97 401 ILE B CA 1
ATOM 7317 C C . ILE B 1 401 ? 0.414 38.75 28.328 1 97 401 ILE B C 1
ATOM 7319 O O . ILE B 1 401 ? 0.258 39.531 27.375 1 97 401 ILE B O 1
ATOM 7323 N N . GLU B 1 402 ? 1.517 38.656 29.094 1 96.62 402 GLU B N 1
ATOM 7324 C CA . GLU B 1 402 ? 2.719 39.406 28.734 1 96.62 402 GLU B CA 1
ATOM 7325 C C . GLU B 1 402 ? 3.807 38.469 28.203 1 96.62 402 GLU B C 1
ATOM 7327 O O . GLU B 1 402 ? 4.102 37.438 28.797 1 96.62 402 GLU B O 1
ATOM 7332 N N . LEU B 1 403 ? 4.312 38.844 27.047 1 97.88 403 LEU B N 1
ATOM 7333 C CA . LEU B 1 403 ? 5.434 38.094 26.484 1 97.88 403 LEU B CA 1
ATOM 7334 C C . LEU B 1 403 ? 6.742 38.469 27.156 1 97.88 403 LEU B C 1
ATOM 7336 O O . LEU B 1 403 ? 6.844 39.562 27.75 1 97.88 403 LEU B O 1
ATOM 7340 N N . PRO B 1 404 ? 7.656 37.625 27.156 1 97.19 404 PRO B N 1
ATOM 7341 C CA . PRO B 1 404 ? 8.914 37.906 27.844 1 97.19 404 PRO B CA 1
ATOM 7342 C C . PRO B 1 404 ? 9.711 39.031 27.172 1 97.19 404 PRO B C 1
ATOM 7344 O O . PRO B 1 404 ? 9.328 39.5 26.094 1 97.19 404 PRO B O 1
ATOM 7347 N N . SER B 1 405 ? 10.789 39.406 27.859 1 97.06 405 SER B N 1
ATOM 7348 C CA . SER B 1 405 ? 11.68 40.438 27.328 1 97.06 405 SER B CA 1
ATOM 7349 C C . SER B 1 405 ? 12.453 39.906 26.109 1 97.06 405 SER B C 1
ATOM 7351 O O . SER B 1 405 ? 12.469 38.719 25.844 1 97.06 405 SER B O 1
ATOM 7353 N N . LYS B 1 406 ? 13.023 40.844 25.422 1 97.12 406 LYS B N 1
ATOM 7354 C CA . LYS B 1 406 ? 13.852 40.5 24.266 1 97.12 406 LYS B CA 1
ATOM 7355 C C . LYS B 1 406 ? 14.93 39.5 24.656 1 97.12 406 LYS B C 1
ATOM 7357 O O . LYS B 1 406 ? 15.18 38.531 23.938 1 97.12 406 LYS B O 1
ATOM 7362 N N . GLU B 1 407 ? 15.586 39.75 25.766 1 97.31 407 GLU B N 1
ATOM 7363 C CA . GLU B 1 407 ? 16.656 38.906 26.25 1 97.31 407 GLU B CA 1
ATOM 7364 C C . GLU B 1 407 ? 16.141 37.5 26.547 1 97.31 407 GLU B C 1
ATOM 7366 O O . GLU B 1 407 ? 16.797 36.5 26.188 1 97.31 407 GLU B O 1
ATOM 7371 N N . GLU B 1 408 ? 15.047 37.469 27.172 1 97.69 408 GLU B N 1
ATOM 7372 C CA . GLU B 1 408 ? 14.445 36.156 27.5 1 97.69 408 GLU B CA 1
ATOM 7373 C C . GLU B 1 408 ? 14.023 35.406 26.234 1 97.69 408 GLU B C 1
ATOM 7375 O O . GLU B 1 408 ? 14.172 34.188 26.141 1 97.69 408 GLU B O 1
ATOM 7380 N N . MET B 1 409 ? 13.453 36.156 25.266 1 98 409 MET B N 1
ATOM 7381 C CA . MET B 1 409 ? 13.094 35.531 23.984 1 98 409 MET B CA 1
ATOM 7382 C C . MET B 1 409 ? 14.32 34.969 23.297 1 98 409 MET B C 1
ATOM 7384 O O . MET B 1 409 ? 14.273 33.844 22.797 1 98 409 MET B O 1
ATOM 7388 N N . GLN B 1 410 ? 15.375 35.719 23.297 1 97.5 410 GLN B N 1
ATOM 7389 C CA . GLN B 1 410 ? 16.594 35.281 22.641 1 97.5 410 GLN B CA 1
ATOM 7390 C C . GLN B 1 410 ? 17.156 34.031 23.328 1 97.5 410 GLN B C 1
ATOM 7392 O O . GLN B 1 410 ? 17.641 33.125 22.656 1 97.5 410 GLN B O 1
ATOM 7397 N N . LYS B 1 411 ? 17.109 34.031 24.656 1 97.94 411 LYS B N 1
ATOM 7398 C CA . LYS B 1 411 ? 17.562 32.844 25.406 1 97.94 411 LYS B CA 1
ATOM 7399 C C . LYS B 1 411 ? 16.766 31.609 25 1 97.94 411 LYS B C 1
ATOM 7401 O O . LYS B 1 411 ? 17.344 30.531 24.859 1 97.94 411 LYS B O 1
ATOM 7406 N N . ASP B 1 412 ? 15.5 31.734 24.938 1 97.44 412 ASP B N 1
ATOM 7407 C CA . ASP B 1 412 ? 14.633 30.641 24.531 1 97.44 412 ASP B CA 1
ATOM 7408 C C . ASP B 1 412 ? 14.984 30.156 23.125 1 97.44 412 ASP B C 1
ATOM 7410 O O . ASP B 1 412 ? 15.086 28.953 22.875 1 97.44 412 ASP B O 1
ATOM 7414 N N . ILE B 1 413 ? 15.148 31.062 22.172 1 97.5 413 ILE B N 1
ATOM 7415 C CA . ILE B 1 413 ? 15.492 30.766 20.781 1 97.5 413 ILE B CA 1
ATOM 7416 C C . ILE B 1 413 ? 16.812 29.984 20.734 1 97.5 413 ILE B C 1
ATOM 7418 O O . ILE B 1 413 ? 16.906 28.969 20.062 1 97.5 413 ILE B O 1
ATOM 7422 N N . ASP B 1 414 ? 17.797 30.516 21.453 1 97.31 414 ASP B N 1
ATOM 7423 C CA . ASP B 1 414 ? 19.109 29.891 21.469 1 97.31 414 ASP B CA 1
ATOM 7424 C C . ASP B 1 414 ? 19.047 28.484 22.031 1 97.31 414 ASP B C 1
ATOM 7426 O O . ASP B 1 414 ? 19.703 27.562 21.531 1 97.31 414 ASP B O 1
ATOM 7430 N N . ALA B 1 415 ? 18.312 28.359 23.047 1 96.88 415 ALA B N 1
ATOM 7431 C CA . ALA B 1 415 ? 18.172 27.047 23.672 1 96.88 415 ALA B CA 1
ATOM 7432 C C . ALA B 1 415 ? 17.531 26.047 22.703 1 96.88 415 ALA B C 1
ATOM 7434 O O . ALA B 1 415 ? 17.938 24.891 22.641 1 96.88 415 ALA B O 1
ATOM 7435 N N . LYS B 1 416 ? 16.531 26.438 22.016 1 95.69 416 LYS B N 1
ATOM 7436 C CA . LYS B 1 416 ? 15.852 25.578 21.047 1 95.69 416 LYS B CA 1
ATOM 7437 C C . LYS B 1 416 ? 16.781 25.203 19.906 1 95.69 416 LYS B C 1
ATOM 7439 O O . LYS B 1 416 ? 16.75 24.062 19.438 1 95.69 416 LYS B O 1
ATOM 7444 N N . LYS B 1 417 ? 17.484 26.141 19.406 1 94.81 417 LYS B N 1
ATOM 7445 C CA . LYS B 1 417 ? 18.438 25.859 18.344 1 94.81 417 LYS B CA 1
ATOM 7446 C C . LYS B 1 417 ? 19.5 24.859 18.797 1 94.81 417 LYS B C 1
ATOM 7448 O O . LYS B 1 417 ? 19.906 23.984 18.016 1 94.81 417 LYS B O 1
ATOM 7453 N N . GLU B 1 418 ? 19.969 25.047 20.016 1 94.88 418 GLU B N 1
ATOM 7454 C CA . GLU B 1 418 ? 20.953 24.109 20.562 1 94.88 418 GLU B CA 1
ATOM 7455 C C . GLU B 1 418 ? 20.375 22.703 20.688 1 94.88 418 GLU B C 1
ATOM 7457 O O . GLU B 1 418 ? 21.031 21.734 20.344 1 94.88 418 GLU B O 1
ATOM 7462 N N . GLU B 1 419 ? 19.172 22.656 21.156 1 92.81 419 GLU B N 1
ATOM 7463 C CA . GLU B 1 419 ? 18.5 21.375 21.281 1 92.81 419 GLU B CA 1
ATOM 7464 C C . GLU B 1 419 ? 18.359 20.703 19.9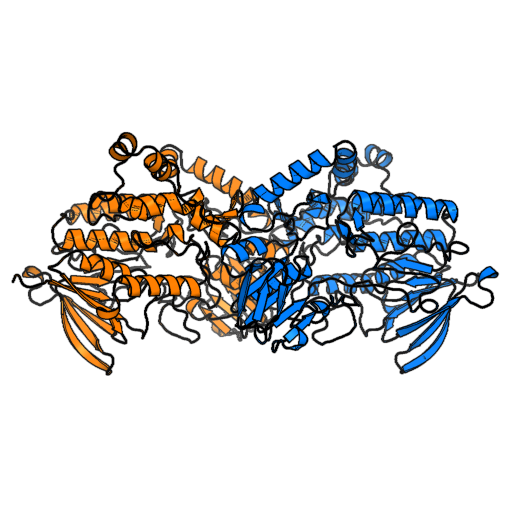06 1 92.81 419 GLU B C 1
ATOM 7466 O O . GLU B 1 419 ? 18.578 19.5 19.781 1 92.81 419 GLU B O 1
ATOM 7471 N N . MET B 1 420 ? 18 21.422 18.953 1 92 420 MET B N 1
ATOM 7472 C CA . MET B 1 420 ? 17.812 20.906 17.594 1 92 420 MET B CA 1
ATOM 7473 C C . MET B 1 420 ? 19.141 20.406 17.031 1 92 420 MET B C 1
ATOM 7475 O O . MET B 1 420 ? 19.203 19.344 16.422 1 92 420 MET B O 1
ATOM 7479 N N . ARG B 1 421 ? 20.156 21.188 17.234 1 91.56 421 ARG B N 1
ATOM 7480 C CA . ARG B 1 421 ? 21.484 20.812 16.734 1 91.56 421 ARG B CA 1
ATOM 7481 C C . ARG B 1 421 ? 21.969 19.516 17.375 1 91.56 421 ARG B C 1
ATOM 7483 O O . ARG B 1 421 ? 22.641 18.719 16.734 1 91.56 421 ARG B O 1
ATOM 7490 N N . ASN B 1 422 ? 21.578 19.328 18.578 1 91.25 422 ASN B N 1
ATOM 7491 C CA . ASN B 1 422 ? 22.047 18.156 19.312 1 91.25 422 ASN B CA 1
ATOM 7492 C C . ASN B 1 422 ? 21.25 16.906 18.922 1 91.25 422 ASN B C 1
ATOM 7494 O O . ASN B 1 422 ? 21.766 15.797 19 1 91.25 422 ASN B O 1
ATOM 7498 N N . ARG B 1 423 ? 20.125 17.125 18.516 1 90.25 423 ARG B N 1
ATOM 7499 C CA . ARG B 1 423 ? 19.234 16 18.312 1 90.25 423 ARG B CA 1
ATOM 7500 C C . ARG B 1 423 ? 19.156 15.602 16.828 1 90.25 423 ARG B C 1
ATOM 7502 O O . ARG B 1 423 ? 19.25 14.422 16.5 1 90.25 423 ARG B O 1
ATOM 7509 N N . TYR B 1 424 ? 19.109 16.531 15.984 1 91.06 424 TYR B N 1
ATOM 7510 C CA . TYR B 1 424 ? 18.812 16.266 14.586 1 91.06 424 TYR B CA 1
ATOM 7511 C C . TYR B 1 424 ? 20.062 16.344 13.727 1 91.06 424 TYR B C 1
ATOM 7513 O O . TYR B 1 424 ? 20.969 17.125 14.023 1 91.06 424 TYR B O 1
ATOM 7521 N N . VAL B 1 425 ? 20.047 15.562 12.688 1 88.69 425 VAL B N 1
ATOM 7522 C CA . VAL B 1 425 ? 21.094 15.703 11.664 1 88.69 425 VAL B CA 1
ATOM 7523 C C . VAL B 1 425 ? 21.047 17.109 11.078 1 88.69 425 VAL B C 1
ATOM 7525 O O . VAL B 1 425 ? 19.969 17.672 10.859 1 88.69 425 VAL B O 1
ATOM 7528 N N . ALA B 1 426 ? 22.203 17.609 10.852 1 85.25 426 ALA B N 1
ATOM 7529 C CA . ALA B 1 426 ? 22.297 18.953 10.281 1 85.25 426 ALA B CA 1
ATOM 7530 C C . ALA B 1 426 ? 21.766 18.984 8.852 1 85.25 426 ALA B C 1
ATOM 7532 O O . ALA B 1 426 ? 22.234 18.25 7.992 1 85.25 426 ALA B O 1
ATOM 7533 N N . SER B 1 427 ? 20.719 19.734 8.641 1 87.38 427 SER B N 1
ATOM 7534 C CA . SER B 1 427 ? 20.125 19.891 7.32 1 87.38 427 SER B CA 1
ATOM 7535 C C . SER B 1 427 ? 19.172 21.078 7.281 1 87.38 427 SER B C 1
ATOM 7537 O O . SER B 1 427 ? 18.75 21.578 8.328 1 87.38 427 SER B O 1
ATOM 7539 N N . ARG B 1 428 ? 18.891 21.578 6.109 1 87.38 428 ARG B N 1
ATOM 7540 C CA . ARG B 1 428 ? 17.938 22.672 5.918 1 87.38 428 ARG B CA 1
ATOM 7541 C C . ARG B 1 428 ? 16.531 22.234 6.285 1 87.38 428 ARG B C 1
ATOM 7543 O O . ARG B 1 428 ? 15.641 23.062 6.473 1 87.38 428 ARG B O 1
ATOM 7550 N N . ARG B 1 429 ? 16.391 20.969 6.453 1 84.75 429 ARG B N 1
ATOM 7551 C CA . ARG B 1 429 ? 15.078 20.406 6.766 1 84.75 429 ARG B CA 1
ATOM 7552 C C . ARG B 1 429 ? 14.773 20.516 8.258 1 84.75 429 ARG B C 1
ATOM 7554 O O . ARG B 1 429 ? 13.609 20.578 8.656 1 84.75 429 ARG B O 1
ATOM 7561 N N . HIS B 1 430 ? 15.789 20.5 9.055 1 90.31 430 HIS B N 1
ATOM 7562 C CA . HIS B 1 430 ? 15.609 20.406 10.5 1 90.31 430 HIS B CA 1
ATOM 7563 C C . HIS B 1 430 ? 15.938 21.734 11.18 1 90.31 430 HIS B C 1
ATOM 7565 O O . HIS B 1 430 ? 16.891 21.812 11.953 1 90.31 430 HIS B O 1
ATOM 7571 N N . THR B 1 431 ? 15.078 22.797 10.93 1 92.38 431 THR B N 1
ATOM 7572 C CA . THR B 1 431 ? 15.344 24.125 11.461 1 92.38 431 THR B CA 1
ATOM 7573 C C . THR B 1 431 ? 14.156 24.609 12.297 1 92.38 431 THR B C 1
ATOM 7575 O O . THR B 1 431 ? 14.305 25.531 13.109 1 92.38 431 THR B O 1
ATOM 7578 N N . ILE B 1 432 ? 13.039 23.953 12.078 1 93.88 432 ILE B N 1
ATOM 7579 C CA . ILE B 1 432 ? 11.836 24.391 12.766 1 93.88 432 ILE B CA 1
ATOM 7580 C C . ILE B 1 432 ? 11.07 23.172 13.289 1 93.88 432 ILE B C 1
ATOM 7582 O O . ILE B 1 432 ? 9.836 23.141 13.266 1 93.88 432 ILE B O 1
ATOM 7586 N N . GLN B 1 433 ? 11.82 22.156 13.664 1 94.56 433 GLN B N 1
ATOM 7587 C CA . GLN B 1 433 ? 11.234 20.922 14.172 1 94.56 433 GLN B CA 1
ATOM 7588 C C . GLN B 1 433 ? 10.672 21.109 15.578 1 94.56 433 GLN B C 1
ATOM 7590 O O . GLN B 1 433 ? 11.289 21.766 16.422 1 94.56 433 GLN B O 1
ATOM 7595 N N . VAL B 1 434 ? 9.461 20.609 15.773 1 95.12 434 VAL B N 1
ATOM 7596 C CA . VAL B 1 434 ? 8.898 20.578 17.125 1 95.12 434 VAL B CA 1
ATOM 7597 C C . VAL B 1 434 ? 8.234 19.219 17.359 1 95.12 434 VAL B C 1
ATOM 7599 O O . VAL B 1 434 ? 7.895 18.516 16.422 1 95.12 434 VAL B O 1
ATOM 7602 N N . ASN B 1 435 ? 8.227 18.812 18.609 1 94.19 435 ASN B N 1
ATOM 7603 C CA . ASN B 1 435 ? 7.402 17.672 19.016 1 94.19 435 ASN B CA 1
ATOM 7604 C C . ASN B 1 435 ? 5.973 18.109 19.328 1 94.19 435 ASN B C 1
ATOM 7606 O O . ASN B 1 435 ? 5.75 19.031 20.109 1 94.19 435 ASN B O 1
ATOM 7610 N N . TYR B 1 436 ? 5.043 17.469 18.766 1 96.62 436 TYR B N 1
ATOM 7611 C CA . TYR B 1 436 ? 3.633 17.828 18.891 1 96.62 436 TYR B CA 1
ATOM 7612 C C . TYR B 1 436 ? 3.244 18.016 20.359 1 96.62 436 TYR B C 1
ATOM 7614 O O . TYR B 1 436 ? 2.711 19.062 20.734 1 96.62 436 TYR B O 1
ATOM 7622 N N . LEU B 1 437 ? 3.486 17.094 21.219 1 97.44 437 LEU B N 1
ATOM 7623 C CA . LEU B 1 437 ? 3.043 17.094 22.609 1 97.44 437 LEU B CA 1
ATOM 7624 C C . LEU B 1 437 ? 3.742 18.188 23.391 1 97.44 437 LEU B C 1
ATOM 7626 O O . LEU B 1 437 ? 3.086 18.984 24.078 1 97.44 437 LEU B O 1
ATOM 7630 N N . ASP B 1 438 ? 5.008 18.25 23.219 1 96.56 438 ASP B N 1
ATOM 7631 C CA . ASP B 1 438 ? 5.777 19.25 23.953 1 96.56 438 ASP B CA 1
ATOM 7632 C C . ASP B 1 438 ? 5.379 20.672 23.562 1 96.56 438 ASP B C 1
ATOM 7634 O O . ASP B 1 438 ? 5.176 21.531 24.422 1 96.56 438 ASP B O 1
ATOM 7638 N N . TYR B 1 439 ? 5.273 20.859 22.328 1 98 439 TYR B N 1
ATOM 7639 C CA . TYR B 1 439 ? 5.062 22.203 21.812 1 98 439 TYR B CA 1
ATOM 7640 C C . TYR B 1 439 ? 3.654 22.703 22.125 1 98 439 TYR B C 1
ATOM 7642 O O . TYR B 1 439 ? 3.465 23.844 22.516 1 98 439 TYR B O 1
ATOM 7650 N N . ILE B 1 440 ? 2.631 21.844 21.984 1 98.62 440 ILE B N 1
ATOM 7651 C CA . ILE B 1 440 ? 1.267 22.297 22.25 1 98.62 440 ILE B CA 1
ATOM 7652 C C . ILE B 1 440 ? 1.104 22.594 23.734 1 98.62 440 ILE B C 1
ATOM 7654 O O . ILE B 1 440 ? 0.401 23.547 24.109 1 98.62 440 ILE B O 1
ATOM 7658 N N . HIS B 1 441 ? 1.741 21.828 24.625 1 98.25 441 HIS B N 1
ATOM 7659 C CA . HIS B 1 441 ? 1.682 22.094 26.062 1 98.25 441 HIS B CA 1
ATOM 7660 C C . HIS B 1 441 ? 2.471 23.344 26.422 1 98.25 441 HIS B C 1
ATOM 7662 O O . HIS B 1 441 ? 2.092 24.078 27.344 1 98.25 441 HIS B O 1
ATOM 7668 N N . GLU B 1 442 ? 3.557 23.5 25.719 1 98.06 442 GLU B N 1
ATOM 7669 C CA . GLU B 1 442 ? 4.34 24.703 25.922 1 98.06 442 GLU B CA 1
ATOM 7670 C C . GLU B 1 442 ? 3.514 25.953 25.625 1 98.06 442 GLU B C 1
ATOM 7672 O O . GLU B 1 442 ? 3.5 26.906 26.406 1 98.06 442 GLU B O 1
ATOM 7677 N N . LEU B 1 443 ? 2.865 26 24.516 1 98.62 443 LEU B N 1
ATOM 7678 C CA . LEU B 1 443 ? 2.01 27.109 24.141 1 98.62 443 LEU B CA 1
ATOM 7679 C C . LEU B 1 443 ? 0.814 27.219 25.094 1 98.62 443 LEU B C 1
ATOM 7681 O O . LEU B 1 443 ? 0.422 28.328 25.484 1 98.62 443 LEU B O 1
ATOM 7685 N N . GLY B 1 444 ? 0.232 26.031 25.422 1 98.56 444 GLY B N 1
ATOM 7686 C CA . GLY B 1 444 ? -0.887 26.016 26.359 1 98.56 444 GLY B CA 1
ATOM 7687 C C . GLY B 1 444 ? -0.546 26.578 27.719 1 98.56 444 GLY B C 1
ATOM 7688 O O . GLY B 1 444 ? -1.396 27.203 28.359 1 98.56 444 GLY B O 1
ATOM 7689 N N . GLU B 1 445 ? 0.641 26.328 28.109 1 98.12 445 GLU B N 1
ATOM 7690 C CA . GLU B 1 445 ? 1.094 26.859 29.391 1 98.12 445 GLU B CA 1
ATOM 7691 C C . GLU B 1 445 ? 1.122 28.391 29.375 1 98.12 445 GLU B C 1
ATOM 7693 O O . GLU B 1 445 ? 0.762 29.031 30.359 1 98.12 445 GLU B O 1
ATOM 7698 N N . LEU B 1 446 ? 1.521 29 28.297 1 98.12 446 LEU B N 1
ATOM 7699 C CA . LEU B 1 446 ? 1.615 30.453 28.172 1 98.12 446 LEU B CA 1
ATOM 7700 C C . LEU B 1 446 ? 0.261 31.094 28.438 1 98.12 446 LEU B C 1
ATOM 7702 O O . LEU B 1 446 ? 0.19 32.188 29.016 1 98.12 446 LEU B O 1
ATOM 7706 N N . ILE B 1 447 ? -0.794 30.453 28.016 1 98.19 447 ILE B N 1
ATOM 7707 C CA . ILE B 1 447 ? -2.088 31.125 28.078 1 98.19 447 ILE B CA 1
ATOM 7708 C C . ILE B 1 447 ? -2.982 30.438 29.094 1 98.19 447 ILE B C 1
ATOM 7710 O O . ILE B 1 447 ? -4.133 30.844 29.297 1 98.19 447 ILE B O 1
ATOM 7714 N N . GLY B 1 448 ? -2.469 29.375 29.75 1 97.94 448 GLY B N 1
ATOM 7715 C CA . GLY B 1 448 ? -3.225 28.672 30.766 1 97.94 448 GLY B CA 1
ATOM 7716 C C . GLY B 1 448 ? -4.285 27.75 30.203 1 97.94 448 GLY B C 1
ATOM 7717 O O . GLY B 1 448 ? -5.367 27.609 30.781 1 97.94 448 GLY B O 1
ATOM 7718 N N . ALA B 1 449 ? -3.988 27.156 29.062 1 98.25 449 ALA B N 1
ATOM 7719 C CA . ALA B 1 449 ? -4.992 26.344 28.391 1 98.25 449 ALA B CA 1
ATOM 7720 C C . ALA B 1 449 ? -4.73 24.859 28.625 1 98.25 449 ALA B C 1
ATOM 7722 O O . ALA B 1 449 ? -5.57 24.016 28.297 1 98.25 449 ALA B O 1
ATOM 7723 N N . ASN B 1 450 ? -3.58 24.453 29.172 1 98.44 450 ASN B N 1
ATOM 7724 C CA . ASN B 1 450 ? -3.34 23.047 29.469 1 98.44 450 ASN B CA 1
ATOM 7725 C C . ASN B 1 450 ? -4.422 22.469 30.375 1 98.44 450 ASN B C 1
ATOM 7727 O O . ASN B 1 450 ? -4.879 23.141 31.297 1 98.44 450 ASN B O 1
ATOM 7731 N N . PRO B 1 451 ? -4.816 21.234 30.094 1 98.19 451 PRO B N 1
ATOM 7732 C CA . PRO B 1 451 ? -5.828 20.656 30.969 1 98.19 451 PRO B CA 1
ATOM 7733 C C . PRO B 1 451 ? -5.383 20.609 32.438 1 98.19 451 PRO B C 1
ATOM 7735 O O . PRO B 1 451 ? -4.242 20.25 32.719 1 98.19 451 PRO B O 1
ATOM 7738 N N . ASN B 1 452 ? -6.258 21.062 33.344 1 98.06 452 ASN B N 1
ATOM 7739 C CA . ASN B 1 452 ? -6.008 20.969 34.75 1 98.06 452 ASN B CA 1
ATOM 7740 C C . ASN B 1 452 ? -6.25 19.547 35.281 1 98.06 452 ASN B C 1
ATOM 7742 O O . ASN B 1 452 ? -7.328 19.25 35.812 1 98.06 452 ASN B O 1
ATOM 7746 N N . MET B 1 453 ? -5.188 18.781 35.344 1 97.69 453 MET B N 1
ATOM 7747 C CA . MET B 1 453 ? -5.324 17.359 35.625 1 97.69 453 MET B CA 1
ATOM 7748 C C . MET B 1 453 ? -5.797 17.141 37.062 1 97.69 453 MET B C 1
ATOM 7750 O O . MET B 1 453 ? -6.598 16.25 37.312 1 97.69 453 MET B O 1
ATOM 7754 N N . LYS B 1 454 ? -5.277 17.922 38 1 97.81 454 LYS B N 1
ATOM 7755 C CA . LYS B 1 454 ? -5.719 17.797 39.375 1 97.81 454 LYS B CA 1
ATOM 7756 C C . LYS B 1 454 ? -7.227 18 39.5 1 97.81 454 LYS B C 1
ATOM 7758 O O . LYS B 1 454 ? -7.91 17.219 40.156 1 97.81 454 LYS B O 1
ATOM 7763 N N . HIS B 1 455 ? -7.633 18.984 38.906 1 97.88 455 HIS B N 1
ATOM 7764 C CA . HIS B 1 455 ? -9.062 19.281 38.906 1 97.88 455 HIS B CA 1
ATOM 7765 C C . HIS B 1 455 ? -9.859 18.172 38.25 1 97.88 455 HIS B C 1
ATOM 7767 O O . HIS B 1 455 ? -10.906 17.766 38.75 1 97.88 455 HIS B O 1
ATOM 7773 N N . LEU B 1 456 ? -9.391 17.656 37.094 1 98.12 456 LEU B N 1
ATOM 7774 C CA . LEU B 1 456 ? -10.094 16.609 36.375 1 98.12 456 LEU B CA 1
ATOM 7775 C C . LEU B 1 456 ? -10.188 15.336 37.188 1 98.12 456 LEU B C 1
ATOM 7777 O O . LEU B 1 456 ? -11.242 14.711 37.25 1 98.12 456 LEU B O 1
ATOM 7781 N N . TRP B 1 457 ? -9.086 14.984 37.906 1 98.06 457 TRP B N 1
ATOM 7782 C CA . TRP B 1 457 ? -9.07 13.75 38.688 1 98.06 457 TRP B CA 1
ATOM 7783 C C . TRP B 1 457 ? -10.086 13.812 39.812 1 98.06 457 TRP B C 1
ATOM 7785 O O . TRP B 1 457 ? -10.672 12.789 40.188 1 98.06 457 TRP B O 1
ATOM 7795 N N . THR B 1 458 ? -10.359 15.008 40.281 1 98.12 458 THR B N 1
ATOM 7796 C CA . THR B 1 458 ? -11.234 15.18 41.438 1 98.12 458 THR B CA 1
ATOM 7797 C C . THR B 1 458 ? -12.688 15.32 41 1 98.12 458 THR B C 1
ATOM 7799 O O . THR B 1 458 ? -13.594 14.82 41.656 1 98.12 458 THR B O 1
ATOM 7802 N N . THR B 1 459 ? -12.961 15.891 39.906 1 97.88 459 THR B N 1
ATOM 7803 C CA . THR B 1 459 ? -14.328 16.25 39.531 1 97.88 459 THR B CA 1
ATOM 7804 C C . THR B 1 459 ? -14.875 15.297 38.469 1 97.88 459 THR B C 1
ATOM 7806 O O . THR B 1 459 ? -16.094 15.086 38.406 1 97.88 459 THR B O 1
ATOM 7809 N N . ASP B 1 460 ? -14.047 14.734 37.594 1 98.19 460 ASP B N 1
ATOM 7810 C CA . ASP B 1 460 ? -14.445 13.859 36.5 1 98.19 460 ASP B CA 1
ATOM 7811 C C . ASP B 1 460 ? -13.352 12.844 36.156 1 98.19 460 ASP B C 1
ATOM 7813 O O . ASP B 1 460 ? -12.711 12.938 35.125 1 98.19 460 ASP B O 1
ATOM 7817 N N . PRO B 1 461 ? -13.195 11.82 36.969 1 98.06 461 PRO B N 1
ATOM 7818 C CA . PRO B 1 461 ? -12.109 10.852 36.812 1 98.06 461 PRO B CA 1
ATOM 7819 C C . PRO B 1 461 ? -12.156 10.117 35.469 1 98.06 461 PRO B C 1
ATOM 7821 O O . PRO B 1 461 ? -11.117 9.758 34.938 1 98.06 461 PRO B O 1
ATOM 7824 N N . ARG B 1 462 ? -13.375 9.906 34.938 1 97.94 462 ARG B N 1
ATOM 7825 C CA . ARG B 1 462 ? -13.5 9.258 33.656 1 97.94 462 ARG B CA 1
ATOM 7826 C C . ARG B 1 462 ? -12.867 10.102 32.562 1 97.94 462 ARG B C 1
ATOM 7828 O O . ARG B 1 462 ? -12.148 9.586 31.703 1 97.94 462 ARG B O 1
ATOM 7835 N N . LEU B 1 463 ? -13.172 11.352 32.562 1 98.38 463 LEU B N 1
ATOM 7836 C CA . LEU B 1 463 ? -12.562 12.266 31.594 1 98.38 463 LEU B CA 1
ATOM 7837 C C . LEU B 1 463 ? -11.055 12.367 31.812 1 98.38 463 LEU B C 1
ATOM 7839 O O . LEU B 1 463 ? -10.281 12.43 30.859 1 98.38 463 LEU B O 1
ATOM 7843 N N . ALA B 1 464 ? -10.641 12.398 33.094 1 98.62 464 ALA B N 1
ATOM 7844 C CA . ALA B 1 464 ? -9.227 12.477 33.438 1 98.62 464 ALA B CA 1
ATOM 7845 C C . ALA B 1 464 ? -8.453 11.32 32.812 1 98.62 464 ALA B C 1
ATOM 7847 O O . ALA B 1 464 ? -7.344 11.508 32.281 1 98.62 464 ALA B O 1
ATOM 7848 N N . MET B 1 465 ? -9.047 10.141 32.875 1 98.38 465 MET B N 1
ATOM 7849 C CA . MET B 1 465 ? -8.414 8.953 32.312 1 98.38 465 MET B CA 1
ATOM 7850 C C . MET B 1 465 ? -8.234 9.094 30.812 1 98.38 465 MET B C 1
ATOM 7852 O O . MET B 1 465 ? -7.191 8.734 30.266 1 98.38 465 MET B O 1
ATOM 7856 N N . LYS B 1 466 ? -9.234 9.625 30.109 1 98.38 466 LYS B N 1
ATOM 7857 C CA . LYS B 1 466 ? -9.18 9.812 28.672 1 98.38 466 LYS B CA 1
ATOM 7858 C C . LYS B 1 466 ? -8.141 10.867 28.281 1 98.38 466 LYS B C 1
ATOM 7860 O O . LYS B 1 466 ? -7.418 10.711 27.297 1 98.38 466 LYS B O 1
ATOM 7865 N N . VAL B 1 467 ? -8.078 11.875 29.078 1 98.62 467 VAL B N 1
ATOM 7866 C CA . VAL B 1 467 ? -7.18 12.984 28.781 1 98.62 467 VAL B CA 1
ATOM 7867 C C . VAL B 1 467 ? -5.734 12.57 29.047 1 98.62 467 VAL B C 1
ATOM 7869 O O . VAL B 1 467 ? -4.82 12.953 28.312 1 98.62 467 VAL B O 1
ATOM 7872 N N . TYR B 1 468 ? -5.512 11.766 30.078 1 98.31 468 TYR B N 1
ATOM 7873 C CA . TYR B 1 468 ? -4.152 11.445 30.5 1 98.31 468 TYR B CA 1
ATOM 7874 C C . TYR B 1 468 ? -3.613 10.242 29.734 1 98.31 468 TYR B C 1
ATOM 7876 O O . TYR B 1 468 ? -2.461 10.242 29.297 1 98.31 468 TYR B O 1
ATOM 7884 N N . PHE B 1 469 ? -4.43 9.164 29.578 1 97.81 469 PHE B N 1
ATOM 7885 C CA . PHE B 1 469 ? -3.945 7.914 29 1 97.81 469 PHE B CA 1
ATOM 7886 C C . PHE B 1 469 ? -4.344 7.809 27.531 1 97.81 469 PHE B C 1
ATOM 7888 O O . PHE B 1 469 ? -3.773 7.008 26.781 1 97.81 469 PHE B O 1
ATOM 7895 N N . GLY B 1 470 ? -5.41 8.547 27.094 1 97.88 470 GLY B N 1
ATOM 7896 C CA . GLY B 1 470 ? -5.836 8.555 25.719 1 97.88 470 GLY B CA 1
ATOM 7897 C C . GLY B 1 470 ? -5.039 9.516 24.844 1 97.88 470 GLY B C 1
ATOM 7898 O O . GLY B 1 470 ? -4.078 10.125 25.312 1 97.88 470 GLY B O 1
ATOM 7899 N N . PRO B 1 471 ? -5.422 9.578 23.594 1 98.12 471 PRO B N 1
ATOM 7900 C CA . PRO B 1 471 ? -4.711 10.492 22.688 1 98.12 471 PRO B CA 1
ATOM 7901 C C . PRO B 1 471 ? -4.824 11.953 23.125 1 98.12 471 PRO B C 1
ATOM 7903 O O . PRO B 1 471 ? -5.883 12.383 23.578 1 98.12 471 PRO B O 1
ATOM 7906 N N . CYS B 1 472 ? -3.744 12.703 22.984 1 98.06 472 CYS B N 1
ATOM 7907 C CA . CYS B 1 472 ? -3.748 14.133 23.281 1 98.06 472 CYS B CA 1
ATOM 7908 C C . CYS B 1 472 ? -4.5 14.906 22.203 1 98.06 472 CYS B C 1
ATOM 7910 O O . CYS B 1 472 ? -3.887 15.578 21.375 1 98.06 472 CYS B O 1
ATOM 7912 N N . LEU B 1 473 ? -5.809 14.859 22.297 1 98.56 473 LEU B N 1
ATOM 7913 C CA . LEU B 1 473 ? -6.684 15.508 21.328 1 98.56 473 LEU B CA 1
ATOM 7914 C C . LEU B 1 473 ? -6.699 17.016 21.531 1 98.56 473 LEU B C 1
ATOM 7916 O O . LEU B 1 473 ? -6.637 17.5 22.672 1 98.56 473 LEU B O 1
ATOM 7920 N N . PRO B 1 474 ? -6.848 17.797 20.469 1 98.56 474 PRO B N 1
ATOM 7921 C CA . PRO B 1 474 ? -6.879 19.25 20.609 1 98.56 474 PRO B CA 1
ATOM 7922 C C . PRO B 1 474 ? -8.016 19.734 21.5 1 98.56 474 PRO B C 1
ATOM 7924 O O . PRO B 1 474 ? -7.902 20.781 22.141 1 98.56 474 PRO B O 1
ATOM 7927 N N . TYR B 1 475 ? -9.062 18.953 21.688 1 98.75 475 TYR B N 1
ATOM 7928 C CA . TYR B 1 475 ? -10.25 19.328 22.469 1 98.75 475 TYR B CA 1
ATOM 7929 C C . TYR B 1 475 ? -9.906 19.516 23.938 1 98.75 475 TYR B C 1
ATOM 7931 O O . TYR B 1 475 ? -10.586 20.25 24.641 1 98.75 475 TYR B O 1
ATOM 7939 N N . ALA B 1 476 ? -8.883 18.812 24.375 1 98.69 476 ALA B N 1
ATOM 7940 C CA . ALA B 1 476 ? -8.484 18.844 25.781 1 98.69 476 ALA B CA 1
ATOM 7941 C C . ALA B 1 476 ? -8.055 20.25 26.203 1 98.69 476 ALA B C 1
ATOM 7943 O O . ALA B 1 476 ? -8.188 20.625 27.359 1 98.69 476 ALA B O 1
ATOM 7944 N N . PHE B 1 477 ? -7.613 21.078 25.281 1 98.75 477 PHE B N 1
ATOM 7945 C CA . PHE B 1 477 ? -7.098 22.406 25.578 1 98.75 477 PHE B CA 1
ATOM 7946 C C . PHE B 1 477 ? -8.227 23.422 25.594 1 98.75 477 PHE B C 1
ATOM 7948 O O . PHE B 1 477 ? -7.977 24.625 25.688 1 98.75 477 PHE B O 1
ATOM 7955 N N . ARG B 1 478 ? -9.484 22.938 25.516 1 98.62 478 ARG B N 1
ATOM 7956 C CA . ARG B 1 478 ? -10.672 23.766 25.609 1 98.62 478 ARG B CA 1
ATOM 7957 C C . ARG B 1 478 ? -11.453 23.484 26.891 1 98.62 478 ARG B C 1
ATOM 7959 O O . ARG B 1 478 ? -12.516 24.062 27.125 1 98.62 478 ARG B O 1
ATOM 7966 N N . LEU B 1 479 ? -10.906 22.594 27.703 1 98.56 479 LEU B N 1
ATOM 7967 C CA . LEU B 1 479 ? -11.594 22.203 28.922 1 98.56 479 LEU B CA 1
ATOM 7968 C C . LEU B 1 479 ? -11.555 23.328 29.969 1 98.56 479 LEU B C 1
ATOM 7970 O O . LEU B 1 479 ? -12.453 23.438 30.797 1 98.56 479 LEU B O 1
ATOM 7974 N N . ASN B 1 480 ? -10.5 24.094 29.969 1 97.69 480 ASN B N 1
ATOM 7975 C CA . ASN B 1 480 ? -10.305 25.234 30.859 1 97.69 480 ASN B CA 1
ATOM 7976 C C . ASN B 1 480 ? -9.469 26.328 30.188 1 97.69 480 ASN B C 1
ATOM 7978 O O . ASN B 1 480 ? -9.141 26.234 29 1 97.69 480 ASN B O 1
ATOM 7982 N N . GLY B 1 481 ? -9.211 27.406 30.906 1 96.75 481 GLY B N 1
ATOM 7983 C CA . GLY B 1 481 ? -8.43 28.5 30.344 1 96.75 481 GLY B CA 1
ATOM 7984 C C . GLY B 1 481 ? -9.242 29.438 29.469 1 96.75 481 GLY B C 1
ATOM 7985 O O . GLY B 1 481 ? -10.469 29.5 29.594 1 96.75 481 GLY B O 1
ATOM 7986 N N . PRO B 1 482 ? -8.516 30.141 28.609 1 97 482 PRO B N 1
ATOM 7987 C CA . PRO B 1 482 ? -9.25 31.078 27.75 1 97 482 PRO B CA 1
ATOM 7988 C C . PRO B 1 482 ? -10.078 30.375 26.688 1 97 482 PRO B C 1
ATOM 7990 O O . PRO B 1 482 ? -9.641 29.359 26.125 1 97 482 PRO B O 1
ATOM 7993 N N . ASN B 1 483 ? -11.297 30.922 26.5 1 96.38 483 ASN B N 1
ATOM 7994 C CA . ASN B 1 483 ? -12.211 30.484 25.453 1 96.38 483 ASN B CA 1
ATOM 7995 C C . ASN B 1 483 ? -12.492 28.984 25.547 1 96.38 483 ASN B C 1
ATOM 7997 O O . ASN B 1 483 ? -12.32 28.25 24.562 1 96.38 483 ASN B O 1
ATOM 8001 N N . PRO B 1 484 ? -12.867 28.516 26.703 1 97.69 484 PRO B N 1
ATOM 8002 C CA . PRO B 1 484 ? -13.281 27.109 26.812 1 97.69 484 PRO B CA 1
ATOM 8003 C C . PRO B 1 484 ? -14.438 26.766 25.875 1 97.69 484 PRO B C 1
ATOM 8005 O O . PRO B 1 484 ? -15.102 27.656 25.359 1 97.69 484 PRO B O 1
ATOM 8008 N N . TRP B 1 485 ? -14.602 25.5 25.562 1 98.12 485 TRP B N 1
ATOM 8009 C CA . TRP B 1 485 ? -15.648 25.016 24.656 1 98.12 485 TRP B CA 1
ATOM 8010 C C . TRP B 1 485 ? -16.547 24 25.344 1 98.12 485 TRP B C 1
ATOM 8012 O O . TRP B 1 485 ? -16.078 23 25.875 1 98.12 485 TRP B O 1
ATOM 8022 N N . GLU B 1 486 ? -17.844 24.266 25.391 1 97.31 486 GLU B N 1
ATOM 8023 C CA . GLU B 1 486 ? -18.812 23.422 26.094 1 97.31 486 GLU B CA 1
ATOM 8024 C C . GLU B 1 486 ? -18.812 22 25.562 1 97.31 486 GLU B C 1
ATOM 8026 O O . GLU B 1 486 ? -19.109 21.062 26.281 1 97.31 486 GLU B O 1
ATOM 8031 N N . GLY B 1 487 ? -18.469 21.828 24.266 1 97.94 487 GLY B N 1
ATOM 8032 C CA . GLY B 1 487 ? -18.5 20.531 23.625 1 97.94 487 GLY B CA 1
ATOM 8033 C C . GLY B 1 487 ? -17.234 19.734 23.828 1 97.94 487 GLY B C 1
ATOM 8034 O O . GLY B 1 487 ? -17.125 18.594 23.359 1 97.94 487 GLY B O 1
ATOM 8035 N N . ALA B 1 488 ? -16.281 20.25 24.578 1 98.62 488 ALA B N 1
ATOM 8036 C CA . ALA B 1 488 ? -14.945 19.641 24.672 1 98.62 488 ALA B CA 1
ATOM 8037 C C . ALA B 1 488 ? -15.016 18.266 25.297 1 98.62 488 ALA B C 1
ATOM 8039 O O . ALA B 1 488 ? -14.438 17.297 24.781 1 98.62 488 ALA B O 1
ATOM 8040 N N . ARG B 1 489 ? -15.711 18.141 26.438 1 98.5 489 ARG B N 1
ATOM 8041 C CA . ARG B 1 489 ? -15.812 16.859 27.125 1 98.5 489 ARG B CA 1
ATOM 8042 C C . ARG B 1 489 ? -16.391 15.789 26.203 1 98.5 489 ARG B C 1
ATOM 8044 O O . ARG B 1 489 ? -15.82 14.703 26.078 1 98.5 489 ARG B O 1
ATOM 8051 N N . GLN B 1 490 ? -17.5 16.109 25.594 1 97.81 490 GLN B N 1
ATOM 8052 C CA . GLN B 1 490 ? -18.156 15.141 24.734 1 97.81 490 GLN B CA 1
ATOM 8053 C C . GLN B 1 490 ? -17.266 14.758 23.547 1 97.81 490 GLN B C 1
ATOM 8055 O O . GLN B 1 490 ? -17.234 13.594 23.141 1 97.81 490 GLN B O 1
ATOM 8060 N N . ALA B 1 491 ? -16.609 15.75 22.938 1 98.44 491 ALA B N 1
ATOM 8061 C CA . ALA B 1 491 ? -15.719 15.484 21.812 1 98.44 491 ALA B CA 1
ATOM 8062 C C . ALA B 1 491 ? -14.625 14.492 22.203 1 98.44 491 ALA B C 1
ATOM 8064 O O . ALA B 1 491 ? -14.281 13.609 21.406 1 98.44 491 ALA B O 1
ATOM 8065 N N . ILE B 1 492 ? -14.07 14.625 23.406 1 98.62 492 ILE B N 1
ATOM 8066 C CA . ILE B 1 492 ? -13.016 13.742 23.891 1 98.62 492 ILE B CA 1
ATOM 8067 C C . ILE B 1 492 ? -13.586 12.344 24.125 1 98.62 492 ILE B C 1
ATOM 8069 O O . ILE B 1 492 ? -13 11.344 23.672 1 98.62 492 ILE B O 1
ATOM 8073 N N . MET B 1 493 ? -14.727 12.273 24.734 1 97.62 493 MET B N 1
ATOM 8074 C CA . MET B 1 493 ? -15.336 10.992 25.094 1 97.62 493 MET B CA 1
ATOM 8075 C C . MET B 1 493 ? -15.742 10.219 23.844 1 97.62 493 MET B C 1
ATOM 8077 O O . MET B 1 493 ? -15.711 8.984 23.844 1 97.62 493 MET B O 1
ATOM 8081 N N . ASP B 1 494 ? -16.062 10.93 22.766 1 96.5 494 ASP B N 1
ATOM 8082 C CA . ASP B 1 494 ? -16.625 10.297 21.562 1 96.5 494 ASP B CA 1
ATOM 8083 C C . ASP B 1 494 ? -15.516 10 20.547 1 96.5 494 ASP B C 1
ATOM 8085 O O . ASP B 1 494 ? -15.781 9.414 19.5 1 96.5 494 ASP B O 1
ATOM 8089 N N . SER B 1 495 ? -14.32 10.344 20.812 1 97.19 495 SER B N 1
ATOM 8090 C CA . SER B 1 495 ? -13.258 10.281 19.812 1 97.19 495 SER B CA 1
ATOM 8091 C C . SER B 1 495 ? -13.008 8.844 19.375 1 97.19 495 SER B C 1
ATOM 8093 O O . SER B 1 495 ? -12.727 8.586 18.203 1 97.19 495 SER B O 1
ATOM 8095 N N . GLU B 1 496 ? -13.039 7.875 20.266 1 95.31 496 GLU B N 1
ATOM 8096 C CA . GLU B 1 496 ? -12.828 6.473 19.906 1 95.31 496 GLU B CA 1
ATOM 8097 C C . GLU B 1 496 ? -13.906 5.988 18.938 1 95.31 496 GLU B C 1
ATOM 8099 O O . GLU B 1 496 ? -13.609 5.297 17.953 1 95.31 496 GLU B O 1
ATOM 8104 N N . PHE B 1 497 ? -15.172 6.305 19.234 1 96.19 497 PHE B N 1
ATOM 8105 C CA . PHE B 1 497 ? -16.266 5.945 18.344 1 96.19 497 PHE B CA 1
ATOM 8106 C C . PHE B 1 497 ? -16.047 6.52 16.953 1 96.19 497 PHE B C 1
ATOM 8108 O O . PHE B 1 497 ? -16.188 5.812 15.953 1 96.19 497 PHE B O 1
ATOM 8115 N N . ARG B 1 498 ? -15.68 7.844 16.859 1 96.81 498 ARG B N 1
ATOM 8116 C CA . ARG B 1 498 ? -15.484 8.492 15.578 1 96.81 498 ARG B CA 1
ATOM 8117 C C . ARG B 1 498 ? -14.352 7.832 14.797 1 96.81 498 ARG B C 1
ATOM 8119 O O . ARG B 1 498 ? -14.406 7.742 13.57 1 96.81 498 ARG B O 1
ATOM 8126 N N . THR B 1 499 ? -13.336 7.355 15.539 1 96.88 499 THR B N 1
ATOM 8127 C CA . THR B 1 499 ? -12.188 6.723 14.906 1 96.88 499 THR B CA 1
ATOM 8128 C C . THR B 1 499 ? -12.57 5.379 14.305 1 96.88 499 THR B C 1
ATOM 8130 O O . THR B 1 499 ? -12.203 5.07 13.164 1 96.88 499 THR B O 1
ATOM 8133 N N . ILE B 1 500 ? -13.352 4.551 14.977 1 96.38 500 ILE B N 1
ATOM 8134 C CA . ILE B 1 500 ? -13.711 3.213 14.523 1 96.38 500 ILE B CA 1
ATOM 8135 C C . ILE B 1 500 ? -14.812 3.303 13.469 1 96.38 500 ILE B C 1
ATOM 8137 O O . ILE B 1 500 ? -14.812 2.547 12.492 1 96.38 500 ILE B O 1
ATOM 8141 N N . ARG B 1 501 ? -15.727 4.258 13.609 1 95.5 501 ARG B N 1
ATOM 8142 C CA . ARG B 1 501 ? -16.859 4.422 12.711 1 95.5 501 ARG B CA 1
ATOM 8143 C C . ARG B 1 501 ? -16.391 4.699 11.289 1 95.5 501 ARG B C 1
ATOM 8145 O O . ARG B 1 501 ? -17.047 4.289 10.328 1 95.5 501 ARG B O 1
ATOM 8152 N N . SER B 1 502 ? -15.297 5.344 11.156 1 93.88 502 SER B N 1
ATOM 8153 C CA . SER B 1 502 ? -14.773 5.711 9.844 1 93.88 502 SER B CA 1
ATOM 8154 C C . SER B 1 502 ? -14.375 4.473 9.047 1 93.88 502 SER B C 1
ATOM 8156 O O . SER B 1 502 ? -14.414 4.484 7.812 1 93.88 502 SER B O 1
ATOM 8158 N N . THR B 1 503 ? -13.961 3.367 9.656 1 95 503 THR B N 1
ATOM 8159 C CA . THR B 1 503 ? -13.5 2.164 8.977 1 95 503 THR B CA 1
ATOM 8160 C C . THR B 1 503 ? -14.555 1.065 9.031 1 95 503 THR B C 1
ATOM 8162 O O . THR B 1 503 ? -14.508 0.105 8.266 1 95 503 THR B O 1
ATOM 8165 N N . ASN B 1 504 ? -15.484 1.153 9.953 1 94.19 504 ASN B N 1
ATOM 8166 C CA . ASN B 1 504 ? -16.562 0.183 10.125 1 94.19 504 ASN B CA 1
ATOM 8167 C C . ASN B 1 504 ? -17.938 0.855 10.109 1 94.19 504 ASN B C 1
ATOM 8169 O O . ASN B 1 504 ? -18.484 1.189 11.156 1 94.19 504 ASN B O 1
ATOM 8173 N N . PRO B 1 505 ? -18.516 0.917 9.008 1 86.88 505 PRO B N 1
ATOM 8174 C CA . PRO B 1 505 ? -19.797 1.619 8.898 1 86.88 505 PRO B CA 1
ATOM 8175 C C . PRO B 1 505 ? -20.938 0.911 9.648 1 86.88 505 PRO B C 1
ATOM 8177 O O . PRO B 1 505 ? -22.016 1.479 9.828 1 86.88 505 PRO B O 1
ATOM 8180 N N . LYS B 1 506 ? -20.734 -0.258 10.094 1 86.06 506 LYS B N 1
ATOM 8181 C CA . LYS B 1 506 ? -21.75 -1.019 10.805 1 86.06 506 LYS B CA 1
ATOM 8182 C C . LYS B 1 506 ? -21.859 -0.566 12.258 1 86.06 506 LYS B C 1
ATOM 8184 O O . LYS B 1 506 ? -22.844 -0.886 12.945 1 86.06 506 LYS B O 1
ATOM 8189 N N . LEU B 1 507 ? -20.844 0.092 12.727 1 88.81 507 LEU B N 1
ATOM 8190 C CA . LEU B 1 507 ? -20.859 0.549 14.109 1 88.81 507 LEU B CA 1
ATOM 8191 C C . LEU B 1 507 ? -21.891 1.642 14.312 1 88.81 507 LEU B C 1
ATOM 8193 O O . LEU B 1 507 ? -21.938 2.617 13.562 1 88.81 507 LEU B O 1
ATOM 8197 N N . GLN B 1 508 ? -22.812 1.453 15.219 1 85.5 508 GLN B N 1
ATOM 8198 C CA . GLN B 1 508 ? -23.844 2.434 15.539 1 85.5 508 GLN B CA 1
ATOM 8199 C C . GLN B 1 508 ? -23.625 3.047 16.922 1 85.5 508 GLN B C 1
ATOM 8201 O O . GLN B 1 508 ? -23.016 2.418 17.797 1 85.5 508 GLN B O 1
ATOM 8206 N N . ARG B 1 509 ? -23.953 4.348 16.969 1 81.94 509 ARG B N 1
ATOM 8207 C CA . ARG B 1 509 ? -23.844 5.016 18.266 1 81.94 509 ARG B CA 1
ATOM 8208 C C . ARG B 1 509 ? -24.797 4.395 19.281 1 81.94 509 ARG B C 1
ATOM 8210 O O . ARG B 1 509 ? -25.953 4.086 18.953 1 81.94 509 ARG B O 1
ATOM 8217 N N . LYS B 1 510 ? -24.391 3.816 20.453 1 65.44 510 LYS B N 1
ATOM 8218 C CA . LYS B 1 510 ? -25.266 3.314 21.516 1 65.44 510 LYS B CA 1
ATOM 8219 C C . LYS B 1 510 ? -26.172 4.422 22.047 1 65.44 510 LYS B C 1
ATOM 8221 O O . LYS B 1 510 ? -25.703 5.531 22.312 1 65.44 510 LYS B O 1
ATOM 8226 N N . SER B 1 511 ? -27.547 4.367 21.781 1 48.81 511 SER B N 1
ATOM 8227 C CA . SER B 1 511 ? -28.5 5.305 22.359 1 48.81 511 SER B CA 1
ATOM 8228 C C . SER B 1 511 ? -28.188 5.555 23.844 1 48.81 511 SER B C 1
ATOM 8230 O O . SER B 1 511 ? -27.797 4.637 24.562 1 48.81 511 SER B O 1
ATOM 8232 N N . ARG B 1 512 ? -27.688 6.73 24.188 1 44.09 512 ARG B N 1
ATOM 8233 C CA . ARG B 1 512 ? -27.703 7.125 25.594 1 44.09 512 ARG B CA 1
ATOM 8234 C C . ARG B 1 512 ? -29.078 6.871 26.203 1 44.09 512 ARG B C 1
ATOM 8236 O O . ARG B 1 512 ? -30.078 7.418 25.75 1 44.09 512 ARG B O 1
ATOM 8243 N N . ASN B 1 513 ? -29.219 5.664 26.688 1 28.88 513 ASN B N 1
ATOM 8244 C CA . ASN B 1 513 ? -30.203 5.734 27.766 1 28.88 513 ASN B CA 1
ATOM 8245 C C . ASN B 1 513 ? -29.703 6.586 28.922 1 28.88 513 ASN B C 1
ATOM 8247 O O . ASN B 1 513 ? -28.547 6.477 29.328 1 28.88 513 ASN B O 1
#

=== Feature glossary ===
The record interleaves many kinds of information about one protein. Here is each kind framed as the question it answers.

Q: What does the local fold look like, residue by residue?
A: A 3Di character summarizes, for each residue, the relative orientation of the Cα frame of its nearest spatial neighbor. Because it encodes fold topology rather than chemistry, 3Di alignments detect remote structural similarity that sequence alignment misses.

Q: Which residues are in helices, strands, or loops?
A: Secondary structure is the local, repeating backbone conformation. DSSP classifies it into eight states by reading the hydrogen-bond network: three helix types (H, G, I), two β types (E, B), two non-regular types (T, S), and unstructured coil (-).

Q: How big and how compact is the whole molecule?
A: Three whole-structure scalars: the radius of gyration (RMS distance of Cα from centroid, in Å), the count of Cα–Cα contacts (pairs closer than 8 Å and separated by more than four residues in sequence — i.e. tertiary, not local, contacts), and the bounding-box dimensions. Together they distinguish compact globular folds from extended fibres or disordered chains.

Q: How confident is the AlphaFold model at each residue?
A: For AlphaFold models, the B-factor field carries pLDDT — the model's own estimate of local accuracy on a 0–100 scale. Regions with pLDDT<50 should be treated as essentially unmodeled; they often correspond to intrinsically disordered segments.

Q: What family and function is it annotated with?
A: Functional annotations link the protein to curated databases. InterPro entries identify conserved domains and families by matching the sequence against member-database signatures (Pfam, PROSITE, CDD, …). Gene Ontology (GO) terms describe molecular function, biological process, and cellular component in a controlled vocabulary. CATH places the structure in a hierarchical fold classification (Class/Architecture/Topology/Homologous-superfamily). The organism is the source species.

Q: What known structures does this most resemble?
A: Nearest PDB neighbors are the top structural matches found by Foldseek when searching this structure against the entire Protein Data Bank. Each hit reports a TM-score (0 to 1; >0.5 almost always implies the same fold) and an E-value. These are *structural* homologs — they may share no detectable sequence similarity.

Q: Which residues are buried vs exposed?
A: Solvent-accessible surface area (SASA) is the area in Å² traced out by the centre of a 1.4 Å probe sphere (a water molecule) rolled over the protein's van der Waals surface (Shrake–Rupley / Lee–Richards construction). Buried residues have near-zero SASA; fully exposed residues can exceed 200 Å². The total SASA scales roughly with the number of surface residues.

Q: What are the backbone torsion angles?
A: φ (phi) and ψ (psi) are the two rotatable backbone dihedrals per residue: φ is the C(i-1)–N–Cα–C torsion, ψ is the N–Cα–C–N(i+1) torsion, both in degrees on (−180°, 180°]. α-helical residues cluster near (−60°, −45°); β-strand residues near (−120°, +130°). A Ramachandran plot is simply a scatter of (φ, ψ) for every residue.

Q: Are the domains correctly placed relative to each other?
A: Predicted aligned error is AlphaFold's pairwise confidence. Unlike pLDDT (per-residue), PAE is per-residue-pair and captures whether two parts of the structure are correctly placed relative to each other. Units are ångströms of expected positional error.

Q: What if only a Cα trace is available?
A: P-SEA three-state annotation labels each residue as helix, strand, or coil based purely on the geometry of the Cα trace. It serves as a fallback when the full backbone (and thus DSSP) is unavailable.

Q: What is the amino-acid chain?
A: This is the polypeptide sequence — one letter per residue, N-terminus first. Length ranges from a few dozen residues for small domains to over a thousand for large multi-domain proteins.

Q: What do the rendered images show?
A: The six renders are orthographic views along the three Cartesian axes in both directions. Representation (cartoon, sticks, or surface) and color scheme (sequence-rainbow or by-chain) vary across proteins so the training set covers all the common visualization conventions.

Q: What do the diagnostic plots show?
A: Plot images: a contact map (which residues are close in 3D, as an N×N binary image), a Ramachandran scatter (backbone torsion angles, revealing secondary-structure composition at a glance), and — for AlphaFold structures — a PAE heatmap (pairwise prediction confidence).

Q: How mobile is each atom in the crystal?
A: B-factor (Debye–Waller factor) reflects atomic displacement in the crystal lattice. It is an experimental observable (units Å²), not a prediction; low values mean the atom is pinned down, high values mean it moves or is heterogeneous across the crystal.

Q: Where is each backbone atom in 3D?
A: The mmCIF table is the protein's shape written out atom by atom. For each backbone N, Cα, C, and carbonyl O, it records an (x, y, z) coordinate triple in Å plus the residue type, chain letter, and residue number.